Protein AF-0000000073379188 (afdb_homodimer)

Nearest PDB structures (foldseek):
  4k2x-assembly1_A  TM=8.755E-01  e=2.814E-46  Streptomyces rimosus subsp. rimosus ATCC 10970
  4k2x-assembly1_B  TM=8.734E-01  e=5.284E-46  Streptomyces rimosus subsp. rimosus ATCC 10970
  6brd-assembly1_A  TM=8.689E-01  e=2.657E-46  Streptomyces venezuelae ATCC 10712
  4x4j-assembly1_B-2  TM=8.680E-01  e=6.202E-45  Amycolatopsis orientalis subsp. vinearia
  6brd-assembly3_C  TM=8.667E-01  e=5.531E-45  Streptomyces venezuelae ATCC 10712

InterPro domains:
  IPR002938 FAD-binding domain [PF01494] (6-352)
  IPR036188 FAD/NAD(P)-binding domain superfamily [G3DSA:3.50.50.60] (6-350)
  IPR036188 FAD/NAD(P)-binding domain superfamily [SSF51905] (5-363)
  IPR050641 Rifampicin monooxygenase-like [PTHR43004] (4-358)

Secondary structure (DSSP, 8-state):
---EEEEEEE--SHHHHHHHHHHHHTT--EEEEES-S-S--GGGSHHHHEEEE-HHHHHHHHHTT-HHHHH-SSPPPSS----SS--EEEEETTEEEEGGG--GGG-TT---STTSS-EEEEHHHHHHHHHHHHHHTT-EEEES--EEEEEE-SS-EEEEETTEEEEEEEEEE---TT-HHHHHHT--EEEE--S-EEEEEEEEES-GGGSPSEEEE-SSEEEEEEETTEEEEEE------TTSPPPHHHHHHHHHHHH-S---EEEEEEEEEEE--EEEES-SEETTEEE-GGGTEE---TTS-HHHHHHHHHHHHHHHHHHHHHT-BPTTTTHHHHHHHHHHHHHHHHHHHHHHHHH-SSHHHHHHHHHHHHHHTSHHHHHHHHHHHHTTT-B-S-S-S-TTBTBBPP--BBTTS-BHHHHTTT--EEEEETT--HHHHHHHHHHHTTT--EEEE---BS--TT-SEEEE-TTSBEEEEESSSPPHHHHHHHHHTTB-------/-PPEEEEEEE--SHHHHHHHHHHHHTT--EEEEES-S-S--GGGSHHHHEEEE-HHHHHHHHHTT-HHHHH-SSPPPSS----SS--EEEEETTEEEEGGG--GGG-TT---STTSS-EEEEHHHHHHHHHHHHHHTT-EEEES--EEEEEE-SS-EEEEETTEEEEEEEEEE---TT-HHHHHHT--EEEE--S-EEEEEEEEES-GGGSPSEEEE-SSEEEEEEETTEEEEEE------TTSPPPHHHHHHHHHHHH-S---EEEEEEEEEEE--EEEES-SEETTEEE-GGGTEE---TTS-HHHHHHHHHHHHHHHHHHHHHT-BPTTTTHHHHHHHHHHHHHHHHHHHHHHHHH-SSHHHHHHHHHHHHHHTSHHHHHHHHHHHHTTT-B-S-S-S-TTTTBBPP--BBTTS-BHHHHTTT--EEEEETT--HHHHHHHHHHHTTT--EEEE---BS--TT-SEEEE-TTSBEEEEESSSPPHHHHHHHHHTTB-------

Structure (mmCIF, N/CA/C/O backbone):
data_AF-0000000073379188-model_v1
#
loop_
_entity.id
_entity.type
_entity.pdbx_description
1 polymer 'FAD-binding domain-containing protein'
#
loop_
_atom_site.group_PDB
_atom_site.id
_atom_site.type_symbol
_atom_site.label_atom_id
_atom_site.label_alt_id
_atom_site.label_comp_id
_atom_site.label_asym_id
_atom_site.label_entity_id
_atom_site.label_seq_id
_atom_site.pdbx_PDB_ins_code
_atom_site.Cartn_x
_atom_site.Cartn_y
_atom_site.Cartn_z
_atom_site.occupancy
_atom_site.B_iso_or_equiv
_atom_site.auth_seq_id
_atom_site.auth_comp_id
_atom_site.auth_asym_id
_atom_site.auth_atom_id
_atom_site.pdbx_PDB_model_num
ATOM 1 N N . MET A 1 1 ? 19.188 -54.75 -19.938 1 44.47 1 MET A N 1
ATOM 2 C CA . MET A 1 1 ? 19.125 -53.344 -20.344 1 44.47 1 MET A CA 1
ATOM 3 C C . MET A 1 1 ? 18.031 -52.594 -19.562 1 44.47 1 MET A C 1
ATOM 5 O O . MET A 1 1 ? 16.891 -53.031 -19.531 1 44.47 1 MET A O 1
ATOM 9 N N . GLY A 1 2 ? 18.391 -51.875 -18.5 1 63.84 2 GLY A N 1
ATOM 10 C CA . GLY A 1 2 ? 17.484 -51.5 -17.422 1 63.84 2 GLY A CA 1
ATOM 11 C C . GLY A 1 2 ? 16.281 -50.719 -17.906 1 63.84 2 GLY A C 1
ATOM 12 O O . GLY A 1 2 ? 16.297 -50.188 -19.031 1 63.84 2 GLY A O 1
ATOM 13 N N . LYS A 1 3 ? 15.062 -50.781 -17.484 1 87.25 3 LYS A N 1
ATOM 14 C CA . LYS A 1 3 ? 13.805 -50.125 -17.812 1 87.25 3 LYS A CA 1
ATOM 15 C C . LYS A 1 3 ? 13.992 -48.625 -17.953 1 87.25 3 LYS A C 1
ATOM 17 O O . LYS A 1 3 ? 14.664 -48 -17.125 1 87.25 3 LYS A O 1
ATOM 22 N N . THR A 1 4 ? 13.711 -48.156 -19.266 1 93.38 4 THR A N 1
ATOM 23 C CA . THR A 1 4 ? 13.719 -46.719 -19.484 1 93.38 4 THR A CA 1
ATOM 24 C C . THR A 1 4 ? 12.32 -46.125 -19.266 1 93.38 4 THR A C 1
ATOM 26 O O . THR A 1 4 ? 11.352 -46.594 -19.875 1 93.38 4 THR A O 1
ATOM 29 N N . TRP A 1 5 ? 12.203 -45.25 -18.422 1 97.75 5 TRP A N 1
ATOM 30 C CA . TRP A 1 5 ? 10.945 -44.594 -18.125 1 97.75 5 TRP A CA 1
ATOM 31 C C . TRP A 1 5 ? 10.727 -43.406 -19.078 1 97.75 5 TRP A C 1
ATOM 33 O O . TRP A 1 5 ? 11.688 -42.844 -19.609 1 97.75 5 TRP A O 1
ATOM 43 N N . ASP A 1 6 ? 9.469 -43.125 -19.312 1 98.38 6 ASP A N 1
ATOM 44 C CA . ASP A 1 6 ? 9.211 -41.875 -20.031 1 98.38 6 ASP A CA 1
ATOM 45 C C . ASP A 1 6 ? 9.617 -40.656 -19.188 1 98.38 6 ASP A C 1
ATOM 47 O O . ASP A 1 6 ? 10.305 -39.75 -19.688 1 98.38 6 ASP A O 1
ATOM 51 N N . VAL A 1 7 ? 9.195 -40.656 -17.938 1 98.81 7 VAL A N 1
ATOM 52 C CA . VAL A 1 7 ? 9.477 -39.531 -17.062 1 98.81 7 VAL A CA 1
ATOM 53 C C . VAL A 1 7 ? 9.898 -40.031 -15.688 1 98.81 7 VAL A C 1
ATOM 55 O O . VAL A 1 7 ? 9.258 -40.906 -15.125 1 98.81 7 VAL A O 1
ATOM 58 N N . ILE A 1 8 ? 10.938 -39.469 -15.133 1 98.81 8 ILE A N 1
ATOM 59 C CA . ILE A 1 8 ? 11.289 -39.594 -13.719 1 98.81 8 ILE A CA 1
ATOM 60 C C . ILE A 1 8 ? 11.008 -38.281 -13 1 98.81 8 ILE A C 1
ATOM 62 O O . ILE A 1 8 ? 11.336 -37.219 -13.516 1 98.81 8 ILE A O 1
ATOM 66 N N . ILE A 1 9 ? 10.367 -38.344 -11.867 1 98.94 9 ILE A N 1
ATOM 67 C CA . ILE A 1 9 ? 10.125 -37.188 -11.008 1 98.94 9 ILE A CA 1
ATOM 68 C C . ILE A 1 9 ? 10.93 -37.344 -9.719 1 98.94 9 ILE A C 1
ATOM 70 O O . ILE A 1 9 ? 10.828 -38.375 -9.023 1 98.94 9 ILE A O 1
ATOM 74 N N . ALA A 1 10 ? 11.75 -36.344 -9.445 1 98.75 10 ALA A N 1
ATOM 75 C CA . ALA A 1 10 ? 12.484 -36.312 -8.18 1 98.75 10 ALA A CA 1
ATOM 76 C C . ALA A 1 10 ? 11.672 -35.625 -7.09 1 98.75 10 ALA A C 1
ATOM 78 O O . ALA A 1 10 ? 11.547 -34.406 -7.082 1 98.75 10 ALA A O 1
ATOM 79 N N . GLY A 1 11 ? 11.18 -36.406 -6.121 1 98.19 11 GLY A N 1
ATOM 80 C CA . GLY A 1 11 ? 10.398 -35.844 -5.023 1 98.19 11 GLY A CA 1
ATOM 81 C C . GLY A 1 11 ? 8.953 -36.281 -5.035 1 98.19 11 GLY A C 1
ATOM 82 O O . GLY A 1 11 ? 8.242 -36.094 -6.023 1 98.19 11 GLY A O 1
ATOM 83 N N . ALA A 1 12 ? 8.5 -36.844 -3.938 1 97.88 12 ALA A N 1
ATOM 84 C CA . ALA A 1 12 ? 7.121 -37.312 -3.797 1 97.88 12 ALA A CA 1
ATOM 85 C C . ALA A 1 12 ? 6.332 -36.406 -2.852 1 97.88 12 ALA A C 1
ATOM 87 O O . ALA A 1 12 ? 5.559 -36.875 -2.021 1 97.88 12 ALA A O 1
ATOM 88 N N . GLY A 1 13 ? 6.613 -35.094 -2.9 1 96.56 13 GLY A N 1
ATOM 89 C CA . GLY A 1 13 ? 5.711 -34.125 -2.293 1 96.56 13 GLY A CA 1
ATOM 90 C C . GLY A 1 13 ? 4.441 -33.906 -3.094 1 96.56 13 GLY A C 1
ATOM 91 O O . GLY A 1 13 ? 4.258 -34.5 -4.152 1 96.56 13 GLY A O 1
ATOM 92 N N . PRO A 1 14 ? 3.596 -33.031 -2.637 1 96.88 14 PRO A N 1
ATOM 93 C CA . PRO A 1 14 ? 2.311 -32.812 -3.309 1 96.88 14 PRO A CA 1
ATOM 94 C C . PRO A 1 14 ? 2.469 -32.438 -4.781 1 96.88 14 PRO A C 1
ATOM 96 O O . PRO A 1 14 ? 1.747 -32.969 -5.637 1 96.88 14 PRO A O 1
ATOM 99 N N . VAL A 1 15 ? 3.408 -31.594 -5.109 1 98.5 15 VAL A N 1
ATOM 100 C CA . VAL A 1 15 ? 3.605 -31.125 -6.48 1 98.5 15 VAL A CA 1
ATOM 101 C C . VAL A 1 15 ? 4.07 -32.281 -7.355 1 98.5 15 VAL A C 1
ATOM 103 O O . VAL A 1 15 ? 3.52 -32.531 -8.438 1 98.5 15 VAL A O 1
ATOM 106 N N . GLY A 1 16 ? 5.039 -33.031 -6.895 1 98.81 16 GLY A N 1
ATOM 107 C CA . GLY A 1 16 ? 5.535 -34.188 -7.641 1 98.81 16 GLY A CA 1
ATOM 108 C C . GLY A 1 16 ? 4.492 -35.281 -7.828 1 98.81 16 GLY A C 1
ATOM 109 O O . GLY A 1 16 ? 4.359 -35.844 -8.922 1 98.81 16 GLY A O 1
ATOM 110 N N . LEU A 1 17 ? 3.781 -35.562 -6.785 1 98.75 17 LEU A N 1
ATOM 111 C CA . LEU A 1 17 ? 2.754 -36.625 -6.855 1 98.75 17 LEU A CA 1
ATOM 112 C C . LEU A 1 17 ? 1.627 -36.188 -7.793 1 98.75 17 LEU A C 1
ATOM 114 O O . LEU A 1 17 ? 1.127 -37.031 -8.57 1 98.75 17 LEU A O 1
ATOM 118 N N . PHE A 1 18 ? 1.198 -34.969 -7.711 1 98.81 18 PHE A N 1
ATOM 119 C CA . PHE A 1 18 ? 0.145 -34.5 -8.602 1 98.81 18 PHE A CA 1
ATOM 120 C C . PHE A 1 18 ? 0.606 -34.531 -10.055 1 98.81 18 PHE A C 1
ATOM 122 O O . PHE A 1 18 ? -0.145 -34.938 -10.938 1 98.81 18 PHE A O 1
ATOM 129 N N . LEU A 1 19 ? 1.848 -34.125 -10.305 1 98.88 19 LEU A N 1
ATOM 130 C CA . LEU A 1 19 ? 2.412 -34.188 -11.648 1 98.88 19 LEU A CA 1
ATOM 131 C C . LEU A 1 19 ? 2.43 -35.656 -12.148 1 98.88 19 LEU A C 1
ATOM 133 O O . LEU A 1 19 ? 2.088 -35.906 -13.305 1 98.88 19 LEU A O 1
ATOM 137 N N . ALA A 1 20 ? 2.818 -36.562 -11.258 1 98.88 20 ALA A N 1
ATOM 138 C CA . ALA A 1 20 ? 2.832 -37.969 -11.609 1 98.88 20 ALA A CA 1
ATOM 139 C C . ALA A 1 20 ? 1.446 -38.438 -12.039 1 98.88 20 ALA A C 1
ATOM 141 O O . ALA A 1 20 ? 1.311 -39.156 -13.023 1 98.88 20 ALA A O 1
ATOM 142 N N . CYS A 1 21 ? 0.448 -38.031 -11.336 1 98.75 21 CYS A N 1
ATOM 143 C CA . CYS A 1 21 ? -0.925 -38.375 -11.664 1 98.75 21 CYS A CA 1
ATOM 144 C C . CYS A 1 21 ? -1.317 -37.844 -13.031 1 98.75 21 CYS A C 1
ATOM 146 O O . CYS A 1 21 ? -1.914 -38.562 -13.844 1 98.75 21 CYS A O 1
ATOM 148 N N . GLU A 1 22 ? -0.961 -36.562 -13.32 1 98.38 22 GLU A N 1
ATOM 149 C CA . GLU A 1 22 ? -1.294 -35.969 -14.602 1 98.38 22 GLU A CA 1
ATOM 150 C C . GLU A 1 22 ? -0.68 -36.75 -15.758 1 98.38 22 GLU A C 1
ATOM 152 O O . GLU A 1 22 ? -1.347 -37 -16.766 1 98.38 22 GLU A O 1
ATOM 157 N N . LEU A 1 23 ? 0.541 -37.125 -15.586 1 98.5 23 LEU A N 1
ATOM 158 C CA . LEU A 1 23 ? 1.254 -37.844 -16.625 1 98.5 23 LEU A CA 1
ATOM 159 C C . LEU A 1 23 ? 0.676 -39.25 -16.797 1 98.5 23 LEU A C 1
ATOM 161 O O . LEU A 1 23 ? 0.48 -39.719 -17.922 1 98.5 23 LEU A O 1
ATOM 165 N N . ALA A 1 24 ? 0.372 -39.844 -15.672 1 98.19 24 ALA A N 1
ATOM 166 C CA . ALA A 1 24 ? -0.127 -41.219 -15.703 1 98.19 24 ALA A CA 1
ATOM 167 C C . ALA A 1 24 ? -1.507 -41.281 -16.344 1 98.19 24 ALA A C 1
ATOM 169 O O . ALA A 1 24 ? -1.818 -42.219 -17.062 1 98.19 24 ALA A O 1
ATOM 170 N N . ILE A 1 25 ? -2.326 -40.312 -16.141 1 96 25 ILE A N 1
ATOM 171 C CA . ILE A 1 25 ? -3.65 -40.219 -16.75 1 96 25 ILE A CA 1
ATOM 172 C C . ILE A 1 25 ? -3.52 -40.25 -18.266 1 96 25 ILE A C 1
ATOM 174 O O . ILE A 1 25 ? -4.359 -40.844 -18.953 1 96 25 ILE A O 1
ATOM 178 N N . ALA A 1 26 ? -2.469 -39.719 -18.734 1 95 26 ALA A N 1
ATOM 179 C CA . ALA A 1 26 ? -2.242 -39.625 -20.188 1 95 26 ALA A CA 1
ATOM 180 C C . ALA A 1 26 ? -1.505 -40.844 -20.703 1 95 26 ALA A C 1
ATOM 182 O O . ALA A 1 26 ? -1.103 -40.875 -21.859 1 95 26 ALA A O 1
ATOM 183 N N . GLY A 1 27 ? -1.197 -41.812 -19.844 1 95.31 27 GLY A N 1
ATOM 184 C CA . GLY A 1 27 ? -0.588 -43.062 -20.266 1 95.31 27 GLY A CA 1
ATOM 185 C C . GLY A 1 27 ? 0.927 -43.031 -20.297 1 95.31 27 GLY A C 1
ATOM 186 O O . GLY A 1 27 ? 1.571 -43.844 -20.938 1 95.31 27 GLY A O 1
ATOM 187 N N . VAL A 1 28 ? 1.516 -42.094 -19.641 1 97.56 28 VAL A N 1
ATOM 188 C CA . VAL A 1 28 ? 2.965 -41.938 -19.578 1 97.56 28 VAL A CA 1
ATOM 189 C C . VAL A 1 28 ? 3.521 -42.812 -18.453 1 97.56 28 VAL A C 1
ATOM 191 O O . VAL A 1 28 ? 2.949 -42.875 -17.359 1 97.56 28 VAL A O 1
ATOM 194 N N . SER A 1 29 ? 4.582 -43.531 -18.734 1 98.44 29 SER A N 1
ATOM 195 C CA . SER A 1 29 ? 5.238 -44.281 -17.672 1 98.44 29 SER A CA 1
ATOM 196 C C . SER A 1 29 ? 6.043 -43.375 -16.75 1 98.44 29 SER A C 1
ATOM 198 O O . SER A 1 29 ? 6.93 -42.625 -17.219 1 98.44 29 SER A O 1
ATOM 200 N N . VAL A 1 30 ? 5.742 -43.469 -15.438 1 98.75 30 VAL A N 1
ATOM 201 C CA . VAL A 1 30 ? 6.336 -42.5 -14.508 1 98.75 30 VAL A CA 1
ATOM 202 C C . VAL A 1 30 ? 6.973 -43.25 -13.336 1 98.75 30 VAL A C 1
ATOM 204 O O . VAL A 1 30 ? 6.375 -44.188 -12.789 1 98.75 30 VAL A O 1
ATOM 207 N N . LEU A 1 31 ? 8.18 -42.844 -12.992 1 98.75 31 LEU A N 1
ATOM 208 C CA . LEU A 1 31 ? 8.852 -43.25 -11.766 1 98.75 31 LEU A CA 1
ATOM 209 C C . LEU A 1 31 ? 9.102 -42.062 -10.859 1 98.75 31 LEU A C 1
ATOM 211 O O . LEU A 1 31 ? 9.68 -41.062 -11.289 1 98.75 31 LEU A O 1
ATOM 215 N N . VAL A 1 32 ? 8.609 -42.156 -9.609 1 98.69 32 VAL A N 1
ATOM 216 C CA . VAL A 1 32 ? 8.867 -41.094 -8.617 1 98.69 32 VAL A CA 1
ATOM 217 C C . VAL A 1 32 ? 9.938 -41.594 -7.637 1 98.69 32 VAL A C 1
ATOM 219 O O . VAL A 1 32 ? 9.836 -42.688 -7.078 1 98.69 32 VAL A O 1
ATOM 222 N N . LEU A 1 33 ? 10.984 -40.781 -7.48 1 98.31 33 LEU A N 1
ATOM 223 C CA . LEU A 1 33 ? 12.047 -41.062 -6.512 1 98.31 33 LEU A CA 1
ATOM 224 C C . LEU A 1 33 ? 11.93 -40.125 -5.309 1 98.31 33 LEU A C 1
ATOM 226 O O . LEU A 1 33 ? 11.883 -38.906 -5.465 1 98.31 33 LEU A O 1
ATOM 230 N N . GLU A 1 34 ? 11.82 -40.719 -4.133 1 97.5 34 GLU A N 1
ATOM 231 C CA . GLU A 1 34 ? 11.633 -39.938 -2.906 1 97.5 34 GLU A CA 1
ATOM 232 C C . GLU A 1 34 ? 12.703 -40.281 -1.871 1 97.5 34 GLU A C 1
ATOM 234 O O . GLU A 1 34 ? 12.969 -41.469 -1.62 1 97.5 34 GLU A O 1
ATOM 239 N N . ARG A 1 35 ? 13.289 -39.25 -1.306 1 95 35 ARG A N 1
ATOM 240 C CA . ARG A 1 35 ? 14.383 -39.406 -0.358 1 95 35 ARG A CA 1
ATOM 241 C C . ARG A 1 35 ? 13.883 -40.031 0.951 1 95 35 ARG A C 1
ATOM 243 O O . ARG A 1 35 ? 14.57 -40.844 1.571 1 95 35 ARG A O 1
ATOM 250 N N . GLU A 1 36 ? 12.719 -39.594 1.43 1 92.56 36 GLU A N 1
ATOM 251 C CA . GLU A 1 36 ? 12.203 -40.062 2.711 1 92.56 36 GLU A CA 1
ATOM 252 C C . GLU A 1 36 ? 11.719 -41.5 2.623 1 92.56 36 GLU A C 1
ATOM 254 O O . GLU A 1 36 ? 11.039 -41.875 1.663 1 92.56 36 GLU A O 1
ATOM 259 N N . MET A 1 37 ? 11.938 -42.281 3.584 1 90.88 37 MET A N 1
ATOM 260 C CA . MET A 1 37 ? 11.562 -43.688 3.617 1 90.88 37 MET A CA 1
ATOM 261 C C . MET A 1 37 ? 10.07 -43.844 3.92 1 90.88 37 MET A C 1
ATOM 263 O O . MET A 1 37 ? 9.414 -44.719 3.367 1 90.88 37 MET A O 1
ATOM 267 N N . GLN A 1 38 ? 9.664 -42.906 4.832 1 88 38 GLN A N 1
ATOM 268 C CA . GLN A 1 38 ? 8.266 -42.938 5.238 1 88 38 GLN A CA 1
ATOM 269 C C . GLN A 1 38 ? 7.57 -41.625 4.93 1 88 38 GLN A C 1
ATOM 271 O O . GLN A 1 38 ? 8.172 -40.562 5.051 1 88 38 GLN A O 1
ATOM 276 N N . PRO A 1 39 ? 6.316 -41.781 4.648 1 82 39 PRO A N 1
ATOM 277 C CA . PRO A 1 39 ? 5.59 -40.531 4.301 1 82 39 PRO A CA 1
ATOM 278 C C . PRO A 1 39 ? 5.145 -39.75 5.527 1 82 39 PRO A C 1
ATOM 280 O O . PRO A 1 39 ? 4.914 -38.531 5.438 1 82 39 PRO A O 1
ATOM 283 N N . GLU A 1 40 ? 5.047 -40.344 6.656 1 82.31 40 GLU A N 1
ATOM 284 C CA . GLU A 1 40 ? 4.504 -39.688 7.855 1 82.31 40 GLU A CA 1
ATOM 285 C C . GLU A 1 40 ? 5.547 -38.812 8.531 1 82.31 40 GLU A C 1
ATOM 287 O O . GLU A 1 40 ? 6.727 -39.156 8.578 1 82.31 40 GLU A O 1
ATOM 292 N N . SER A 1 41 ? 5.16 -37.688 8.906 1 84 41 SER A N 1
ATOM 293 C CA . SER A 1 41 ? 5.957 -36.719 9.656 1 84 41 SER A CA 1
ATOM 294 C C . SER A 1 41 ? 5.078 -35.875 10.555 1 84 41 SER A C 1
ATOM 296 O O . SER A 1 41 ? 3.949 -35.531 10.188 1 84 41 SER A O 1
ATOM 298 N N . PRO A 1 42 ? 5.57 -35.562 11.773 1 77.19 42 PRO A N 1
ATOM 299 C CA . PRO A 1 42 ? 4.812 -34.625 12.625 1 77.19 42 PRO A CA 1
ATOM 300 C C . PRO A 1 42 ? 4.594 -33.281 11.961 1 77.19 42 PRO A C 1
ATOM 302 O O . PRO A 1 42 ? 3.646 -32.562 12.305 1 77.19 42 PRO A O 1
ATOM 305 N N . TRP A 1 43 ? 5.395 -32.938 11.055 1 80.81 43 TRP A N 1
ATOM 306 C CA . TRP A 1 43 ? 5.324 -31.641 10.391 1 80.81 43 TRP A CA 1
ATOM 307 C C . TRP A 1 43 ? 4.258 -31.656 9.297 1 80.81 43 TRP A C 1
ATOM 309 O O . TRP A 1 43 ? 3.963 -30.609 8.703 1 80.81 43 TRP A O 1
ATOM 319 N N . LYS A 1 44 ? 3.686 -32.781 9.086 1 86.38 44 LYS A N 1
ATOM 320 C CA . LYS A 1 44 ? 2.697 -32.906 8.016 1 86.38 44 LYS A CA 1
ATOM 321 C C . LYS A 1 44 ? 1.289 -33.062 8.586 1 86.38 44 LYS A C 1
ATOM 323 O O . LYS A 1 44 ? 0.315 -33.125 7.828 1 86.38 44 LYS A O 1
ATOM 328 N N . GLU A 1 45 ? 1.281 -33.094 9.891 1 81.06 45 GLU A N 1
ATOM 329 C CA . GLU A 1 45 ? 0.001 -33.312 10.555 1 81.06 45 GLU A CA 1
ATOM 330 C C . GLU A 1 45 ? -0.317 -32.188 11.539 1 81.06 45 GLU A C 1
ATOM 332 O O . GLU A 1 45 ? 0.566 -31.422 11.906 1 81.06 45 GLU A O 1
ATOM 337 N N . GLY A 1 46 ? -1.539 -32.156 11.828 1 71.19 46 GLY A N 1
ATOM 338 C CA . GLY A 1 46 ? -1.957 -31.188 12.812 1 71.19 46 GLY A CA 1
ATOM 339 C C . GLY A 1 46 ? -1.766 -29.75 12.344 1 71.19 46 GLY A C 1
ATOM 340 O O . GLY A 1 46 ? -1.958 -29.453 11.164 1 71.19 46 GLY A O 1
ATOM 341 N N . LEU A 1 47 ? -1.462 -28.922 13.227 1 71.5 47 LEU A N 1
ATOM 342 C CA . LEU A 1 47 ? -1.375 -27.484 12.953 1 71.5 47 LEU A CA 1
ATOM 343 C C . LEU A 1 47 ? -0.163 -27.172 12.086 1 71.5 47 LEU A C 1
ATOM 345 O O . LEU A 1 47 ? -0.215 -26.281 11.242 1 71.5 47 LEU A O 1
ATOM 349 N N . PHE A 1 48 ? 0.85 -28.062 12.203 1 76.62 48 PHE A N 1
ATOM 350 C CA . PHE A 1 48 ? 2.064 -27.797 11.445 1 76.62 48 PHE A CA 1
ATOM 351 C C . PHE A 1 48 ? 1.91 -28.25 10 1 76.62 48 PHE A C 1
ATOM 353 O O . PHE A 1 48 ? 2.611 -27.75 9.109 1 76.62 48 PHE A O 1
ATOM 360 N N . GLY A 1 49 ? 1.033 -29.156 9.883 1 79 49 GLY A N 1
ATOM 361 C CA . GLY A 1 49 ? 0.796 -29.672 8.539 1 79 49 GLY A CA 1
ATOM 362 C C . GLY A 1 49 ? -0.294 -28.922 7.797 1 79 49 GLY A C 1
ATOM 363 O O . GLY A 1 49 ? -0.535 -29.156 6.617 1 79 49 GLY A O 1
ATOM 364 N N . ARG A 1 50 ? -0.902 -27.984 8.516 1 83.25 50 ARG A N 1
ATOM 365 C CA . ARG A 1 50 ? -2.035 -27.281 7.926 1 83.25 50 ARG A CA 1
ATOM 366 C C . ARG A 1 50 ? -1.594 -26.438 6.734 1 83.25 50 ARG A C 1
ATOM 368 O O . ARG A 1 50 ? -0.552 -25.781 6.781 1 83.25 50 ARG A O 1
ATOM 375 N N . ARG A 1 51 ? -2.355 -26.578 5.719 1 88.25 51 ARG A N 1
ATOM 376 C CA . ARG A 1 51 ? -2.135 -25.812 4.492 1 88.25 51 ARG A CA 1
ATOM 377 C C . ARG A 1 51 ? -3.436 -25.203 3.982 1 88.25 51 ARG A C 1
ATOM 379 O O . ARG A 1 51 ? -4.504 -25.812 4.113 1 88.25 51 ARG A O 1
ATOM 386 N N . GLY A 1 52 ? -3.311 -24 3.537 1 91.81 52 GLY A N 1
ATOM 387 C CA . GLY A 1 52 ? -4.414 -23.391 2.809 1 91.81 52 GLY A CA 1
ATOM 388 C C . GLY A 1 52 ? -4.281 -23.531 1.304 1 91.81 52 GLY A C 1
ATOM 389 O O . GLY A 1 52 ? -3.209 -23.312 0.744 1 91.81 52 GLY A O 1
ATOM 390 N N . LEU A 1 53 ? -5.359 -24.016 0.701 1 95.88 53 LEU A N 1
ATOM 391 C CA . LEU A 1 53 ? -5.383 -24.125 -0.753 1 95.88 53 LEU A CA 1
ATOM 392 C C . LEU A 1 53 ? -6.211 -23 -1.372 1 95.88 53 LEU A C 1
ATOM 394 O O . LEU A 1 53 ? -7.297 -22.688 -0.882 1 95.88 53 LEU A O 1
ATOM 398 N N . TYR A 1 54 ? -5.668 -22.5 -2.424 1 96.88 54 TYR A N 1
ATOM 399 C CA . TYR A 1 54 ? -6.352 -21.422 -3.133 1 96.88 54 TYR A CA 1
ATOM 400 C C . TYR A 1 54 ? -6.805 -21.891 -4.516 1 96.88 54 TYR A C 1
ATOM 402 O O . TYR A 1 54 ? -6.645 -23.062 -4.867 1 96.88 54 TYR A O 1
ATOM 410 N N . THR A 1 55 ? -7.391 -21.016 -5.266 1 96.06 55 THR A N 1
ATOM 411 C CA . THR A 1 55 ? -8.242 -21.297 -6.422 1 96.06 55 THR A CA 1
ATOM 412 C C . THR A 1 55 ? -7.492 -22.156 -7.445 1 96.06 55 THR A C 1
ATOM 414 O O . THR A 1 55 ? -8.023 -23.156 -7.922 1 96.06 55 THR A O 1
ATOM 417 N N . PRO A 1 56 ? -6.238 -21.859 -7.77 1 94.94 56 PRO A N 1
ATOM 418 C CA . PRO A 1 56 ? -5.582 -22.672 -8.797 1 94.94 56 PRO A CA 1
ATOM 419 C C . PRO A 1 56 ? -5.453 -24.141 -8.383 1 94.94 56 PRO A C 1
ATOM 421 O O . PRO A 1 56 ? -5.676 -25.031 -9.203 1 94.94 56 PRO A O 1
ATOM 424 N N . ALA A 1 57 ? -5.176 -24.359 -7.145 1 97.81 57 ALA A N 1
ATOM 425 C CA . ALA A 1 57 ? -5.047 -25.734 -6.668 1 97.81 57 ALA A CA 1
ATOM 426 C C . ALA A 1 57 ? -6.418 -26.375 -6.484 1 97.81 57 ALA A C 1
ATOM 428 O O . ALA A 1 57 ? -6.625 -27.531 -6.871 1 97.81 57 ALA A O 1
ATOM 429 N N . VAL A 1 58 ? -7.355 -25.641 -5.957 1 97.5 58 VAL A N 1
ATOM 430 C CA . VAL A 1 58 ? -8.695 -26.172 -5.707 1 97.5 58 VAL A CA 1
ATOM 431 C C . VAL A 1 58 ? -9.336 -26.578 -7.027 1 97.5 58 VAL A C 1
ATOM 433 O O . VAL A 1 58 ? -9.891 -27.688 -7.137 1 97.5 58 VAL A O 1
ATOM 436 N N . GLU A 1 59 ? -9.195 -25.766 -7.996 1 97.88 59 GLU A N 1
ATOM 437 C CA . GLU A 1 59 ? -9.75 -26.078 -9.312 1 97.88 59 GLU A CA 1
ATOM 438 C C . GLU A 1 59 ? -9.062 -27.297 -9.922 1 97.88 59 GLU A C 1
ATOM 440 O O . GLU A 1 59 ? -9.719 -28.125 -10.547 1 97.88 59 GLU A O 1
ATOM 445 N N . ALA A 1 60 ? -7.773 -27.344 -9.766 1 98.31 60 ALA A N 1
ATOM 446 C CA . ALA A 1 60 ? -7.035 -28.484 -10.305 1 98.31 60 ALA A CA 1
ATOM 447 C C . ALA A 1 60 ? -7.547 -29.797 -9.711 1 98.31 60 ALA A C 1
ATOM 449 O O . ALA A 1 60 ? -7.859 -30.734 -10.445 1 98.31 60 ALA A O 1
ATOM 450 N N . PHE A 1 61 ? -7.711 -29.828 -8.406 1 98.19 61 PHE A N 1
ATOM 451 C CA . PHE A 1 61 ? -8.188 -31.031 -7.738 1 98.19 61 PHE A CA 1
ATOM 452 C C . PHE A 1 61 ? -9.625 -31.344 -8.125 1 98.19 61 PHE A C 1
ATOM 454 O O . PHE A 1 61 ? -10 -32.5 -8.305 1 98.19 61 PHE A O 1
ATOM 461 N N . TYR A 1 62 ? -10.375 -30.297 -8.266 1 97.5 62 TYR A N 1
ATOM 462 C CA . TYR A 1 62 ? -11.773 -30.438 -8.664 1 97.5 62 TYR A CA 1
ATOM 463 C C . TYR A 1 62 ? -11.875 -31.062 -10.055 1 97.5 62 TYR A C 1
ATOM 465 O O . TYR A 1 62 ? -12.617 -32.031 -10.258 1 97.5 62 TYR A O 1
ATOM 473 N N . ARG A 1 63 ? -11.062 -30.625 -10.883 1 98.06 63 ARG A N 1
ATOM 474 C CA . ARG A 1 63 ? -11.125 -31.031 -12.289 1 98.06 63 ARG A CA 1
ATOM 475 C C . ARG A 1 63 ? -10.508 -32.406 -12.484 1 98.06 63 ARG A C 1
ATOM 477 O O . ARG A 1 63 ? -10.609 -33 -13.578 1 98.06 63 ARG A O 1
ATOM 484 N N . ARG A 1 64 ? -9.945 -32.938 -11.453 1 98.06 64 ARG A N 1
ATOM 485 C CA . ARG A 1 64 ? -9.422 -34.312 -11.523 1 98.06 64 ARG A CA 1
ATOM 486 C C . ARG A 1 64 ? -10.195 -35.25 -10.594 1 98.06 64 ARG A C 1
ATOM 488 O O . ARG A 1 64 ? -9.773 -36.375 -10.344 1 98.06 64 ARG A O 1
ATOM 495 N N . GLY A 1 65 ? -11.242 -34.75 -10.016 1 96 65 GLY A N 1
ATOM 496 C CA . GLY A 1 65 ? -12.203 -35.562 -9.297 1 96 65 GLY A CA 1
ATOM 497 C C . GLY A 1 65 ? -11.742 -35.969 -7.906 1 96 65 GLY A C 1
ATOM 498 O O . GLY A 1 65 ? -12.195 -36.969 -7.348 1 96 65 GLY A O 1
ATOM 499 N N . ILE A 1 66 ? -10.867 -35.219 -7.305 1 96.25 66 ILE A N 1
ATOM 500 C CA . ILE A 1 66 ? -10.352 -35.656 -6.008 1 96.25 66 ILE A CA 1
ATOM 501 C C . ILE A 1 66 ? -10.578 -34.562 -4.969 1 96.25 66 ILE A C 1
ATOM 503 O O . ILE A 1 66 ? -10.023 -34.625 -3.867 1 96.25 66 ILE A O 1
ATOM 507 N N . LEU A 1 67 ? -11.359 -33.562 -5.258 1 96 67 LEU A N 1
ATOM 508 C CA . LEU A 1 67 ? -11.609 -32.438 -4.371 1 96 67 LEU A CA 1
ATOM 509 C C . LEU A 1 67 ? -12.188 -32.906 -3.039 1 96 67 LEU A C 1
ATOM 511 O O . LEU A 1 67 ? -11.742 -32.469 -1.975 1 96 67 LEU A O 1
ATOM 515 N N . LYS A 1 68 ? -13.164 -33.781 -3.076 1 93.88 68 LYS A N 1
ATOM 516 C CA . LYS A 1 68 ? -13.82 -34.25 -1.871 1 93.88 68 LYS A CA 1
ATOM 517 C C . LYS A 1 68 ? -12.828 -34.969 -0.949 1 93.88 68 LYS A C 1
ATOM 519 O O . LYS A 1 68 ? -12.875 -34.781 0.271 1 93.88 68 LYS A O 1
ATOM 524 N N . ARG A 1 69 ? -11.945 -35.719 -1.531 1 94.38 69 ARG A N 1
ATOM 525 C CA . ARG A 1 69 ? -10.961 -36.469 -0.744 1 94.38 69 ARG A CA 1
ATOM 526 C C . ARG A 1 69 ? -9.961 -35.5 -0.092 1 94.38 69 ARG A C 1
ATOM 528 O O . ARG A 1 69 ? -9.438 -35.781 0.985 1 94.38 69 ARG A O 1
ATOM 535 N N . ILE A 1 70 ? -9.742 -34.438 -0.704 1 94.44 70 ILE A N 1
ATOM 536 C CA . ILE A 1 70 ? -8.766 -33.469 -0.217 1 94.44 70 ILE A CA 1
ATOM 537 C C . ILE A 1 70 ? -9.367 -32.656 0.942 1 94.44 70 ILE A C 1
ATOM 539 O O . ILE A 1 70 ? -8.688 -32.375 1.932 1 94.44 70 ILE A O 1
ATOM 543 N N . PHE A 1 71 ? -10.633 -32.25 0.873 1 92.5 71 PHE A N 1
ATOM 544 C CA . PHE A 1 71 ? -11.242 -31.375 1.876 1 92.5 71 PHE A CA 1
ATOM 545 C C . PHE A 1 71 ? -12.109 -32.188 2.834 1 92.5 71 PHE A C 1
ATOM 547 O O . PHE A 1 71 ? -12.461 -31.703 3.914 1 92.5 71 PHE A O 1
ATOM 554 N N . GLY A 1 72 ? -12.391 -33.312 2.541 1 83.44 72 GLY A N 1
ATOM 555 C CA . GLY A 1 72 ? -13.258 -34.156 3.35 1 83.44 72 GLY A CA 1
ATOM 556 C C . GLY A 1 72 ? -14.68 -34.219 2.82 1 83.44 72 GLY A C 1
ATOM 557 O O . GLY A 1 72 ? -15 -33.594 1.814 1 83.44 72 GLY A O 1
ATOM 558 N N . ASP A 1 73 ? -15.453 -34.969 3.473 1 70.94 73 ASP A N 1
ATOM 559 C CA . ASP A 1 73 ? -16.734 -35.406 2.947 1 70.94 73 ASP A CA 1
ATOM 560 C C . ASP A 1 73 ? -17.812 -34.344 3.115 1 70.94 73 ASP A C 1
ATOM 562 O O . ASP A 1 73 ? -18.875 -34.406 2.494 1 70.94 73 ASP A O 1
ATOM 566 N N . ASP A 1 74 ? -17.484 -33.375 3.771 1 76.12 74 ASP A N 1
ATOM 567 C CA . ASP A 1 74 ? -18.516 -32.375 3.965 1 76.12 74 ASP A CA 1
ATOM 568 C C . ASP A 1 74 ? -18.719 -31.547 2.693 1 76.12 74 ASP A C 1
ATOM 570 O O . ASP A 1 74 ? -17.812 -31.406 1.882 1 76.12 74 ASP A O 1
ATOM 574 N N . GLU A 1 75 ? -19.969 -31.266 2.48 1 84.25 75 GLU A N 1
ATOM 575 C CA . GLU A 1 75 ? -20.312 -30.438 1.333 1 84.25 75 GLU A CA 1
ATOM 576 C C . GLU A 1 75 ? -19.609 -29.094 1.406 1 84.25 75 GLU A C 1
ATOM 578 O O . GLU A 1 75 ? -19.719 -28.375 2.404 1 84.25 75 GLU A O 1
ATOM 583 N N . ARG A 1 76 ? -18.844 -28.844 0.435 1 89.69 76 ARG A N 1
ATOM 584 C CA . ARG A 1 76 ? -18.109 -27.578 0.337 1 89.69 76 ARG A CA 1
ATOM 585 C C . ARG A 1 76 ? -19.047 -26.438 -0.053 1 89.69 76 ARG A C 1
ATOM 587 O O . ARG A 1 76 ? -19.953 -26.625 -0.872 1 89.69 76 ARG A O 1
ATOM 594 N N . PRO A 1 77 ? -18.859 -25.25 0.544 1 90.88 77 PRO A N 1
ATOM 595 C CA . PRO A 1 77 ? -19.641 -24.109 0.081 1 90.88 77 PRO A CA 1
ATOM 596 C C . PRO A 1 77 ? -19.375 -23.75 -1.378 1 90.88 77 PRO A C 1
ATOM 598 O O . PRO A 1 77 ? -18.219 -23.844 -1.834 1 90.88 77 PRO A O 1
ATOM 601 N N . THR A 1 78 ? -20.422 -23.359 -2.09 1 93.56 78 THR A N 1
ATOM 602 C CA . THR A 1 78 ? -20.297 -23.094 -3.518 1 93.56 78 THR A CA 1
ATOM 603 C C . THR A 1 78 ? -20.094 -21.609 -3.771 1 93.56 78 THR A C 1
ATOM 605 O O . THR A 1 78 ? -19.828 -21.188 -4.902 1 93.56 78 THR A O 1
ATOM 608 N N . HIS A 1 79 ? -20.312 -20.797 -2.818 1 93.69 79 HIS A N 1
ATOM 609 C CA . HIS A 1 79 ? -20.078 -19.359 -2.854 1 93.69 79 HIS A CA 1
ATOM 610 C C . HIS A 1 79 ? -19.859 -18.797 -1.449 1 93.69 79 HIS A C 1
ATOM 612 O O . HIS A 1 79 ? -20.062 -19.5 -0.459 1 93.69 79 HIS A O 1
ATOM 618 N N . LEU A 1 80 ? -19.359 -17.594 -1.403 1 94.44 80 LEU A N 1
ATOM 619 C CA . LEU A 1 80 ? -19.219 -16.953 -0.099 1 94.44 80 LEU A CA 1
ATOM 620 C C . LEU A 1 80 ? -20.547 -16.375 0.374 1 94.44 80 LEU A C 1
ATOM 622 O O . LEU A 1 80 ? -21.109 -15.508 -0.288 1 94.44 80 LEU A O 1
ATOM 626 N N . LYS A 1 81 ? -21.062 -16.812 1.436 1 93.56 81 LYS A N 1
ATOM 627 C CA . LYS A 1 81 ? -22.203 -16.188 2.104 1 93.56 81 LYS A CA 1
ATOM 628 C C . LYS A 1 81 ? -21.734 -15.102 3.074 1 93.56 81 LYS A C 1
ATOM 630 O O . LYS A 1 81 ? -21.109 -15.406 4.098 1 93.56 81 LYS A O 1
ATOM 635 N N . LYS A 1 82 ? -22.016 -13.891 2.748 1 93.44 82 LYS A N 1
ATOM 636 C CA . LYS A 1 82 ? -21.594 -12.789 3.604 1 93.44 82 LYS A CA 1
ATOM 637 C C . LYS A 1 82 ? -22.297 -12.836 4.957 1 93.44 82 LYS A C 1
ATOM 639 O O . LYS A 1 82 ? -23.5 -13.148 5.027 1 93.44 82 LYS A O 1
ATOM 6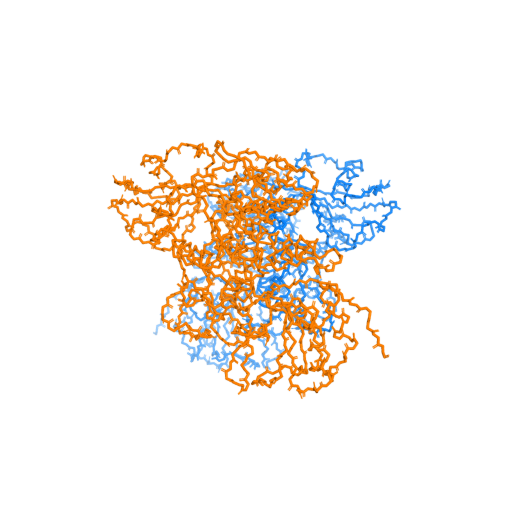44 N N . THR A 1 83 ? -21.625 -12.625 5.973 1 94 83 THR A N 1
ATOM 645 C CA . THR A 1 83 ? -22.141 -12.633 7.34 1 94 83 THR A CA 1
ATOM 646 C C . THR A 1 83 ? -21.891 -11.289 8.016 1 94 83 THR A C 1
ATOM 648 O O . THR A 1 83 ? -21.203 -10.422 7.465 1 94 83 THR A O 1
ATOM 651 N N . GLU A 1 84 ? -22.594 -11.156 9.117 1 93.12 84 GLU A N 1
ATOM 652 C CA . GLU A 1 84 ? -22.234 -10.023 9.969 1 93.12 84 GLU A CA 1
ATOM 653 C C . GLU A 1 84 ? -20.891 -10.266 10.664 1 93.12 84 GLU A C 1
ATOM 655 O O . GLU A 1 84 ? -20.547 -11.406 10.969 1 93.12 84 GLU A O 1
ATOM 660 N N . GLY A 1 85 ? -20.203 -9.227 10.805 1 93.69 85 GLY A N 1
ATOM 661 C CA . GLY A 1 85 ? -18.938 -9.367 11.523 1 93.69 85 GLY A CA 1
ATOM 662 C C . GLY A 1 85 ? -17.766 -9.719 10.617 1 93.69 85 GLY A C 1
ATOM 663 O O . GLY A 1 85 ? -17.656 -9.18 9.516 1 93.69 85 GLY A O 1
ATOM 664 N N . PHE A 1 86 ? -16.875 -10.625 11.094 1 94.94 86 PHE A N 1
ATOM 665 C CA . PHE A 1 86 ? -15.609 -10.914 10.422 1 94.94 86 PHE A CA 1
ATOM 666 C C . PHE A 1 86 ? -15.609 -12.328 9.859 1 94.94 86 PHE A C 1
ATOM 668 O O . PHE A 1 86 ? -16 -13.273 10.539 1 94.94 86 PHE A O 1
ATOM 675 N N . GLN A 1 87 ? -15.258 -12.492 8.617 1 95.69 87 GLN A N 1
ATOM 676 C CA . GLN A 1 87 ? -14.938 -13.766 7.969 1 95.69 87 GLN A CA 1
ATOM 677 C C . GLN A 1 87 ? -13.531 -13.75 7.391 1 95.69 87 GLN A C 1
ATOM 679 O O . GLN A 1 87 ? -13.195 -12.883 6.578 1 95.69 87 GLN A O 1
ATOM 684 N N . TYR A 1 88 ? -12.789 -14.695 7.773 1 94.5 88 TYR A N 1
ATOM 685 C CA . TYR A 1 88 ? -11.375 -14.719 7.395 1 94.5 88 TYR A CA 1
ATOM 686 C C . TYR A 1 88 ? -11.219 -14.961 5.898 1 94.5 88 TYR A C 1
ATOM 688 O O . TYR A 1 88 ? -11.758 -15.93 5.355 1 94.5 88 TYR A O 1
ATOM 696 N N . GLY A 1 89 ? -10.484 -14.133 5.227 1 94.94 89 GLY A N 1
ATOM 697 C CA . GLY A 1 89 ? -10.289 -14.258 3.791 1 94.94 89 GLY A CA 1
ATOM 698 C C . GLY A 1 89 ? -8.828 -14.336 3.393 1 94.94 89 GLY A C 1
ATOM 699 O O . GLY A 1 89 ? -8.5 -14.375 2.205 1 94.94 89 GLY A O 1
ATOM 700 N N . GLY A 1 90 ? -7.949 -14.391 4.367 1 94.94 90 GLY A N 1
ATOM 701 C CA . GLY A 1 90 ? -6.512 -14.328 4.145 1 94.94 90 GLY A CA 1
ATOM 702 C C . GLY A 1 90 ? -5.848 -13.172 4.867 1 94.94 90 GLY A C 1
ATOM 703 O O . GLY A 1 90 ? -6.465 -12.523 5.719 1 94.94 90 GLY A O 1
ATOM 704 N N . HIS A 1 91 ? -4.582 -12.984 4.66 1 96.12 91 HIS A N 1
ATOM 705 C CA . HIS A 1 91 ? -3.889 -11.867 5.293 1 96.12 91 HIS A CA 1
ATOM 706 C C . HIS A 1 91 ? -2.744 -11.367 4.418 1 96.12 91 HIS A C 1
ATOM 708 O O . HIS A 1 91 ? -2.289 -12.07 3.516 1 96.12 91 HIS A O 1
ATOM 714 N N . PHE A 1 92 ? -2.348 -10.195 4.578 1 97.44 92 PHE A N 1
ATOM 715 C CA . PHE A 1 92 ? -1.161 -9.531 4.051 1 97.44 92 PHE A CA 1
ATOM 716 C C . PHE A 1 92 ? -0.229 -9.109 5.18 1 97.44 92 PHE A C 1
ATOM 718 O O . PHE A 1 92 ? -0.501 -8.141 5.887 1 97.44 92 PHE A O 1
ATOM 725 N N . ALA A 1 93 ? 0.896 -9.812 5.371 1 97.12 93 ALA A N 1
ATOM 726 C CA . ALA A 1 93 ? 1.863 -9.484 6.414 1 97.12 93 ALA A CA 1
ATOM 727 C C . ALA A 1 93 ? 1.205 -9.484 7.793 1 97.12 93 ALA A C 1
ATOM 729 O O . ALA A 1 93 ? 1.474 -8.609 8.617 1 97.12 93 ALA A O 1
ATOM 730 N N . GLY A 1 94 ? 0.28 -10.391 7.973 1 96.44 94 GLY A N 1
ATOM 731 C CA . GLY A 1 94 ? -0.398 -10.508 9.258 1 96.44 94 GLY A CA 1
ATOM 732 C C . GLY A 1 94 ? -1.623 -9.625 9.367 1 96.44 94 GLY A C 1
ATOM 733 O O . GLY A 1 94 ? -2.385 -9.727 10.328 1 96.44 94 GLY A O 1
ATOM 734 N N . LEU A 1 95 ? -1.844 -8.727 8.414 1 97.31 95 LEU A N 1
ATOM 735 C CA . LEU A 1 95 ? -3.066 -7.93 8.367 1 97.31 95 LEU A CA 1
ATOM 736 C C . LEU A 1 95 ? -4.211 -8.734 7.754 1 97.31 95 LEU A C 1
ATOM 738 O O . LEU A 1 95 ? -4.199 -9.031 6.559 1 97.31 95 LEU A O 1
ATOM 742 N N . VAL A 1 96 ? -5.223 -8.977 8.555 1 96.75 96 VAL A N 1
ATOM 743 C CA . VAL A 1 96 ? -6.23 -9.961 8.164 1 96.75 96 VAL A CA 1
ATOM 744 C C . VAL A 1 96 ? -7.281 -9.297 7.273 1 96.75 96 VAL A C 1
ATOM 746 O O . VAL A 1 96 ? -7.676 -8.156 7.512 1 96.75 96 VAL A O 1
ATOM 749 N N . LEU A 1 97 ? -7.645 -10 6.246 1 96.88 97 LEU A N 1
ATOM 750 C CA . LEU A 1 97 ? -8.656 -9.586 5.281 1 96.88 97 LEU A CA 1
ATOM 751 C C . LEU A 1 97 ? -10.031 -10.094 5.684 1 96.88 97 LEU A C 1
ATOM 753 O O . LEU A 1 97 ? -10.203 -11.289 5.941 1 96.88 97 LEU A O 1
ATOM 757 N N . ASN A 1 98 ? -11.039 -9.227 5.773 1 98.06 98 ASN A N 1
ATOM 758 C CA . ASN A 1 98 ? -12.43 -9.625 5.965 1 98.06 98 ASN A CA 1
ATOM 759 C C . ASN A 1 98 ? -13.094 -10.008 4.641 1 98.06 98 ASN A C 1
ATOM 761 O O . ASN A 1 98 ? -13.375 -9.148 3.812 1 98.06 98 ASN A O 1
ATOM 765 N N . ALA A 1 99 ? -13.391 -11.258 4.488 1 97.62 99 ALA A N 1
ATOM 766 C CA . ALA A 1 99 ? -13.93 -11.773 3.23 1 97.62 99 ALA A CA 1
ATOM 767 C C . ALA A 1 99 ? -15.25 -11.086 2.885 1 97.62 99 ALA A C 1
ATOM 769 O O . ALA A 1 99 ? -15.625 -11.016 1.714 1 97.62 99 ALA A O 1
ATOM 770 N N . ASN A 1 100 ? -15.93 -10.594 3.898 1 97.81 100 ASN A N 1
ATOM 771 C CA . ASN A 1 100 ? -17.203 -9.906 3.682 1 97.81 100 ASN A CA 1
ATOM 772 C C . ASN A 1 100 ? -17.016 -8.656 2.826 1 97.81 100 ASN A C 1
ATOM 774 O O . ASN A 1 100 ? -17.984 -8.141 2.254 1 97.81 100 ASN A O 1
ATOM 778 N N . ASN A 1 101 ? -15.82 -8.148 2.775 1 97.62 101 ASN A N 1
ATOM 779 C CA . ASN A 1 101 ? -15.562 -6.914 2.045 1 97.62 101 ASN A CA 1
ATOM 780 C C . ASN A 1 101 ? -15.203 -7.191 0.587 1 97.62 101 ASN A C 1
ATOM 782 O O . ASN A 1 101 ? -15.07 -6.262 -0.209 1 97.62 101 ASN A O 1
ATOM 786 N N . ILE A 1 102 ? -15.086 -8.438 0.191 1 97.75 102 ILE A N 1
ATOM 787 C CA . ILE A 1 102 ? -14.672 -8.789 -1.163 1 97.75 102 ILE A CA 1
ATOM 788 C C . ILE A 1 102 ? -15.836 -8.57 -2.129 1 97.75 102 ILE A C 1
ATOM 790 O O . ILE A 1 102 ? -16.969 -8.984 -1.85 1 97.75 102 ILE A O 1
ATOM 794 N N . GLU A 1 103 ? -15.602 -7.918 -3.186 1 97.62 103 GLU A N 1
ATOM 795 C CA . GLU A 1 103 ? -16.578 -7.754 -4.254 1 97.62 103 GLU A CA 1
ATOM 796 C C . GLU A 1 103 ? -16.344 -8.758 -5.379 1 97.62 103 GLU A C 1
ATOM 798 O O . GLU A 1 103 ? -15.648 -8.461 -6.348 1 97.62 103 GLU A O 1
ATOM 803 N N . PHE A 1 104 ? -17.047 -9.828 -5.383 1 96.38 104 PHE A N 1
ATOM 804 C CA . PHE A 1 104 ? -16.812 -10.945 -6.293 1 96.38 104 PHE A CA 1
ATOM 805 C C . PHE A 1 104 ? -17.297 -10.602 -7.699 1 96.38 104 PHE A C 1
ATOM 807 O O . PHE A 1 104 ? -16.922 -11.273 -8.664 1 96.38 104 PHE A O 1
ATOM 814 N N . SER A 1 105 ? -18.156 -9.547 -7.844 1 95.75 105 SER A N 1
ATOM 815 C CA . SER A 1 105 ? -18.641 -9.148 -9.156 1 95.75 105 SER A CA 1
ATOM 816 C C . SER A 1 105 ? -17.5 -8.664 -10.047 1 95.75 105 SER A C 1
ATOM 818 O O . SER A 1 105 ? -17.656 -8.539 -11.266 1 95.75 105 SER A O 1
ATOM 820 N N . ARG A 1 106 ? -16.359 -8.445 -9.422 1 95.44 106 ARG A N 1
ATOM 821 C CA . ARG A 1 106 ? -15.18 -8.031 -10.172 1 95.44 106 ARG A CA 1
ATOM 822 C C . ARG A 1 106 ? -14.695 -9.148 -11.102 1 95.44 106 ARG A C 1
ATOM 824 O O . ARG A 1 106 ? -13.961 -8.891 -12.055 1 95.44 106 ARG A O 1
ATOM 831 N N . TRP A 1 107 ? -15.031 -10.367 -10.789 1 96.44 107 TRP A N 1
ATOM 832 C CA . TRP A 1 107 ? -14.703 -11.523 -11.617 1 96.44 107 TRP A CA 1
ATOM 833 C C . TRP A 1 107 ? -15.969 -12.125 -12.227 1 96.44 107 TRP A C 1
ATOM 835 O O . TRP A 1 107 ? -16.422 -13.188 -11.789 1 96.44 107 TRP A O 1
ATOM 845 N N . PRO A 1 108 ? -16.438 -11.578 -13.312 1 94.25 108 PRO A N 1
ATOM 846 C CA . PRO A 1 108 ? -17.766 -11.953 -13.828 1 94.25 108 PRO A CA 1
ATOM 847 C C . PRO A 1 108 ? -17.812 -13.383 -14.359 1 94.25 108 PRO A C 1
ATOM 849 O O . PRO A 1 108 ? -18.875 -13.977 -14.453 1 94.25 108 PRO A O 1
ATOM 852 N N . TYR A 1 109 ? -16.656 -13.953 -14.68 1 95.81 109 TYR A N 1
ATOM 853 C CA . TYR A 1 109 ? -16.656 -15.281 -15.289 1 95.81 109 TYR A CA 1
ATOM 854 C C . TYR A 1 109 ? -16.438 -16.359 -14.234 1 95.81 109 TYR A C 1
ATOM 856 O O . TYR A 1 109 ? -16.141 -17.516 -14.57 1 95.81 109 TYR A O 1
ATOM 864 N N . ARG A 1 110 ? -16.438 -16 -13.016 1 95.62 110 ARG A N 1
ATOM 865 C CA . ARG A 1 110 ? -16.344 -16.984 -11.945 1 95.62 110 ARG A CA 1
ATOM 866 C C . ARG A 1 110 ? -17.719 -17.406 -11.445 1 95.62 110 ARG A C 1
ATOM 868 O O . ARG A 1 110 ? -18.422 -16.609 -10.805 1 95.62 110 ARG A O 1
ATOM 875 N N . LEU A 1 111 ? -18.094 -18.625 -11.727 1 96.94 111 LEU A N 1
ATOM 876 C CA . LEU A 1 111 ? -19.391 -19.156 -11.352 1 96.94 111 LEU A CA 1
ATOM 877 C C . LEU A 1 111 ? -19.328 -19.922 -10.031 1 96.94 111 LEU A C 1
ATOM 879 O O . LEU A 1 111 ? -18.328 -20.594 -9.758 1 96.94 111 LEU A O 1
ATOM 883 N N . PRO A 1 112 ? -20.391 -19.797 -9.227 1 95.81 112 PRO A N 1
ATOM 884 C CA . PRO A 1 112 ? -20.438 -20.609 -8.008 1 95.81 112 PRO A CA 1
ATOM 885 C C . PRO A 1 112 ? -20.266 -22.109 -8.297 1 95.81 112 PRO A C 1
ATOM 887 O O . PRO A 1 112 ? -20.719 -22.594 -9.336 1 95.81 112 PRO A O 1
ATOM 890 N N . GLY A 1 113 ? -19.672 -22.797 -7.398 1 95.81 113 GLY A N 1
ATOM 891 C CA . GLY A 1 113 ? -19.438 -24.219 -7.523 1 95.81 113 GLY A CA 1
ATOM 892 C C . GLY A 1 113 ? -18.484 -24.766 -6.484 1 95.81 113 GLY A C 1
ATOM 893 O O . GLY A 1 113 ? -18.031 -24.031 -5.605 1 95.81 113 GLY A O 1
ATOM 894 N N . PRO A 1 114 ? -18.141 -25.984 -6.547 1 95.44 114 PRO A N 1
ATOM 895 C CA . PRO A 1 114 ? -17.359 -26.672 -5.512 1 95.44 114 PRO A CA 1
ATOM 896 C C . PRO A 1 114 ? -15.945 -26.109 -5.387 1 95.44 114 PRO A C 1
ATOM 898 O O . PRO A 1 114 ? -15.32 -26.234 -4.332 1 95.44 114 PRO A O 1
ATOM 901 N N . SER A 1 115 ? -15.484 -25.5 -6.402 1 95.81 115 SER A N 1
ATOM 902 C CA . SER A 1 115 ? -14.109 -25.016 -6.375 1 95.81 115 SER A CA 1
ATOM 903 C C . SER A 1 115 ? -14.047 -23.5 -6.191 1 95.81 115 SER A C 1
ATOM 905 O O . SER A 1 115 ? -12.992 -22.891 -6.367 1 95.81 115 SER A O 1
ATOM 907 N N . PHE A 1 116 ? -15.164 -22.906 -5.828 1 96.19 116 PHE A N 1
ATOM 908 C CA . PHE A 1 116 ? -15.289 -21.453 -5.785 1 96.19 116 PHE A CA 1
ATOM 909 C C . PHE A 1 116 ? -14.461 -20.875 -4.641 1 96.19 116 PHE A C 1
ATOM 911 O O . PHE A 1 116 ? -13.828 -19.828 -4.797 1 96.19 116 PHE A O 1
ATOM 918 N N . LEU A 1 117 ? -14.414 -21.531 -3.496 1 95.75 117 LEU A N 1
ATOM 919 C CA . LEU A 1 117 ? -13.773 -20.984 -2.305 1 95.75 117 LEU A CA 1
ATOM 920 C C . LEU A 1 117 ? -12.516 -21.766 -1.955 1 95.75 117 LEU A C 1
ATOM 922 O O . LEU A 1 117 ? -12.461 -22.984 -2.162 1 95.75 117 LEU A O 1
ATOM 926 N N . PRO A 1 118 ? -11.523 -21.031 -1.41 1 95.44 118 PRO A N 1
ATOM 927 C CA . PRO A 1 118 ? -10.375 -21.719 -0.83 1 95.44 118 PRO A CA 1
ATOM 928 C C . PRO A 1 118 ? -10.758 -22.609 0.355 1 95.44 118 PRO A C 1
ATOM 930 O O . PRO A 1 118 ? -11.922 -22.641 0.756 1 95.44 118 PRO A O 1
ATOM 933 N N . GLY A 1 119 ? -9.789 -23.359 0.863 1 92.69 119 GLY A N 1
ATOM 934 C CA . GLY A 1 119 ? -10.055 -24.203 2.023 1 92.69 119 GLY A CA 1
ATOM 935 C C . GLY A 1 119 ? -8.797 -24.797 2.633 1 92.69 119 GLY A C 1
ATOM 936 O O . GLY A 1 119 ? -7.742 -24.812 1.995 1 92.69 119 GLY A O 1
ATOM 937 N N . PRO A 1 120 ? -8.93 -25.172 3.861 1 91.38 120 PRO A N 1
ATOM 938 C CA . PRO A 1 120 ? -7.793 -25.766 4.57 1 91.38 120 PRO A CA 1
ATOM 939 C C . PRO A 1 120 ? -7.652 -27.266 4.309 1 91.38 120 PRO A C 1
ATOM 941 O O . PRO A 1 120 ? -8.648 -27.953 4.062 1 91.38 120 PRO A O 1
ATOM 944 N N . THR A 1 121 ? -6.496 -27.734 4.27 1 92.25 121 THR A N 1
ATOM 945 C CA . THR A 1 121 ? -6.133 -29.156 4.27 1 92.25 121 THR A CA 1
ATOM 946 C C . THR A 1 121 ? -4.828 -29.375 5.027 1 92.25 121 THR A C 1
ATOM 948 O O . THR A 1 121 ? -4.441 -28.562 5.867 1 92.25 121 THR A O 1
ATOM 951 N N . SER A 1 122 ? -4.277 -30.531 4.973 1 91.75 122 SER A N 1
ATOM 952 C CA . SER A 1 122 ? -2.971 -30.812 5.559 1 91.75 122 SER A CA 1
ATOM 953 C C . SER A 1 122 ? -2.043 -31.484 4.551 1 91.75 122 SER A C 1
ATOM 955 O O . SER A 1 122 ? -2.506 -32.156 3.621 1 91.75 122 SER A O 1
ATOM 957 N N . LEU A 1 123 ? -0.833 -31.281 4.781 1 92.75 123 LEU A N 1
ATOM 958 C CA . LEU A 1 123 ? 0.157 -31.906 3.908 1 92.75 123 LEU A CA 1
ATOM 959 C C . LEU A 1 123 ? 0.043 -33.438 3.953 1 92.75 123 LEU A C 1
ATOM 961 O O . LEU A 1 123 ? 0.162 -34.094 2.922 1 92.75 123 LEU A O 1
ATOM 965 N N . GLY A 1 124 ? -0.19 -33.906 5.094 1 92.44 124 GLY A N 1
ATOM 966 C CA . GLY A 1 124 ? -0.363 -35.344 5.238 1 92.44 124 GLY A CA 1
ATOM 967 C C . GLY A 1 124 ? -1.521 -35.875 4.426 1 92.44 124 GLY A C 1
ATOM 968 O O . GLY A 1 124 ? -1.375 -36.906 3.725 1 92.44 124 GLY A O 1
ATOM 969 N N . ARG A 1 125 ? -2.607 -35.25 4.488 1 93 125 ARG A N 1
ATOM 970 C CA . ARG A 1 125 ? -3.789 -35.656 3.74 1 93 125 ARG A CA 1
ATOM 971 C C . ARG A 1 125 ? -3.549 -35.562 2.238 1 93 125 ARG A C 1
ATOM 973 O O . ARG A 1 125 ? -3.873 -36.469 1.487 1 93 125 ARG A O 1
ATOM 980 N N . LEU A 1 126 ? -2.953 -34.531 1.856 1 95 126 LEU A N 1
ATOM 981 C CA . LEU A 1 126 ? -2.68 -34.312 0.441 1 95 126 LEU A CA 1
ATOM 982 C C . LEU A 1 126 ? -1.77 -35.406 -0.114 1 95 126 LEU A C 1
ATOM 984 O O . LEU A 1 126 ? -2.061 -36 -1.159 1 95 126 LEU A O 1
ATOM 988 N N . GLU A 1 127 ? -0.755 -35.688 0.58 1 96 127 GLU A N 1
ATOM 989 C CA . GLU A 1 127 ? 0.205 -36.656 0.117 1 96 127 GLU A CA 1
ATOM 990 C C . GLU A 1 127 ? -0.408 -38.062 0.113 1 96 127 GLU A C 1
ATOM 992 O O . GLU A 1 127 ? -0.145 -38.875 -0.791 1 96 127 GLU A O 1
ATOM 997 N N . ALA A 1 128 ? -1.225 -38.281 1.091 1 95.25 128 ALA A N 1
ATOM 998 C CA . ALA A 1 128 ? -1.89 -39.594 1.146 1 95.25 128 ALA A CA 1
ATOM 999 C C . ALA A 1 128 ? -2.822 -39.781 -0.046 1 95.25 128 ALA A C 1
ATOM 1001 O O . ALA A 1 128 ? -2.762 -40.781 -0.732 1 95.25 128 ALA A O 1
ATOM 1002 N N . VAL A 1 129 ? -3.623 -38.812 -0.317 1 96.88 129 VAL A N 1
ATOM 1003 C CA . VAL A 1 129 ? -4.598 -38.875 -1.399 1 96.88 129 VAL A CA 1
ATOM 1004 C C . VAL A 1 129 ? -3.877 -39 -2.74 1 96.88 129 VAL A C 1
ATOM 1006 O O . VAL A 1 129 ? -4.223 -39.812 -3.574 1 96.88 129 VAL A O 1
ATOM 1009 N N . LEU A 1 130 ? -2.859 -38.219 -2.902 1 98.25 130 LEU A N 1
ATOM 1010 C CA . LEU A 1 130 ? -2.166 -38.156 -4.184 1 98.25 130 LEU A CA 1
ATOM 1011 C C . LEU A 1 130 ? -1.322 -39.406 -4.406 1 98.25 130 LEU A C 1
ATOM 1013 O O . LEU A 1 130 ? -1.205 -39.906 -5.535 1 98.25 130 LEU A O 1
ATOM 1017 N N . SER A 1 131 ? -0.732 -39.906 -3.361 1 97.75 131 SER A N 1
ATOM 1018 C CA . SER A 1 131 ? 0.037 -41.156 -3.482 1 97.75 131 SER A CA 1
ATOM 1019 C C . SER A 1 131 ? -0.854 -42.312 -3.889 1 97.75 131 SER A C 1
ATOM 1021 O O . SER A 1 131 ? -0.503 -43.094 -4.781 1 97.75 131 SER A O 1
ATOM 1023 N N . GLU A 1 132 ? -1.938 -42.375 -3.227 1 98 132 GLU A N 1
ATOM 1024 C CA . GLU A 1 132 ? -2.887 -43.438 -3.551 1 98 132 GLU A CA 1
ATOM 1025 C C . GLU A 1 132 ? -3.352 -43.344 -5 1 98 132 GLU A C 1
ATOM 1027 O O . GLU A 1 132 ? -3.389 -44.344 -5.715 1 98 132 GLU A O 1
ATOM 1032 N N . ARG A 1 133 ? -3.656 -42.219 -5.398 1 98.06 133 ARG A N 1
ATOM 1033 C CA . ARG A 1 133 ? -4.109 -42 -6.77 1 98.06 133 ARG A CA 1
ATOM 1034 C C . ARG A 1 133 ? -3.01 -42.375 -7.766 1 98.06 133 ARG A C 1
ATOM 1036 O O . ARG A 1 133 ? -3.264 -43.031 -8.766 1 98.06 133 ARG A O 1
ATOM 1043 N N . ALA A 1 134 ? -1.824 -41.906 -7.484 1 98.38 134 ALA A N 1
ATOM 1044 C CA . ALA A 1 134 ? -0.692 -42.188 -8.367 1 98.38 134 ALA A CA 1
ATOM 1045 C C . ALA A 1 134 ? -0.481 -43.688 -8.523 1 98.38 134 ALA A C 1
ATOM 1047 O O . ALA A 1 134 ? -0.336 -44.188 -9.648 1 98.38 134 ALA A O 1
ATOM 1048 N N . GLU A 1 135 ? -0.557 -44.344 -7.461 1 97.88 135 GLU A N 1
ATOM 1049 C CA . GLU A 1 135 ? -0.358 -45.781 -7.484 1 97.88 135 GLU A CA 1
ATOM 1050 C C . GLU A 1 135 ? -1.476 -46.469 -8.258 1 97.88 135 GLU A C 1
ATOM 1052 O O . GLU A 1 135 ? -1.219 -47.406 -9.031 1 97.88 135 GLU A O 1
ATOM 1057 N N . THR A 1 136 ? -2.643 -46 -8.031 1 97.75 136 THR A N 1
ATOM 1058 C CA . THR A 1 136 ? -3.789 -46.562 -8.727 1 97.75 136 THR A CA 1
ATOM 1059 C C . THR A 1 136 ? -3.656 -46.375 -10.234 1 97.75 136 THR A C 1
ATOM 1061 O O . THR A 1 136 ? -4.09 -47.219 -11.023 1 97.75 136 THR A O 1
ATOM 1064 N N . LEU A 1 137 ? -2.949 -45.344 -10.641 1 97.69 137 LEU A N 1
ATOM 1065 C CA . LEU A 1 137 ? -2.795 -45 -12.055 1 97.69 137 LEU A CA 1
ATOM 1066 C C . LEU A 1 137 ? -1.571 -45.719 -12.641 1 97.69 137 LEU A C 1
ATOM 1068 O O . LEU A 1 137 ? -1.262 -45.531 -13.828 1 97.69 137 LEU A O 1
ATOM 1072 N N . GLY A 1 138 ? -0.81 -46.438 -11.789 1 97.94 138 GLY A N 1
ATOM 1073 C CA . GLY A 1 138 ? 0.292 -47.25 -12.289 1 97.94 138 GLY A CA 1
ATOM 1074 C C . GLY A 1 138 ? 1.647 -46.594 -12.086 1 97.94 138 GLY A C 1
ATOM 1075 O O . GLY A 1 138 ? 2.666 -47.125 -12.547 1 97.94 138 GLY A O 1
ATOM 1076 N N . VAL A 1 139 ? 1.694 -45.531 -11.367 1 98.69 139 VAL A N 1
ATOM 1077 C CA . VAL A 1 139 ? 2.953 -44.844 -11.07 1 98.69 139 VAL A CA 1
ATOM 1078 C C . VAL A 1 139 ? 3.758 -45.656 -10.062 1 98.69 139 VAL A C 1
ATOM 1080 O O . VAL A 1 139 ? 3.199 -46.188 -9.102 1 98.69 139 VAL A O 1
ATOM 1083 N N . GLN A 1 140 ? 5 -45.781 -10.312 1 98.25 140 GLN A N 1
ATOM 1084 C CA . GLN A 1 140 ? 5.891 -46.406 -9.336 1 98.25 140 GLN A CA 1
ATOM 1085 C C . GLN A 1 140 ? 6.551 -45.344 -8.453 1 98.25 140 GLN A C 1
ATOM 1087 O O . GLN A 1 140 ? 7.141 -44.375 -8.961 1 98.25 140 GLN A O 1
ATOM 1092 N N . ILE A 1 141 ? 6.41 -45.531 -7.172 1 98.12 141 ILE A N 1
ATOM 1093 C CA . ILE A 1 141 ? 7.031 -44.625 -6.203 1 98.12 141 ILE A CA 1
ATOM 1094 C C . ILE A 1 141 ? 8.086 -45.406 -5.398 1 98.12 141 ILE A C 1
ATOM 1096 O O . ILE A 1 141 ? 7.766 -46.344 -4.688 1 98.12 141 ILE A O 1
ATOM 1100 N N . LEU A 1 142 ? 9.336 -45.031 -5.562 1 97.31 142 LEU A N 1
ATOM 1101 C CA . LEU A 1 142 ? 10.414 -45.625 -4.781 1 97.31 142 LEU A CA 1
ATOM 1102 C C . LEU A 1 142 ? 10.859 -44.656 -3.672 1 97.31 142 LEU A C 1
ATOM 1104 O O . LEU A 1 142 ? 11.367 -43.562 -3.947 1 97.31 142 LEU A O 1
ATOM 1108 N N . ARG A 1 143 ? 10.734 -45.062 -2.486 1 95.56 143 ARG A N 1
ATOM 1109 C CA . ARG A 1 143 ? 11.125 -44.281 -1.323 1 95.56 143 ARG A CA 1
ATOM 1110 C C . ARG A 1 143 ? 12.516 -44.688 -0.84 1 95.56 143 ARG A C 1
ATOM 1112 O O . ARG A 1 143 ? 13.023 -45.75 -1.199 1 95.56 143 ARG A O 1
ATOM 1119 N N . GLY A 1 144 ? 13.102 -43.75 -0.089 1 95.44 144 GLY A N 1
ATOM 1120 C CA . GLY A 1 144 ? 14.477 -43.969 0.324 1 95.44 144 GLY A CA 1
ATOM 1121 C C . GLY A 1 144 ? 15.469 -43.812 -0.812 1 95.44 144 GLY A C 1
ATOM 1122 O O . GLY A 1 144 ? 16.578 -44.344 -0.757 1 95.44 144 GLY A O 1
ATOM 1123 N N . MET A 1 145 ? 15.055 -43.156 -1.839 1 96 145 MET A N 1
ATOM 1124 C CA . MET A 1 145 ? 15.859 -42.969 -3.041 1 96 145 MET A CA 1
ATOM 1125 C C . MET A 1 145 ? 16.141 -41.5 -3.279 1 96 145 MET A C 1
ATOM 1127 O O . MET A 1 145 ? 15.469 -40.844 -4.078 1 96 145 MET A O 1
ATOM 1131 N N . GLU A 1 146 ? 17.219 -41 -2.689 1 95.5 146 GLU A N 1
ATOM 1132 C CA . GLU A 1 146 ? 17.594 -39.594 -2.848 1 95.5 146 GLU A CA 1
ATOM 1133 C C . GLU A 1 146 ? 18.391 -39.406 -4.133 1 95.5 146 GLU A C 1
ATOM 1135 O O . GLU A 1 146 ? 19.438 -40.031 -4.332 1 95.5 146 GLU A O 1
ATOM 1140 N N . VAL A 1 147 ? 17.891 -38.562 -4.973 1 97.44 147 VAL A N 1
ATOM 1141 C CA . VAL A 1 147 ? 18.625 -38.219 -6.195 1 97.44 147 VAL A CA 1
ATOM 1142 C C . VAL A 1 147 ? 19.906 -37.469 -5.844 1 97.44 147 VAL A C 1
ATOM 1144 O O . VAL A 1 147 ? 19.859 -36.5 -5.086 1 97.44 147 VAL A O 1
ATOM 1147 N N . SER A 1 148 ? 21.016 -37.875 -6.43 1 96.88 148 SER A N 1
ATOM 1148 C CA . SER A 1 148 ? 22.281 -37.25 -6.055 1 96.88 148 SER A CA 1
ATOM 1149 C C . SER A 1 148 ? 23.031 -36.719 -7.277 1 96.88 148 SER A C 1
ATOM 1151 O O . SER A 1 148 ? 23.828 -35.781 -7.164 1 96.88 148 SER A O 1
ATOM 1153 N N . ARG A 1 149 ? 22.766 -37.375 -8.406 1 95.81 149 ARG A N 1
ATOM 1154 C CA . ARG A 1 149 ? 23.469 -37.031 -9.641 1 95.81 149 ARG A CA 1
ATOM 1155 C C . ARG A 1 149 ? 22.578 -37.25 -10.852 1 95.81 149 ARG A C 1
ATOM 1157 O O . ARG A 1 149 ? 21.656 -38.062 -10.82 1 95.81 149 ARG A O 1
ATOM 1164 N N . LEU A 1 150 ? 22.797 -36.438 -11.836 1 97.38 150 LEU A N 1
ATOM 1165 C CA . LEU A 1 150 ? 22.094 -36.594 -13.102 1 97.38 150 LEU A CA 1
ATOM 1166 C C . LEU A 1 150 ? 23 -36.281 -14.281 1 97.38 150 LEU A C 1
ATOM 1168 O O . LEU A 1 150 ? 24 -35.562 -14.133 1 97.38 150 LEU A O 1
ATOM 1172 N N . ALA A 1 151 ? 22.75 -36.906 -15.391 1 95 151 ALA A N 1
ATOM 1173 C CA . ALA A 1 151 ? 23.438 -36.656 -16.641 1 95 151 ALA A CA 1
ATOM 1174 C C . ALA A 1 151 ? 22.469 -36.625 -17.812 1 95 151 ALA A C 1
ATOM 1176 O O . ALA A 1 151 ? 21.781 -37.625 -18.094 1 95 151 ALA A O 1
ATOM 1177 N N . ASP A 1 152 ? 22.375 -35.5 -18.453 1 92.12 152 ASP A N 1
ATOM 1178 C CA . ASP A 1 152 ? 21.594 -35.375 -19.688 1 92.12 152 ASP A CA 1
ATOM 1179 C C . ASP A 1 152 ? 22.375 -35.969 -20.875 1 92.12 152 ASP A C 1
ATOM 1181 O O . ASP A 1 152 ? 23.375 -35.375 -21.312 1 92.12 152 ASP A O 1
ATOM 1185 N N . GLU A 1 153 ? 21.859 -37 -21.422 1 91.25 153 GLU A N 1
ATOM 1186 C CA . GLU A 1 153 ? 22.578 -37.719 -22.469 1 91.25 153 GLU A CA 1
ATOM 1187 C C . GLU A 1 153 ? 22.031 -37.375 -23.859 1 91.25 153 GLU A C 1
ATOM 1189 O O . GLU A 1 153 ? 22.266 -38.094 -24.828 1 91.25 153 GLU A O 1
ATOM 1194 N N . GLY A 1 154 ? 21.297 -36.344 -23.969 1 87.38 154 GLY A N 1
ATOM 1195 C CA . GLY A 1 154 ? 20.734 -35.875 -25.234 1 87.38 154 GLY A CA 1
ATOM 1196 C C . GLY A 1 154 ? 19.344 -36.438 -25.5 1 87.38 154 GLY A C 1
ATOM 1197 O O . GLY A 1 154 ? 18.375 -35.688 -25.562 1 87.38 154 GLY A O 1
ATOM 1198 N N . GLU A 1 155 ? 19.312 -37.812 -25.547 1 91.44 155 GLU A N 1
ATOM 1199 C CA . GLU A 1 155 ? 18.016 -38.438 -25.812 1 91.44 155 GLU A CA 1
ATOM 1200 C C . GLU A 1 155 ? 17.375 -38.969 -24.531 1 91.44 155 GLU A C 1
ATOM 1202 O O . GLU A 1 155 ? 16.203 -39.312 -24.531 1 91.44 155 GLU A O 1
ATOM 1207 N N . SER A 1 156 ? 18.156 -39 -23.531 1 96 156 SER A N 1
ATOM 1208 C CA . SER A 1 156 ? 17.672 -39.469 -22.234 1 96 156 SER A CA 1
ATOM 1209 C C . SER A 1 156 ? 18.453 -38.812 -21.094 1 96 156 SER A C 1
ATOM 1211 O O . SER A 1 156 ? 19.453 -38.156 -21.312 1 96 156 SER A O 1
ATOM 1213 N N . VAL A 1 157 ? 17.938 -39 -19.906 1 97.69 157 VAL A N 1
ATOM 1214 C CA . VAL A 1 157 ? 18.594 -38.531 -18.688 1 97.69 157 VAL A CA 1
ATOM 1215 C C . VAL A 1 157 ? 18.875 -39.719 -17.766 1 97.69 157 VAL A C 1
ATOM 1217 O O . VAL A 1 157 ? 18 -40.562 -17.531 1 97.69 157 VAL A O 1
ATOM 1220 N N . LYS A 1 158 ? 20.047 -39.812 -17.359 1 97.56 158 LYS A N 1
ATOM 1221 C CA . LYS A 1 158 ? 20.422 -40.781 -16.344 1 97.56 158 LYS A CA 1
ATOM 1222 C C . LYS A 1 158 ? 20.391 -40.156 -14.945 1 97.56 158 LYS A C 1
ATOM 1224 O O . LYS A 1 158 ? 20.938 -39.062 -14.734 1 97.56 158 LYS A O 1
ATOM 1229 N N . VAL A 1 159 ? 19.75 -40.844 -14 1 97.88 159 VAL A N 1
ATOM 1230 C CA . VAL A 1 159 ? 19.531 -40.312 -12.656 1 97.88 159 VAL A CA 1
ATOM 1231 C C . VAL A 1 159 ? 20.078 -41.281 -11.617 1 97.88 159 VAL A C 1
ATOM 1233 O O . VAL A 1 159 ? 19.672 -42.469 -11.594 1 97.88 159 VAL A O 1
ATOM 1236 N N . TRP A 1 160 ? 21 -40.844 -10.836 1 97.5 160 TRP A N 1
ATOM 1237 C CA . TRP A 1 160 ? 21.516 -41.656 -9.734 1 97.5 160 TRP A CA 1
ATOM 1238 C C . TRP A 1 160 ? 20.75 -41.375 -8.445 1 97.5 160 TRP A C 1
ATOM 1240 O O . TRP A 1 160 ? 20.516 -40.219 -8.094 1 97.5 160 TRP A O 1
ATOM 1250 N N . ALA A 1 161 ? 20.297 -42.406 -7.781 1 96.06 161 ALA A N 1
ATOM 1251 C CA . ALA A 1 161 ? 19.625 -42.344 -6.484 1 96.06 161 ALA A CA 1
ATOM 1252 C C . ALA A 1 161 ? 20.078 -43.469 -5.578 1 96.06 161 ALA A C 1
ATOM 1254 O O . ALA A 1 161 ? 19.938 -44.656 -5.934 1 96.06 161 ALA A O 1
ATOM 1255 N N . GLY A 1 162 ? 20.609 -43.062 -4.48 1 87.69 162 GLY A N 1
ATOM 1256 C CA . GLY A 1 162 ? 21.25 -44.125 -3.68 1 87.69 162 GLY A CA 1
ATOM 1257 C C . GLY A 1 162 ? 22.375 -44.844 -4.406 1 87.69 162 GLY A C 1
ATOM 1258 O O . GLY A 1 162 ? 23.297 -44.188 -4.914 1 87.69 162 GLY A O 1
ATOM 1259 N N . ASP A 1 163 ? 22.234 -46.219 -4.391 1 88.75 163 ASP A N 1
ATOM 1260 C CA . ASP A 1 163 ? 23.25 -47.062 -5.031 1 88.75 163 ASP A CA 1
ATOM 1261 C C . ASP A 1 163 ? 22.797 -47.531 -6.41 1 88.75 163 ASP A C 1
ATOM 1263 O O . ASP A 1 163 ? 23.422 -48.406 -7.012 1 88.75 163 ASP A O 1
ATOM 1267 N N . GLN A 1 164 ? 21.766 -46.844 -6.902 1 94.75 164 GLN A N 1
ATOM 1268 C CA . GLN A 1 164 ? 21.188 -47.25 -8.172 1 94.75 164 GLN A CA 1
ATOM 1269 C C . GLN A 1 164 ? 21.141 -46.094 -9.164 1 94.75 164 G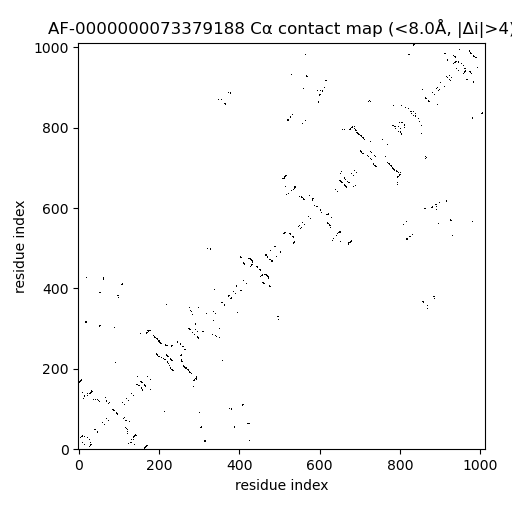LN A C 1
ATOM 1271 O O . GLN A 1 164 ? 21.359 -44.938 -8.781 1 94.75 164 GLN A O 1
ATOM 1276 N N . TRP A 1 165 ? 20.984 -46.406 -10.375 1 95.94 165 TRP A N 1
ATOM 1277 C CA . TRP A 1 165 ? 20.703 -45.375 -11.391 1 95.94 165 TRP A CA 1
ATOM 1278 C C . TRP A 1 165 ? 19.516 -45.781 -12.258 1 95.94 165 TRP A C 1
ATOM 1280 O O . TRP A 1 165 ? 19.219 -46.969 -12.383 1 95.94 165 TRP A O 1
ATOM 1290 N N . PHE A 1 166 ? 18.828 -44.875 -12.742 1 97.38 166 PHE A N 1
ATOM 1291 C CA . PHE A 1 166 ? 17.656 -45.031 -13.586 1 97.38 166 PHE A CA 1
ATOM 1292 C C . PHE A 1 166 ? 17.766 -44.156 -14.836 1 97.38 166 PHE A C 1
ATOM 1294 O O . PHE A 1 166 ? 18.547 -43.188 -14.867 1 97.38 166 PHE A O 1
ATOM 1301 N N . THR A 1 167 ? 17.062 -44.531 -15.883 1 97.31 167 THR A N 1
ATOM 1302 C CA . THR A 1 167 ? 17.078 -43.75 -17.125 1 97.31 167 THR A CA 1
ATOM 1303 C C . THR A 1 167 ? 15.648 -43.375 -17.516 1 97.31 167 THR A C 1
ATOM 1305 O O . THR A 1 167 ? 14.719 -44.156 -17.375 1 97.31 167 THR A O 1
ATOM 1308 N N . ALA A 1 168 ? 15.523 -42.188 -17.938 1 97.81 168 ALA A N 1
ATOM 1309 C CA . ALA A 1 168 ? 14.234 -41.719 -18.438 1 97.81 168 ALA A CA 1
ATOM 1310 C C . ALA A 1 168 ? 14.422 -40.781 -19.625 1 97.81 168 ALA A C 1
ATOM 1312 O O . ALA A 1 168 ? 15.523 -40.281 -19.859 1 97.81 168 ALA A O 1
ATOM 1313 N N . GLN A 1 169 ? 13.367 -40.594 -20.406 1 98.06 169 GLN A N 1
ATOM 1314 C CA . GLN A 1 169 ? 13.391 -39.594 -21.453 1 98.06 169 GLN A CA 1
ATOM 1315 C C . GLN A 1 169 ? 13.445 -38.188 -20.875 1 98.06 169 GLN A C 1
ATOM 1317 O O . GLN A 1 169 ? 14.117 -37.312 -21.438 1 98.06 169 GLN A O 1
ATOM 1322 N N . TRP A 1 170 ? 12.727 -37.969 -19.828 1 98.44 170 TRP A N 1
ATOM 1323 C CA . TRP A 1 170 ? 12.648 -36.656 -19.188 1 98.44 170 TRP 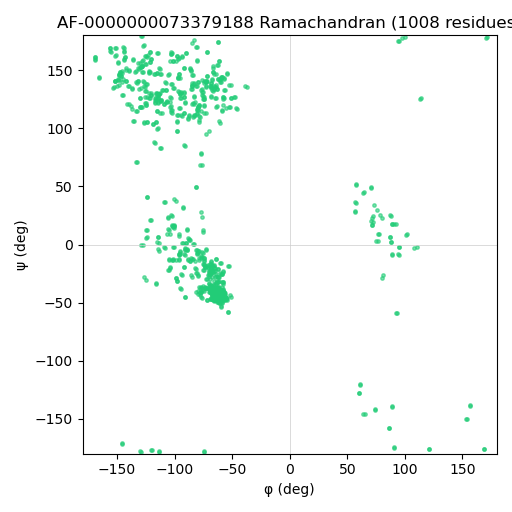A CA 1
ATOM 1324 C C . TRP A 1 170 ? 12.805 -36.781 -17.672 1 98.44 170 TRP A C 1
ATOM 1326 O O . TRP A 1 170 ? 12.406 -37.812 -17.094 1 98.44 170 TRP A O 1
ATOM 1336 N N . LEU A 1 171 ? 13.375 -35.75 -17.047 1 98.75 171 LEU A N 1
ATOM 1337 C CA . LEU A 1 171 ? 13.477 -3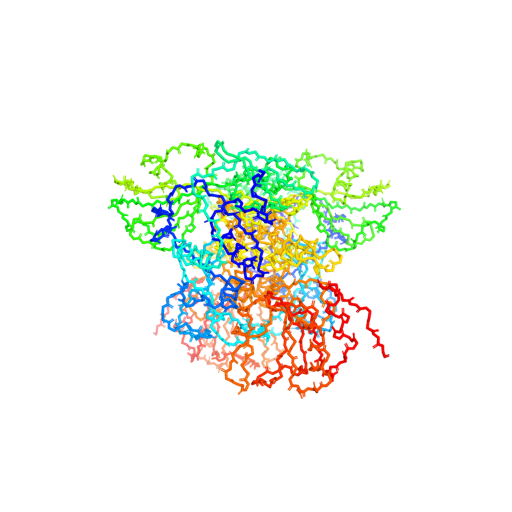5.625 -15.602 1 98.75 171 LEU A CA 1
ATOM 1338 C C . LEU A 1 171 ? 12.812 -34.344 -15.117 1 98.75 171 LEU A C 1
ATOM 1340 O O . LEU A 1 171 ? 13.016 -33.281 -15.695 1 98.75 171 LEU A O 1
ATOM 1344 N N . VAL A 1 172 ? 11.977 -34.469 -14.141 1 98.94 172 VAL A N 1
ATOM 1345 C CA . VAL A 1 172 ? 11.391 -33.25 -13.531 1 98.94 172 VAL A CA 1
ATOM 1346 C C . VAL A 1 172 ? 11.82 -33.156 -12.07 1 98.94 172 VAL A C 1
ATOM 1348 O O . VAL A 1 172 ? 11.594 -34.094 -11.289 1 98.94 172 VAL A O 1
ATOM 1351 N N . GLY A 1 173 ? 12.469 -32.062 -11.75 1 98.81 173 GLY A N 1
ATOM 1352 C CA . GLY A 1 173 ? 12.812 -31.797 -10.359 1 98.81 173 GLY A CA 1
ATOM 1353 C C . GLY A 1 173 ? 11.648 -31.234 -9.562 1 98.81 173 GLY A C 1
ATOM 1354 O O . GLY A 1 173 ? 11.188 -30.125 -9.82 1 98.81 173 GLY A O 1
ATOM 1355 N N . CYS A 1 174 ? 11.133 -31.969 -8.609 1 98.75 174 CYS A N 1
ATOM 1356 C CA . CYS A 1 174 ? 10.164 -31.594 -7.586 1 98.75 174 CYS A CA 1
ATOM 1357 C C . CYS A 1 174 ? 10.711 -31.875 -6.191 1 98.75 174 CYS A C 1
ATOM 1359 O O . CYS A 1 174 ? 9.977 -32.344 -5.316 1 98.75 174 CYS A O 1
ATOM 1361 N N . ASP A 1 175 ? 11.984 -31.578 -5.988 1 98.12 175 ASP A N 1
ATOM 1362 C CA . ASP A 1 175 ? 12.695 -32.031 -4.793 1 98.12 175 ASP A CA 1
ATOM 1363 C C . ASP A 1 175 ? 12.906 -30.891 -3.812 1 98.12 175 ASP A C 1
ATOM 1365 O O . ASP A 1 175 ? 13.875 -30.891 -3.049 1 98.12 175 ASP A O 1
ATOM 1369 N N . GLY A 1 176 ? 12.125 -29.891 -3.875 1 96.06 176 GLY A N 1
ATOM 1370 C CA . GLY A 1 176 ? 12.039 -28.891 -2.816 1 96.06 176 GLY A CA 1
ATOM 1371 C C . GLY A 1 176 ? 13 -27.734 -3.006 1 96.06 176 GLY A C 1
ATOM 1372 O O . GLY A 1 176 ? 13.625 -27.609 -4.059 1 96.06 176 GLY A O 1
ATOM 1373 N N . GLY A 1 177 ? 13.016 -26.875 -2.002 1 95 177 GLY A N 1
ATOM 1374 C CA . GLY A 1 177 ? 13.758 -25.625 -2.061 1 95 177 GLY A CA 1
ATOM 1375 C C . GLY A 1 177 ? 15.258 -25.844 -2.172 1 95 177 GLY A C 1
ATOM 1376 O O . GLY A 1 177 ? 15.969 -25 -2.723 1 95 177 GLY A O 1
ATOM 1377 N N . ARG A 1 178 ? 15.812 -26.953 -1.68 1 93 178 ARG A N 1
ATOM 1378 C CA . ARG A 1 178 ? 17.234 -27.297 -1.768 1 93 178 ARG A CA 1
ATOM 1379 C C . ARG A 1 178 ? 17.484 -28.312 -2.891 1 93 178 ARG A C 1
ATOM 1381 O O . ARG A 1 178 ? 18.312 -29.203 -2.748 1 93 178 ARG A O 1
ATOM 1388 N N . SER A 1 179 ? 16.812 -28.078 -3.854 1 97.81 179 SER A N 1
ATOM 1389 C CA . SER A 1 179 ? 16.719 -29.016 -4.977 1 97.81 179 SER A CA 1
ATOM 1390 C C . SER A 1 179 ? 18.109 -29.406 -5.484 1 97.81 179 SER A C 1
ATOM 1392 O O . SER A 1 179 ? 18.859 -28.562 -5.969 1 97.81 179 SER A O 1
ATOM 1394 N N . THR A 1 180 ? 18.406 -30.656 -5.406 1 97.81 180 THR A N 1
ATOM 1395 C CA . THR A 1 180 ? 19.609 -31.25 -6.004 1 97.81 180 THR A CA 1
ATOM 1396 C C . THR A 1 180 ? 19.531 -31.219 -7.527 1 97.81 180 THR A C 1
ATOM 1398 O O . THR A 1 180 ? 20.516 -30.969 -8.203 1 97.81 180 THR A O 1
ATOM 1401 N N . VAL A 1 181 ? 18.344 -31.469 -8.031 1 98.5 181 VAL A N 1
ATOM 1402 C CA . VAL A 1 181 ? 18.141 -31.469 -9.477 1 98.5 181 VAL A CA 1
ATOM 1403 C C . VAL A 1 181 ? 18.469 -30.094 -10.047 1 98.5 181 VAL A C 1
ATOM 1405 O O . VAL A 1 181 ? 19.219 -29.984 -11.016 1 98.5 181 VAL A O 1
ATOM 1408 N N . ARG A 1 182 ? 17.906 -29.031 -9.461 1 98.5 182 ARG A N 1
ATOM 1409 C CA . ARG A 1 182 ? 18.156 -27.672 -9.93 1 98.5 182 ARG A CA 1
ATOM 1410 C C . ARG A 1 182 ? 19.641 -27.344 -9.953 1 98.5 182 ARG A C 1
ATOM 1412 O O . ARG A 1 182 ? 20.156 -26.859 -10.953 1 98.5 182 ARG A O 1
ATOM 1419 N N . LYS A 1 183 ? 20.344 -27.656 -8.836 1 97.81 183 LYS A N 1
ATOM 1420 C CA . LYS A 1 183 ? 21.75 -27.328 -8.68 1 97.81 183 LYS A CA 1
ATOM 1421 C C . LYS A 1 183 ? 22.609 -28.125 -9.656 1 97.81 183 LYS A C 1
ATOM 1423 O O . LYS A 1 183 ? 23.453 -27.562 -10.352 1 97.81 183 LYS A O 1
ATOM 1428 N N . THR A 1 184 ? 22.359 -29.438 -9.734 1 97.38 184 THR A N 1
ATOM 1429 C CA . THR A 1 184 ? 23.188 -30.328 -10.539 1 97.38 184 THR A CA 1
ATOM 1430 C C . THR A 1 184 ? 22.984 -30.047 -12.031 1 97.38 184 THR A C 1
ATOM 1432 O O . THR A 1 184 ? 23.922 -30.156 -12.82 1 97.38 184 THR A O 1
ATOM 1435 N N . ALA A 1 185 ? 21.812 -29.703 -12.391 1 97.31 185 ALA A N 1
ATOM 1436 C CA . ALA A 1 185 ? 21.5 -29.438 -13.789 1 97.31 185 ALA A CA 1
ATOM 1437 C C . ALA A 1 185 ? 21.984 -28.047 -14.203 1 97.31 185 ALA A C 1
ATOM 1439 O O . ALA A 1 185 ? 21.953 -27.703 -15.383 1 97.31 185 ALA A O 1
ATOM 1440 N N . GLY A 1 186 ? 22.344 -27.203 -13.273 1 97.38 186 GLY A N 1
ATOM 1441 C CA . GLY A 1 186 ? 22.953 -25.922 -13.57 1 97.38 186 GLY A CA 1
ATOM 1442 C C . GLY A 1 186 ? 21.938 -24.812 -13.805 1 97.38 186 GLY A C 1
ATOM 1443 O O . GLY A 1 186 ? 22.188 -23.875 -14.562 1 97.38 186 GLY A O 1
ATOM 1444 N N . PHE A 1 187 ? 20.734 -24.922 -13.242 1 98.19 187 PHE A N 1
ATOM 1445 C CA . PHE A 1 187 ? 19.766 -23.844 -13.32 1 98.19 187 PHE A CA 1
ATOM 1446 C C . PHE A 1 187 ? 20.219 -22.641 -12.5 1 98.19 187 PHE A C 1
ATOM 1448 O O . PHE A 1 187 ? 20.719 -22.797 -11.383 1 98.19 187 PHE A O 1
ATOM 1455 N N . GLU A 1 188 ? 20.078 -21.453 -13.055 1 98.31 188 GLU A N 1
ATOM 1456 C CA . GLU A 1 188 ? 20.312 -20.234 -12.281 1 98.31 188 GLU A CA 1
ATOM 1457 C C . GLU A 1 188 ? 19.141 -19.922 -11.359 1 98.31 188 GLU A C 1
ATOM 1459 O O . GLU A 1 188 ? 17.984 -20.031 -11.773 1 98.31 188 GLU A O 1
ATOM 1464 N N . PHE A 1 189 ? 19.406 -19.625 -10.164 1 98.25 189 PHE A N 1
ATOM 1465 C CA . PHE A 1 189 ? 18.406 -19.359 -9.133 1 98.25 189 PHE A CA 1
ATOM 1466 C C . PHE A 1 189 ? 18.625 -17.984 -8.508 1 98.25 189 PHE A C 1
ATOM 1468 O O . PHE A 1 189 ? 19.516 -17.797 -7.684 1 98.25 189 PHE A O 1
ATOM 1475 N N . VAL A 1 190 ? 17.766 -17 -8.867 1 98.31 190 VAL A N 1
ATOM 1476 C CA . VAL A 1 190 ? 18.016 -15.609 -8.539 1 98.31 190 VAL A CA 1
ATOM 1477 C C . VAL A 1 190 ? 16.875 -15.055 -7.699 1 98.31 190 VAL A C 1
ATOM 1479 O O . VAL A 1 190 ? 15.766 -15.602 -7.707 1 98.31 190 VAL A O 1
ATOM 1482 N N . GLY A 1 191 ? 17.141 -13.984 -6.934 1 97.75 191 GLY A N 1
ATOM 1483 C CA . GLY A 1 191 ? 16.141 -13.336 -6.113 1 97.75 191 GLY A CA 1
ATOM 1484 C C . GLY A 1 191 ? 16.719 -12.617 -4.91 1 97.75 191 GLY A C 1
ATOM 1485 O O . GLY A 1 191 ? 17.828 -12.086 -4.973 1 97.75 191 GLY A O 1
ATOM 1486 N N . THR A 1 192 ? 16 -12.516 -3.84 1 97.81 192 THR A N 1
ATOM 1487 C CA . THR A 1 192 ? 16.422 -11.773 -2.656 1 97.81 192 THR A CA 1
ATOM 1488 C C . THR A 1 192 ? 16.828 -12.719 -1.537 1 97.81 192 THR A C 1
ATOM 1490 O O . THR A 1 192 ? 16.266 -13.812 -1.397 1 97.81 192 THR A O 1
ATOM 1493 N N . GLU A 1 193 ? 17.797 -12.297 -0.777 1 96.81 193 GLU A N 1
ATOM 1494 C CA . GLU A 1 193 ? 18.234 -13.047 0.393 1 96.81 193 GLU A CA 1
ATOM 1495 C C . GLU A 1 193 ? 17.328 -12.797 1.591 1 96.81 193 GLU A C 1
ATOM 1497 O O . GLU A 1 193 ? 16.469 -11.906 1.552 1 96.81 193 GLU A O 1
ATOM 1502 N N . ALA A 1 194 ? 17.5 -13.539 2.604 1 96.06 194 ALA A N 1
ATOM 1503 C CA . ALA A 1 194 ? 16.625 -13.492 3.779 1 96.06 194 ALA A CA 1
ATOM 1504 C C . ALA A 1 194 ? 16.812 -12.188 4.547 1 96.06 194 ALA A C 1
ATOM 1506 O O . ALA A 1 194 ? 17.938 -11.719 4.719 1 96.06 194 ALA A O 1
ATOM 1507 N N . GLU A 1 195 ? 15.672 -11.625 4.949 1 96.06 195 GLU A N 1
ATOM 1508 C CA . GLU A 1 195 ? 15.68 -10.453 5.824 1 96.06 195 GLU A CA 1
ATOM 1509 C C . GLU A 1 195 ? 15.32 -10.836 7.258 1 96.06 195 GLU A C 1
ATOM 1511 O O . GLU A 1 195 ? 15.602 -10.086 8.195 1 96.06 195 GLU A O 1
ATOM 1516 N N . PHE A 1 196 ? 14.664 -12 7.414 1 96.88 196 PHE A N 1
ATOM 1517 C CA . PHE A 1 196 ? 14.281 -12.414 8.758 1 96.88 196 PHE A CA 1
ATOM 1518 C C . PHE A 1 196 ? 14.406 -13.93 8.914 1 96.88 196 PHE A C 1
ATOM 1520 O O . PHE A 1 196 ? 14.609 -14.648 7.93 1 96.88 196 PHE A O 1
ATOM 1527 N N . THR A 1 197 ? 14.352 -14.406 10.125 1 97.19 197 THR A N 1
ATOM 1528 C CA . THR A 1 197 ? 14.188 -15.812 10.477 1 97.19 197 THR A CA 1
ATOM 1529 C C . THR A 1 197 ? 12.836 -16.047 11.141 1 97.19 197 THR A C 1
ATOM 1531 O O . THR A 1 197 ? 12.477 -15.367 12.102 1 97.19 197 THR A O 1
ATOM 1534 N N . GLY A 1 198 ? 12.086 -16.953 10.555 1 96.12 198 GLY A N 1
ATOM 1535 C CA . GLY A 1 198 ? 10.836 -17.391 11.156 1 96.12 198 GLY A CA 1
ATOM 1536 C C . GLY A 1 198 ? 10.969 -18.656 11.969 1 96.12 198 GLY A C 1
ATOM 1537 O O . GLY A 1 198 ? 11.773 -19.531 11.633 1 96.12 198 GLY A O 1
ATOM 1538 N N . TYR A 1 199 ? 10.188 -18.719 13 1 95.81 199 TYR A N 1
ATOM 1539 C CA . TYR A 1 199 ? 10.172 -19.891 13.867 1 95.81 199 TYR A CA 1
ATOM 1540 C C . TYR A 1 199 ? 8.75 -20.422 14.016 1 95.81 199 TYR A C 1
ATOM 1542 O O . TYR A 1 199 ? 7.797 -19.656 14.148 1 95.81 199 TYR A O 1
ATOM 1550 N N . ILE A 1 200 ? 8.625 -21.688 13.945 1 94.31 200 ILE A N 1
ATOM 1551 C CA . ILE A 1 200 ? 7.406 -22.422 14.305 1 94.31 200 ILE A CA 1
ATOM 1552 C C . ILE A 1 200 ? 7.676 -23.297 15.523 1 94.31 200 ILE A C 1
ATOM 1554 O O . ILE A 1 200 ? 8.641 -24.062 15.539 1 94.31 200 ILE A O 1
ATOM 1558 N N . ALA A 1 201 ? 6.812 -23.156 16.547 1 95.25 201 ALA A N 1
ATOM 1559 C CA . ALA A 1 201 ? 7.121 -23.906 17.766 1 95.25 201 ALA A CA 1
ATOM 1560 C C . ALA A 1 201 ? 5.844 -24.359 18.469 1 95.25 201 ALA A C 1
ATOM 1562 O O . ALA A 1 201 ? 4.812 -23.688 18.391 1 95.25 201 ALA A O 1
ATOM 1563 N N . VAL A 1 202 ? 5.941 -25.5 19.047 1 94.44 202 VAL A N 1
ATOM 1564 C CA . VAL A 1 202 ? 5.008 -25.984 20.062 1 94.44 202 VAL A CA 1
ATOM 1565 C C . VAL A 1 202 ? 5.695 -26 21.438 1 94.44 202 VAL A C 1
ATOM 1567 O O . VAL A 1 202 ? 6.711 -26.688 21.609 1 94.44 202 VAL A O 1
ATOM 1570 N N . CYS A 1 203 ? 5.121 -25.281 22.312 1 96.62 203 CYS A N 1
ATOM 1571 C CA . CYS A 1 203 ? 5.82 -25.125 23.578 1 96.62 203 CYS A CA 1
ATOM 1572 C C . CYS A 1 203 ? 4.832 -24.875 24.719 1 96.62 203 CYS A C 1
ATOM 1574 O O . CYS A 1 203 ? 3.648 -24.641 24.469 1 96.62 203 CYS A O 1
ATOM 1576 N N . ASP A 1 204 ? 5.312 -25.078 25.922 1 97.69 204 ASP A N 1
ATOM 1577 C CA . ASP A 1 204 ? 4.598 -24.672 27.125 1 97.69 204 ASP A CA 1
ATOM 1578 C C . ASP A 1 204 ? 5.082 -23.312 27.625 1 97.69 204 ASP A C 1
ATOM 1580 O O . ASP A 1 204 ? 6.285 -23.062 27.703 1 97.69 204 ASP A O 1
ATOM 1584 N N . LEU A 1 205 ? 4.145 -22.484 27.891 1 97.62 205 LEU A N 1
ATOM 1585 C CA . LEU A 1 205 ? 4.465 -21.141 28.344 1 97.62 205 LEU A CA 1
ATOM 1586 C C . LEU A 1 205 ? 3.973 -20.922 29.781 1 97.62 205 LEU A C 1
ATOM 1588 O O . LEU A 1 205 ? 2.904 -21.422 30.156 1 97.62 205 LEU A O 1
ATOM 1592 N N . ASP A 1 206 ? 4.629 -20.156 30.547 1 97.19 206 ASP A N 1
ATOM 1593 C CA . ASP A 1 206 ? 4.234 -19.906 31.938 1 97.19 206 ASP A CA 1
ATOM 1594 C C . ASP A 1 206 ? 3.035 -18.953 31.984 1 97.19 206 ASP A C 1
ATOM 1596 O O . ASP A 1 206 ? 2.139 -19.125 32.812 1 97.19 206 ASP A O 1
ATOM 1600 N N . ARG A 1 207 ? 3.023 -17.938 31.109 1 95.69 207 ARG A N 1
ATOM 1601 C CA . ARG A 1 207 ? 1.978 -16.922 31.078 1 95.69 207 ARG A CA 1
ATOM 1602 C C . ARG A 1 207 ? 1.486 -16.688 29.641 1 95.69 207 ARG A C 1
ATOM 1604 O O . ARG A 1 207 ? 1.681 -15.609 29.094 1 95.69 207 ARG A O 1
ATOM 1611 N N . PRO A 1 208 ? 0.8 -17.641 29.141 1 95.25 208 PRO A N 1
ATOM 1612 C CA . PRO A 1 208 ? 0.331 -17.5 27.766 1 95.25 208 PRO A CA 1
ATOM 1613 C C . PRO A 1 208 ? -0.591 -16.297 27.578 1 95.25 208 PRO A C 1
ATOM 1615 O O . PRO A 1 208 ? -0.76 -15.805 26.453 1 95.25 208 PRO A O 1
ATOM 1618 N N . ASP A 1 209 ? -1.129 -15.711 28.656 1 94.56 209 ASP A N 1
ATOM 1619 C CA . ASP A 1 209 ? -2.07 -14.594 28.625 1 94.56 209 ASP A CA 1
ATOM 1620 C C . ASP A 1 209 ? -1.37 -13.305 28.203 1 94.56 209 ASP A C 1
ATOM 1622 O O . ASP A 1 209 ? -2.025 -12.328 27.828 1 94.56 209 ASP A O 1
ATOM 1626 N N . LEU A 1 210 ? -0.057 -13.289 28.297 1 95.88 210 LEU A N 1
ATOM 1627 C CA . LEU A 1 210 ? 0.696 -12.102 27.938 1 95.88 210 LEU A CA 1
ATOM 1628 C C . LEU A 1 210 ? 0.737 -11.93 26.422 1 95.88 210 LEU A C 1
ATOM 1630 O O . LEU A 1 210 ? 1.093 -10.859 25.922 1 95.88 210 LEU A O 1
ATOM 1634 N N . LEU A 1 211 ? 0.454 -12.977 25.719 1 96.56 211 LEU A N 1
ATOM 1635 C CA . LEU A 1 211 ? 0.451 -12.914 24.25 1 96.56 211 LEU A CA 1
ATOM 1636 C C . LEU A 1 211 ? -0.973 -12.812 23.719 1 96.56 211 LEU A C 1
ATOM 1638 O O . LEU A 1 211 ? -1.876 -13.5 24.203 1 96.56 211 LEU A O 1
ATOM 1642 N N . LYS A 1 212 ? -1.161 -11.922 22.781 1 94.88 212 LYS A N 1
ATOM 1643 C CA . LYS A 1 212 ? -2.463 -11.789 22.125 1 94.88 212 LYS A CA 1
ATOM 1644 C C . LYS A 1 212 ? -2.658 -12.859 21.062 1 94.88 212 LYS A C 1
ATOM 1646 O O . LYS A 1 212 ? -1.724 -13.188 20.328 1 94.88 212 LYS A O 1
ATOM 1651 N N . SER A 1 213 ? -3.855 -13.414 20.953 1 94.38 213 SER A N 1
ATOM 1652 C CA . SER A 1 213 ? -4.164 -14.398 19.922 1 94.38 213 SER A CA 1
ATOM 1653 C C . SER A 1 213 ? -4.133 -13.781 18.531 1 94.38 213 SER A C 1
ATOM 1655 O O . SER A 1 213 ? -4.457 -12.602 18.359 1 94.38 213 SER A O 1
ATOM 1657 N N . GLY A 1 214 ? -3.744 -14.633 17.547 1 94.69 214 GLY A N 1
ATOM 1658 C CA . GLY A 1 214 ? -3.727 -14.172 16.156 1 94.69 214 GLY A CA 1
ATOM 1659 C C . GLY A 1 214 ? -2.43 -13.484 15.781 1 94.69 214 GLY A C 1
ATOM 1660 O O . GLY A 1 214 ? -1.368 -13.797 16.328 1 94.69 214 GLY A O 1
ATOM 1661 N N . PHE A 1 215 ? -2.459 -12.688 14.797 1 95.88 215 PHE A N 1
ATOM 1662 C CA . PHE A 1 215 ? -1.292 -11.992 14.266 1 95.88 215 PHE A CA 1
ATOM 1663 C C . PHE A 1 215 ? -1.008 -10.727 15.062 1 95.88 215 PHE A C 1
ATOM 1665 O O . PHE A 1 215 ? -1.896 -9.891 15.25 1 95.88 215 PHE A O 1
ATOM 1672 N N . LYS A 1 216 ? 0.233 -10.586 15.531 1 96.94 216 LYS A N 1
ATOM 1673 C CA . LYS A 1 216 ? 0.581 -9.383 16.281 1 96.94 216 LYS A CA 1
ATOM 1674 C C . LYS A 1 216 ? 1.905 -8.805 15.797 1 96.94 216 LYS A C 1
ATOM 1676 O O . LYS A 1 216 ? 2.961 -9.414 15.969 1 96.94 216 LYS A O 1
ATOM 1681 N N . HIS A 1 217 ? 1.811 -7.598 15.227 1 96.38 217 HIS A N 1
ATOM 1682 C CA . HIS A 1 217 ? 3.012 -6.824 14.93 1 96.38 217 HIS A CA 1
ATOM 1683 C C . HIS A 1 217 ? 3.641 -6.273 16.203 1 96.38 217 HIS A C 1
ATOM 1685 O O . HIS A 1 217 ? 2.928 -5.84 17.109 1 96.38 217 HIS A O 1
ATOM 1691 N N . THR A 1 218 ? 4.93 -6.312 16.234 1 96.06 218 THR A N 1
ATOM 1692 C CA . THR A 1 218 ? 5.641 -5.699 17.359 1 96.06 218 THR A CA 1
ATOM 1693 C C . THR A 1 218 ? 6.742 -4.773 16.859 1 96.06 218 THR A C 1
ATOM 1695 O O . THR A 1 218 ? 6.91 -4.594 15.648 1 96.06 218 THR A O 1
ATOM 1698 N N . ASN A 1 219 ? 7.523 -4.156 17.734 1 92.38 219 ASN A N 1
ATOM 1699 C CA . ASN A 1 219 ? 8.617 -3.262 17.391 1 92.38 219 ASN A CA 1
ATOM 1700 C C . ASN A 1 219 ? 9.844 -4.035 16.891 1 92.38 219 ASN A C 1
ATOM 1702 O O . ASN A 1 219 ? 10.789 -3.443 16.375 1 92.38 219 ASN A O 1
ATOM 1706 N N . SER A 1 220 ? 9.742 -5.344 17.016 1 95.25 220 SER A N 1
ATOM 1707 C CA . SER A 1 220 ? 10.922 -6.129 16.656 1 95.25 220 SER A CA 1
ATOM 1708 C C . SER A 1 220 ? 10.578 -7.234 15.664 1 95.25 220 SER A C 1
ATOM 1710 O O . SER A 1 220 ? 11.438 -8.031 15.289 1 95.25 220 SER A O 1
ATOM 1712 N N . GLY A 1 221 ? 9.367 -7.332 15.297 1 96.62 221 GLY A N 1
ATOM 1713 C CA . GLY A 1 221 ? 8.914 -8.367 14.375 1 96.62 221 GLY A CA 1
ATOM 1714 C C . GLY A 1 221 ? 7.434 -8.664 14.5 1 96.62 221 GLY A C 1
ATOM 1715 O O . GLY A 1 221 ? 6.609 -7.75 14.555 1 96.62 221 GLY A O 1
ATOM 1716 N N . MET A 1 222 ? 7.09 -9.922 14.453 1 97.5 222 MET A N 1
ATOM 1717 C CA . MET A 1 222 ? 5.699 -10.359 14.57 1 97.5 222 MET A CA 1
ATOM 1718 C C . MET A 1 222 ? 5.613 -11.727 15.234 1 97.5 222 MET A C 1
ATOM 1720 O O . MET A 1 222 ? 6.516 -12.555 15.086 1 97.5 222 MET A O 1
ATOM 1724 N N . TYR A 1 223 ? 4.617 -11.977 15.977 1 97.62 223 TYR A N 1
ATOM 1725 C CA . TYR A 1 223 ? 4.316 -13.328 16.422 1 97.62 223 TYR A CA 1
ATOM 1726 C C . TYR A 1 223 ? 2.859 -13.688 16.141 1 97.62 223 TYR A C 1
ATOM 1728 O O . TYR A 1 223 ? 2.018 -12.797 15.984 1 97.62 223 TYR A O 1
ATOM 1736 N N . ILE A 1 224 ? 2.58 -14.914 15.977 1 95.81 224 ILE A N 1
ATOM 1737 C CA . ILE A 1 224 ? 1.25 -15.469 15.75 1 95.81 224 ILE A CA 1
ATOM 1738 C C . ILE A 1 224 ? 0.96 -16.547 16.797 1 95.81 224 ILE A C 1
ATOM 1740 O O . ILE A 1 224 ? 1.742 -17.484 16.969 1 95.81 224 ILE A O 1
ATOM 1744 N N . VAL A 1 225 ? -0.072 -16.375 17.531 1 95.5 225 VAL A N 1
ATOM 1745 C CA . VAL A 1 225 ? -0.575 -17.438 18.406 1 95.5 225 VAL A CA 1
ATOM 1746 C C . VAL A 1 225 ? -1.729 -18.156 17.719 1 95.5 225 VAL A C 1
ATOM 1748 O O . VAL A 1 225 ? -2.84 -17.625 17.625 1 95.5 225 VAL A O 1
ATOM 1751 N N . SER A 1 226 ? -1.469 -19.344 17.25 1 89.81 226 SER A N 1
ATOM 1752 C CA . SER A 1 226 ? -2.441 -20.094 16.469 1 89.81 226 SER A CA 1
ATOM 1753 C C . SER A 1 226 ? -3.215 -21.078 17.344 1 89.81 226 SER A C 1
ATOM 1755 O O . SER A 1 226 ? -4.137 -21.734 16.859 1 89.81 226 SER A O 1
ATOM 1757 N N . GLY A 1 227 ? -2.857 -21.266 18.516 1 87.62 227 GLY A N 1
ATOM 1758 C CA . GLY A 1 227 ? -3.441 -22.141 19.516 1 87.62 227 GLY A CA 1
ATOM 1759 C C . GLY A 1 227 ? -2.6 -22.266 20.781 1 87.62 227 GLY A C 1
ATOM 1760 O O . GLY A 1 227 ? -1.526 -21.672 20.875 1 87.62 227 GLY A O 1
ATOM 1761 N N . PRO A 1 228 ? -3.121 -23.016 21.672 1 86.69 228 PRO A N 1
ATOM 1762 C CA . PRO A 1 228 ? -2.352 -23.156 22.906 1 86.69 228 PRO A CA 1
ATOM 1763 C C . PRO A 1 228 ? -0.952 -23.719 22.672 1 86.69 228 PRO A C 1
ATOM 1765 O O . PRO A 1 228 ? -0.808 -24.859 22.203 1 86.69 228 PRO A O 1
ATOM 1768 N N . GLY A 1 229 ? -0.003 -22.906 22.969 1 89.81 229 GLY A N 1
ATOM 1769 C CA . GLY A 1 229 ? 1.393 -23.297 22.875 1 89.81 229 GLY A CA 1
ATOM 1770 C C . GLY A 1 229 ? 1.898 -23.359 21.438 1 89.81 229 GLY A C 1
ATOM 1771 O O . GLY A 1 229 ? 3.021 -23.812 21.188 1 89.81 229 GLY A O 1
ATOM 1772 N N . GLN A 1 230 ? 1.104 -23.016 20.547 1 92.69 230 GLN A N 1
ATOM 1773 C CA . GLN A 1 230 ? 1.499 -23.031 19.141 1 92.69 230 GLN A CA 1
ATOM 1774 C C . GLN A 1 230 ? 1.814 -21.625 18.641 1 92.69 230 GLN A C 1
ATOM 1776 O O . GLN A 1 230 ? 0.921 -20.781 18.547 1 92.69 230 GLN A O 1
ATOM 1781 N N . LEU A 1 231 ? 3.115 -21.453 18.266 1 95.44 231 LEU A N 1
ATOM 1782 C CA . LEU A 1 231 ? 3.561 -20.094 17.969 1 95.44 231 LEU A CA 1
ATOM 1783 C C . LEU A 1 231 ? 4.32 -20.047 16.641 1 95.44 231 LEU A C 1
ATOM 1785 O O . LEU A 1 231 ? 5.039 -21 16.312 1 95.44 231 LEU A O 1
ATOM 1789 N N . HIS A 1 232 ? 4.086 -19.031 15.914 1 95.5 232 HIS A N 1
ATOM 1790 C CA . HIS A 1 232 ? 4.992 -18.562 14.875 1 95.5 232 HIS A CA 1
ATOM 1791 C C . HIS A 1 232 ? 5.637 -17.234 15.258 1 95.5 232 HIS A C 1
ATOM 1793 O O . HIS A 1 232 ? 4.965 -16.344 15.781 1 95.5 232 HIS A O 1
ATOM 1799 N N . VAL A 1 233 ? 6.93 -17.141 15.094 1 97.06 233 VAL A N 1
ATOM 1800 C CA . VAL A 1 233 ? 7.637 -15.914 15.453 1 97.06 233 VAL A CA 1
ATOM 1801 C C . VAL A 1 233 ? 8.523 -15.477 14.289 1 97.06 233 VAL A C 1
ATOM 1803 O O . VAL A 1 233 ? 9.289 -16.281 13.742 1 97.06 233 VAL A O 1
ATOM 1806 N N . ILE A 1 234 ? 8.383 -14.281 13.844 1 97.69 234 ILE A N 1
ATOM 1807 C CA . ILE A 1 234 ? 9.234 -13.68 12.82 1 97.69 234 ILE A CA 1
ATOM 1808 C C . ILE A 1 234 ? 10.227 -12.719 13.469 1 97.69 234 ILE A C 1
ATOM 1810 O O . ILE A 1 234 ? 9.836 -11.711 14.062 1 97.69 234 ILE A O 1
ATOM 1814 N N . ASP A 1 235 ? 11.453 -13.078 13.391 1 97.75 235 ASP A N 1
ATOM 1815 C CA . ASP A 1 235 ? 12.539 -12.336 14.031 1 97.75 235 ASP A CA 1
ATOM 1816 C C . ASP A 1 235 ? 13.477 -11.734 12.992 1 97.75 235 ASP A C 1
ATOM 1818 O O . ASP A 1 235 ? 14.055 -12.453 12.172 1 97.75 235 ASP A O 1
ATOM 1822 N N . PHE A 1 236 ? 13.703 -10.422 12.953 1 96.81 236 PHE A N 1
ATOM 1823 C CA . PHE A 1 236 ? 14.539 -9.75 11.961 1 96.81 236 PHE A CA 1
ATOM 1824 C C . PHE A 1 236 ? 16 -9.734 12.406 1 96.81 236 PHE A C 1
ATOM 1826 O O . PHE A 1 236 ? 16.859 -9.148 11.734 1 96.81 236 PHE A O 1
ATOM 1833 N N . ASP A 1 237 ? 16.266 -10.406 13.57 1 91.38 237 ASP A N 1
ATOM 1834 C CA . ASP A 1 237 ? 17.641 -10.758 13.906 1 91.38 237 ASP A CA 1
ATOM 1835 C C . ASP A 1 237 ? 18.094 -11.992 13.133 1 91.38 237 ASP A C 1
ATOM 1837 O O . ASP A 1 237 ? 17.562 -13.086 13.328 1 91.38 237 ASP A O 1
ATOM 1841 N N . ARG A 1 238 ? 19.172 -11.836 12.281 1 83.25 238 ARG A N 1
ATOM 1842 C CA . ARG A 1 238 ? 19.594 -12.898 11.375 1 83.25 238 ARG A CA 1
ATOM 1843 C C . ARG A 1 238 ? 20.828 -13.617 11.906 1 83.25 238 ARG A C 1
ATOM 1845 O O . ARG A 1 238 ? 21.531 -14.289 11.148 1 83.25 238 ARG A O 1
ATOM 1852 N N . SER A 1 239 ? 20.969 -13.547 13.109 1 86 239 SER A N 1
ATOM 1853 C CA . SER A 1 239 ? 22.234 -14.062 13.641 1 86 239 SER A CA 1
ATOM 1854 C C . SER A 1 239 ? 22.172 -15.562 13.875 1 86 239 SER A C 1
ATOM 1856 O O . SER A 1 239 ? 23.203 -16.219 14.023 1 86 239 SER A O 1
ATOM 1858 N N . PHE A 1 240 ? 20.938 -16.109 13.82 1 89.06 240 PHE A N 1
ATOM 1859 C CA . PHE A 1 240 ? 20.797 -17.531 14.125 1 89.06 240 PHE A CA 1
ATOM 1860 C C . PHE A 1 240 ? 21.297 -18.391 12.969 1 89.06 240 PHE A C 1
ATOM 1862 O O . PHE A 1 240 ? 20.922 -18.172 11.82 1 89.06 240 PHE A O 1
ATOM 1869 N N . ASP A 1 241 ? 22.156 -19.297 13.32 1 88.5 241 ASP A N 1
ATOM 1870 C CA . ASP A 1 241 ? 22.578 -20.328 12.375 1 88.5 241 ASP A CA 1
ATOM 1871 C C . ASP A 1 241 ? 21.531 -21.422 12.242 1 88.5 241 ASP A C 1
ATOM 1873 O O . ASP A 1 241 ? 21.406 -22.281 13.117 1 88.5 241 ASP A O 1
ATOM 1877 N N . ARG A 1 242 ? 20.859 -21.547 11.172 1 89 242 ARG A N 1
ATOM 1878 C CA . ARG A 1 242 ? 19.688 -22.406 10.992 1 89 242 ARG A CA 1
ATOM 1879 C C . ARG A 1 242 ? 20.094 -23.859 10.852 1 89 242 ARG A C 1
ATOM 1881 O O . ARG A 1 242 ? 19.234 -24.75 10.828 1 89 242 ARG A O 1
ATOM 1888 N N . SER A 1 243 ? 21.312 -24.109 10.703 1 88.62 243 SER A N 1
ATOM 1889 C CA . SER A 1 243 ? 21.766 -25.5 10.688 1 88.62 243 SER A CA 1
ATOM 1890 C C . SER A 1 243 ? 21.75 -26.109 12.086 1 88.62 243 SER A C 1
ATOM 1892 O O . SER A 1 243 ? 21.844 -27.328 12.234 1 88.62 243 SER A O 1
ATOM 1894 N N . GLN A 1 244 ? 21.578 -25.281 13.047 1 91.12 244 GLN A N 1
ATOM 1895 C CA . GLN A 1 244 ? 21.578 -25.734 14.43 1 91.12 244 GLN A CA 1
ATOM 1896 C C . GLN A 1 244 ? 20.156 -26.078 14.891 1 91.12 244 GLN A C 1
ATOM 1898 O O . GLN A 1 244 ? 19.188 -25.516 14.375 1 91.12 244 GLN A O 1
ATOM 1903 N N . THR A 1 245 ? 20.156 -26.984 15.812 1 93.62 245 THR A N 1
ATOM 1904 C CA . THR A 1 245 ? 18.875 -27.297 16.453 1 93.62 245 THR A CA 1
ATOM 1905 C C . THR A 1 245 ? 18.406 -26.125 17.297 1 93.62 245 THR A C 1
ATOM 1907 O O . THR A 1 245 ? 19.203 -25.484 17.984 1 93.62 245 THR A O 1
ATOM 1910 N N . ILE A 1 246 ? 17.203 -25.891 17.219 1 96.31 246 ILE A N 1
ATOM 1911 C CA . ILE A 1 246 ? 16.625 -24.812 18.031 1 96.31 246 ILE A CA 1
ATOM 1912 C C . ILE A 1 246 ? 16.422 -25.297 19.469 1 96.31 246 ILE A C 1
ATOM 1914 O O . ILE A 1 246 ? 15.656 -26.219 19.719 1 96.31 246 ILE A O 1
ATOM 1918 N N . THR A 1 247 ? 17.047 -24.656 20.344 1 97.31 247 THR A N 1
ATOM 1919 C CA . THR A 1 247 ? 16.922 -25.016 21.75 1 97.31 247 THR A CA 1
ATOM 1920 C C . THR A 1 247 ? 15.82 -24.188 22.422 1 97.31 247 THR A C 1
ATOM 1922 O O . THR A 1 247 ? 15.391 -23.172 21.891 1 97.31 247 THR A O 1
ATOM 1925 N N . ARG A 1 248 ? 15.438 -24.75 23.547 1 97.88 248 ARG A N 1
ATOM 1926 C CA . ARG A 1 248 ? 14.469 -24.016 24.344 1 97.88 248 ARG A CA 1
ATOM 1927 C C . ARG A 1 248 ? 14.992 -22.625 24.688 1 97.88 248 ARG A C 1
ATOM 1929 O O . ARG A 1 248 ? 14.258 -21.641 24.625 1 97.88 248 ARG A O 1
ATOM 1936 N N . GLU A 1 249 ? 16.25 -22.484 25.062 1 97.25 249 GLU A N 1
ATOM 1937 C CA . GLU A 1 249 ? 16.875 -21.219 25.453 1 97.25 249 GLU A CA 1
ATOM 1938 C C . GLU A 1 249 ? 16.891 -20.234 24.297 1 97.25 249 GLU A C 1
ATOM 1940 O O . GLU A 1 249 ? 16.609 -19.047 24.5 1 97.25 249 GLU A O 1
ATOM 1945 N N . HIS A 1 250 ? 17.266 -20.766 23.172 1 97.06 250 HIS A N 1
ATOM 1946 C CA . HIS A 1 250 ? 17.281 -19.891 22 1 97.06 250 HIS A CA 1
ATOM 1947 C C . HIS A 1 250 ? 15.891 -19.344 21.688 1 97.06 250 HIS A C 1
ATOM 1949 O O . HIS A 1 250 ? 15.711 -18.156 21.469 1 97.06 250 HIS A O 1
ATOM 1955 N N . PHE A 1 251 ? 14.938 -20.266 21.672 1 97.75 251 PHE A N 1
ATOM 1956 C CA . PHE A 1 251 ? 13.578 -19.844 21.375 1 97.75 251 PHE A CA 1
ATOM 1957 C C . PHE A 1 251 ? 13.062 -18.875 22.438 1 97.75 251 PHE A C 1
ATOM 1959 O O . PHE A 1 251 ? 12.328 -17.938 22.125 1 97.75 251 PHE A O 1
ATOM 1966 N N . GLN A 1 252 ? 13.414 -19.062 23.688 1 97.69 252 GLN A N 1
ATOM 1967 C CA . GLN A 1 252 ? 13.102 -18.141 24.766 1 97.69 252 GLN A CA 1
ATOM 1968 C C . GLN A 1 252 ? 13.602 -16.734 24.453 1 97.69 252 GLN A C 1
ATOM 1970 O O . GLN A 1 252 ? 12.867 -15.758 24.625 1 97.69 252 GLN A O 1
ATOM 1975 N N . GLU A 1 253 ? 14.781 -16.656 24.031 1 97.38 253 GLU A N 1
ATOM 1976 C CA . GLU A 1 253 ? 15.375 -15.359 23.703 1 97.38 253 GLU A CA 1
ATOM 1977 C C . GLU A 1 253 ? 14.625 -14.695 22.547 1 97.38 253 GLU A C 1
ATOM 1979 O O . GLU A 1 253 ? 14.336 -13.492 22.594 1 97.38 253 GLU A O 1
ATOM 1984 N N . VAL A 1 254 ? 14.375 -15.453 21.516 1 97.62 254 VAL A N 1
ATOM 1985 C CA . VAL A 1 254 ? 13.656 -14.953 20.344 1 97.62 254 VAL A CA 1
ATOM 1986 C C . VAL A 1 254 ? 12.281 -14.445 20.766 1 97.62 254 VAL A C 1
ATOM 1988 O O . VAL A 1 254 ? 11.898 -13.32 20.406 1 97.62 254 VAL A O 1
ATOM 1991 N N . LEU A 1 255 ? 11.57 -15.258 21.516 1 97.94 255 LEU A N 1
ATOM 1992 C CA . LEU A 1 255 ? 10.203 -14.914 21.906 1 97.94 255 LEU A CA 1
ATOM 1993 C C . LEU A 1 255 ? 10.188 -13.656 22.766 1 97.94 255 LEU A C 1
ATOM 1995 O O . LEU A 1 255 ? 9.32 -12.797 22.594 1 97.94 255 LEU A O 1
ATOM 1999 N N . ARG A 1 256 ? 11.102 -13.492 23.641 1 97.5 256 ARG A N 1
ATOM 2000 C CA . ARG A 1 256 ? 11.188 -12.305 24.484 1 97.5 256 ARG A CA 1
ATOM 2001 C C . ARG A 1 256 ? 11.484 -11.062 23.641 1 97.5 256 ARG A C 1
ATOM 2003 O O . ARG A 1 256 ? 10.867 -10.016 23.828 1 97.5 256 ARG A O 1
ATOM 2010 N N . ARG A 1 257 ? 12.398 -11.203 22.781 1 96.94 257 ARG A N 1
ATOM 2011 C CA . ARG A 1 257 ? 12.789 -10.086 21.922 1 96.94 257 ARG A CA 1
ATOM 2012 C C . ARG A 1 257 ? 11.609 -9.625 21.062 1 96.94 257 ARG A C 1
ATOM 2014 O O . ARG A 1 257 ? 11.312 -8.43 21 1 96.94 257 ARG A O 1
ATOM 2021 N N . VAL A 1 258 ? 10.945 -10.539 20.469 1 97.75 258 VAL A N 1
ATOM 2022 C CA . VAL A 1 258 ? 9.914 -10.203 19.5 1 97.75 258 VAL A CA 1
ATOM 2023 C C . VAL A 1 258 ? 8.641 -9.773 20.219 1 97.75 258 VAL A C 1
ATOM 2025 O O . VAL A 1 258 ? 7.992 -8.805 19.812 1 97.75 258 VAL A O 1
ATOM 2028 N N . SER A 1 259 ? 8.273 -10.438 21.266 1 97.31 259 SER A N 1
ATOM 2029 C CA . SER A 1 259 ? 7.02 -10.133 21.953 1 97.31 259 SER A CA 1
ATOM 2030 C C . SER A 1 259 ? 7.164 -8.906 22.859 1 97.31 259 SER A C 1
ATOM 2032 O O . SER A 1 259 ? 6.168 -8.266 23.203 1 97.31 259 SER A O 1
ATOM 2034 N N . GLY A 1 260 ? 8.398 -8.656 23.312 1 96.19 260 GLY A N 1
ATOM 2035 C CA . GLY A 1 260 ? 8.633 -7.562 24.25 1 96.19 260 GLY A CA 1
ATOM 2036 C C . GLY A 1 260 ? 8.086 -7.828 25.641 1 96.19 260 GLY A C 1
ATOM 2037 O O . GLY A 1 260 ? 7.844 -6.895 26.406 1 96.19 260 GLY A O 1
ATOM 2038 N N . THR A 1 261 ? 7.797 -9.102 25.891 1 95.44 261 THR A N 1
ATOM 2039 C CA . THR A 1 261 ? 7.238 -9.477 27.188 1 95.44 261 THR A CA 1
ATOM 2040 C C . THR A 1 261 ? 8.211 -10.359 27.969 1 95.44 261 THR A C 1
ATOM 2042 O O . THR A 1 261 ? 9.188 -10.859 27.406 1 95.44 261 THR A O 1
ATOM 2045 N N . ASN A 1 262 ? 7.973 -10.523 29.266 1 94.69 262 ASN A N 1
ATOM 2046 C CA . ASN A 1 262 ? 8.82 -11.367 30.094 1 94.69 262 ASN A CA 1
ATOM 2047 C C . ASN A 1 262 ? 8.289 -12.789 30.172 1 94.69 262 ASN A C 1
ATOM 2049 O O . ASN A 1 262 ? 8.453 -13.469 31.188 1 94.69 262 ASN A O 1
ATOM 2053 N N . ILE A 1 263 ? 7.664 -13.273 29.203 1 95.12 263 ILE A N 1
ATOM 2054 C CA . ILE A 1 263 ? 7.098 -14.617 29.125 1 95.12 263 ILE A CA 1
ATOM 2055 C C . ILE A 1 263 ? 8.219 -15.648 29.172 1 95.12 263 ILE A C 1
ATOM 2057 O O . ILE A 1 263 ? 9.32 -15.406 28.672 1 95.12 263 ILE A O 1
ATOM 2061 N N . VAL A 1 264 ? 7.934 -16.844 29.797 1 97.56 264 VAL A N 1
ATOM 2062 C CA . VAL A 1 264 ? 8.922 -17.906 29.938 1 97.56 264 VAL A CA 1
ATOM 2063 C C . VAL A 1 264 ? 8.469 -19.141 29.172 1 97.56 264 VAL A C 1
ATOM 2065 O O . VAL A 1 264 ? 7.32 -19.562 29.297 1 97.56 264 VAL A O 1
ATOM 2068 N N . VAL A 1 265 ? 9.367 -19.672 28.375 1 98.19 265 VAL A N 1
ATOM 2069 C CA . VAL A 1 265 ? 9.148 -20.969 27.719 1 98.19 265 VAL A CA 1
ATOM 2070 C C . VAL A 1 265 ? 9.539 -22.094 28.672 1 98.19 265 VAL A C 1
ATOM 2072 O O . VAL A 1 265 ? 10.727 -22.359 28.875 1 98.19 265 VAL A O 1
ATOM 2075 N N . GLU A 1 266 ? 8.555 -22.781 29.125 1 98.31 266 GLU A N 1
ATOM 2076 C CA . GLU A 1 266 ? 8.805 -23.828 30.109 1 98.31 266 GLU A CA 1
ATOM 2077 C C . GLU A 1 266 ? 9.32 -25.109 29.453 1 98.31 266 GLU A C 1
ATOM 2079 O O . GLU A 1 266 ? 10.203 -25.781 29.984 1 98.31 266 GLU A O 1
ATOM 2084 N N . ALA A 1 267 ? 8.734 -25.484 28.328 1 98.06 267 ALA A N 1
ATOM 2085 C CA . ALA A 1 267 ? 9.133 -26.641 27.547 1 98.06 267 ALA A CA 1
ATOM 2086 C C . ALA A 1 267 ? 8.961 -26.359 26.047 1 98.06 267 ALA A C 1
ATOM 2088 O O . ALA A 1 267 ? 8.016 -25.688 25.641 1 98.06 267 ALA A O 1
ATOM 2089 N N . LEU A 1 268 ? 9.891 -26.859 25.266 1 97.12 268 LEU A N 1
ATOM 2090 C CA . LEU A 1 268 ? 9.82 -26.812 23.797 1 97.12 268 LEU A CA 1
ATOM 2091 C C . LEU A 1 268 ? 9.641 -28.203 23.219 1 97.12 268 LEU A C 1
ATOM 2093 O O . LEU A 1 268 ? 10.555 -29.031 23.281 1 97.12 268 LEU A O 1
ATOM 2097 N N . HIS A 1 269 ? 8.484 -28.422 22.625 1 94.25 269 HIS A N 1
ATOM 2098 C CA . HIS A 1 269 ? 8.164 -29.766 22.141 1 94.25 269 HIS A CA 1
ATOM 2099 C C . HIS A 1 269 ? 8.609 -29.938 20.688 1 94.25 269 HIS A C 1
ATOM 2101 O O . HIS A 1 269 ? 9.156 -30.984 20.328 1 94.25 269 HIS A O 1
ATOM 2107 N N . LEU A 1 270 ? 8.344 -29.031 19.906 1 92.62 270 LEU A N 1
ATOM 2108 C CA . LEU A 1 270 ? 8.703 -29.016 18.484 1 92.62 270 LEU A CA 1
ATOM 2109 C C . LEU A 1 270 ? 9.109 -27.625 18.047 1 92.62 270 LEU A C 1
ATOM 2111 O O . LEU A 1 270 ? 8.5 -26.625 18.453 1 92.62 270 LEU A O 1
ATOM 2115 N N . ALA A 1 271 ? 10.133 -27.562 17.203 1 93.69 271 ALA A N 1
ATOM 2116 C CA . ALA A 1 271 ? 10.539 -26.281 16.656 1 93.69 271 ALA A CA 1
ATOM 2117 C C . ALA A 1 271 ? 11.195 -26.438 15.289 1 93.69 271 ALA A C 1
ATOM 2119 O O . ALA A 1 271 ? 11.906 -27.406 15.039 1 93.69 271 ALA A O 1
ATOM 2120 N N . SER A 1 272 ? 10.906 -25.531 14.398 1 92.44 272 SER A N 1
ATOM 2121 C CA . SER A 1 272 ? 11.539 -25.422 13.086 1 92.44 272 SER A CA 1
ATOM 2122 C C . SER A 1 272 ? 11.711 -23.969 12.672 1 92.44 272 SER A C 1
ATOM 2124 O O . SER A 1 272 ? 11.141 -23.062 13.281 1 92.44 272 SER A O 1
ATOM 2126 N N . SER A 1 273 ? 12.602 -23.719 11.75 1 93.94 273 SER A N 1
ATOM 2127 C CA . SER A 1 273 ? 12.828 -22.359 11.289 1 93.94 273 SER A CA 1
ATOM 2128 C C . SER A 1 273 ? 12.688 -22.25 9.773 1 93.94 273 SER A C 1
ATOM 2130 O O . SER A 1 273 ? 12.734 -23.266 9.07 1 93.94 273 SER A O 1
ATOM 2132 N N . PHE A 1 274 ? 12.383 -21.109 9.32 1 92.94 274 PHE A N 1
ATOM 2133 C CA . PHE A 1 274 ? 12.328 -20.75 7.91 1 92.94 274 PHE A CA 1
ATOM 2134 C C . PHE A 1 274 ? 12.789 -19.328 7.691 1 92.94 274 PHE A C 1
ATOM 2136 O O . PHE A 1 274 ? 13.055 -18.594 8.656 1 92.94 274 PHE A O 1
ATOM 2143 N N . THR A 1 275 ? 13.008 -18.906 6.445 1 95.81 275 THR A N 1
ATOM 2144 C CA . THR A 1 275 ? 13.359 -17.531 6.121 1 95.81 275 THR A CA 1
ATOM 2145 C C . THR A 1 275 ? 12.445 -16.984 5.031 1 95.81 275 THR A C 1
ATOM 2147 O O . THR A 1 275 ? 11.555 -17.688 4.547 1 95.81 275 THR A O 1
ATOM 2150 N N . ASP A 1 276 ? 12.711 -15.719 4.688 1 95.88 276 ASP A N 1
ATOM 2151 C CA . ASP A 1 276 ? 11.93 -15.109 3.613 1 95.88 276 ASP A CA 1
ATOM 2152 C C . ASP A 1 276 ? 12.719 -15.094 2.305 1 95.88 276 ASP A C 1
ATOM 2154 O O . ASP A 1 276 ? 12.398 -14.32 1.394 1 95.88 276 ASP A O 1
ATOM 2158 N N . ARG A 1 277 ? 13.75 -15.867 2.264 1 96.25 277 ARG A N 1
ATOM 2159 C CA . ARG A 1 277 ? 14.453 -15.961 0.986 1 96.25 277 ARG A CA 1
ATOM 2160 C C . ARG A 1 277 ? 13.469 -16.219 -0.156 1 96.25 277 ARG A C 1
ATOM 2162 O O . ARG A 1 277 ? 12.602 -17.078 -0.053 1 96.25 277 ARG A O 1
ATOM 2169 N N . SER A 1 278 ? 13.531 -15.398 -1.167 1 97.44 278 SER A N 1
ATOM 2170 C CA . SER A 1 278 ? 12.633 -15.484 -2.311 1 97.44 278 SER A CA 1
ATOM 2171 C C . SER A 1 278 ? 13.406 -15.547 -3.623 1 97.44 278 SER A C 1
ATOM 2173 O O . SER A 1 278 ? 13.883 -14.523 -4.117 1 97.44 278 SER A O 1
ATOM 2175 N N . LYS A 1 279 ? 13.438 -16.734 -4.184 1 98.5 279 LYS A N 1
ATOM 2176 C CA . LYS A 1 279 ? 14.242 -16.969 -5.379 1 98.5 279 LYS A CA 1
ATOM 2177 C C . LYS A 1 279 ? 13.477 -17.781 -6.414 1 98.5 279 LYS A C 1
ATOM 2179 O O . LYS A 1 279 ? 12.523 -18.484 -6.078 1 98.5 279 LYS A O 1
ATOM 2184 N N . GLN A 1 280 ? 13.875 -17.719 -7.617 1 98.81 280 GLN A N 1
ATOM 2185 C CA . GLN A 1 280 ? 13.234 -18.391 -8.734 1 98.81 280 GLN A CA 1
ATOM 2186 C C . GLN A 1 280 ? 14.258 -18.75 -9.812 1 98.81 280 GLN A C 1
ATOM 2188 O O . GLN A 1 280 ? 15.172 -17.984 -10.094 1 98.81 280 GLN A O 1
ATOM 2193 N N . ALA A 1 281 ? 14.133 -19.953 -10.32 1 98.81 281 ALA A N 1
ATOM 2194 C CA . ALA A 1 281 ? 14.953 -20.328 -11.469 1 98.81 281 ALA A CA 1
ATOM 2195 C C . ALA A 1 281 ? 14.688 -19.422 -12.664 1 98.81 281 ALA A C 1
ATOM 2197 O O . ALA A 1 281 ? 13.539 -19.078 -12.945 1 98.81 281 ALA A O 1
ATOM 2198 N N . THR A 1 282 ? 15.695 -19.047 -13.445 1 98.44 282 THR A N 1
ATOM 2199 C CA . THR A 1 282 ? 15.539 -18.141 -14.578 1 98.44 282 THR A CA 1
ATOM 2200 C C . THR A 1 282 ? 14.867 -18.859 -15.75 1 98.44 282 THR A C 1
ATOM 2202 O O . THR A 1 282 ? 14.312 -18.203 -16.641 1 98.44 282 THR A O 1
ATOM 2205 N N . GLU A 1 283 ? 14.969 -20.156 -15.727 1 98.19 283 GLU A N 1
ATOM 2206 C CA . GLU A 1 283 ? 14.289 -21.031 -16.672 1 98.19 283 GLU A CA 1
ATOM 2207 C C . GLU A 1 283 ? 13.734 -22.281 -15.992 1 98.19 283 GLU A C 1
ATOM 2209 O O . GLU A 1 283 ? 14.344 -22.797 -15.047 1 98.19 283 GLU A O 1
ATOM 2214 N N . TYR A 1 284 ? 12.633 -22.734 -16.578 1 98.69 284 TYR A N 1
ATOM 2215 C CA . TYR A 1 284 ? 12.023 -23.906 -15.938 1 98.69 284 TYR A CA 1
ATOM 2216 C C . TYR A 1 284 ? 12.391 -25.188 -16.688 1 98.69 284 TYR A C 1
ATOM 2218 O O . TYR A 1 284 ? 12.047 -26.281 -16.25 1 98.69 284 TYR A O 1
ATOM 2226 N N . ARG A 1 285 ? 13.133 -25.016 -17.781 1 98.19 285 ARG A N 1
ATOM 2227 C CA . ARG A 1 285 ? 13.578 -26.172 -18.562 1 98.19 285 ARG A CA 1
ATOM 2228 C C . ARG A 1 285 ? 15.016 -25.984 -19.047 1 98.19 285 ARG A C 1
ATOM 2230 O O . ARG A 1 285 ? 15.391 -24.891 -19.484 1 98.19 285 ARG A O 1
ATOM 2237 N N . ARG A 1 286 ? 15.789 -27 -18.938 1 96.81 286 ARG A N 1
ATOM 2238 C CA . ARG A 1 286 ? 17.109 -27.125 -19.547 1 96.81 286 ARG A CA 1
ATOM 2239 C C . ARG A 1 286 ? 17.297 -28.5 -20.172 1 96.81 286 ARG A C 1
ATOM 2241 O O . ARG A 1 286 ? 17.453 -29.5 -19.484 1 96.81 286 ARG A O 1
ATOM 2248 N N . GLY A 1 287 ? 17.25 -28.453 -21.562 1 95.81 287 GLY A N 1
ATOM 2249 C CA . GLY A 1 287 ? 17.25 -29.75 -22.219 1 95.81 287 GLY A CA 1
ATOM 2250 C C . GLY A 1 287 ? 16.062 -30.625 -21.859 1 95.81 287 GLY A C 1
ATOM 2251 O O . GLY A 1 287 ? 14.914 -30.203 -22 1 95.81 287 GLY A O 1
ATOM 2252 N N . ARG A 1 288 ? 16.359 -31.828 -21.281 1 97.81 288 ARG A N 1
ATOM 2253 C CA . ARG A 1 288 ? 15.305 -32.781 -20.938 1 97.81 288 ARG A CA 1
ATOM 2254 C C . ARG A 1 288 ? 15.008 -32.75 -19.438 1 97.81 288 ARG A C 1
ATOM 2256 O O . ARG A 1 288 ? 14.336 -33.625 -18.922 1 97.81 288 ARG A O 1
ATOM 2263 N N . ILE A 1 289 ? 15.477 -31.656 -18.781 1 98.38 289 ILE A N 1
ATOM 2264 C CA . ILE A 1 289 ? 15.273 -31.5 -17.344 1 98.38 289 ILE A CA 1
ATOM 2265 C C . ILE A 1 289 ? 14.367 -30.312 -17.078 1 98.38 289 ILE A C 1
ATOM 2267 O O . ILE A 1 289 ? 14.609 -29.219 -17.594 1 98.38 289 ILE A O 1
ATOM 2271 N N . LEU A 1 290 ? 13.297 -30.547 -16.344 1 98.75 290 LEU A N 1
ATOM 2272 C CA . LEU A 1 290 ? 12.344 -29.5 -15.984 1 98.75 290 LEU A CA 1
ATOM 2273 C C . LEU A 1 290 ? 12.25 -29.359 -14.469 1 98.75 290 LEU A C 1
ATOM 2275 O O . LEU A 1 290 ? 12.68 -30.234 -13.727 1 98.75 290 LEU A O 1
ATOM 2279 N N . LEU A 1 291 ? 11.758 -28.188 -13.984 1 98.94 291 LEU A N 1
ATOM 2280 C CA . LEU A 1 291 ? 11.531 -27.922 -12.57 1 98.94 291 LEU A CA 1
ATOM 2281 C C . LEU A 1 291 ? 10.078 -27.562 -12.312 1 98.94 291 LEU A C 1
ATOM 2283 O O . LEU A 1 291 ? 9.43 -26.938 -13.148 1 98.94 291 LEU A O 1
ATOM 2287 N N . ALA A 1 292 ? 9.539 -27.922 -11.133 1 98.88 292 ALA A N 1
ATOM 2288 C CA . ALA A 1 292 ? 8.211 -27.516 -10.688 1 98.88 292 ALA A CA 1
ATOM 2289 C C . ALA A 1 292 ? 8.164 -27.359 -9.172 1 98.88 292 ALA A C 1
ATOM 2291 O O . ALA A 1 292 ? 8.844 -28.078 -8.445 1 98.88 292 ALA A O 1
ATOM 2292 N N . GLY A 1 293 ? 7.367 -26.422 -8.672 1 98.38 293 GLY A N 1
ATOM 2293 C CA . GLY A 1 293 ? 7.219 -26.172 -7.242 1 98.38 293 GLY A CA 1
ATOM 2294 C C . GLY A 1 293 ? 8.414 -25.469 -6.633 1 98.38 293 GLY A C 1
ATOM 2295 O O . GLY A 1 293 ? 9 -24.578 -7.262 1 98.38 293 GLY A O 1
ATOM 2296 N N . ASP A 1 294 ? 8.758 -25.859 -5.402 1 97.69 294 ASP A N 1
ATOM 2297 C CA . ASP A 1 294 ? 9.789 -25.156 -4.641 1 97.69 294 ASP A CA 1
ATOM 2298 C C . ASP A 1 294 ? 11.164 -25.344 -5.285 1 97.69 294 ASP A C 1
ATOM 2300 O O . ASP A 1 294 ? 12.086 -24.578 -5.016 1 97.69 294 ASP A O 1
ATOM 2304 N N . SER A 1 295 ? 11.32 -26.359 -6.148 1 98.56 295 SER A N 1
ATOM 2305 C CA . SER A 1 295 ? 12.57 -26.516 -6.883 1 98.56 295 SER A CA 1
ATOM 2306 C C . SER A 1 295 ? 12.75 -25.406 -7.91 1 98.56 295 SER A C 1
ATOM 2308 O O . SER A 1 295 ? 13.883 -25.062 -8.258 1 98.56 295 SER A O 1
ATOM 2310 N N . ALA A 1 296 ? 11.625 -24.828 -8.352 1 98.75 296 ALA A N 1
ATOM 2311 C CA . ALA A 1 296 ? 11.664 -23.781 -9.359 1 98.75 296 ALA A CA 1
ATOM 2312 C C . ALA A 1 296 ? 11.578 -22.391 -8.711 1 98.75 296 ALA A C 1
ATOM 2314 O O . ALA A 1 296 ? 12.102 -21.422 -9.25 1 98.75 296 ALA A O 1
ATOM 2315 N N . HIS A 1 297 ? 10.906 -22.297 -7.641 1 98.56 297 HIS A N 1
ATOM 2316 C CA . HIS A 1 297 ? 10.695 -21.016 -6.957 1 98.56 297 HIS A CA 1
ATOM 2317 C C . HIS A 1 297 ? 10.484 -21.219 -5.461 1 98.56 297 HIS A C 1
ATOM 2319 O O . HIS A 1 297 ? 9.766 -22.141 -5.055 1 98.56 297 HIS A O 1
ATOM 2325 N N . THR A 1 298 ? 11.117 -20.422 -4.641 1 97 298 THR A N 1
ATOM 2326 C CA . THR A 1 298 ? 10.977 -20.469 -3.189 1 97 298 THR A CA 1
ATOM 2327 C C . THR A 1 298 ? 10.641 -19.094 -2.637 1 97 298 THR A C 1
ATOM 2329 O O . THR A 1 298 ? 11.125 -18.078 -3.141 1 97 298 THR A O 1
ATOM 2332 N N . HIS A 1 299 ? 9.812 -19.047 -1.715 1 93.62 299 HIS A N 1
ATOM 2333 C CA . HIS A 1 299 ? 9.445 -17.828 -0.983 1 93.62 299 HIS A CA 1
ATOM 2334 C C . HIS A 1 299 ? 8.891 -18.172 0.395 1 93.62 299 HIS A C 1
ATOM 2336 O O . HIS A 1 299 ? 8.672 -19.344 0.709 1 93.62 299 HIS A O 1
ATOM 2342 N N . SER A 1 300 ? 8.75 -17.203 1.164 1 91.38 300 SER A N 1
ATOM 2343 C CA . SER A 1 300 ? 8.289 -17.391 2.535 1 91.38 300 SER A CA 1
ATOM 2344 C C . SER A 1 300 ? 6.84 -17.875 2.572 1 91.38 300 SER A C 1
ATOM 2346 O O . SER A 1 300 ? 6.078 -17.641 1.631 1 91.38 300 SER A O 1
ATOM 2348 N N . PRO A 1 301 ? 6.492 -18.578 3.582 1 86.06 301 PRO A N 1
ATOM 2349 C CA . PRO A 1 301 ? 5.113 -19.062 3.686 1 86.06 301 PRO A CA 1
ATOM 2350 C C . PRO A 1 301 ? 4.133 -17.984 4.117 1 86.06 301 PRO A C 1
ATOM 2352 O O . PRO A 1 301 ? 3.117 -18.281 4.754 1 86.06 301 PRO A O 1
ATOM 2355 N N . LEU A 1 302 ? 4.539 -16.766 3.758 1 86.62 302 LEU A N 1
ATOM 2356 C CA . LEU A 1 302 ? 3.645 -15.648 4.066 1 86.62 302 LEU A CA 1
ATOM 2357 C C . LEU A 1 302 ? 2.434 -15.656 3.139 1 86.62 302 LEU A C 1
ATOM 2359 O O . LEU A 1 302 ? 2.559 -15.367 1.945 1 86.62 302 LEU A O 1
ATOM 2363 N N . GLY A 1 303 ? 1.243 -16.266 3.533 1 82.5 303 GLY A N 1
ATOM 2364 C CA . GLY A 1 303 ? 0.028 -16.203 2.736 1 82.5 303 GLY A CA 1
ATOM 2365 C C . GLY A 1 303 ? -0.347 -17.531 2.115 1 82.5 303 GLY A C 1
ATOM 2366 O O . GLY A 1 303 ? -1.301 -17.609 1.338 1 82.5 303 GLY A O 1
ATOM 2367 N N . ALA A 1 304 ? 0.436 -18.516 2.309 1 87.62 304 ALA A N 1
ATOM 2368 C CA . ALA A 1 304 ? 0.092 -19.891 1.932 1 87.62 304 ALA A CA 1
ATOM 2369 C C . ALA A 1 304 ? -0.064 -20.016 0.419 1 87.62 304 ALA A C 1
ATOM 2371 O O . ALA A 1 304 ? -1.007 -20.656 -0.062 1 87.62 304 ALA A O 1
ATOM 2372 N N . GLN A 1 305 ? 0.835 -19.453 -0.31 1 90.81 305 GLN A N 1
ATOM 2373 C CA . GLN A 1 305 ? 0.614 -19.453 -1.752 1 90.81 305 GLN A CA 1
ATOM 2374 C C . GLN A 1 305 ? 1.517 -20.469 -2.447 1 90.81 305 GLN A C 1
ATOM 2376 O O . GLN A 1 305 ? 1.287 -20.812 -3.605 1 90.81 305 GLN A O 1
ATOM 2381 N N . GLY A 1 306 ? 2.508 -21 -1.773 1 93.5 306 GLY A N 1
ATOM 2382 C CA . GLY A 1 306 ? 3.494 -21.859 -2.396 1 93.5 306 GLY A CA 1
ATOM 2383 C C . GLY A 1 306 ? 2.898 -23.141 -2.955 1 93.5 306 GLY A C 1
ATOM 2384 O O . GLY A 1 306 ? 3.166 -23.5 -4.102 1 93.5 306 GLY A O 1
ATOM 2385 N N . LEU A 1 307 ? 2.086 -23.766 -2.162 1 95.12 307 LEU A N 1
ATOM 2386 C CA . LEU A 1 307 ? 1.504 -25.047 -2.57 1 95.12 307 LEU A CA 1
ATOM 2387 C C . LEU A 1 307 ? 0.6 -24.859 -3.783 1 95.12 307 LEU A C 1
ATOM 2389 O O . LEU A 1 307 ? 0.704 -25.609 -4.758 1 95.12 307 LEU A O 1
ATOM 2393 N N . SER A 1 308 ? -0.237 -23.828 -3.752 1 97.19 308 SER A N 1
ATOM 2394 C CA . SER A 1 308 ? -1.136 -23.578 -4.875 1 97.19 308 SER A CA 1
ATOM 2395 C C . SER A 1 308 ? -0.359 -23.234 -6.137 1 97.19 308 SER A C 1
ATOM 2397 O O . SER A 1 308 ? -0.723 -23.656 -7.238 1 97.19 308 SER A O 1
ATOM 2399 N N . THR A 1 309 ? 0.694 -22.484 -5.98 1 97.38 309 THR A N 1
ATOM 2400 C CA . THR A 1 309 ? 1.537 -22.141 -7.117 1 97.38 309 THR A CA 1
ATOM 2401 C C . THR A 1 309 ? 2.201 -23.391 -7.699 1 97.38 309 THR A C 1
ATOM 2403 O O . THR A 1 309 ? 2.223 -23.578 -8.914 1 97.38 309 THR A O 1
ATOM 2406 N N . GLY A 1 310 ? 2.678 -24.234 -6.863 1 98.25 310 GLY A N 1
ATOM 2407 C CA . GLY A 1 310 ? 3.303 -25.469 -7.301 1 98.25 310 GLY A CA 1
ATOM 2408 C C . GLY A 1 310 ? 2.34 -26.422 -8 1 98.25 310 GLY A C 1
ATOM 2409 O O . GLY A 1 310 ? 2.688 -27.031 -9.016 1 98.25 310 GLY A O 1
ATOM 2410 N N . ILE A 1 311 ? 1.147 -26.531 -7.43 1 98.56 311 ILE A N 1
ATOM 2411 C CA . ILE A 1 311 ? 0.14 -27.375 -8.062 1 98.56 311 ILE A CA 1
ATOM 2412 C C . ILE A 1 311 ? -0.201 -26.828 -9.445 1 98.56 311 ILE A C 1
ATOM 2414 O O . ILE A 1 311 ? -0.415 -27.594 -10.383 1 98.56 311 ILE A O 1
ATOM 2418 N N . GLY A 1 312 ? -0.217 -25.5 -9.539 1 98.31 312 GLY A N 1
ATOM 2419 C CA . GLY A 1 312 ? -0.391 -24.891 -10.844 1 98.31 312 GLY A CA 1
ATOM 2420 C C . GLY A 1 312 ? 0.691 -25.281 -11.836 1 98.31 312 GLY A C 1
ATOM 2421 O O . GLY A 1 312 ? 0.408 -25.516 -13.008 1 98.31 312 GLY A O 1
ATOM 2422 N N . ASP A 1 313 ? 1.934 -25.359 -11.344 1 98.75 313 ASP A N 1
ATOM 2423 C CA . ASP A 1 313 ? 3.031 -25.812 -12.188 1 98.75 313 ASP A CA 1
ATOM 2424 C C . ASP A 1 313 ? 2.781 -27.234 -12.695 1 98.75 313 ASP A C 1
ATOM 2426 O O . ASP A 1 313 ? 2.9 -27.5 -13.898 1 98.75 313 ASP A O 1
ATOM 2430 N N . ALA A 1 314 ? 2.418 -28.078 -11.773 1 98.81 314 ALA A N 1
ATOM 2431 C CA . ALA A 1 314 ? 2.225 -29.5 -12.102 1 98.81 314 ALA A CA 1
ATOM 2432 C C . ALA A 1 314 ? 1.086 -29.672 -13.109 1 98.81 314 ALA A C 1
ATOM 2434 O O . ALA A 1 314 ? 1.197 -30.453 -14.047 1 98.81 314 ALA A O 1
ATOM 2435 N N . MET A 1 315 ? 0.018 -28.938 -12.883 1 98.56 315 MET A N 1
ATOM 2436 C CA . MET A 1 315 ? -1.138 -29.016 -13.773 1 98.56 315 MET A CA 1
ATOM 2437 C C . MET A 1 315 ? -0.773 -28.547 -15.18 1 98.56 315 MET A C 1
ATOM 2439 O O . MET A 1 315 ? -1.117 -29.188 -16.172 1 98.56 315 MET A O 1
ATOM 2443 N N . ASN A 1 316 ? -0.087 -27.453 -15.25 1 98.56 316 ASN A N 1
ATOM 2444 C CA . ASN A 1 316 ? 0.311 -26.844 -16.516 1 98.56 316 ASN A CA 1
ATOM 2445 C C . ASN A 1 316 ? 1.333 -27.703 -17.25 1 98.56 316 ASN A C 1
ATOM 2447 O O . ASN A 1 316 ? 1.181 -27.969 -18.453 1 98.56 316 ASN A O 1
ATOM 2451 N N . LEU A 1 317 ? 2.289 -28.219 -16.562 1 98.81 317 LEU A N 1
ATOM 2452 C CA . LEU A 1 317 ? 3.369 -29.016 -17.125 1 98.81 317 LEU A CA 1
ATOM 2453 C C . LEU A 1 317 ? 2.875 -30.406 -17.516 1 98.81 317 LEU A C 1
ATOM 2455 O O . LEU A 1 317 ? 3.287 -30.953 -18.547 1 98.81 317 LEU A O 1
ATOM 2459 N N . GLY A 1 318 ? 1.987 -30.984 -16.734 1 98.56 318 GLY A N 1
ATOM 2460 C CA . GLY A 1 318 ? 1.578 -32.375 -16.875 1 98.56 318 GLY A CA 1
ATOM 2461 C C . GLY A 1 318 ? 1.104 -32.719 -18.266 1 98.56 318 GLY A C 1
ATOM 2462 O O . GLY A 1 318 ? 1.685 -33.562 -18.938 1 98.56 318 GLY A O 1
ATOM 2463 N N . TRP A 1 319 ? 0.11 -32.031 -18.734 1 97.69 319 TRP A N 1
ATOM 2464 C CA . TRP A 1 319 ? -0.471 -32.375 -20.031 1 97.69 319 TRP A CA 1
ATOM 2465 C C . TRP A 1 319 ? 0.464 -31.984 -21.172 1 97.69 319 TRP A C 1
ATOM 2467 O O . TRP A 1 319 ? 0.495 -32.656 -22.219 1 97.69 319 TRP A O 1
ATOM 2477 N N . LYS A 1 320 ? 1.265 -30.953 -21 1 98 320 LYS A N 1
ATOM 2478 C CA . LYS A 1 320 ? 2.213 -30.547 -22.031 1 98 320 LYS A CA 1
ATOM 2479 C C . LYS A 1 320 ? 3.324 -31.578 -22.203 1 98 320 LYS A C 1
ATOM 2481 O O . LYS A 1 320 ? 3.686 -31.922 -23.328 1 98 320 LYS A O 1
ATOM 2486 N N . LEU A 1 321 ? 3.854 -31.984 -21.062 1 98.5 321 LEU A N 1
ATOM 2487 C CA . LEU A 1 321 ? 4.914 -33 -21.109 1 98.5 321 LEU A CA 1
ATOM 2488 C C . LEU A 1 321 ? 4.387 -34.312 -21.641 1 98.5 321 LEU A C 1
ATOM 2490 O O . LEU A 1 321 ? 5.062 -35 -22.406 1 98.5 321 LEU A O 1
ATOM 2494 N N . ALA A 1 322 ? 3.191 -34.688 -21.25 1 97.69 322 ALA A N 1
ATOM 2495 C CA . ALA A 1 322 ? 2.568 -35.906 -21.766 1 97.69 322 ALA A CA 1
ATOM 2496 C C . ALA A 1 322 ? 2.42 -35.844 -23.281 1 97.69 322 ALA A C 1
ATOM 2498 O O . ALA A 1 322 ? 2.764 -36.812 -23.984 1 97.69 322 ALA A O 1
ATOM 2499 N N . ALA A 1 323 ? 1.89 -34.719 -23.75 1 96.69 323 ALA A N 1
ATOM 2500 C CA . ALA A 1 323 ? 1.732 -34.531 -25.188 1 96.69 323 ALA A CA 1
ATOM 2501 C C . ALA A 1 323 ? 3.074 -34.656 -25.906 1 96.69 323 ALA A C 1
ATOM 2503 O O . ALA A 1 323 ? 3.152 -35.219 -27 1 96.69 323 ALA A O 1
ATOM 2504 N N . THR A 1 324 ? 4.086 -34.156 -25.297 1 97 324 THR A N 1
ATOM 2505 C CA . THR A 1 324 ? 5.43 -34.188 -25.859 1 97 324 THR A CA 1
ATOM 2506 C C . THR A 1 324 ? 5.945 -35.625 -25.891 1 97 324 THR A C 1
ATOM 2508 O O . THR A 1 324 ? 6.449 -36.094 -26.922 1 97 324 THR A O 1
ATOM 2511 N N . VAL A 1 325 ? 5.797 -36.344 -24.828 1 96.81 325 VAL A N 1
ATOM 2512 C CA . VAL A 1 325 ? 6.25 -37.719 -24.688 1 96.81 325 VAL A CA 1
ATOM 2513 C C . VAL A 1 325 ? 5.516 -38.594 -25.688 1 96.81 325 VAL A C 1
ATOM 2515 O O . VAL A 1 325 ? 6.121 -39.469 -26.328 1 96.81 325 VAL A O 1
ATOM 2518 N N . LYS A 1 326 ? 4.234 -38.344 -25.875 1 94.69 326 LYS A N 1
ATOM 2519 C CA . LYS A 1 326 ? 3.389 -39.188 -26.719 1 94.69 326 LYS A CA 1
ATOM 2520 C C . LYS A 1 326 ? 3.52 -38.781 -28.188 1 94.69 326 LYS A C 1
ATOM 2522 O O . LYS A 1 326 ? 2.996 -39.469 -29.062 1 94.69 326 LYS A O 1
ATOM 2527 N N . GLY A 1 327 ? 4.098 -37.688 -28.453 1 93.44 327 GLY A N 1
ATOM 2528 C CA . GLY A 1 327 ? 4.449 -37.312 -29.812 1 93.44 327 GLY A CA 1
ATOM 2529 C C . GLY A 1 327 ? 3.367 -36.531 -30.531 1 93.44 327 GLY A C 1
ATOM 2530 O O . GLY A 1 327 ? 3.35 -36.438 -31.75 1 93.44 327 GLY A O 1
ATOM 2531 N N . PHE A 1 328 ? 2.434 -35.969 -29.844 1 92.19 328 PHE A N 1
ATOM 2532 C CA . PHE A 1 328 ? 1.384 -35.219 -30.531 1 92.19 328 PHE A CA 1
ATOM 2533 C C . PHE A 1 328 ? 1.466 -33.719 -30.203 1 92.19 328 PHE A C 1
ATOM 2535 O O . PHE A 1 328 ? 0.638 -32.938 -30.656 1 92.19 328 PHE A O 1
ATOM 2542 N N . ALA A 1 329 ? 2.449 -33.312 -29.406 1 95.62 329 ALA A N 1
ATOM 2543 C CA . ALA A 1 329 ? 2.629 -31.906 -29.062 1 95.62 329 ALA A CA 1
ATOM 2544 C C . ALA A 1 329 ? 2.963 -31.062 -30.281 1 95.62 329 ALA A C 1
ATOM 2546 O O . ALA A 1 329 ? 3.736 -31.484 -31.141 1 95.62 329 ALA A O 1
ATOM 2547 N N . SER A 1 330 ? 2.32 -29.891 -30.406 1 95.44 330 SER A N 1
ATOM 2548 C CA . SER A 1 330 ? 2.783 -28.922 -31.391 1 95.44 330 SER A CA 1
ATOM 2549 C C . SER A 1 330 ? 4.211 -28.469 -31.094 1 95.44 330 SER A C 1
ATOM 2551 O O . SER A 1 330 ? 4.676 -28.578 -29.953 1 95.44 330 SER A O 1
ATOM 2553 N N . PRO A 1 331 ? 4.898 -27.953 -32.188 1 94.25 331 PRO A N 1
ATOM 2554 C CA . PRO A 1 331 ? 6.246 -27.438 -31.953 1 94.25 331 PRO A CA 1
ATOM 2555 C C . PRO A 1 331 ? 6.262 -26.312 -30.906 1 94.25 331 PRO A C 1
ATOM 2557 O O . PRO A 1 331 ? 5.465 -25.375 -30.984 1 94.25 331 PRO A O 1
ATOM 2560 N N . GLY A 1 332 ? 7.086 -26.484 -29.938 1 95.38 332 GLY A N 1
ATOM 2561 C CA . GLY A 1 332 ? 7.277 -25.422 -28.953 1 95.38 332 GLY A CA 1
ATOM 2562 C C . GLY A 1 332 ? 6.301 -25.5 -27.797 1 95.38 332 GLY A C 1
ATOM 2563 O O . GLY A 1 332 ? 6.324 -24.656 -26.891 1 95.38 332 GLY A O 1
ATOM 2564 N N . LEU A 1 333 ? 5.43 -26.5 -27.75 1 97 333 LEU A N 1
ATOM 2565 C CA . LEU A 1 333 ? 4.422 -26.609 -26.703 1 97 333 LEU A CA 1
ATOM 2566 C C . LEU A 1 333 ? 5.074 -26.594 -25.328 1 97 333 LEU A C 1
ATOM 2568 O O . LEU A 1 333 ? 4.645 -25.844 -24.453 1 97 333 LEU A O 1
ATOM 2572 N N . LEU A 1 334 ? 6.109 -27.344 -25.188 1 97.38 334 LEU A N 1
ATOM 2573 C CA . LEU A 1 334 ? 6.723 -27.5 -23.875 1 97.38 334 LEU A CA 1
ATOM 2574 C C . LEU A 1 334 ? 7.371 -26.188 -23.422 1 97.38 334 LEU A C 1
ATOM 2576 O O . LEU A 1 334 ? 7.484 -25.938 -22.219 1 97.38 334 LEU A O 1
ATOM 2580 N N . ASP A 1 335 ? 7.754 -25.281 -24.328 1 96.94 335 ASP A N 1
ATOM 2581 C CA . ASP A 1 335 ? 8.328 -23.969 -24.016 1 96.94 335 ASP A CA 1
ATOM 2582 C C . ASP A 1 335 ? 7.281 -23.047 -23.391 1 96.94 335 ASP A C 1
ATOM 2584 O O . ASP A 1 335 ? 7.625 -22.109 -22.672 1 96.94 335 ASP A O 1
ATOM 2588 N N . THR A 1 336 ? 6.047 -23.297 -23.672 1 97.06 336 THR A N 1
ATOM 2589 C CA . THR A 1 336 ? 4.996 -22.453 -23.109 1 97.06 336 THR A CA 1
ATOM 2590 C C . THR A 1 336 ? 4.891 -22.641 -21.594 1 97.06 336 THR A C 1
ATOM 2592 O O . THR A 1 336 ? 4.289 -21.812 -20.906 1 97.06 336 THR A O 1
ATOM 2595 N N . TYR A 1 337 ? 5.484 -23.75 -21.141 1 98.25 337 TYR A N 1
ATOM 2596 C CA . TYR A 1 337 ? 5.48 -23.969 -19.703 1 98.25 337 TYR A CA 1
ATOM 2597 C C . TYR A 1 337 ? 6.188 -22.828 -18.984 1 98.25 337 TYR A C 1
ATOM 2599 O O . TYR A 1 337 ? 5.609 -22.188 -18.094 1 98.25 337 TYR A O 1
ATOM 2607 N N . HIS A 1 338 ? 7.375 -22.547 -19.359 1 98.31 338 HIS A N 1
ATOM 2608 C CA . HIS A 1 338 ? 8.117 -21.422 -18.797 1 98.31 338 HIS A CA 1
ATOM 2609 C C . HIS A 1 338 ? 7.398 -20.109 -19.047 1 98.31 338 HIS A C 1
ATOM 2611 O O . HIS A 1 338 ? 7.262 -19.281 -18.141 1 98.31 338 HIS A O 1
ATOM 2617 N N . GLN A 1 339 ? 6.895 -19.922 -20.188 1 97.38 339 GLN A N 1
ATOM 2618 C CA . GLN A 1 339 ? 6.27 -18.656 -20.594 1 97.38 339 GLN A CA 1
ATOM 2619 C C . GLN A 1 339 ? 5.047 -18.359 -19.734 1 97.38 339 GLN A C 1
ATOM 2621 O O . GLN A 1 339 ? 4.742 -17.203 -19.453 1 97.38 339 GLN A O 1
ATOM 2626 N N . GLU A 1 340 ? 4.406 -19.422 -19.312 1 97.81 340 GLU A N 1
ATOM 2627 C CA . GLU A 1 340 ? 3.148 -19.25 -18.578 1 97.81 340 GLU A CA 1
ATOM 2628 C C . GLU A 1 340 ? 3.371 -19.25 -17.078 1 97.81 340 GLU A C 1
ATOM 2630 O O . GLU A 1 340 ? 2.799 -18.438 -16.359 1 97.81 340 GLU A O 1
ATOM 2635 N N . ARG A 1 341 ? 4.262 -20.078 -16.609 1 98.44 341 ARG A N 1
ATOM 2636 C CA . ARG A 1 341 ? 4.301 -20.328 -15.164 1 98.44 341 ARG A CA 1
ATOM 2637 C C . ARG A 1 341 ? 5.383 -19.484 -14.492 1 98.44 341 ARG A C 1
ATOM 2639 O O . ARG A 1 341 ? 5.266 -19.125 -13.32 1 98.44 341 ARG A O 1
ATOM 2646 N N . HIS A 1 342 ? 6.473 -19.141 -15.234 1 98.44 342 HIS A N 1
ATOM 2647 C CA . HIS A 1 342 ? 7.531 -18.312 -14.656 1 98.44 342 HIS A CA 1
ATOM 2648 C C . HIS A 1 342 ? 6.992 -16.969 -14.188 1 98.44 342 HIS A C 1
ATOM 2650 O O . HIS A 1 342 ? 7.207 -16.562 -13.039 1 98.44 342 HIS A O 1
ATOM 2656 N N . PRO A 1 343 ? 6.184 -16.25 -15.016 1 97.44 343 PRO A N 1
ATOM 2657 C CA . PRO A 1 343 ? 5.648 -14.969 -14.562 1 97.44 343 PRO A CA 1
ATOM 2658 C C . PRO A 1 343 ? 4.715 -15.109 -13.359 1 97.44 343 PRO A C 1
ATOM 2660 O O . PRO A 1 343 ? 4.656 -14.219 -12.508 1 97.44 343 PRO A O 1
ATOM 2663 N N . GLU A 1 344 ? 4 -16.172 -13.266 1 96.94 344 GLU A N 1
ATOM 2664 C CA . GLU A 1 344 ? 3.09 -16.375 -12.141 1 96.94 344 GLU A CA 1
ATOM 2665 C C . GLU A 1 344 ? 3.852 -16.5 -10.828 1 96.94 344 GLU A C 1
ATOM 2667 O O . GLU A 1 344 ? 3.477 -15.883 -9.828 1 96.94 344 GLU A O 1
ATOM 2672 N N . ALA A 1 345 ? 4.879 -17.312 -10.844 1 97.88 345 ALA A N 1
ATOM 2673 C CA . ALA A 1 345 ? 5.699 -17.453 -9.641 1 97.88 345 ALA A CA 1
ATOM 2674 C C . ALA A 1 345 ? 6.387 -16.141 -9.297 1 97.88 345 ALA A C 1
ATOM 2676 O O . ALA A 1 345 ? 6.508 -15.781 -8.117 1 97.88 345 ALA A O 1
ATOM 2677 N N . ALA A 1 346 ? 6.863 -15.406 -10.344 1 97.88 346 ALA A N 1
ATOM 2678 C CA . ALA A 1 346 ? 7.492 -14.109 -10.125 1 97.88 346 ALA A CA 1
ATOM 2679 C C . ALA A 1 346 ? 6.543 -13.156 -9.398 1 97.88 346 ALA A C 1
ATOM 2681 O O . ALA A 1 346 ? 6.961 -12.406 -8.516 1 97.88 346 ALA A O 1
ATOM 2682 N N . ARG A 1 347 ? 5.336 -13.203 -9.781 1 96.69 347 ARG A N 1
ATOM 2683 C CA . ARG A 1 347 ? 4.32 -12.375 -9.133 1 96.69 347 ARG A CA 1
ATOM 2684 C C . ARG A 1 347 ? 4.168 -12.742 -7.664 1 96.69 347 ARG A C 1
ATOM 2686 O O . ARG A 1 347 ? 4.027 -11.867 -6.809 1 96.69 347 ARG A O 1
ATOM 2693 N N . VAL A 1 348 ? 4.168 -13.992 -7.348 1 97.25 348 VAL A N 1
ATOM 2694 C CA . VAL A 1 348 ? 4.035 -14.469 -5.973 1 97.25 348 VAL A CA 1
ATOM 2695 C C . VAL A 1 348 ? 5.242 -14.016 -5.152 1 97.25 348 VAL A C 1
ATOM 2697 O O . VAL A 1 348 ? 5.098 -13.594 -4.004 1 97.25 348 VAL A O 1
ATOM 2700 N N . LEU A 1 349 ? 6.426 -14.117 -5.773 1 98 349 LEU A N 1
ATOM 2701 C CA . LEU A 1 349 ? 7.629 -13.664 -5.082 1 98 349 LEU A CA 1
ATOM 2702 C C . LEU A 1 349 ? 7.559 -12.164 -4.789 1 98 349 LEU A C 1
ATOM 2704 O O . LEU A 1 349 ? 7.926 -11.727 -3.699 1 98 349 LEU A O 1
ATOM 2708 N N . GLU A 1 350 ? 7.098 -11.43 -5.766 1 97.62 350 GLU A N 1
ATOM 2709 C CA . GLU A 1 350 ? 6.938 -9.992 -5.559 1 97.62 350 GLU A CA 1
ATOM 2710 C C . GLU A 1 350 ? 5.945 -9.703 -4.438 1 97.62 350 GLU A C 1
ATOM 2712 O O . GLU A 1 350 ? 6.176 -8.82 -3.609 1 97.62 350 GLU A O 1
ATOM 2717 N N . TRP A 1 351 ? 4.883 -10.438 -4.457 1 97.19 351 TRP A N 1
ATOM 2718 C CA . TRP A 1 351 ? 3.857 -10.312 -3.426 1 97.19 351 TRP A CA 1
ATOM 2719 C C . TRP A 1 351 ? 4.438 -10.594 -2.045 1 97.19 351 TRP A C 1
ATOM 2721 O O . TRP A 1 351 ? 4.133 -9.891 -1.08 1 97.19 351 TRP A O 1
ATOM 2731 N N . THR A 1 352 ? 5.262 -11.57 -1.953 1 97.06 352 THR A N 1
ATOM 2732 C CA . THR A 1 352 ? 5.926 -11.922 -0.703 1 97.06 352 THR A CA 1
ATOM 2733 C C . THR A 1 352 ? 6.863 -10.805 -0.253 1 97.06 352 THR A C 1
ATOM 2735 O O . THR A 1 352 ? 6.895 -10.453 0.929 1 97.06 352 THR A O 1
ATOM 2738 N N . ARG A 1 353 ? 7.602 -10.25 -1.183 1 98.12 353 ARG A N 1
ATOM 2739 C CA . ARG A 1 353 ? 8.531 -9.172 -0.861 1 98.12 353 ARG A CA 1
ATOM 2740 C C . ARG A 1 353 ? 7.789 -7.945 -0.339 1 98.12 353 ARG A C 1
ATOM 2742 O O . ARG A 1 353 ? 8.281 -7.242 0.544 1 98.12 353 ARG A O 1
ATOM 2749 N N . ALA A 1 354 ? 6.602 -7.656 -0.906 1 98.19 354 ALA A N 1
ATOM 2750 C CA . ALA A 1 354 ? 5.789 -6.559 -0.389 1 98.19 354 ALA A CA 1
ATOM 2751 C C . ALA A 1 354 ? 5.398 -6.805 1.066 1 98.19 354 ALA A C 1
ATOM 2753 O O . ALA A 1 354 ? 5.406 -5.875 1.88 1 98.19 354 ALA A O 1
ATOM 2754 N N . GLN A 1 355 ? 5.047 -8.023 1.379 1 98 355 GLN A N 1
ATOM 2755 C CA . GLN A 1 355 ? 4.688 -8.359 2.752 1 98 355 GLN A CA 1
ATOM 2756 C C . GLN A 1 355 ? 5.883 -8.203 3.688 1 98 355 GLN A C 1
ATOM 2758 O O . GLN A 1 355 ? 5.742 -7.691 4.801 1 98 355 GLN A O 1
ATOM 2763 N N . VAL A 1 356 ? 7.055 -8.641 3.236 1 97.94 356 VAL A N 1
ATOM 2764 C CA . VAL A 1 356 ? 8.266 -8.531 4.043 1 97.94 356 VAL A CA 1
ATOM 2765 C C . VAL A 1 356 ? 8.57 -7.059 4.316 1 97.94 356 VAL A C 1
ATOM 2767 O O . VAL A 1 356 ? 8.938 -6.695 5.434 1 97.94 356 VAL A O 1
ATOM 2770 N N . ALA A 1 357 ? 8.359 -6.234 3.314 1 97.88 357 ALA A N 1
ATOM 2771 C CA . ALA A 1 357 ? 8.57 -4.797 3.488 1 97.88 357 ALA A CA 1
ATOM 2772 C C . ALA A 1 357 ? 7.656 -4.242 4.578 1 97.88 357 ALA A C 1
ATOM 2774 O O . ALA A 1 357 ? 8.078 -3.416 5.391 1 97.88 357 ALA A O 1
ATOM 2775 N N . ALA A 1 358 ? 6.457 -4.684 4.633 1 97.88 358 ALA A N 1
ATOM 2776 C CA . ALA A 1 358 ? 5.473 -4.215 5.605 1 97.88 358 ALA A CA 1
ATOM 2777 C C . ALA A 1 358 ? 5.777 -4.758 7 1 97.88 358 ALA A C 1
ATOM 2779 O O . ALA A 1 358 ? 5.309 -4.211 8 1 97.88 358 ALA A O 1
ATOM 2780 N N . LEU A 1 359 ? 6.57 -5.836 7.09 1 97.62 359 LEU A N 1
ATOM 2781 C CA . LEU A 1 359 ? 6.852 -6.484 8.367 1 97.62 359 LEU A CA 1
ATOM 2782 C C . LEU A 1 359 ? 8.109 -5.91 9.008 1 97.62 359 LEU A C 1
ATOM 2784 O O . LEU A 1 359 ? 8.375 -6.148 10.188 1 97.62 359 LEU A O 1
ATOM 2788 N N . ARG A 1 360 ? 8.977 -5.23 8.188 1 96.75 360 ARG A N 1
ATOM 2789 C CA . ARG A 1 360 ? 10.203 -4.672 8.734 1 96.75 360 ARG A CA 1
ATOM 2790 C C . ARG A 1 360 ? 9.914 -3.834 9.977 1 96.75 360 ARG A C 1
ATOM 2792 O O . ARG A 1 360 ? 9.07 -2.938 9.945 1 96.75 360 ARG A O 1
ATOM 2799 N N . PRO A 1 361 ? 10.602 -4.16 11.094 1 95.5 361 PRO A N 1
ATOM 2800 C CA . PRO A 1 361 ? 10.328 -3.449 12.344 1 95.5 361 PRO A CA 1
ATOM 2801 C C . PRO A 1 361 ? 11.047 -2.105 12.43 1 95.5 361 PRO A C 1
ATOM 2803 O O . PRO A 1 361 ? 11.812 -1.87 13.367 1 95.5 361 PRO A O 1
ATOM 2806 N N . ASP A 1 362 ? 10.969 -1.293 11.469 1 95.81 362 ASP A N 1
ATOM 2807 C CA . ASP A 1 362 ? 11.477 0.076 11.406 1 95.81 362 ASP A CA 1
ATOM 2808 C C . ASP A 1 362 ? 10.375 1.048 10.984 1 95.81 362 ASP A C 1
ATOM 2810 O O . ASP A 1 362 ? 9.266 0.631 10.664 1 95.81 362 ASP A O 1
ATOM 2814 N N . PRO A 1 363 ? 10.641 2.35 11.062 1 97 363 PRO A N 1
ATOM 2815 C CA . PRO A 1 363 ? 9.57 3.32 10.797 1 97 363 PRO A CA 1
ATOM 2816 C C . PRO A 1 363 ? 9.031 3.223 9.367 1 97 363 PRO A C 1
ATOM 2818 O O . PRO A 1 363 ? 7.875 3.572 9.117 1 97 363 PRO A O 1
ATOM 2821 N N . TYR A 1 364 ? 9.852 2.773 8.414 1 97.69 364 TYR A N 1
ATOM 2822 C CA . TYR A 1 364 ? 9.398 2.643 7.035 1 97.69 364 TYR A CA 1
ATOM 2823 C C . TYR A 1 364 ? 8.422 1.479 6.887 1 97.69 364 TYR A C 1
ATOM 2825 O O . TYR A 1 364 ? 7.359 1.625 6.281 1 97.69 364 TYR A O 1
ATOM 2833 N N . GLY A 1 365 ? 8.797 0.302 7.457 1 97.69 365 GLY A N 1
ATOM 2834 C CA . GLY A 1 365 ? 7.883 -0.829 7.469 1 97.69 365 GLY A CA 1
ATOM 2835 C C . GLY A 1 365 ? 6.582 -0.537 8.188 1 97.69 365 GLY A C 1
ATOM 2836 O O . GLY A 1 365 ? 5.508 -0.933 7.73 1 97.69 365 GLY A O 1
ATOM 2837 N N . GLN A 1 366 ? 6.703 0.166 9.289 1 97.56 366 GLN A N 1
ATOM 2838 C CA . GLN A 1 366 ? 5.516 0.542 10.055 1 97.56 366 GLN A CA 1
ATOM 2839 C C . GLN A 1 366 ? 4.598 1.441 9.227 1 97.56 366 GLN A C 1
ATOM 2841 O O . GLN A 1 366 ? 3.371 1.323 9.305 1 97.56 366 GLN A O 1
ATOM 2846 N N . ALA A 1 367 ? 5.168 2.312 8.461 1 98.06 367 ALA A N 1
ATOM 2847 C CA . ALA A 1 367 ? 4.387 3.199 7.605 1 98.06 367 ALA A CA 1
ATOM 2848 C C . ALA A 1 367 ? 3.625 2.41 6.543 1 98.06 367 ALA A C 1
ATOM 2850 O O . ALA A 1 367 ? 2.441 2.664 6.301 1 98.06 367 ALA A O 1
ATOM 2851 N N . ILE A 1 368 ? 4.285 1.46 5.922 1 98.38 368 ILE A N 1
ATOM 2852 C CA . ILE A 1 368 ? 3.645 0.622 4.914 1 98.38 368 ILE A CA 1
ATOM 2853 C C . ILE A 1 368 ? 2.533 -0.204 5.559 1 98.38 368 ILE A C 1
ATOM 2855 O O . ILE A 1 368 ? 1.443 -0.334 4.996 1 98.38 368 ILE A O 1
ATOM 2859 N N . ALA A 1 369 ? 2.822 -0.745 6.734 1 98.19 369 ALA A N 1
ATOM 2860 C CA . ALA A 1 369 ? 1.82 -1.539 7.438 1 98.19 369 ALA A CA 1
ATOM 2861 C C . ALA A 1 369 ? 0.577 -0.708 7.742 1 98.19 369 ALA A C 1
ATOM 2863 O O . ALA A 1 369 ? -0.55 -1.184 7.578 1 98.19 369 ALA A O 1
ATOM 2864 N N . SER A 1 370 ? 0.793 0.495 8.188 1 97.44 370 SER A N 1
ATOM 2865 C CA . SER A 1 370 ? -0.322 1.386 8.492 1 97.44 370 SER A CA 1
ATOM 2866 C C . SER A 1 370 ? -1.158 1.669 7.246 1 97.44 370 SER A C 1
ATOM 2868 O O . SER A 1 370 ? -2.389 1.599 7.289 1 97.44 370 SER A O 1
ATOM 2870 N N . LEU A 1 371 ? -0.509 1.965 6.219 1 97.56 371 LEU A N 1
ATOM 2871 C CA . LEU A 1 371 ? -1.17 2.219 4.945 1 97.56 371 LEU A CA 1
ATOM 2872 C C . LEU A 1 371 ? -1.977 1.003 4.5 1 97.56 371 LEU A C 1
ATOM 2874 O O . LEU A 1 371 ? -3.145 1.132 4.121 1 97.56 371 LEU A O 1
ATOM 2878 N N . MET A 1 372 ? -1.41 -0.14 4.574 1 97.94 372 MET A N 1
ATOM 2879 C CA . MET A 1 372 ? -2.066 -1.363 4.121 1 97.94 372 MET A CA 1
ATOM 2880 C C . MET A 1 372 ? -3.221 -1.735 5.047 1 97.94 372 MET A C 1
ATOM 2882 O O . MET A 1 372 ? -4.223 -2.297 4.598 1 97.94 372 MET A O 1
ATOM 2886 N N . ARG A 1 373 ? -3.061 -1.449 6.309 1 97.62 373 ARG A N 1
ATOM 2887 C CA . ARG A 1 373 ? -4.156 -1.672 7.246 1 97.62 373 ARG A CA 1
ATOM 2888 C C . ARG A 1 373 ? -5.395 -0.882 6.836 1 97.62 373 ARG A C 1
ATOM 2890 O O . ARG A 1 373 ? -6.512 -1.4 6.887 1 97.62 373 ARG A O 1
ATOM 2897 N N . ASP A 1 374 ? -5.195 0.326 6.418 1 97.19 374 ASP A N 1
ATOM 2898 C CA . ASP A 1 374 ? -6.312 1.146 5.957 1 97.19 374 ASP A CA 1
ATOM 2899 C C . ASP A 1 374 ? -6.902 0.592 4.66 1 97.19 374 ASP A C 1
ATOM 2901 O O . ASP A 1 374 ? -8.125 0.492 4.523 1 97.19 374 ASP A O 1
ATOM 2905 N N . MET A 1 375 ? -6.086 0.19 3.781 1 97.06 375 MET A N 1
ATOM 2906 C CA . MET A 1 375 ? -6.52 -0.261 2.463 1 97.06 375 MET A CA 1
ATOM 2907 C C . MET A 1 375 ? -7.312 -1.56 2.564 1 97.06 375 MET A C 1
ATOM 2909 O O . MET A 1 375 ? -8.336 -1.719 1.903 1 97.06 375 MET A O 1
ATOM 2913 N N . ILE A 1 376 ? -6.844 -2.447 3.416 1 97.38 376 ILE A N 1
ATOM 2914 C CA . ILE A 1 376 ? -7.445 -3.773 3.5 1 97.38 376 ILE A CA 1
ATOM 2915 C C . ILE A 1 376 ? -8.875 -3.662 4.02 1 97.38 376 ILE A C 1
ATOM 2917 O O . ILE A 1 376 ? -9.703 -4.543 3.773 1 97.38 376 ILE A O 1
ATOM 2921 N N . ASN A 1 377 ? -9.188 -2.555 4.629 1 96.69 377 ASN A N 1
ATOM 2922 C CA . ASN A 1 377 ? -10.508 -2.359 5.215 1 96.69 377 ASN A CA 1
ATOM 2923 C C . ASN A 1 377 ? -11.461 -1.686 4.234 1 96.69 377 ASN A C 1
ATOM 2925 O O . ASN A 1 377 ? -12.617 -1.43 4.566 1 96.69 377 ASN A O 1
ATOM 2929 N N . THR A 1 378 ? -11.055 -1.398 3.053 1 97.44 378 THR A N 1
ATOM 2930 C CA . THR A 1 378 ? -11.922 -0.895 1.991 1 97.44 378 THR A CA 1
ATOM 2931 C C . THR A 1 378 ? -12.359 -2.029 1.069 1 97.44 378 THR A C 1
ATOM 2933 O O . THR A 1 378 ? -11.75 -3.102 1.062 1 97.44 378 THR A O 1
ATOM 2936 N N . GLN A 1 379 ? -13.398 -1.757 0.324 1 97.81 379 GLN A N 1
ATOM 2937 C CA . GLN A 1 379 ? -13.883 -2.789 -0.586 1 97.81 379 GLN A CA 1
ATOM 2938 C C . GLN A 1 379 ? -12.867 -3.07 -1.69 1 97.81 379 GLN A C 1
ATOM 2940 O O . GLN A 1 379 ? -12.562 -4.227 -1.983 1 97.81 379 GLN A O 1
ATOM 2945 N N . ASP A 1 380 ? -12.305 -2.021 -2.328 1 98.19 380 ASP A N 1
ATOM 2946 C CA . ASP A 1 380 ? -11.32 -2.221 -3.387 1 98.19 380 ASP A CA 1
ATOM 2947 C C . ASP A 1 380 ? -10.07 -2.908 -2.852 1 98.19 380 ASP A C 1
ATOM 2949 O O . ASP A 1 380 ? -9.508 -3.785 -3.51 1 98.19 380 ASP A O 1
ATOM 2953 N N . GLY A 1 381 ? -9.641 -2.455 -1.638 1 98.06 381 GLY A N 1
ATOM 2954 C CA . GLY A 1 381 ? -8.469 -3.066 -1.039 1 98.06 381 GLY A CA 1
ATOM 2955 C C . GLY A 1 381 ? -8.648 -4.543 -0.739 1 98.06 381 GLY A C 1
ATOM 2956 O O . GLY A 1 381 ? -7.789 -5.359 -1.077 1 98.06 381 GLY A O 1
ATOM 2957 N N . ALA A 1 382 ? -9.758 -4.871 -0.128 1 98.19 382 ALA A N 1
ATOM 2958 C CA . ALA A 1 382 ? -10.055 -6.266 0.183 1 98.19 382 ALA A CA 1
ATOM 2959 C C . ALA A 1 382 ? -10.133 -7.105 -1.089 1 98.19 382 ALA A C 1
ATOM 2961 O O . ALA A 1 382 ? -9.602 -8.211 -1.146 1 98.19 382 ALA A O 1
ATOM 2962 N N . THR A 1 383 ? -10.805 -6.559 -2.08 1 98.38 383 THR A N 1
ATOM 2963 C CA . THR A 1 383 ? -10.984 -7.254 -3.352 1 98.38 383 THR A CA 1
ATOM 2964 C C . THR A 1 383 ? -9.641 -7.477 -4.043 1 98.38 383 THR A C 1
ATOM 2966 O O . THR A 1 383 ? -9.367 -8.57 -4.543 1 98.38 383 THR A O 1
ATOM 2969 N N . TYR A 1 384 ? -8.812 -6.488 -4.02 1 97.94 384 TYR A N 1
ATOM 2970 C CA . TYR A 1 384 ? -7.488 -6.574 -4.617 1 97.94 384 TYR A CA 1
ATOM 2971 C C . TYR A 1 384 ? -6.645 -7.637 -3.918 1 97.94 384 TYR A C 1
ATOM 2973 O O . TYR A 1 384 ? -5.988 -8.445 -4.574 1 97.94 384 TYR A O 1
ATOM 2981 N N . LEU A 1 385 ? -6.648 -7.578 -2.602 1 97.75 385 LEU A N 1
ATOM 2982 C CA . LEU A 1 385 ? -5.855 -8.539 -1.839 1 97.75 385 LEU A CA 1
ATOM 2983 C C . LEU A 1 385 ? -6.371 -9.953 -2.045 1 97.75 385 LEU A C 1
ATOM 2985 O O . LEU A 1 385 ? -5.586 -10.898 -2.182 1 97.75 385 LEU A O 1
ATOM 2989 N N . ALA A 1 386 ? -7.691 -10.102 -2.049 1 97.56 386 ALA A N 1
ATOM 2990 C CA . ALA A 1 386 ? -8.266 -11.422 -2.312 1 97.56 386 ALA A CA 1
ATOM 2991 C C . ALA A 1 386 ? -7.797 -11.969 -3.658 1 97.56 386 ALA A C 1
ATOM 2993 O O . ALA A 1 386 ? -7.449 -13.148 -3.771 1 97.56 386 ALA A O 1
ATOM 2994 N N . ASP A 1 387 ? -7.805 -11.102 -4.652 1 97.56 387 ASP A N 1
ATOM 2995 C CA . ASP A 1 387 ? -7.344 -11.492 -5.98 1 97.56 387 ASP A CA 1
ATOM 2996 C C . ASP A 1 387 ? -5.922 -12.047 -5.93 1 97.56 387 ASP A C 1
ATOM 2998 O O . ASP A 1 387 ? -5.637 -13.109 -6.488 1 97.56 387 ASP A O 1
ATOM 3002 N N . ARG A 1 388 ? -5.051 -11.359 -5.223 1 96.88 388 ARG A N 1
ATOM 3003 C CA . ARG A 1 388 ? -3.635 -11.711 -5.156 1 96.88 388 ARG A CA 1
ATOM 3004 C C . ARG A 1 388 ? -3.422 -12.969 -4.32 1 96.88 388 ARG A C 1
ATOM 3006 O O . ARG A 1 388 ? -2.596 -13.82 -4.668 1 96.88 388 ARG A O 1
ATOM 3013 N N . ILE A 1 389 ? -4.195 -13.102 -3.27 1 96.56 389 ILE A N 1
ATOM 3014 C CA . ILE A 1 389 ? -4.031 -14.219 -2.342 1 96.56 389 ILE A CA 1
ATOM 3015 C C . ILE A 1 389 ? -4.629 -15.484 -2.945 1 96.56 389 ILE A C 1
ATOM 3017 O O . ILE A 1 389 ? -3.99 -16.547 -2.951 1 96.56 389 ILE A O 1
ATOM 3021 N N . TRP A 1 390 ? -5.852 -15.328 -3.512 1 96.81 390 TRP A N 1
ATOM 3022 C CA . TRP A 1 390 ? -6.605 -16.5 -3.955 1 96.81 390 TRP A CA 1
ATOM 3023 C C . TRP A 1 390 ? -6.215 -16.891 -5.375 1 96.81 390 TRP A C 1
ATOM 3025 O O . TRP A 1 390 ? -6.516 -18 -5.828 1 96.81 390 TRP A O 1
ATOM 3035 N N . GLY A 1 391 ? -5.512 -16.031 -6.129 1 96.38 391 GLY A N 1
ATOM 3036 C CA . GLY A 1 391 ? -5.156 -16.312 -7.512 1 96.38 391 GLY A CA 1
ATOM 3037 C C . GLY A 1 391 ? -6.344 -16.281 -8.453 1 96.38 391 GLY A C 1
ATOM 3038 O O . GLY A 1 391 ? -6.531 -17.188 -9.266 1 96.38 391 GLY A O 1
ATOM 3039 N N . LEU A 1 392 ? -7.129 -15.195 -8.344 1 96.44 392 LEU A N 1
ATOM 3040 C CA . LEU A 1 392 ? -8.414 -15.164 -9.031 1 96.44 392 LEU A CA 1
ATOM 3041 C C . LEU A 1 392 ? -8.266 -14.617 -10.445 1 96.44 392 LEU A C 1
ATOM 3043 O O . LEU A 1 392 ? -9.164 -14.758 -11.273 1 96.44 392 LEU A O 1
ATOM 3047 N N . SER A 1 393 ? -7.082 -14.008 -10.758 1 94.38 393 SER A N 1
ATOM 3048 C CA . SER A 1 393 ? -6.934 -13.352 -12.047 1 94.38 393 SER A CA 1
ATOM 3049 C C . SER A 1 393 ? -5.785 -13.953 -12.844 1 94.38 393 SER A C 1
ATOM 3051 O O . SER A 1 393 ? -5.215 -13.297 -13.719 1 94.38 393 SER A O 1
ATOM 3053 N N . VAL A 1 394 ? -5.391 -15.156 -12.531 1 95.12 394 VAL A N 1
ATOM 3054 C CA . VAL A 1 394 ? -4.352 -15.828 -13.305 1 95.12 394 VAL A CA 1
ATOM 3055 C C . VAL A 1 394 ? -4.773 -15.93 -14.766 1 95.12 394 VAL A C 1
ATOM 3057 O O . VAL A 1 394 ? -5.879 -16.375 -15.07 1 95.12 394 VAL A O 1
ATOM 3060 N N . ARG A 1 395 ? -3.998 -15.469 -15.68 1 94.81 395 ARG A N 1
ATOM 3061 C CA . ARG A 1 395 ? -4.285 -15.477 -17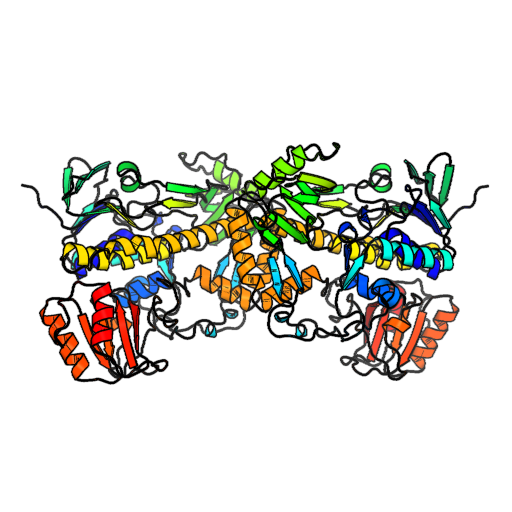.109 1 94.81 395 ARG A CA 1
ATOM 3062 C C . ARG A 1 395 ? -3.014 -15.695 -17.922 1 94.81 395 ARG A C 1
ATOM 3064 O O . ARG A 1 395 ? -2.004 -15.023 -17.703 1 94.81 395 ARG A O 1
ATOM 3071 N N . TYR A 1 396 ? -3.07 -16.656 -18.812 1 95.75 396 TYR A N 1
ATOM 3072 C CA . TYR A 1 396 ? -1.929 -16.953 -19.656 1 95.75 396 TYR A CA 1
ATOM 3073 C C . TYR A 1 396 ? -2.076 -16.266 -21.016 1 95.75 396 TYR A C 1
ATOM 3075 O O . TYR A 1 396 ? -3.18 -16.203 -21.562 1 95.75 396 TYR A O 1
ATOM 3083 N N . GLY A 1 397 ? -1.016 -15.773 -21.656 1 85.25 397 GLY A N 1
ATOM 3084 C CA . GLY A 1 397 ? -1.026 -15.234 -23.016 1 85.25 397 GLY A CA 1
ATOM 3085 C C . GLY A 1 397 ? -1.21 -13.727 -23.062 1 85.25 397 GLY A C 1
ATOM 3086 O O . GLY A 1 397 ? -1.298 -13.078 -22.016 1 85.25 397 GLY A O 1
ATOM 3087 N N . PRO A 1 398 ? -1.133 -13.094 -24.359 1 67.88 398 PRO A N 1
ATOM 3088 C CA . PRO A 1 398 ? -1.045 -11.641 -24.531 1 67.88 398 PRO A CA 1
ATOM 3089 C C . PRO A 1 398 ? -2.381 -10.938 -24.297 1 67.88 398 PRO A C 1
ATOM 3091 O O . PRO A 1 398 ? -2.426 -9.711 -24.203 1 67.88 398 PRO A O 1
ATOM 3094 N N . GLY A 1 399 ? -3.434 -11.32 -23.844 1 64.31 399 GLY A N 1
ATOM 3095 C CA . GLY A 1 399 ? -4.609 -10.633 -23.344 1 64.31 399 GLY A CA 1
ATOM 3096 C C . GLY A 1 399 ? -5.539 -10.156 -24.438 1 64.31 399 GLY A C 1
ATOM 3097 O O . GLY A 1 399 ? -6.695 -9.812 -24.172 1 64.31 399 GLY A O 1
ATOM 3098 N N . ASP A 1 400 ? -5.152 -9.867 -25.719 1 64.44 400 ASP A N 1
ATOM 3099 C CA . ASP A 1 400 ? -5.992 -9.125 -26.656 1 64.44 400 ASP A CA 1
ATOM 3100 C C . ASP A 1 400 ? -7.156 -9.984 -27.141 1 64.44 400 ASP A C 1
ATOM 3102 O O . ASP A 1 400 ? -8.086 -9.477 -27.781 1 64.44 400 ASP A O 1
ATOM 3106 N N . ALA A 1 401 ? -7.164 -11.133 -26.766 1 81.69 401 ALA A N 1
ATOM 3107 C CA . ALA A 1 401 ? -8.289 -11.992 -27.109 1 81.69 401 ALA A CA 1
ATOM 3108 C C . ALA A 1 401 ? -9.438 -11.82 -26.109 1 81.69 401 ALA A C 1
ATOM 3110 O O . ALA A 1 401 ? -9.383 -10.953 -25.234 1 81.69 401 ALA A O 1
ATOM 3111 N N . HIS A 1 402 ? -10.516 -12.383 -26.312 1 91.44 402 HIS A N 1
ATOM 3112 C CA . HIS A 1 402 ? -11.609 -12.445 -25.359 1 91.44 402 HIS A CA 1
ATOM 3113 C C . HIS A 1 402 ? -11.078 -12.609 -23.938 1 91.44 402 HIS A C 1
ATOM 3115 O O . HIS A 1 402 ? -10.117 -13.344 -23.703 1 91.44 402 HIS A O 1
ATOM 3121 N N . PRO A 1 403 ? -11.602 -11.867 -22.938 1 92.62 403 PRO A N 1
ATOM 3122 C CA . PRO A 1 403 ? -11.094 -11.867 -21.562 1 92.62 403 PRO A CA 1
ATOM 3123 C C . PRO A 1 403 ? -11 -13.273 -20.969 1 92.62 403 PRO A C 1
ATOM 3125 O O . PRO A 1 403 ? -10.227 -13.508 -20.031 1 92.62 403 PRO A O 1
ATOM 3128 N N . LEU A 1 404 ? -11.672 -14.18 -21.547 1 95.38 404 LEU A N 1
ATOM 3129 C CA . LEU A 1 404 ? -11.688 -15.531 -21.016 1 95.38 404 LEU A CA 1
ATOM 3130 C C . LEU A 1 404 ? -10.5 -16.344 -21.516 1 95.38 404 LEU A C 1
ATOM 3132 O O . LEU A 1 404 ? -10.133 -17.359 -20.938 1 95.38 404 LEU A O 1
ATOM 3136 N N . VAL A 1 405 ? -10.039 -15.945 -22.703 1 96.31 405 VAL A N 1
ATOM 3137 C CA . VAL A 1 405 ? -8.93 -16.719 -23.281 1 96.31 405 VAL A CA 1
ATOM 3138 C C . VAL A 1 405 ? -7.699 -16.594 -22.375 1 96.31 405 VAL A C 1
ATOM 3140 O O . VAL A 1 405 ? -7.301 -15.477 -22.016 1 96.31 405 VAL A O 1
ATOM 3143 N N . GLY A 1 406 ? -7.164 -17.703 -21.984 1 96.31 406 GLY A N 1
ATOM 3144 C CA . GLY A 1 406 ? -6.004 -17.734 -21.109 1 96.31 406 GLY A CA 1
ATOM 3145 C C . GLY A 1 406 ? -6.367 -17.859 -19.641 1 96.31 406 GLY A C 1
ATOM 3146 O O . GLY A 1 406 ? -5.496 -18.094 -18.812 1 96.31 406 GLY A O 1
ATOM 3147 N N . SER A 1 407 ? -7.648 -17.75 -19.328 1 96.44 407 SER A N 1
ATOM 3148 C CA . SER A 1 407 ? -8.117 -17.828 -17.938 1 96.44 407 SER A CA 1
ATOM 3149 C C . SER A 1 407 ? -8.742 -19.188 -17.656 1 96.44 407 SER A C 1
ATOM 3151 O O . SER A 1 407 ? -9.023 -19.953 -18.578 1 96.44 407 SER A O 1
ATOM 3153 N N . SER A 1 408 ? -8.906 -19.422 -16.406 1 97.38 408 SER A N 1
ATOM 3154 C CA . SER A 1 408 ? -9.633 -20.625 -16 1 97.38 408 SER A CA 1
ATOM 3155 C C . SER A 1 408 ? -11.078 -20.578 -16.484 1 97.38 408 SER A C 1
ATOM 3157 O O . SER A 1 408 ? -11.75 -19.562 -16.359 1 97.38 408 SER A O 1
ATOM 3159 N N . ALA A 1 409 ? -11.539 -21.641 -17.031 1 97.56 409 ALA A N 1
ATOM 3160 C CA . ALA A 1 409 ? -12.906 -21.703 -17.547 1 97.56 409 ALA A CA 1
ATOM 3161 C C . ALA A 1 409 ? -13.922 -21.641 -16.422 1 97.56 409 ALA A C 1
ATOM 3163 O O . ALA A 1 409 ? -13.719 -22.219 -15.352 1 97.56 409 ALA A O 1
ATOM 3164 N N . PRO A 1 410 ? -15.023 -20.953 -16.656 1 97.81 410 PRO A N 1
ATOM 3165 C CA . PRO A 1 410 ? -16.109 -21.016 -15.664 1 97.81 410 PRO A CA 1
ATOM 3166 C C . PRO A 1 410 ? -16.609 -22.438 -15.438 1 97.81 410 PRO A C 1
ATOM 3168 O O . PRO A 1 410 ? -16.672 -23.234 -16.375 1 97.81 410 PRO A O 1
ATOM 3171 N N . ASP A 1 411 ? -16.953 -22.719 -14.234 1 98 411 ASP A N 1
ATOM 3172 C CA . ASP A 1 411 ? -17.516 -24.031 -13.945 1 98 411 ASP A CA 1
ATOM 3173 C C . ASP A 1 411 ? -18.969 -24.109 -14.383 1 98 411 ASP A C 1
ATOM 3175 O O . ASP A 1 411 ? -19.875 -24.109 -13.539 1 98 411 ASP A O 1
ATOM 3179 N N . PHE A 1 412 ? -19.172 -24.297 -15.648 1 98.19 412 PHE A N 1
ATOM 3180 C CA . PHE A 1 412 ? -20.516 -24.328 -16.234 1 98.19 412 PHE A CA 1
ATOM 3181 C C . PHE A 1 412 ? -21.344 -25.453 -15.633 1 98.19 412 PHE A C 1
ATOM 3183 O O . PHE A 1 412 ? -20.828 -26.547 -15.391 1 98.19 412 PHE A O 1
ATOM 3190 N N . GLU A 1 413 ? -22.562 -25.141 -15.414 1 97.75 413 GLU A N 1
ATOM 3191 C CA . GLU A 1 413 ? -23.578 -26.141 -15.125 1 97.75 413 GLU A CA 1
ATOM 3192 C C . GLU A 1 413 ? -24.375 -26.516 -16.375 1 97.75 413 GLU A C 1
ATOM 3194 O O . GLU A 1 413 ? -25.203 -25.734 -16.844 1 97.75 413 GLU A O 1
ATOM 3199 N N . PHE A 1 414 ? -24.203 -27.703 -16.844 1 97.5 414 PHE A N 1
ATOM 3200 C CA . PHE A 1 414 ? -24.766 -28.094 -18.125 1 97.5 414 PHE A CA 1
ATOM 3201 C C . PHE A 1 414 ? -26.156 -28.672 -17.953 1 97.5 414 PHE A C 1
ATOM 3203 O O . PHE A 1 414 ? -26.547 -29.047 -16.844 1 97.5 414 PHE A O 1
ATOM 3210 N N . ASP A 1 415 ? -26.891 -28.781 -19.031 1 95.94 415 ASP A N 1
ATOM 3211 C CA . ASP A 1 415 ? -28.266 -29.281 -19 1 95.94 415 ASP A CA 1
ATOM 3212 C C . ASP A 1 415 ? -28.297 -30.797 -18.797 1 95.94 415 ASP A C 1
ATOM 3214 O O . ASP A 1 415 ? -29.328 -31.359 -18.453 1 95.94 415 ASP A O 1
ATOM 3218 N N . ASP A 1 416 ? -27.188 -31.453 -18.953 1 94.75 416 ASP A N 1
ATOM 3219 C CA . ASP A 1 416 ? -27.141 -32.906 -18.719 1 94.75 416 ASP A CA 1
ATOM 3220 C C . ASP A 1 416 ? -26.938 -33.219 -17.234 1 94.75 416 ASP A C 1
ATOM 3222 O O . ASP A 1 416 ? -26.812 -34.375 -16.859 1 94.75 416 ASP A O 1
ATOM 3226 N N . GLY A 1 417 ? -26.859 -32.156 -16.5 1 94.62 417 GLY A N 1
ATOM 3227 C CA . GLY A 1 417 ? -26.766 -32.344 -15.055 1 94.62 417 GLY A CA 1
ATOM 3228 C C . GLY A 1 417 ? -25.344 -32.344 -14.531 1 94.62 417 GLY A C 1
ATOM 3229 O O . GLY A 1 417 ? -25.125 -32.344 -13.32 1 94.62 417 GLY A O 1
ATOM 3230 N N . MET A 1 418 ? -24.422 -32.219 -15.391 1 96.25 418 MET A N 1
ATOM 3231 C CA . MET A 1 418 ? -23.031 -32.25 -14.984 1 96.25 418 MET A CA 1
ATOM 3232 C C . MET A 1 418 ? -22.438 -30.844 -14.977 1 96.25 418 MET A C 1
ATOM 3234 O O . MET A 1 418 ? -22.969 -29.953 -15.648 1 96.25 418 MET A O 1
ATOM 3238 N N . ARG A 1 419 ? -21.406 -30.734 -14.219 1 96.94 419 ARG A N 1
ATOM 3239 C CA . ARG A 1 419 ? -20.625 -29.516 -14.25 1 96.94 419 ARG A CA 1
ATOM 3240 C C . ARG A 1 419 ? -19.328 -29.703 -15.031 1 96.94 419 ARG A C 1
ATOM 3242 O O . ARG A 1 419 ? -18.938 -30.844 -15.312 1 96.94 419 ARG A O 1
ATOM 3249 N N . LEU A 1 420 ? -18.781 -28.578 -15.352 1 97.75 420 LEU A N 1
ATOM 3250 C CA . LEU A 1 420 ? -17.578 -28.625 -16.172 1 97.75 420 LEU A CA 1
ATOM 3251 C C . LEU A 1 420 ? -16.484 -29.438 -15.492 1 97.75 420 LEU A C 1
ATOM 3253 O O . LEU A 1 420 ? -15.742 -30.172 -16.156 1 97.75 420 LEU A O 1
ATOM 3257 N N . GLY A 1 421 ? -16.344 -29.297 -14.18 1 96.81 421 GLY A N 1
ATOM 3258 C CA . GLY A 1 421 ? -15.312 -30.016 -13.453 1 96.81 421 GLY A CA 1
ATOM 3259 C C . GLY A 1 421 ? -15.297 -31.5 -13.742 1 96.81 421 GLY A C 1
ATOM 3260 O O . GLY A 1 421 ? -14.242 -32.094 -13.953 1 96.81 421 GLY A O 1
ATOM 3261 N N . ALA A 1 422 ? -16.422 -32.062 -13.734 1 96.38 422 ALA A N 1
ATOM 3262 C CA . ALA A 1 422 ? -16.562 -33.5 -13.984 1 96.38 422 ALA A CA 1
ATOM 3263 C C . ALA A 1 422 ? -16.109 -33.844 -15.398 1 96.38 422 ALA A C 1
ATOM 3265 O O . ALA A 1 422 ? -15.531 -34.906 -15.625 1 96.38 422 ALA A O 1
ATOM 3266 N N . LYS A 1 423 ? -16.312 -33 -16.344 1 97.06 423 LYS A N 1
ATOM 3267 C CA . LYS A 1 423 ? -16 -33.25 -17.734 1 97.06 423 LYS A CA 1
ATOM 3268 C C . LYS A 1 423 ? -14.508 -33.125 -18.016 1 97.06 423 LYS A C 1
ATOM 3270 O O . LYS A 1 423 ? -14.023 -33.531 -19.062 1 97.06 423 LYS A O 1
ATOM 3275 N N . LEU A 1 424 ? -13.805 -32.594 -17.062 1 97.56 424 LEU A N 1
ATOM 3276 C CA . LEU A 1 424 ? -12.367 -32.406 -17.234 1 97.56 424 LEU A CA 1
ATOM 3277 C C . LEU A 1 424 ? -11.562 -33.438 -16.453 1 97.56 424 LEU A C 1
ATOM 3279 O O . LEU A 1 424 ? -10.336 -33.344 -16.391 1 97.56 424 LEU A O 1
ATOM 3283 N N . GLU A 1 425 ? -12.148 -34.438 -15.883 1 96.81 425 GLU A N 1
ATOM 3284 C CA . GLU A 1 425 ? -11.492 -35.406 -15 1 96.81 425 GLU A CA 1
ATOM 3285 C C . GLU A 1 425 ? -10.5 -36.281 -15.766 1 96.81 425 GLU A C 1
ATOM 3287 O O . GLU A 1 425 ? -9.516 -36.75 -15.195 1 96.81 425 GLU A O 1
ATOM 3292 N N . THR A 1 426 ? -10.695 -36.375 -17.109 1 93.88 426 THR A N 1
ATOM 3293 C CA . THR A 1 426 ? -9.844 -37.281 -17.875 1 93.88 426 THR A CA 1
ATOM 3294 C C . THR A 1 426 ? -8.617 -36.531 -18.406 1 93.88 426 THR A C 1
ATOM 3296 O O . THR A 1 426 ? -7.734 -37.156 -19.016 1 93.88 426 THR A O 1
ATOM 3299 N N . GLY A 1 427 ? -8.617 -35.219 -18.25 1 95.81 427 GLY A N 1
ATOM 3300 C CA . GLY A 1 427 ? -7.453 -34.438 -18.656 1 95.81 427 GLY A CA 1
ATOM 3301 C C . GLY A 1 427 ? -7.328 -34.312 -20.156 1 95.81 427 GLY A C 1
ATOM 3302 O O . GLY A 1 427 ? -6.219 -34.312 -20.688 1 95.81 427 GLY A O 1
ATOM 3303 N N . SER A 1 428 ? -8.453 -34.25 -20.875 1 95.19 428 SER A N 1
ATOM 3304 C CA . SER A 1 428 ? -8.484 -34.094 -22.328 1 95.19 428 SER A CA 1
ATOM 3305 C C . SER A 1 428 ? -8.805 -32.656 -22.734 1 95.19 428 SER A C 1
ATOM 3307 O O . SER A 1 428 ? -9.32 -31.891 -21.922 1 95.19 428 SER A O 1
ATOM 3309 N N . PHE A 1 429 ? -8.406 -32.344 -23.953 1 97.19 429 PHE A N 1
ATOM 3310 C CA . PHE A 1 429 ? -9 -31.141 -24.531 1 97.19 429 PHE A CA 1
ATOM 3311 C C . PHE A 1 429 ? -10.516 -31.281 -24.625 1 97.19 429 PHE A C 1
ATOM 3313 O O . PHE A 1 429 ? -11.031 -32.375 -24.812 1 97.19 429 PHE A O 1
ATOM 3320 N N . LEU A 1 430 ? -11.188 -30.188 -24.406 1 97.5 430 LEU A N 1
ATOM 3321 C CA . LEU A 1 430 ? -12.648 -30.234 -24.438 1 97.5 430 LEU A CA 1
ATOM 3322 C C . LEU A 1 430 ? -13.211 -29.141 -25.328 1 97.5 430 LEU A C 1
ATOM 3324 O O . LEU A 1 430 ? -12.898 -27.953 -25.141 1 97.5 430 LEU A O 1
ATOM 3328 N N . VAL A 1 431 ? -13.898 -29.531 -26.359 1 97.75 431 VAL A N 1
ATOM 3329 C CA . VAL A 1 431 ? -14.672 -28.609 -27.172 1 97.75 431 VAL A CA 1
ATOM 3330 C C . VAL A 1 431 ? -16.109 -28.531 -26.656 1 97.75 431 VAL A C 1
ATOM 3332 O O . VAL A 1 431 ? -16.828 -29.531 -26.641 1 97.75 431 VAL A O 1
ATOM 3335 N N . ILE A 1 432 ? -16.453 -27.375 -26.141 1 98 432 ILE A N 1
ATOM 3336 C CA . ILE A 1 432 ? -17.812 -27.125 -25.719 1 98 432 ILE A CA 1
ATOM 3337 C C . ILE A 1 432 ? -18.594 -26.422 -26.828 1 98 432 ILE A C 1
ATOM 3339 O O . ILE A 1 432 ? -18.188 -25.359 -27.281 1 98 432 ILE A O 1
ATOM 3343 N N . ASP A 1 433 ? -19.562 -27.047 -27.281 1 97.94 433 ASP A N 1
ATOM 3344 C CA . ASP A 1 433 ? -20.453 -26.531 -28.312 1 97.94 433 ASP A CA 1
ATOM 3345 C C . ASP A 1 433 ? -21.859 -26.344 -27.781 1 97.94 433 ASP A C 1
ATOM 3347 O O . ASP A 1 433 ? -22.672 -27.281 -27.781 1 97.94 433 ASP A O 1
ATOM 3351 N N . PHE A 1 434 ? -22.203 -25.109 -27.422 1 96.94 434 PHE A N 1
ATOM 3352 C CA . PHE A 1 434 ? -23.484 -24.844 -26.781 1 96.94 434 PHE A CA 1
ATOM 3353 C C . PHE A 1 434 ? -24.641 -25 -27.766 1 96.94 434 PHE A C 1
ATOM 3355 O O . PHE A 1 434 ? -25.781 -25.188 -27.359 1 96.94 434 PHE A O 1
ATOM 3362 N N . GLY A 1 435 ? -24.344 -24.938 -29.047 1 93 435 GLY A N 1
ATOM 3363 C CA . GLY A 1 435 ? -25.359 -25.031 -30.078 1 93 435 GLY A CA 1
ATOM 3364 C C . GLY A 1 435 ? -25.516 -26.438 -30.625 1 93 435 GLY A C 1
ATOM 3365 O O . GLY A 1 435 ? -26.422 -26.703 -31.438 1 93 435 GLY A O 1
ATOM 3366 N N . SER A 1 436 ? -24.734 -27.312 -30.312 1 92.19 436 SER A N 1
ATOM 3367 C CA . SER A 1 436 ? -24.766 -28.703 -30.75 1 92.19 436 SER A CA 1
ATOM 3368 C C . SER A 1 436 ? -24.719 -28.812 -32.25 1 92.19 436 SER A C 1
ATOM 3370 O O . SER A 1 436 ? -25.562 -29.484 -32.875 1 92.19 436 SER A O 1
ATOM 3372 N N . ASN A 1 437 ? -23.797 -28.188 -32.812 1 93.5 437 ASN A N 1
ATOM 3373 C CA . ASN A 1 437 ? -23.609 -28.188 -34.25 1 93.5 437 ASN A CA 1
ATOM 3374 C C . ASN A 1 437 ? -23.016 -29.5 -34.75 1 93.5 437 ASN A C 1
ATOM 3376 O O . ASN A 1 437 ? -21.891 -29.859 -34.375 1 93.5 437 ASN A O 1
ATOM 3380 N N . ASN A 1 438 ? -23.656 -30.141 -35.688 1 94.38 438 ASN A N 1
ATOM 3381 C CA . ASN A 1 438 ? -23.266 -31.453 -36.156 1 94.38 438 ASN A CA 1
ATOM 3382 C C . ASN A 1 438 ? -21.922 -31.422 -36.875 1 94.38 438 ASN A C 1
ATOM 3384 O O . ASN A 1 438 ? -21.141 -32.375 -36.812 1 94.38 438 ASN A O 1
ATOM 3388 N N . GLN A 1 439 ? -21.703 -30.375 -37.531 1 94.38 439 GLN A N 1
ATOM 3389 C CA . GLN A 1 439 ? -20.438 -30.266 -38.281 1 94.38 439 GLN A CA 1
ATOM 3390 C C . GLN A 1 439 ? -19.266 -30.203 -37.312 1 94.38 439 GLN A C 1
ATOM 3392 O O . GLN A 1 439 ? -18.203 -30.75 -37.594 1 94.38 439 GLN A O 1
ATOM 3397 N N . VAL A 1 440 ? -19.453 -29.547 -36.25 1 95.88 440 VAL A N 1
ATOM 3398 C CA . VAL A 1 440 ? -18.406 -29.453 -35.25 1 95.88 440 VAL A CA 1
ATOM 3399 C C . VAL A 1 440 ? -18.156 -30.828 -34.625 1 95.88 440 VAL A C 1
ATOM 3401 O O . VAL A 1 440 ? -17.016 -31.234 -34.438 1 95.88 440 VAL A O 1
ATOM 3404 N N . ALA A 1 441 ? -19.234 -31.453 -34.312 1 95.44 441 ALA A N 1
ATOM 3405 C CA . ALA A 1 441 ? -19.156 -32.781 -33.75 1 95.44 441 ALA A CA 1
ATOM 3406 C C . ALA A 1 441 ? -18.359 -33.719 -34.656 1 95.44 441 ALA A C 1
ATOM 3408 O O . ALA A 1 441 ? -17.484 -34.469 -34.188 1 95.44 441 ALA A O 1
ATOM 3409 N N . GLU A 1 442 ? -18.688 -33.656 -35.906 1 94.56 442 GLU A N 1
ATOM 3410 C CA . GLU A 1 442 ? -18.016 -34.531 -36.906 1 94.56 442 GLU A CA 1
ATOM 3411 C C . GLU A 1 442 ? -16.531 -34.219 -37 1 94.56 442 GLU A C 1
ATOM 3413 O O . GLU A 1 442 ? -15.703 -35.125 -37.094 1 94.56 442 GLU A O 1
ATOM 3418 N N . HIS A 1 443 ? -16.281 -33.031 -36.969 1 93.69 443 HIS A N 1
ATOM 3419 C CA . HIS A 1 443 ? -14.891 -32.594 -37.031 1 93.69 443 HIS A CA 1
ATOM 3420 C C . HIS A 1 443 ? -14.102 -33.094 -35.844 1 93.69 443 HIS A C 1
ATOM 3422 O O . HIS A 1 443 ? -13.039 -33.719 -36 1 93.69 443 HIS A O 1
ATOM 3428 N N . VAL A 1 444 ? -14.602 -32.906 -34.594 1 94.5 444 VAL A N 1
ATOM 3429 C CA . VAL A 1 444 ? -13.914 -33.344 -33.375 1 94.5 444 VAL A CA 1
ATOM 3430 C C . VAL A 1 444 ? -13.758 -34.844 -33.375 1 94.5 444 VAL A C 1
ATOM 3432 O O . VAL A 1 444 ? -12.703 -35.375 -33 1 94.5 444 VAL A O 1
ATOM 3435 N N . GLN A 1 445 ? -14.773 -35.531 -33.812 1 92.06 445 GLN A N 1
ATOM 3436 C CA . GLN A 1 445 ? -14.734 -36.969 -33.906 1 92.06 445 GLN A CA 1
ATOM 3437 C C . GLN A 1 445 ? -13.625 -37.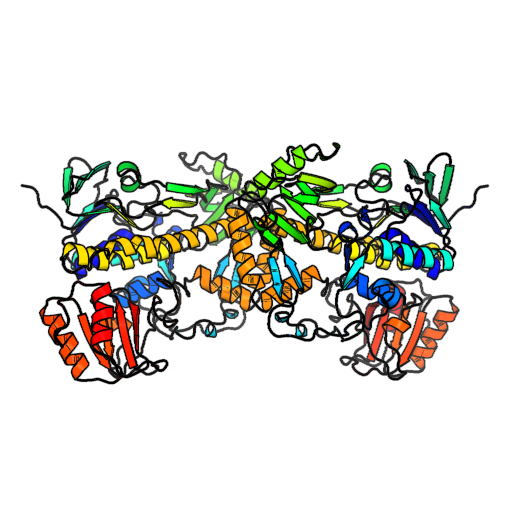438 -34.844 1 92.06 445 GLN A C 1
ATOM 3439 O O . GLN A 1 445 ? -12.969 -38.469 -34.562 1 92.06 445 GLN A O 1
ATOM 3444 N N . SER A 1 446 ? -13.492 -36.75 -35.875 1 91.62 446 SER A N 1
ATOM 3445 C CA . SER A 1 446 ? -12.445 -37.094 -36.844 1 91.62 446 SER A CA 1
ATOM 3446 C C . SER A 1 446 ? -11.062 -36.969 -36.219 1 91.62 446 SER A C 1
ATOM 3448 O O . SER A 1 446 ? -10.141 -37.719 -36.594 1 91.62 446 SER A O 1
ATOM 3450 N N . LEU A 1 447 ? -10.914 -36.094 -35.344 1 90.5 447 LEU A N 1
ATOM 3451 C CA . LEU A 1 447 ? -9.641 -35.875 -34.656 1 90.5 447 LEU A CA 1
ATOM 3452 C C . LEU A 1 447 ? -9.406 -36.938 -33.594 1 90.5 447 LEU A C 1
ATOM 3454 O O . LEU A 1 447 ? -8.266 -37.312 -33.312 1 90.5 447 LEU A O 1
ATOM 3458 N N . GLN A 1 448 ? -10.469 -37.312 -32.969 1 85.31 448 GLN A N 1
ATOM 3459 C CA . GLN A 1 448 ? -10.383 -38.344 -31.953 1 85.31 448 GLN A CA 1
ATOM 3460 C C . GLN A 1 448 ? -9.797 -39.625 -32.531 1 85.31 448 GLN A C 1
ATOM 3462 O O . GLN A 1 448 ? -9.078 -40.344 -31.859 1 85.31 448 GLN A O 1
ATOM 3467 N N . SER A 1 449 ? -10.102 -39.812 -33.688 1 79.81 449 SER A N 1
ATOM 3468 C CA . SER A 1 449 ? -9.625 -41 -34.406 1 79.81 449 SER A CA 1
ATOM 3469 C C . SER A 1 449 ? -8.109 -40.969 -34.562 1 79.81 449 SER A C 1
ATOM 3471 O O . SER A 1 449 ? -7.477 -42 -34.719 1 79.81 449 SER A O 1
ATOM 3473 N N . LEU A 1 450 ? -7.605 -39.781 -34.438 1 79.88 450 LEU A N 1
ATOM 3474 C CA . LEU A 1 450 ? -6.16 -39.625 -34.562 1 79.88 450 LEU A CA 1
ATOM 3475 C C . LEU A 1 450 ? -5.484 -39.781 -33.219 1 79.88 450 LEU A C 1
ATOM 3477 O O . LEU A 1 450 ? -4.285 -39.531 -33.062 1 79.88 450 LEU A O 1
ATOM 3481 N N . GLN A 1 451 ? -6.16 -40.281 -32.219 1 73.94 451 GLN A N 1
ATOM 3482 C CA . GLN A 1 451 ? -5.656 -40.656 -30.906 1 73.94 451 GLN A CA 1
ATOM 3483 C C . GLN A 1 451 ? -5.301 -39.406 -30.094 1 73.94 451 GLN A C 1
ATOM 3485 O O . GLN A 1 451 ? -4.457 -39.438 -29.203 1 73.94 451 GLN A O 1
ATOM 3490 N N . PHE A 1 452 ? -5.965 -38.344 -30.531 1 76.62 452 PHE A N 1
ATOM 3491 C CA . PHE A 1 452 ? -5.801 -37.156 -29.719 1 76.62 452 PHE A CA 1
ATOM 3492 C C . PHE A 1 452 ? -6.785 -37.156 -28.562 1 76.62 452 PHE A C 1
ATOM 3494 O O . PHE A 1 452 ? -7.859 -37.75 -28.641 1 76.62 452 PHE A O 1
ATOM 3501 N N . MET A 1 453 ? -6.375 -36.812 -27.391 1 86.62 453 MET A N 1
ATOM 3502 C CA . MET A 1 453 ? -7.277 -36.75 -26.25 1 86.62 453 MET A CA 1
ATOM 3503 C C . MET A 1 453 ? -8.148 -35.5 -26.328 1 86.62 453 MET A C 1
ATOM 3505 O O . MET A 1 453 ? -7.922 -34.531 -25.594 1 86.62 453 MET A O 1
ATOM 3509 N N . ILE A 1 454 ? -9.086 -35.5 -27.375 1 94.44 454 ILE A N 1
ATOM 3510 C CA . ILE A 1 454 ? -10.023 -34.375 -27.531 1 94.44 454 ILE A CA 1
ATOM 3511 C C . ILE A 1 454 ? -11.453 -34.906 -27.297 1 94.44 454 ILE A C 1
ATOM 3513 O O . ILE A 1 454 ? -11.859 -35.906 -27.891 1 94.44 454 ILE A O 1
ATOM 3517 N N . GLN A 1 455 ? -12.156 -34.219 -26.469 1 94.62 455 GLN A N 1
ATOM 3518 C CA . GLN A 1 455 ? -13.547 -34.562 -26.203 1 94.62 455 GLN A CA 1
ATOM 3519 C C . GLN A 1 455 ? -14.484 -33.469 -26.703 1 94.62 455 GLN A C 1
ATOM 3521 O O . GLN A 1 455 ? -14.07 -32.312 -26.859 1 94.62 455 GLN A O 1
ATOM 3526 N N . TYR A 1 456 ? -15.625 -33.875 -27.031 1 95.62 456 TYR A N 1
ATOM 3527 C CA . TYR A 1 456 ? -16.672 -33 -27.516 1 95.62 456 TYR A CA 1
ATOM 3528 C C . TYR A 1 456 ? -17.875 -33 -26.578 1 95.62 456 TYR A C 1
ATOM 3530 O O . TYR A 1 456 ? -18.328 -34.062 -26.125 1 95.62 456 TYR A O 1
ATOM 3538 N N . CYS A 1 457 ? -18.281 -31.828 -26.156 1 95.75 457 CYS A N 1
ATOM 3539 C CA . CYS A 1 457 ? -19.469 -31.656 -25.312 1 95.75 457 CYS A CA 1
ATOM 3540 C C . CYS A 1 457 ? -20.516 -30.797 -26 1 95.75 457 CYS A C 1
ATOM 3542 O O . CYS A 1 457 ? -20.344 -29.578 -26.094 1 95.75 457 CYS A O 1
ATOM 3544 N N . ALA A 1 458 ? -21.516 -31.484 -26.484 1 95.88 458 ALA A N 1
ATOM 3545 C CA . ALA A 1 458 ? -22.672 -30.797 -27.062 1 95.88 458 ALA A CA 1
ATOM 3546 C C . ALA A 1 458 ? -23.75 -30.562 -26.016 1 95.88 458 ALA A C 1
ATOM 3548 O O . ALA A 1 458 ? -24.688 -31.359 -25.906 1 95.88 458 ALA A O 1
ATOM 3549 N N . CYS A 1 459 ? -23.672 -29.438 -25.234 1 93.5 459 CYS A N 1
ATOM 3550 C CA . CYS A 1 459 ? -24.594 -29.188 -24.141 1 93.5 459 CYS A CA 1
ATOM 3551 C C . CYS A 1 459 ? -24.828 -27.688 -23.953 1 93.5 459 CYS A C 1
ATOM 3553 O O . CYS A 1 459 ? -23.906 -26.891 -24.141 1 93.5 459 CYS A O 1
ATOM 3555 N N . SER A 1 460 ? -26.031 -27.391 -23.656 1 95.69 460 SER A N 1
ATOM 3556 C CA . SER A 1 460 ? -26.312 -26.062 -23.156 1 95.69 460 SER A CA 1
ATOM 3557 C C . SER A 1 460 ? -25.984 -25.953 -21.656 1 95.69 460 SER A C 1
ATOM 3559 O O . SER A 1 460 ? -25.812 -26.969 -20.984 1 95.69 460 SER A O 1
ATOM 3561 N N . ALA A 1 461 ? -25.766 -24.734 -21.219 1 97.44 461 ALA A N 1
ATOM 3562 C CA . ALA A 1 461 ? -25.469 -24.484 -19.812 1 97.44 461 ALA A CA 1
ATOM 3563 C C . ALA A 1 461 ? -26.391 -23.422 -19.25 1 97.44 461 ALA A C 1
ATOM 3565 O O . ALA A 1 461 ? -26.984 -22.641 -19.984 1 97.44 461 ALA A O 1
ATOM 3566 N N . LYS A 1 462 ? -26.562 -23.375 -17.953 1 96.88 462 LYS A N 1
ATOM 3567 C CA . LYS A 1 462 ? -27.375 -22.375 -17.266 1 96.88 462 LYS A CA 1
ATOM 3568 C C . LYS A 1 462 ? -26.891 -20.969 -17.562 1 96.88 462 LYS A C 1
ATOM 3570 O O . LYS A 1 462 ? -27.688 -20.047 -17.734 1 96.88 462 LYS A O 1
ATOM 3575 N N . GLU A 1 463 ? -25.641 -20.766 -17.578 1 97.5 463 GLU A N 1
ATOM 3576 C CA . GLU A 1 463 ? -24.984 -19.5 -17.922 1 97.5 463 GLU A CA 1
ATOM 3577 C C . GLU A 1 463 ? -23.906 -19.719 -18.984 1 97.5 463 GLU A C 1
ATOM 3579 O O . GLU A 1 463 ? -22.938 -20.438 -18.75 1 97.5 463 GLU A O 1
ATOM 3584 N N . GLU A 1 464 ? -24.094 -19.078 -20.141 1 97.75 464 GLU A N 1
ATOM 3585 C CA . GLU A 1 464 ? -23.188 -19.328 -21.266 1 97.75 464 GLU A CA 1
ATOM 3586 C C . GLU A 1 464 ? -22.391 -18.062 -21.609 1 97.75 464 GLU A C 1
ATOM 3588 O O . GLU A 1 464 ? -21.469 -18.125 -22.422 1 97.75 464 GLU A O 1
ATOM 3593 N N . PHE A 1 465 ? -22.641 -16.906 -20.953 1 97 465 PHE A N 1
ATOM 3594 C CA . PHE A 1 465 ? -21.953 -15.633 -21.094 1 97 465 PHE A CA 1
ATOM 3595 C C . PHE A 1 465 ? -21.984 -15.156 -22.547 1 97 465 PHE A C 1
ATOM 3597 O O . PHE A 1 465 ? -21.016 -14.547 -23.016 1 97 465 PHE A O 1
ATOM 3604 N N . GLY A 1 466 ? -22.984 -15.531 -23.266 1 96.44 466 GLY A N 1
ATOM 3605 C CA . GLY A 1 466 ? -23.109 -15.133 -24.656 1 96.44 466 GLY A CA 1
ATOM 3606 C C . GLY A 1 466 ? -22.203 -15.906 -25.594 1 96.44 466 GLY A C 1
ATOM 3607 O O . GLY A 1 466 ? -22.125 -15.602 -26.781 1 96.44 466 GLY A O 1
ATOM 3608 N N . LEU A 1 467 ? -21.547 -16.922 -25.172 1 97.12 467 LEU A N 1
ATOM 3609 C CA . LEU A 1 467 ? -20.641 -17.719 -25.969 1 97.12 467 LEU A CA 1
ATOM 3610 C C . LEU A 1 467 ? -21.406 -18.812 -26.719 1 97.12 467 LEU A C 1
ATOM 3612 O O . LEU A 1 467 ? -22.438 -19.312 -26.234 1 97.12 467 LEU A O 1
ATOM 3616 N N . LYS A 1 468 ? -20.875 -19.188 -27.891 1 97.12 468 LYS A N 1
ATOM 3617 C CA . LYS A 1 468 ? -21.453 -20.297 -28.656 1 97.12 468 LYS A CA 1
ATOM 3618 C C . LYS A 1 468 ? -20.578 -21.531 -28.547 1 97.12 468 LYS A C 1
ATOM 3620 O O . LYS A 1 468 ? -21.047 -22.656 -28.734 1 97.12 468 LYS A O 1
ATOM 3625 N N . GLY A 1 469 ? -19.391 -21.359 -28.25 1 96.62 469 GLY A N 1
ATOM 3626 C CA . GLY A 1 469 ? -18.484 -22.469 -28.062 1 96.62 469 GLY A CA 1
ATOM 3627 C C . GLY A 1 469 ? -17.156 -22.062 -27.453 1 96.62 469 GLY A C 1
ATOM 3628 O O . GLY A 1 469 ? -16.828 -20.859 -27.391 1 96.62 469 GLY A O 1
ATOM 3629 N N . LEU A 1 470 ? -16.484 -23.062 -26.922 1 96.94 470 LEU A N 1
ATOM 3630 C CA . LEU A 1 470 ? -15.164 -22.859 -26.328 1 96.94 470 LEU A CA 1
ATOM 3631 C C . LEU A 1 470 ? -14.273 -24.078 -26.562 1 96.94 470 LEU A C 1
ATOM 3633 O O . LEU A 1 470 ? -14.766 -25.188 -26.703 1 96.94 470 LEU A O 1
ATOM 3637 N N . LEU A 1 471 ? -12.977 -23.844 -26.672 1 97.31 471 LEU A N 1
ATOM 3638 C CA . LEU A 1 471 ? -11.953 -24.875 -26.578 1 97.31 471 LEU A CA 1
ATOM 3639 C C . LEU A 1 471 ? -11.195 -24.766 -25.266 1 97.31 471 LEU A C 1
ATOM 3641 O O . LEU A 1 471 ? -10.648 -23.719 -24.938 1 97.31 471 LEU A O 1
ATOM 3645 N N . LEU A 1 472 ? -11.203 -25.812 -24.531 1 98 472 LEU A N 1
ATOM 3646 C CA . LEU A 1 472 ? -10.477 -25.859 -23.266 1 98 472 LEU A CA 1
ATOM 3647 C C . LEU A 1 472 ? -9.25 -26.766 -23.375 1 98 472 LEU A C 1
ATOM 3649 O O . LEU A 1 472 ? -9.312 -27.828 -23.984 1 98 472 LEU A O 1
ATOM 3653 N N . ARG A 1 473 ? -8.219 -26.281 -22.766 1 97.88 473 ARG A N 1
ATOM 3654 C CA . ARG A 1 473 ? -7.055 -27.125 -22.562 1 97.88 473 ARG A CA 1
ATOM 3655 C C . ARG A 1 473 ? -7.332 -28.188 -21.5 1 97.88 473 ARG A C 1
ATOM 3657 O O . ARG A 1 473 ? -8.312 -28.094 -20.766 1 97.88 473 ARG A O 1
ATOM 3664 N N . PRO A 1 474 ? -6.461 -29.188 -21.438 1 97.56 474 PRO A N 1
ATOM 3665 C CA . PRO A 1 474 ? -6.629 -30.203 -20.406 1 97.56 474 PRO A CA 1
ATOM 3666 C C . PRO A 1 474 ? -6.594 -29.625 -19 1 97.56 474 PRO A C 1
ATOM 3668 O O . PRO A 1 474 ? -7.176 -30.188 -18.078 1 97.56 474 PRO A O 1
ATOM 3671 N N . ASP A 1 475 ? -5.945 -28.484 -18.781 1 97.75 475 ASP A N 1
ATOM 3672 C CA . ASP A 1 475 ? -5.855 -27.891 -17.453 1 97.75 475 ASP A CA 1
ATOM 3673 C C . ASP A 1 475 ? -7.051 -26.969 -17.188 1 97.75 475 ASP A C 1
ATOM 3675 O O . ASP A 1 475 ? -7.109 -26.312 -16.141 1 97.75 475 ASP A O 1
ATOM 3679 N N . GLY A 1 476 ? -7.973 -26.906 -18.031 1 97.69 476 GLY A N 1
ATOM 3680 C CA . GLY A 1 476 ? -9.203 -26.156 -17.812 1 97.69 476 GLY A CA 1
ATOM 3681 C C . GLY A 1 476 ? -9.086 -24.703 -18.219 1 97.69 476 GLY A C 1
ATOM 3682 O O . GLY A 1 476 ? -10.008 -23.922 -18 1 97.69 476 GLY A O 1
ATOM 3683 N N . VAL A 1 477 ? -7.992 -24.281 -18.828 1 97.62 477 VAL A N 1
ATOM 3684 C CA . VAL A 1 477 ? -7.789 -22.922 -19.312 1 97.62 477 VAL A CA 1
ATOM 3685 C C . VAL A 1 477 ? -8.438 -22.75 -20.688 1 97.62 477 VAL A C 1
ATOM 3687 O O . VAL A 1 477 ? -8.328 -23.641 -21.531 1 97.62 477 VAL A O 1
ATOM 3690 N N . VAL A 1 478 ? -9.078 -21.641 -20.891 1 97.19 478 VAL A N 1
ATOM 3691 C CA . VAL A 1 478 ? -9.75 -21.375 -22.156 1 97.19 478 VAL A CA 1
ATOM 3692 C C . VAL A 1 478 ? -8.711 -21.047 -23.234 1 97.19 478 VAL A C 1
ATOM 3694 O O . VAL A 1 478 ? -7.945 -20.094 -23.094 1 97.19 478 VAL A O 1
ATOM 3697 N N . ALA A 1 479 ? -8.734 -21.891 -24.25 1 96.62 479 ALA A N 1
ATOM 3698 C CA . ALA A 1 479 ? -7.777 -21.703 -25.344 1 96.62 479 ALA A CA 1
ATOM 3699 C C . ALA A 1 479 ? -8.383 -20.859 -26.469 1 96.62 479 ALA A C 1
ATOM 3701 O O . ALA A 1 479 ? -7.66 -20.219 -27.234 1 96.62 479 ALA A O 1
ATOM 3702 N N . TRP A 1 480 ? -9.688 -20.891 -26.578 1 96.19 480 TRP A N 1
ATOM 3703 C CA . TRP A 1 480 ? -10.406 -20.219 -27.656 1 96.19 480 TRP A CA 1
ATOM 3704 C C . TRP A 1 480 ? -11.898 -20.125 -27.344 1 96.19 480 TRP A C 1
ATOM 3706 O O . TRP A 1 480 ? -12.453 -21 -26.688 1 96.19 480 TRP A O 1
ATOM 3716 N N . VAL A 1 481 ? -12.516 -19 -27.766 1 96.69 481 VAL A N 1
ATOM 3717 C CA . VAL A 1 481 ? -13.953 -18.844 -27.594 1 96.69 481 VAL A CA 1
ATOM 3718 C C . VAL A 1 481 ? -14.586 -18.422 -28.922 1 96.69 481 VAL A C 1
ATOM 3720 O O . VAL A 1 481 ? -13.906 -17.891 -29.797 1 96.69 481 VAL A O 1
ATOM 3723 N N . SER A 1 482 ? -15.828 -18.75 -29.125 1 96.12 482 SER A N 1
ATOM 3724 C CA . SER A 1 482 ? -16.641 -18.25 -30.219 1 96.12 482 SER A CA 1
ATOM 3725 C C . SER A 1 482 ? -17.922 -17.594 -29.703 1 96.12 482 SER A C 1
ATOM 3727 O O . SER A 1 482 ? -18.656 -18.203 -28.922 1 96.12 482 SER A O 1
ATOM 3729 N N . THR A 1 483 ? -18.156 -16.391 -30.109 1 95.88 483 THR A N 1
ATOM 3730 C CA . THR A 1 483 ? -19.391 -15.711 -29.766 1 95.88 483 THR A CA 1
ATOM 3731 C C . THR A 1 483 ? -20.438 -15.867 -30.875 1 95.88 483 THR A C 1
ATOM 3733 O O . THR A 1 483 ? -21.578 -15.438 -30.719 1 95.88 483 THR A O 1
ATOM 3736 N N . GLU A 1 484 ? -20 -16.453 -31.969 1 95.19 484 GLU A N 1
ATOM 3737 C CA . GLU A 1 484 ? -20.859 -16.844 -33.094 1 95.19 484 GLU A CA 1
ATOM 3738 C C . GLU A 1 484 ? -20.797 -18.344 -33.344 1 95.19 484 GLU A C 1
ATOM 3740 O O . GLU A 1 484 ? -20.172 -19.078 -32.562 1 95.19 484 GLU A O 1
ATOM 3745 N N . GLU A 1 485 ? -21.516 -18.703 -34.406 1 94 485 GLU A N 1
ATOM 3746 C CA . GLU A 1 485 ? -21.438 -20.125 -34.781 1 94 485 GLU A CA 1
ATOM 3747 C C . GLU A 1 485 ? -20 -20.578 -34.906 1 94 485 GLU A C 1
ATOM 3749 O O . GLU A 1 485 ? -19.156 -19.859 -35.469 1 94 485 GLU A O 1
ATOM 3754 N N . ILE A 1 486 ? -19.75 -21.703 -34.406 1 95.94 486 ILE A N 1
ATOM 3755 C CA . ILE A 1 486 ? -18.375 -22.203 -34.375 1 95.94 486 ILE A CA 1
ATOM 3756 C C . ILE A 1 486 ? -17.875 -22.406 -35.781 1 95.94 486 ILE A C 1
ATOM 3758 O O . ILE A 1 486 ? -18.469 -23.156 -36.562 1 95.94 486 ILE A O 1
ATOM 3762 N N . ASN A 1 487 ? -16.859 -21.688 -36.094 1 95.06 487 ASN A N 1
ATOM 3763 C CA . ASN A 1 487 ? -16.141 -21.922 -37.344 1 95.06 487 ASN A CA 1
ATOM 3764 C C . ASN A 1 487 ? -15.117 -23.047 -37.219 1 95.06 487 ASN A C 1
ATOM 3766 O O . ASN A 1 487 ? -14.148 -22.922 -36.438 1 95.06 487 ASN A O 1
ATOM 3770 N N . ILE A 1 488 ? -15.266 -24.078 -38.031 1 95.44 488 ILE A N 1
ATOM 3771 C CA . ILE A 1 488 ? -14.484 -25.297 -37.906 1 95.44 488 ILE A CA 1
ATOM 3772 C C . ILE A 1 488 ? -13.016 -25 -38.188 1 95.44 488 ILE A C 1
ATOM 3774 O O . ILE A 1 488 ? -12.125 -25.562 -37.531 1 95.44 488 ILE A O 1
ATOM 3778 N N . ILE A 1 489 ? -12.75 -24.172 -39.125 1 94.94 489 ILE A N 1
ATOM 3779 C CA . ILE A 1 489 ? -11.375 -23.812 -39.469 1 94.94 489 ILE A CA 1
ATOM 3780 C C . ILE A 1 489 ? -10.703 -23.109 -38.312 1 94.94 489 ILE A C 1
ATOM 3782 O O . ILE A 1 489 ? -9.555 -23.422 -37.969 1 94.94 489 ILE A O 1
ATOM 3786 N N . ARG A 1 490 ? -11.406 -22.234 -37.688 1 94.94 490 ARG A N 1
ATOM 3787 C CA . ARG A 1 490 ? -10.859 -21.5 -36.562 1 94.94 490 ARG A CA 1
ATOM 3788 C C . ARG A 1 490 ? -10.625 -22.422 -35.375 1 94.94 490 ARG A C 1
ATOM 3790 O O . ARG A 1 490 ? -9.641 -22.281 -34.656 1 94.94 490 ARG A O 1
ATOM 3797 N N . LEU A 1 491 ? -11.586 -23.281 -35.125 1 95.81 491 LEU A N 1
ATOM 3798 C CA . LEU A 1 491 ? -11.422 -24.281 -34.062 1 95.81 491 LEU A CA 1
ATOM 3799 C C . LEU A 1 491 ? -10.188 -25.141 -34.344 1 95.81 491 LEU A C 1
ATOM 3801 O O . LEU A 1 491 ? -9.406 -25.391 -33.406 1 95.81 491 LEU A O 1
ATOM 3805 N N . HIS A 1 492 ? -10.039 -25.578 -35.594 1 95 492 HIS A N 1
ATOM 3806 C CA . HIS A 1 492 ? -8.906 -26.391 -36 1 95 492 HIS A CA 1
ATOM 3807 C C . HIS A 1 492 ? -7.586 -25.672 -35.75 1 95 492 HIS A C 1
ATOM 3809 O O . HIS A 1 492 ? -6.633 -26.25 -35.219 1 95 492 HIS A O 1
ATOM 3815 N N . VAL A 1 493 ? -7.574 -24.438 -36.125 1 94.75 493 VAL A N 1
ATOM 3816 C CA . VAL A 1 493 ? -6.383 -23.609 -35.938 1 94.75 493 VAL A CA 1
ATOM 3817 C C . VAL A 1 493 ? -6.082 -23.453 -34.438 1 94.75 493 VAL A C 1
ATOM 3819 O O . VAL A 1 493 ? -4.926 -23.531 -34.031 1 94.75 493 VAL A O 1
ATOM 3822 N N . ALA A 1 494 ? -7.094 -23.234 -33.656 1 95.12 494 ALA A N 1
ATOM 3823 C CA . ALA A 1 494 ? -6.914 -23.094 -32.219 1 95.12 494 ALA A CA 1
ATOM 3824 C C . ALA A 1 494 ? -6.32 -24.359 -31.609 1 95.12 494 ALA A C 1
ATOM 3826 O O . ALA A 1 494 ? -5.418 -24.297 -30.766 1 95.12 494 ALA A O 1
ATOM 3827 N N . LEU A 1 495 ? -6.801 -25.469 -32.031 1 95.56 495 LEU A N 1
ATOM 3828 C CA . LEU A 1 495 ? -6.301 -26.75 -31.562 1 95.56 495 LEU A CA 1
ATOM 3829 C C . LEU A 1 495 ? -4.852 -26.969 -31.984 1 95.56 495 LEU A C 1
ATOM 3831 O O . LEU A 1 495 ? -4.043 -27.5 -31.219 1 95.56 495 LEU A O 1
ATOM 3835 N N . SER A 1 496 ? -4.492 -26.531 -33.188 1 94.62 496 SER A N 1
ATOM 3836 C CA . SER A 1 496 ? -3.18 -26.766 -33.781 1 94.62 496 SER A CA 1
ATOM 3837 C C . SER A 1 496 ? -2.094 -26 -33.031 1 94.62 496 SER A C 1
ATOM 3839 O O . SER A 1 496 ? -0.906 -26.312 -33.156 1 94.62 496 SER A O 1
ATOM 3841 N N . ARG A 1 497 ? -2.527 -25.094 -32.25 1 93.56 497 ARG A N 1
ATOM 3842 C CA . ARG A 1 497 ? -1.566 -24.375 -31.406 1 93.56 497 ARG A CA 1
ATOM 3843 C C . ARG A 1 497 ? -0.988 -25.281 -30.328 1 93.56 497 ARG A C 1
ATOM 3845 O O . ARG A 1 497 ? 0.127 -25.047 -29.844 1 93.56 497 ARG A O 1
ATOM 3852 N N . TRP A 1 498 ? -1.716 -26.297 -30.016 1 95.75 498 TRP A N 1
ATOM 3853 C CA . TRP A 1 498 ? -1.35 -27.109 -28.859 1 95.75 498 TRP A CA 1
ATOM 3854 C C . TRP A 1 498 ? -0.987 -28.531 -29.297 1 95.75 498 TRP A C 1
ATOM 3856 O O . TRP A 1 498 ? -0.117 -29.156 -28.688 1 95.75 498 TRP A O 1
ATOM 3866 N N . ILE A 1 499 ? -1.647 -29.016 -30.328 1 94.19 499 ILE A N 1
ATOM 3867 C CA . ILE A 1 499 ? -1.4 -30.375 -30.781 1 94.19 499 ILE A CA 1
ATOM 3868 C C . ILE A 1 499 ? -1.093 -30.375 -32.281 1 94.19 499 ILE A C 1
ATOM 3870 O O . ILE A 1 499 ? -1.582 -29.516 -33 1 94.19 499 ILE A O 1
ATOM 3874 N N . SER A 1 500 ? -0.303 -31.281 -32.625 1 92.88 500 SER A N 1
ATOM 3875 C CA . SER A 1 500 ? 0.035 -31.438 -34.031 1 92.88 500 SER A CA 1
ATOM 3876 C C . SER A 1 500 ? -1.121 -32.062 -34.812 1 92.88 500 SER A C 1
ATOM 3878 O O . SER A 1 500 ? -1.491 -33.188 -34.562 1 92.88 500 SER A O 1
ATOM 3880 N N . LEU A 1 501 ? -1.688 -31.266 -35.688 1 91.19 501 LEU A N 1
ATOM 3881 C CA . LEU A 1 501 ? -2.812 -31.719 -36.5 1 91.19 501 LEU A CA 1
ATOM 3882 C C . LEU A 1 501 ? -2.455 -31.719 -37.969 1 91.19 501 LEU A C 1
ATOM 3884 O O . LEU A 1 501 ? -1.624 -30.906 -38.406 1 91.19 501 LEU A O 1
ATOM 3888 N N . PRO A 1 502 ? -3.061 -32.719 -38.656 1 85.62 502 PRO A N 1
ATOM 3889 C CA . PRO A 1 502 ? -2.914 -32.625 -40.125 1 85.62 502 PRO A CA 1
ATOM 3890 C C . PRO A 1 502 ? -3.553 -31.359 -40.688 1 85.62 502 PRO A C 1
ATOM 3892 O O . PRO A 1 502 ? -4.398 -30.734 -40.031 1 85.62 502 PRO A O 1
ATOM 3895 N N . SER A 1 503 ? -2.994 -30.969 -41.844 1 80.88 503 SER A N 1
ATOM 3896 C CA . SER A 1 503 ? -3.555 -29.781 -42.5 1 80.88 503 SER A CA 1
ATOM 3897 C C . SER A 1 503 ? -5.047 -29.953 -42.75 1 80.88 503 SER A C 1
ATOM 3899 O O . SER A 1 503 ? -5.512 -31.062 -43.031 1 80.88 503 SER A O 1
ATOM 3901 N N . PHE A 1 504 ? -5.754 -28.953 -42.406 1 72.94 504 PHE A N 1
ATOM 3902 C CA . PHE A 1 504 ? -7.195 -28.984 -42.625 1 72.94 504 PHE A CA 1
ATOM 3903 C C . PHE A 1 504 ? -7.516 -29.109 -44.125 1 72.94 504 PHE A C 1
ATOM 3905 O O . PHE A 1 504 ? -7.035 -28.328 -44.938 1 72.94 504 PHE A O 1
ATOM 3912 N N . GLU A 1 505 ? -7.973 -30.25 -44.719 1 61.19 505 GLU A N 1
ATOM 3913 C CA . GLU A 1 505 ? -8.43 -30.375 -46.094 1 61.19 505 GLU A CA 1
ATOM 3914 C C . GLU A 1 505 ? -9.844 -29.844 -46.25 1 61.19 505 GLU A C 1
ATOM 3916 O O . GLU A 1 505 ? -10.766 -30.266 -45.531 1 61.19 505 GLU A O 1
ATOM 3921 N N . ALA A 1 506 ? -9.969 -28.562 -46.906 1 49.41 506 ALA A N 1
ATOM 3922 C CA . ALA A 1 506 ? -11.297 -28.016 -47.188 1 49.41 506 ALA A CA 1
ATOM 3923 C C . ALA A 1 506 ? -12.078 -28.938 -48.125 1 49.41 506 ALA A C 1
ATOM 3925 O O . ALA A 1 506 ? -11.523 -29.469 -49.094 1 49.41 506 ALA A O 1
ATOM 3926 N N . MET B 1 1 ? 14.992 51.5 28.578 1 44.69 1 MET B N 1
ATOM 3927 C CA . MET B 1 1 ? 14.531 50.156 28.844 1 44.69 1 MET B CA 1
ATOM 3928 C C . MET B 1 1 ? 13.852 49.562 27.609 1 44.69 1 MET B C 1
ATOM 3930 O O . MET B 1 1 ? 12.93 50.156 27.062 1 44.69 1 MET B O 1
ATOM 3934 N N . GLY B 1 2 ? 14.547 48.75 26.812 1 64.25 2 GLY B N 1
ATOM 3935 C CA . GLY B 1 2 ? 14.219 48.469 25.422 1 64.25 2 GLY B CA 1
ATOM 3936 C C . GLY B 1 2 ? 12.828 47.906 25.25 1 64.25 2 GLY B C 1
ATOM 3937 O O . GLY B 1 2 ? 12.219 47.438 26.203 1 64.25 2 GLY B O 1
ATOM 3938 N N . LYS B 1 3 ? 11.984 48.125 24.297 1 87.44 3 LYS B N 1
ATOM 3939 C CA . LYS B 1 3 ? 10.641 47.688 23.953 1 87.44 3 LYS B CA 1
ATOM 3940 C C . LYS B 1 3 ? 10.508 46.156 24.109 1 87.44 3 LYS B C 1
ATOM 3942 O O . LYS B 1 3 ? 11.398 45.406 23.688 1 87.44 3 LYS B O 1
ATOM 3947 N N . THR B 1 4 ? 9.555 45.812 25.094 1 93.44 4 THR B N 1
ATOM 3948 C CA . THR B 1 4 ? 9.234 44.406 25.234 1 93.44 4 THR B CA 1
ATOM 3949 C C . THR B 1 4 ? 8.055 44.031 24.344 1 93.44 4 THR B C 1
ATOM 3951 O O . THR B 1 4 ? 6.992 44.625 24.422 1 93.44 4 THR B O 1
ATOM 3954 N N . TRP B 1 5 ? 8.234 43.125 23.516 1 97.81 5 TRP B N 1
ATOM 3955 C CA . TRP B 1 5 ? 7.195 42.625 22.625 1 97.81 5 TRP B CA 1
ATOM 3956 C C . TRP B 1 5 ? 6.375 41.531 23.297 1 97.81 5 TRP B C 1
ATOM 3958 O O . TRP B 1 5 ? 6.855 40.875 24.219 1 97.81 5 TRP B O 1
ATOM 3968 N N . ASP B 1 6 ? 5.133 41.438 22.875 1 98.44 6 ASP B N 1
ATOM 3969 C CA . ASP B 1 6 ? 4.379 40.281 23.328 1 98.44 6 ASP B CA 1
ATOM 3970 C C . ASP B 1 6 ? 4.961 39 22.75 1 98.44 6 ASP B C 1
ATOM 3972 O O . ASP B 1 6 ? 5.172 38.031 23.469 1 98.44 6 ASP B O 1
ATOM 3976 N N . VAL B 1 7 ? 5.199 39 21.438 1 98.81 7 VAL B N 1
ATOM 3977 C CA . VAL B 1 7 ? 5.703 37.812 20.766 1 98.81 7 VAL B CA 1
ATOM 3978 C C . VAL B 1 7 ? 6.805 38.188 19.781 1 98.81 7 VAL B C 1
ATOM 3980 O O . VAL B 1 7 ? 6.656 39.156 19.031 1 98.81 7 VAL B O 1
ATOM 3983 N N . ILE B 1 8 ? 7.895 37.469 19.781 1 98.81 8 ILE B N 1
ATOM 3984 C CA . ILE B 1 8 ? 8.898 37.5 18.734 1 98.81 8 ILE B CA 1
ATOM 3985 C C . ILE B 1 8 ? 8.82 36.219 17.922 1 98.81 8 ILE B C 1
ATOM 3987 O O . ILE B 1 8 ? 8.695 35.125 18.484 1 98.81 8 ILE B O 1
ATOM 3991 N N . ILE B 1 9 ? 8.82 36.344 16.609 1 98.94 9 ILE B N 1
ATOM 3992 C CA . ILE B 1 9 ? 8.867 35.219 15.703 1 98.94 9 ILE B CA 1
ATOM 3993 C C . ILE B 1 9 ? 10.203 35.188 14.969 1 98.94 9 ILE B C 1
ATOM 3995 O O . ILE B 1 9 ? 10.602 36.188 14.359 1 98.94 9 ILE B O 1
ATOM 3999 N N . ALA B 1 10 ? 10.906 34.062 15.086 1 98.75 10 ALA B N 1
ATOM 4000 C CA . ALA B 1 10 ? 12.148 33.875 14.336 1 98.75 10 ALA B CA 1
ATOM 4001 C C . ALA B 1 10 ? 11.875 33.281 12.961 1 98.75 10 ALA B C 1
ATOM 4003 O O . ALA B 1 10 ? 11.602 32.062 12.852 1 98.75 10 ALA B O 1
ATOM 4004 N N . GLY B 1 11 ? 12.023 34.062 11.914 1 98.25 11 GLY B N 1
ATOM 4005 C CA . GLY B 1 11 ? 11.805 33.594 10.555 1 98.25 11 GLY B CA 1
ATOM 4006 C C . GLY B 1 11 ? 10.617 34.25 9.883 1 98.25 11 GLY B C 1
ATOM 4007 O O . GLY B 1 11 ? 9.492 34.188 10.391 1 98.25 11 GLY B O 1
ATOM 4008 N N . ALA B 1 12 ? 10.836 34.812 8.727 1 97.94 12 ALA B N 1
ATOM 4009 C CA . ALA B 1 12 ? 9.789 35.469 7.953 1 97.94 12 ALA B CA 1
ATOM 4010 C C . ALA B 1 12 ? 9.438 34.656 6.707 1 97.94 12 ALA B C 1
ATOM 4012 O O . ALA B 1 12 ? 9.234 35.219 5.629 1 97.94 12 ALA B O 1
ATOM 4013 N N . GLY B 1 13 ? 9.461 33.312 6.828 1 96.69 13 GLY B N 1
ATOM 4014 C CA . GLY B 1 13 ? 8.836 32.469 5.824 1 96.69 13 GLY B CA 1
ATOM 4015 C C . GLY B 1 13 ? 7.324 32.469 5.902 1 96.69 13 GLY B C 1
ATOM 4016 O O . GLY B 1 13 ? 6.742 33.156 6.766 1 96.69 13 GLY B O 1
ATOM 4017 N N . PRO B 1 14 ? 6.695 31.703 5.059 1 96.94 14 PRO B N 1
ATOM 4018 C CA . PRO B 1 14 ? 5.23 31.719 5.016 1 96.94 14 PRO B CA 1
ATOM 4019 C C . PRO B 1 14 ? 4.598 31.391 6.367 1 96.94 14 PRO B C 1
ATOM 4021 O O . PRO B 1 14 ? 3.639 32.031 6.781 1 96.94 14 PRO B O 1
ATOM 4024 N N . VAL B 1 15 ? 5.121 30.438 7.074 1 98.56 15 VAL B N 1
ATOM 4025 C CA . VAL B 1 15 ? 4.559 30 8.344 1 98.56 15 VAL B CA 1
ATOM 4026 C C . VAL B 1 15 ? 4.707 31.109 9.383 1 98.56 15 VAL B C 1
ATOM 4028 O O . VAL B 1 15 ? 3.742 31.453 10.07 1 98.56 15 VAL B O 1
ATOM 4031 N N . GLY B 1 16 ? 5.875 31.688 9.477 1 98.81 16 GLY B N 1
ATOM 4032 C CA . GLY B 1 16 ? 6.109 32.781 10.414 1 98.81 16 GLY B CA 1
ATOM 4033 C C . GLY B 1 16 ? 5.277 34 10.117 1 98.81 16 GLY B C 1
ATOM 4034 O O . GLY B 1 16 ? 4.715 34.625 11.031 1 98.81 16 GLY B O 1
ATOM 4035 N N . LEU B 1 17 ? 5.207 34.375 8.875 1 98.75 17 LEU B N 1
ATOM 4036 C CA . LEU B 1 17 ? 4.441 35.531 8.477 1 98.75 17 LEU B CA 1
ATOM 4037 C C . LEU B 1 17 ? 2.953 35.344 8.734 1 98.75 17 LEU B C 1
ATOM 4039 O O . LEU B 1 17 ? 2.268 36.25 9.203 1 98.75 17 LEU B O 1
ATOM 4043 N N . PHE B 1 18 ? 2.441 34.156 8.414 1 98.81 18 PHE B N 1
ATOM 4044 C CA . PHE B 1 18 ? 1.032 33.906 8.664 1 98.81 18 PHE B CA 1
ATOM 4045 C C . PHE B 1 18 ? 0.732 33.938 10.164 1 98.81 18 PHE B C 1
ATOM 4047 O O . PHE B 1 18 ? -0.287 34.469 10.586 1 98.81 18 PHE B O 1
ATOM 4054 N N . LEU B 1 19 ? 1.624 33.344 10.961 1 98.88 19 LEU B N 1
ATOM 4055 C CA . LEU B 1 19 ? 1.472 33.406 12.414 1 98.88 19 LEU B CA 1
ATOM 4056 C C . LEU B 1 19 ? 1.454 34.844 12.914 1 98.88 19 LEU B C 1
ATOM 4058 O O . LEU B 1 19 ? 0.641 35.188 13.766 1 98.88 19 LEU B O 1
ATOM 4062 N N . ALA B 1 20 ? 2.35 35.656 12.352 1 98.94 20 ALA B N 1
ATOM 4063 C CA . ALA B 1 20 ? 2.398 37.062 12.719 1 98.94 20 ALA B CA 1
ATOM 4064 C C . ALA B 1 20 ? 1.062 37.75 12.445 1 98.94 20 ALA B C 1
ATOM 4066 O O . ALA B 1 20 ? 0.574 38.531 13.266 1 98.94 20 ALA B O 1
ATOM 4067 N N . CYS B 1 21 ? 0.476 37.438 11.336 1 98.75 21 CYS B N 1
ATOM 4068 C CA . CYS B 1 21 ? -0.815 38 10.969 1 98.75 21 CYS B CA 1
ATOM 4069 C C . CYS B 1 21 ? -1.896 37.594 11.953 1 98.75 21 CYS B C 1
ATOM 4071 O O . CYS B 1 21 ? -2.701 38.406 12.398 1 98.75 21 CYS B O 1
ATOM 4073 N N . GLU B 1 22 ? -1.91 36.281 12.328 1 98.44 22 GLU B N 1
ATOM 4074 C CA . GLU B 1 22 ? -2.908 35.781 13.266 1 98.44 22 GLU B CA 1
ATOM 4075 C C . GLU B 1 22 ? -2.828 36.5 14.602 1 98.44 22 GLU B C 1
ATOM 4077 O O . GLU B 1 22 ? -3.854 36.875 15.172 1 98.44 22 GLU B O 1
ATOM 4082 N N . LEU B 1 23 ? -1.635 36.688 15.055 1 98.5 23 LEU B N 1
ATOM 4083 C CA . LEU B 1 23 ? -1.418 37.344 16.344 1 98.5 23 LEU B CA 1
ATOM 4084 C C . LEU B 1 23 ? -1.796 38.812 16.266 1 98.5 23 LEU B C 1
ATOM 4086 O O . LEU B 1 23 ? -2.443 39.344 17.172 1 98.5 23 LEU B O 1
ATOM 4090 N N . ALA B 1 24 ? -1.427 39.406 15.148 1 98.25 24 ALA B N 1
ATOM 4091 C CA . ALA B 1 24 ? -1.672 40.844 14.992 1 98.25 24 ALA B CA 1
ATOM 4092 C C . ALA B 1 24 ? -3.166 41.125 14.891 1 98.25 24 ALA B C 1
ATOM 4094 O O . ALA B 1 24 ? -3.641 42.156 15.398 1 98.25 24 ALA B O 1
ATOM 4095 N N . ILE B 1 25 ? -3.906 40.281 14.273 1 96.12 25 ILE B N 1
ATOM 4096 C CA . ILE B 1 25 ? -5.355 40.406 14.164 1 96.12 25 ILE B CA 1
ATOM 4097 C C . ILE B 1 25 ? -5.977 40.469 15.555 1 96.12 25 ILE B C 1
ATOM 4099 O O . ILE B 1 25 ? -6.949 41.188 15.773 1 96.12 25 ILE B O 1
ATOM 4103 N N . ALA B 1 26 ? -5.379 39.812 16.453 1 95.06 26 ALA B N 1
ATOM 4104 C CA . ALA B 1 26 ? -5.895 39.75 17.812 1 95.06 26 ALA B CA 1
ATOM 4105 C C . ALA B 1 26 ? -5.336 40.875 18.672 1 95.06 26 ALA B C 1
ATOM 4107 O O . ALA B 1 26 ? -5.547 40.906 19.891 1 95.06 26 ALA B O 1
ATOM 4108 N N . GLY B 1 27 ? -4.52 41.75 18.125 1 95.38 27 GLY B N 1
ATOM 4109 C CA . GLY B 1 27 ? -4.012 42.906 18.828 1 95.38 27 GLY B CA 1
ATOM 4110 C C . GLY B 1 27 ? -2.729 42.656 19.578 1 95.38 27 GLY B C 1
ATOM 4111 O O . GLY B 1 27 ? -2.365 43.406 20.484 1 95.38 27 GLY B O 1
ATOM 4112 N N . VAL B 1 28 ? -2.039 41.625 19.266 1 97.62 28 VAL B N 1
ATOM 4113 C CA . VAL B 1 28 ? -0.776 41.25 19.906 1 97.62 28 VAL B CA 1
ATOM 4114 C C . VAL B 1 28 ? 0.374 42 19.234 1 97.62 28 VAL B C 1
ATOM 4116 O O . VAL B 1 28 ? 0.417 42.125 18 1 97.62 28 VAL B O 1
ATOM 4119 N N . SER B 1 29 ? 1.254 42.562 20.016 1 98.44 29 SER B N 1
ATOM 4120 C CA . SER B 1 29 ? 2.445 43.156 19.438 1 98.44 29 SER B CA 1
ATOM 4121 C C . SER B 1 29 ? 3.447 42.094 18.984 1 98.44 29 SER B C 1
ATOM 4123 O O . SER B 1 29 ? 3.887 41.281 19.797 1 98.44 29 SER B O 1
ATOM 4125 N N . VAL B 1 30 ? 3.85 42.219 17.688 1 98.75 30 VAL B N 1
ATOM 4126 C CA . VAL B 1 30 ? 4.668 41.125 17.125 1 98.75 30 VAL B CA 1
ATOM 4127 C C . VAL B 1 30 ? 5.895 41.75 16.438 1 98.75 30 VAL B C 1
ATOM 4129 O O . VAL B 1 30 ? 5.785 42.719 15.711 1 98.75 30 VAL B O 1
ATOM 4132 N N . LEU B 1 31 ? 7.043 41.156 16.719 1 98.75 31 LEU B N 1
ATOM 4133 C CA . LEU B 1 31 ? 8.281 41.406 15.984 1 98.75 31 LEU B CA 1
ATOM 4134 C C . LEU B 1 31 ? 8.758 40.156 15.266 1 98.75 31 LEU B C 1
ATOM 4136 O O . LEU B 1 31 ? 8.906 39.094 15.883 1 98.75 31 LEU B O 1
ATOM 4140 N N . VAL B 1 32 ? 8.953 40.25 13.938 1 98.75 32 VAL B N 1
ATOM 4141 C CA . VAL B 1 32 ? 9.508 39.156 13.156 1 98.75 32 VAL B CA 1
ATOM 4142 C C . VAL B 1 32 ? 10.977 39.438 12.836 1 98.75 32 VAL B C 1
ATOM 4144 O O . VAL B 1 32 ? 11.32 40.5 12.336 1 98.75 32 VAL B O 1
ATOM 4147 N N . LEU B 1 33 ? 11.844 38.5 13.18 1 98.38 33 LEU B N 1
ATOM 4148 C CA . LEU B 1 33 ? 13.266 38.562 12.859 1 98.38 33 LEU B CA 1
ATOM 4149 C C . LEU B 1 33 ? 13.617 37.625 11.711 1 98.38 33 LEU B C 1
ATOM 4151 O O . LEU B 1 33 ? 13.32 36.438 11.773 1 98.38 33 LEU B O 1
ATOM 4155 N N . GLU B 1 34 ? 14.172 38.156 10.656 1 97.56 34 GLU B N 1
ATOM 4156 C CA . GLU B 1 34 ? 14.5 37.375 9.461 1 97.56 34 GLU B CA 1
ATOM 4157 C C . GLU B 1 34 ? 15.969 37.531 9.086 1 97.56 34 GLU B C 1
ATOM 4159 O O . GLU B 1 34 ? 16.5 38.656 9.062 1 97.56 34 GLU B O 1
ATOM 4164 N N . ARG B 1 35 ? 16.594 36.406 8.836 1 95.12 35 ARG B N 1
ATOM 4165 C CA . ARG B 1 35 ? 18.031 36.375 8.547 1 95.12 35 ARG B CA 1
ATOM 4166 C C . ARG B 1 35 ? 18.312 37 7.184 1 95.12 35 ARG B C 1
ATOM 4168 O O . ARG B 1 35 ? 19.328 37.688 7.004 1 95.12 35 ARG B O 1
ATOM 4175 N N . GLU B 1 36 ? 17.5 36.75 6.184 1 92.81 36 GLU B N 1
ATOM 4176 C CA . GLU B 1 36 ? 17.734 37.219 4.828 1 92.81 36 GLU B CA 1
ATOM 4177 C C . GLU B 1 36 ? 17.484 38.75 4.734 1 92.81 36 GLU B C 1
ATOM 4179 O O . GLU B 1 36 ? 16.5 39.25 5.27 1 92.81 36 GLU B O 1
ATOM 4184 N N . MET B 1 37 ? 18.25 39.438 4.023 1 91.19 37 MET B N 1
ATOM 4185 C CA . MET B 1 37 ? 18.156 40.875 3.871 1 91.19 37 MET B CA 1
ATOM 4186 C C . MET B 1 37 ? 17.047 41.25 2.906 1 91.19 37 MET B C 1
ATOM 4188 O O . MET B 1 37 ? 16.359 42.25 3.107 1 91.19 37 MET B O 1
ATOM 4192 N N . GLN B 1 38 ? 16.969 40.344 1.888 1 88.5 38 GLN B N 1
ATOM 4193 C CA . GLN B 1 38 ? 15.953 40.594 0.865 1 88.5 38 GLN B CA 1
ATOM 4194 C C . GLN B 1 38 ? 15 39.406 0.745 1 88.5 38 GLN B C 1
ATOM 4196 O O . GLN B 1 38 ? 15.414 38.25 0.893 1 88.5 38 GLN B O 1
ATOM 4201 N N . PRO B 1 39 ? 13.805 39.75 0.39 1 82.56 39 PRO B N 1
ATOM 4202 C CA . PRO B 1 39 ? 12.828 38.656 0.29 1 82.56 39 PRO B CA 1
ATOM 4203 C C . PRO B 1 39 ? 12.93 37.906 -1.029 1 82.56 39 PRO B C 1
ATOM 4205 O O . PRO B 1 39 ? 12.508 36.75 -1.111 1 82.56 39 PRO B O 1
ATOM 4208 N N . GLU B 1 40 ? 13.469 38.438 -2.029 1 82.88 40 GLU B N 1
ATOM 4209 C CA . GLU B 1 40 ? 13.5 37.844 -3.365 1 82.88 40 GLU B CA 1
ATOM 4210 C C . GLU B 1 40 ? 14.609 36.812 -3.484 1 82.88 40 GLU B C 1
ATOM 4212 O O . GLU B 1 40 ? 15.695 37 -2.932 1 82.88 40 GLU B O 1
ATOM 4217 N N . SER B 1 41 ? 14.297 35.75 -4.062 1 84.31 41 SER B N 1
ATOM 4218 C CA . SER B 1 41 ? 15.219 34.656 -4.367 1 84.31 41 SER B CA 1
ATOM 4219 C C . SER B 1 41 ? 14.781 33.875 -5.609 1 84.31 41 SER B C 1
ATOM 4221 O O . SER B 1 41 ? 13.586 33.719 -5.855 1 84.31 41 SER B O 1
ATOM 4223 N N . PRO B 1 42 ? 15.766 33.469 -6.441 1 77.25 42 PRO B N 1
ATOM 4224 C CA . PRO B 1 42 ? 15.391 32.625 -7.582 1 77.25 42 PRO B CA 1
ATOM 4225 C C . PRO B 1 42 ? 14.695 31.344 -7.168 1 77.25 42 PRO B C 1
ATOM 4227 O O . PRO B 1 42 ? 13.945 30.75 -7.957 1 77.25 42 PRO B O 1
ATOM 4230 N N . TRP B 1 43 ? 14.898 30.922 -5.996 1 80.69 43 TRP B N 1
ATOM 4231 C CA . TRP B 1 43 ? 14.328 29.672 -5.5 1 80.69 43 TRP B CA 1
ATOM 4232 C C . TRP B 1 43 ? 12.883 29.875 -5.07 1 80.69 43 TRP B C 1
ATOM 4234 O O . TRP B 1 43 ? 12.188 28.906 -4.734 1 80.69 43 TRP B O 1
ATOM 4244 N N . LYS B 1 44 ? 12.445 31.078 -5.121 1 86.69 44 LYS B N 1
ATOM 4245 C CA . LYS B 1 44 ? 11.086 31.375 -4.664 1 86.69 44 LYS B CA 1
ATOM 4246 C C . LYS B 1 44 ? 10.164 31.688 -5.84 1 86.69 44 LYS B C 1
ATOM 4248 O O . LYS B 1 44 ? 8.969 31.922 -5.652 1 86.69 44 LYS B O 1
ATOM 4253 N N . GLU B 1 45 ? 10.812 31.688 -6.996 1 81.31 45 GLU B N 1
ATOM 4254 C CA . GLU B 1 45 ? 10.062 32.031 -8.188 1 81.31 45 GLU B CA 1
ATOM 4255 C C . GLU B 1 45 ? 10.117 30.938 -9.234 1 81.31 45 GLU B C 1
ATOM 4257 O O . GLU B 1 45 ? 10.938 30.016 -9.141 1 81.31 45 GLU B O 1
ATOM 4262 N N . GLY B 1 46 ? 9.203 31.078 -10.109 1 71.56 46 GLY B N 1
ATOM 4263 C CA . GLY B 1 46 ? 9.188 30.109 -11.203 1 71.56 46 GLY B CA 1
ATOM 4264 C C . GLY B 1 46 ? 8.93 28.688 -10.75 1 71.56 46 GLY B C 1
ATOM 4265 O O . GLY B 1 46 ? 8.133 28.469 -9.828 1 71.56 46 GLY B O 1
ATOM 4266 N N . LEU B 1 47 ? 9.516 27.797 -11.391 1 71.75 47 LEU B N 1
ATOM 4267 C CA . LEU B 1 47 ? 9.266 26.375 -11.156 1 71.75 47 LEU B CA 1
ATOM 4268 C C . LEU B 1 47 ? 9.82 25.938 -9.805 1 71.75 47 LEU B C 1
ATOM 4270 O O . LEU B 1 47 ? 9.234 25.094 -9.133 1 71.75 47 LEU B O 1
ATOM 4274 N N . PHE B 1 48 ? 10.875 26.672 -9.367 1 77.12 48 PHE B N 1
ATOM 4275 C CA . PHE B 1 48 ? 11.508 26.281 -8.117 1 77.12 48 PHE B CA 1
ATOM 4276 C C . PHE B 1 48 ? 10.719 26.797 -6.922 1 77.12 48 PHE B C 1
ATOM 4278 O O . PHE B 1 48 ? 10.805 26.25 -5.82 1 77.12 48 PHE B O 1
ATOM 4285 N N . GLY B 1 49 ? 10.023 27.828 -7.23 1 79.31 49 GLY B N 1
ATOM 4286 C CA . GLY B 1 49 ? 9.227 28.422 -6.168 1 79.31 49 GLY B CA 1
ATOM 4287 C C . GLY B 1 49 ? 7.824 27.844 -6.09 1 79.31 49 GLY B C 1
ATOM 4288 O O . GLY B 1 49 ? 7.07 28.172 -5.168 1 79.31 49 GLY B O 1
ATOM 4289 N N . ARG B 1 50 ? 7.531 26.984 -7.039 1 83.5 50 ARG B N 1
ATOM 4290 C CA . ARG B 1 50 ? 6.168 26.469 -7.109 1 83.5 50 ARG B CA 1
ATOM 4291 C C . ARG B 1 50 ? 5.844 25.609 -5.883 1 83.5 50 ARG B C 1
ATOM 4293 O O . ARG B 1 50 ? 6.668 24.812 -5.438 1 83.5 50 ARG B O 1
ATOM 4300 N N . ARG B 1 51 ? 4.699 25.906 -5.375 1 88.38 51 ARG B N 1
ATOM 4301 C CA . ARG B 1 51 ? 4.18 25.172 -4.223 1 88.38 51 ARG B CA 1
ATOM 4302 C C . ARG B 1 51 ? 2.721 24.781 -4.438 1 88.38 51 ARG B C 1
ATOM 4304 O O . ARG B 1 51 ? 1.958 25.516 -5.062 1 88.38 51 ARG B O 1
ATOM 4311 N N . GLY B 1 52 ? 2.436 23.594 -4.016 1 91.81 52 GLY B N 1
ATOM 4312 C CA . GLY B 1 52 ? 1.042 23.172 -3.939 1 91.81 52 GLY B CA 1
ATOM 4313 C C . GLY B 1 52 ? 0.441 23.359 -2.559 1 91.81 52 GLY B C 1
ATOM 4314 O O . GLY B 1 52 ? 1.062 23 -1.555 1 91.81 52 GLY B O 1
ATOM 4315 N N . LEU B 1 53 ? -0.723 24.016 -2.545 1 95.94 53 LEU B N 1
ATOM 4316 C CA . LEU B 1 53 ? -1.436 24.188 -1.284 1 95.94 53 LEU B CA 1
ATOM 4317 C C . LEU B 1 53 ? -2.611 23.219 -1.187 1 95.94 53 LEU B C 1
ATOM 4319 O O . LEU B 1 53 ? -3.355 23.047 -2.152 1 95.94 53 LEU B O 1
ATOM 4323 N N . TYR B 1 54 ? -2.721 22.688 -0.025 1 96.88 54 TYR B N 1
ATOM 4324 C CA . TYR B 1 54 ? -3.812 21.75 0.221 1 96.88 54 TYR B CA 1
ATOM 4325 C C . TYR B 1 54 ? -4.801 22.312 1.231 1 96.88 54 TYR B C 1
ATOM 4327 O O . TYR B 1 54 ? -4.668 23.469 1.659 1 96.88 54 TYR B O 1
ATOM 4335 N N . THR B 1 55 ? -5.793 21.578 1.571 1 96.06 55 THR B N 1
ATOM 4336 C CA . THR B 1 55 ? -7.043 22.016 2.186 1 96.06 55 THR B CA 1
ATOM 4337 C C . THR B 1 55 ? -6.77 22.781 3.471 1 96.06 55 THR B C 1
ATOM 4339 O O . THR B 1 55 ? -7.312 23.875 3.674 1 96.06 55 THR B O 1
ATOM 4342 N N . PRO B 1 56 ? -5.879 22.312 4.352 1 94.94 56 PRO B N 1
ATOM 4343 C CA . PRO B 1 56 ? -5.684 23.078 5.594 1 94.94 56 PRO B CA 1
ATOM 4344 C C . PRO B 1 56 ? -5.168 24.484 5.352 1 94.94 56 PRO B C 1
ATOM 4346 O O . PRO B 1 56 ? -5.629 25.438 5.996 1 94.94 56 PRO B O 1
ATOM 4349 N N . ALA B 1 57 ? -4.305 24.625 4.41 1 97.81 57 ALA B N 1
ATOM 4350 C CA . ALA B 1 57 ? -3.768 25.953 4.102 1 97.81 57 ALA B CA 1
ATOM 4351 C C . ALA B 1 57 ? -4.77 26.781 3.305 1 97.81 57 ALA B C 1
ATOM 4353 O O . ALA B 1 57 ? -4.965 27.969 3.58 1 97.81 57 ALA B O 1
ATOM 4354 N N . VAL B 1 58 ? -5.43 26.156 2.367 1 97.5 58 VAL B N 1
ATOM 4355 C CA . VAL B 1 58 ? -6.395 26.859 1.521 1 97.5 58 VAL B CA 1
ATOM 4356 C C . VAL B 1 58 ? -7.531 27.406 2.381 1 97.5 58 VAL B C 1
ATOM 4358 O O . VAL B 1 58 ? -7.906 28.578 2.246 1 97.5 58 VAL B O 1
ATOM 4361 N N . GLU B 1 59 ? -7.988 26.625 3.26 1 97.81 59 GLU B N 1
ATOM 4362 C CA . GLU B 1 59 ? -9.055 27.047 4.156 1 97.81 59 GLU B CA 1
ATOM 4363 C C . GLU B 1 59 ? -8.594 28.188 5.074 1 97.81 59 GLU B C 1
ATOM 4365 O O . GLU B 1 59 ? -9.336 29.125 5.34 1 97.81 59 GLU B O 1
ATOM 4370 N N . ALA B 1 60 ? -7.395 28.031 5.559 1 98.31 60 ALA B N 1
ATOM 4371 C CA . ALA B 1 60 ? -6.855 29.078 6.43 1 98.31 60 ALA B CA 1
ATOM 4372 C C . ALA B 1 60 ? -6.816 30.422 5.715 1 98.31 60 ALA B C 1
ATOM 4374 O O . ALA B 1 60 ? -7.305 31.422 6.242 1 98.31 60 ALA B O 1
ATOM 4375 N N . PHE B 1 61 ? -6.32 30.438 4.508 1 98.19 61 PHE B N 1
ATOM 4376 C CA . PHE B 1 61 ? -6.227 31.672 3.738 1 98.19 61 PHE B CA 1
ATOM 4377 C C . PHE B 1 61 ? -7.613 32.188 3.381 1 98.19 61 PHE B C 1
ATOM 4379 O O . PHE B 1 61 ? -7.852 33.406 3.398 1 98.19 61 PHE B O 1
ATOM 4386 N N . TYR B 1 62 ? -8.477 31.281 3.107 1 97.44 62 TYR B N 1
ATOM 4387 C CA . TYR B 1 62 ? -9.859 31.641 2.785 1 97.44 62 TYR B CA 1
ATOM 4388 C C . TYR B 1 62 ? -10.531 32.312 3.969 1 97.44 62 TYR B C 1
ATOM 4390 O O . TYR B 1 62 ? -11.133 33.375 3.816 1 97.44 62 TYR B O 1
ATOM 4398 N N . ARG B 1 63 ? -10.297 31.812 5.062 1 98.06 63 ARG B N 1
ATOM 4399 C CA . ARG B 1 63 ? -10.969 32.281 6.273 1 98.06 63 ARG B CA 1
ATOM 4400 C C . ARG B 1 63 ? -10.336 33.562 6.801 1 98.06 63 ARG B C 1
ATOM 4402 O O . ARG B 1 63 ? -10.859 34.188 7.727 1 98.06 63 ARG B O 1
ATOM 4409 N N . ARG B 1 64 ? -9.273 33.969 6.199 1 98.06 64 ARG B N 1
ATOM 4410 C CA . ARG B 1 64 ? -8.656 35.219 6.562 1 98.06 64 ARG B CA 1
ATOM 4411 C C . ARG B 1 64 ? -8.742 36.219 5.414 1 98.06 64 ARG B C 1
ATOM 4413 O O . ARG B 1 64 ? -8.094 37.281 5.445 1 98.06 64 ARG B O 1
ATOM 4420 N N . GLY B 1 65 ? -9.43 35.875 4.379 1 96 65 GLY B N 1
ATOM 4421 C CA . GLY B 1 65 ? -9.789 36.812 3.318 1 96 65 GLY B CA 1
ATOM 4422 C C . GLY B 1 65 ? -8.656 37.062 2.342 1 96 65 GLY B C 1
ATOM 4423 O O . GLY B 1 65 ? -8.641 38.094 1.667 1 96 65 GLY B O 1
ATOM 4424 N N . ILE B 1 66 ? -7.715 36.188 2.211 1 96.19 66 ILE B N 1
ATOM 4425 C CA . ILE B 1 66 ? -6.582 36.5 1.348 1 96.19 66 ILE B CA 1
ATOM 4426 C C . ILE B 1 66 ? -6.43 35.406 0.283 1 96.19 66 ILE B C 1
ATOM 4428 O O . ILE B 1 66 ? -5.41 35.344 -0.412 1 96.19 66 ILE B O 1
ATOM 4432 N N . LEU B 1 67 ? -7.391 34.562 0.118 1 95.94 67 LEU B N 1
ATOM 4433 C CA . LEU B 1 67 ? -7.332 33.438 -0.824 1 95.94 67 LEU B CA 1
ATOM 4434 C C . LEU B 1 67 ? -7.129 33.938 -2.248 1 95.94 67 LEU B C 1
ATOM 4436 O O . LEU B 1 67 ? -6.301 33.406 -2.988 1 95.94 67 LEU B O 1
ATOM 4440 N N . LYS B 1 68 ? -7.867 34.938 -2.641 1 93.62 68 LYS B N 1
ATOM 4441 C CA . LYS B 1 68 ? -7.785 35.5 -3.994 1 93.62 68 LYS B CA 1
ATOM 4442 C C . LYS B 1 68 ? -6.379 36 -4.297 1 93.62 68 LYS B C 1
ATOM 4444 O O . LYS B 1 68 ? -5.863 35.812 -5.398 1 93.62 68 LYS B O 1
ATOM 4449 N N . ARG B 1 69 ? -5.785 36.656 -3.334 1 94.25 69 ARG B N 1
ATOM 4450 C CA . ARG B 1 69 ? -4.445 37.188 -3.521 1 94.25 69 ARG B CA 1
ATOM 4451 C C . ARG B 1 69 ? -3.408 36.094 -3.65 1 94.25 69 ARG B C 1
ATOM 4453 O O . ARG B 1 69 ? -2.393 36.25 -4.328 1 94.25 69 ARG B O 1
ATOM 4460 N N . ILE B 1 70 ? -3.672 35 -3.059 1 94.31 70 ILE B N 1
ATOM 4461 C CA . ILE B 1 70 ? -2.736 33.875 -3.055 1 94.31 70 ILE B CA 1
ATOM 4462 C C . ILE B 1 70 ? -2.809 33.156 -4.387 1 94.31 70 ILE B C 1
ATOM 4464 O O . ILE B 1 70 ? -1.782 32.75 -4.938 1 94.31 70 ILE B O 1
ATOM 4468 N N . PHE B 1 71 ? -3.998 32.906 -4.945 1 92.19 71 PHE B N 1
ATOM 4469 C CA . PHE B 1 71 ? -4.16 32.125 -6.152 1 92.19 71 PHE B CA 1
ATOM 4470 C C . PHE B 1 71 ? -4.328 33 -7.375 1 92.19 71 PHE B C 1
ATOM 4472 O O . PHE B 1 71 ? -4.168 32.562 -8.508 1 92.19 71 PHE B O 1
ATOM 4479 N N . GLY B 1 72 ? -4.559 34.188 -7.199 1 82.19 72 GLY B N 1
ATOM 4480 C CA . GLY B 1 72 ? -4.789 35.125 -8.289 1 82.19 72 GLY B CA 1
ATOM 4481 C C . GLY B 1 72 ? -6.258 35.375 -8.555 1 82.19 72 GLY B C 1
ATOM 4482 O O . GLY B 1 72 ? -7.125 34.812 -7.887 1 82.19 72 GLY B O 1
ATOM 4483 N N . ASP B 1 73 ? -6.492 36.219 -9.477 1 67.62 73 ASP B N 1
ATOM 4484 C CA . ASP B 1 73 ? -7.789 36.844 -9.664 1 67.62 73 ASP B CA 1
ATOM 4485 C C . ASP B 1 73 ? -8.766 35.938 -10.383 1 67.62 73 ASP B C 1
ATOM 4487 O O . ASP B 1 73 ? -9.969 36.188 -10.406 1 67.62 73 ASP B O 1
ATOM 4491 N N . ASP B 1 74 ? -8.281 34.906 -10.812 1 74.06 74 ASP B N 1
ATOM 4492 C CA . ASP B 1 74 ? -9.211 34.031 -11.539 1 74.06 74 ASP B CA 1
ATOM 4493 C C . ASP B 1 74 ? -10.148 33.312 -10.578 1 74.06 74 ASP B C 1
ATOM 4495 O O . ASP B 1 74 ? -9.805 33.094 -9.414 1 74.06 74 ASP B O 1
ATOM 4499 N N . GLU B 1 75 ? -11.359 33.25 -11 1 82.75 75 GLU B N 1
ATOM 4500 C CA . GLU B 1 75 ? -12.359 32.531 -10.219 1 82.75 75 GLU B CA 1
ATOM 4501 C C . GLU B 1 75 ? -11.914 31.094 -9.961 1 82.75 75 GLU B C 1
ATOM 4503 O O . GLU B 1 75 ? -11.641 30.344 -10.906 1 82.75 75 GLU B O 1
ATOM 4508 N N . ARG B 1 76 ? -11.742 30.797 -8.742 1 89.25 76 ARG B N 1
ATOM 4509 C CA . ARG B 1 76 ? -11.344 29.453 -8.32 1 89.25 76 ARG B CA 1
ATOM 4510 C C . ARG B 1 76 ? -12.508 28.484 -8.469 1 89.25 76 ARG B C 1
ATOM 4512 O O . ARG B 1 76 ? -13.656 28.828 -8.188 1 89.25 76 ARG B O 1
ATOM 4519 N N . PRO B 1 77 ? -12.219 27.25 -8.938 1 90.56 77 PRO B N 1
ATOM 4520 C CA . PRO B 1 77 ? -13.289 26.25 -8.953 1 90.56 77 PRO B CA 1
ATOM 4521 C C . PRO B 1 77 ? -13.812 25.922 -7.559 1 90.56 77 PRO B C 1
ATOM 4523 O O . PRO B 1 77 ? -13.031 25.859 -6.605 1 90.56 77 PRO B O 1
ATOM 4526 N N . THR B 1 78 ? -15.125 25.719 -7.457 1 93.25 78 THR B N 1
ATOM 4527 C CA . THR B 1 78 ? -15.742 25.484 -6.156 1 93.25 78 THR B CA 1
ATOM 4528 C C . THR B 1 78 ? -15.914 23.984 -5.898 1 93.25 78 THR B C 1
ATOM 4530 O O . THR B 1 78 ? -16.281 23.578 -4.793 1 93.25 78 THR B O 1
ATOM 4533 N N . HIS B 1 79 ? -15.758 23.172 -6.863 1 93.5 79 HIS B N 1
ATOM 4534 C CA . HIS B 1 79 ? -15.781 21.719 -6.773 1 93.5 79 HIS B CA 1
ATOM 4535 C C . HIS B 1 79 ? -15.008 21.078 -7.922 1 93.5 79 HIS B C 1
ATOM 4537 O O . HIS B 1 79 ? -14.594 21.766 -8.859 1 93.5 79 HIS B O 1
ATOM 4543 N N . LEU B 1 80 ? -14.742 19.812 -7.762 1 94.31 80 LEU B N 1
ATOM 4544 C CA . LEU B 1 80 ? -14.086 19.109 -8.852 1 94.31 80 LEU B CA 1
ATOM 4545 C C . LEU B 1 80 ? -15.086 18.719 -9.938 1 94.31 80 LEU B C 1
ATOM 4547 O O . LEU B 1 80 ? -16.031 17.969 -9.672 1 94.31 80 LEU B O 1
ATOM 4551 N N . LYS B 1 81 ? -14.961 19.188 -11.133 1 93.12 81 LYS B N 1
ATOM 4552 C CA . LYS B 1 81 ? -15.703 18.703 -12.289 1 93.12 81 LYS B CA 1
ATOM 4553 C C . LYS B 1 81 ? -14.984 17.531 -12.953 1 93.12 81 LYS B C 1
ATOM 4555 O O . LYS B 1 81 ? -13.906 17.703 -13.539 1 93.12 81 LYS B O 1
ATOM 4560 N N . LYS B 1 82 ? -15.562 16.375 -12.828 1 93.56 82 LYS B N 1
ATOM 4561 C CA . LYS B 1 82 ? -14.945 15.195 -13.422 1 93.56 82 LYS B CA 1
ATOM 4562 C C . LYS B 1 82 ? -14.883 15.305 -14.938 1 93.56 82 LYS B C 1
ATOM 4564 O O . LYS B 1 82 ? -15.828 15.781 -15.57 1 93.56 82 LYS B O 1
ATOM 4569 N N . THR B 1 83 ? -13.836 14.945 -15.516 1 94 83 THR B N 1
ATOM 4570 C CA . THR B 1 83 ? -13.609 14.984 -16.953 1 94 83 THR B CA 1
ATOM 4571 C C . THR B 1 83 ? -13.281 13.594 -17.484 1 94 83 THR B C 1
ATOM 4573 O O . THR B 1 83 ? -13.086 12.656 -16.703 1 94 83 THR B O 1
ATOM 4576 N N . GLU B 1 84 ? -13.359 13.531 -18.797 1 93.12 84 GLU B N 1
ATOM 4577 C CA . GLU B 1 84 ? -12.797 12.328 -19.406 1 93.12 84 GLU B CA 1
ATOM 4578 C C . GLU B 1 84 ? -11.273 12.336 -19.344 1 93.12 84 GLU B C 1
ATOM 4580 O O . GLU B 1 84 ? -10.656 13.398 -19.406 1 93.12 84 GLU B O 1
ATOM 4585 N N . GLY B 1 85 ? -10.766 11.227 -19.188 1 93.56 85 GLY B N 1
ATOM 4586 C CA . GLY B 1 85 ? -9.312 11.141 -19.188 1 93.56 85 GLY B CA 1
ATOM 4587 C C . GLY B 1 85 ? -8.695 11.344 -17.812 1 93.56 85 GLY B C 1
ATOM 4588 O O . GLY B 1 85 ? -9.211 10.836 -16.812 1 93.56 85 GLY B O 1
ATOM 4589 N N . PHE B 1 86 ? -7.555 12.102 -17.75 1 94.88 86 PHE B N 1
ATOM 4590 C CA . PHE B 1 86 ? -6.758 12.219 -16.531 1 94.88 86 PHE B CA 1
ATOM 4591 C C . PHE B 1 86 ? -6.809 13.641 -15.984 1 94.88 86 PHE B C 1
ATOM 4593 O O . PHE B 1 86 ? -6.664 14.609 -16.734 1 94.88 86 PHE B O 1
ATOM 4600 N N . GLN B 1 87 ? -7.098 13.797 -14.727 1 95.62 87 GLN B N 1
ATOM 4601 C CA . GLN B 1 87 ? -6.945 15.031 -13.961 1 95.62 87 GLN B CA 1
ATOM 4602 C C . GLN B 1 87 ? -6.012 14.828 -12.773 1 95.62 87 GLN B C 1
ATOM 4604 O O . GLN B 1 87 ? -6.242 13.953 -11.938 1 95.62 87 GLN B O 1
ATOM 4609 N N . TYR B 1 88 ? -5.043 15.641 -12.703 1 94.44 88 TYR B N 1
ATOM 4610 C CA . TYR B 1 88 ? -4.012 15.469 -11.688 1 94.44 88 TYR B CA 1
ATOM 4611 C C . TYR B 1 88 ? -4.562 15.742 -10.297 1 94.44 88 TYR B C 1
ATOM 4613 O O . TYR B 1 88 ? -5.145 16.797 -10.047 1 94.44 88 TYR B O 1
ATOM 4621 N N . GLY B 1 89 ? -4.391 14.844 -9.391 1 94.94 89 GLY B N 1
ATOM 4622 C CA . GLY B 1 89 ? -4.898 15 -8.031 1 94.94 89 GLY B CA 1
ATOM 4623 C C . GLY B 1 89 ? -3.824 14.867 -6.973 1 94.94 89 GLY B C 1
ATOM 4624 O O . GLY B 1 89 ? -4.121 14.891 -5.777 1 94.94 89 GLY B O 1
ATOM 4625 N N . GLY B 1 90 ? -2.588 14.758 -7.387 1 94.94 90 GLY B N 1
ATOM 4626 C CA . GLY B 1 90 ? -1.469 14.484 -6.5 1 94.94 90 GLY B CA 1
ATOM 4627 C C . GLY B 1 90 ? -0.714 13.219 -6.855 1 94.94 90 GLY B C 1
ATOM 4628 O O . GLY B 1 90 ? -0.932 12.641 -7.922 1 94.94 90 GLY B O 1
ATOM 4629 N N . HIS B 1 91 ? 0.251 12.859 -6.066 1 96.19 91 HIS B N 1
ATOM 4630 C CA . HIS B 1 91 ? 0.99 11.633 -6.328 1 96.19 91 HIS B CA 1
ATOM 4631 C C . HIS B 1 91 ? 1.48 10.992 -5.031 1 96.19 91 HIS B C 1
ATOM 4633 O O . HIS B 1 91 ? 1.544 11.664 -3.994 1 96.19 91 HIS B O 1
ATOM 4639 N N . PHE B 1 92 ? 1.723 9.773 -5.02 1 97.44 92 PHE B N 1
ATOM 4640 C CA . PHE B 1 92 ? 2.393 8.961 -4.012 1 97.44 92 PHE B CA 1
ATOM 4641 C C . PHE B 1 92 ? 3.68 8.359 -4.566 1 97.44 92 PHE B C 1
ATOM 4643 O O . PHE B 1 92 ? 3.641 7.414 -5.352 1 97.44 92 PHE B O 1
ATOM 4650 N N . ALA B 1 93 ? 4.859 8.891 -4.16 1 97.12 93 ALA B N 1
ATOM 4651 C CA . ALA B 1 93 ? 6.148 8.375 -4.617 1 97.12 93 ALA B CA 1
ATOM 4652 C C . ALA B 1 93 ? 6.246 8.422 -6.141 1 97.12 93 ALA B C 1
ATOM 4654 O O . ALA B 1 93 ? 6.75 7.488 -6.766 1 97.12 93 ALA B O 1
ATOM 4655 N N . GLY B 1 94 ? 5.664 9.445 -6.715 1 96.44 94 GLY B N 1
ATOM 4656 C CA . GLY B 1 94 ? 5.719 9.617 -8.156 1 96.44 94 GLY B CA 1
ATOM 4657 C C . GLY B 1 94 ? 4.586 8.914 -8.883 1 96.44 94 GLY B C 1
ATOM 4658 O O . GLY B 1 94 ? 4.414 9.086 -10.094 1 96.44 94 GLY B O 1
ATOM 4659 N N . LEU B 1 95 ? 3.801 8.102 -8.18 1 97.38 95 LEU B N 1
ATOM 4660 C CA . LEU B 1 95 ? 2.605 7.496 -8.766 1 97.38 95 LEU B CA 1
ATOM 4661 C C . LEU B 1 95 ? 1.441 8.484 -8.758 1 97.38 95 LEU B C 1
ATOM 4663 O O . LEU B 1 95 ? 0.917 8.82 -7.691 1 97.38 95 LEU B O 1
ATOM 4667 N N . VAL B 1 96 ? 0.993 8.844 -9.93 1 96.75 96 VAL B N 1
ATOM 4668 C CA . VAL B 1 96 ? 0.08 9.977 -10.047 1 96.75 96 VAL B CA 1
ATOM 4669 C C . VAL B 1 96 ? -1.354 9.508 -9.805 1 96.75 96 VAL B C 1
ATOM 4671 O O . VAL B 1 96 ? -1.747 8.43 -10.242 1 96.75 96 VAL B O 1
ATOM 4674 N N . LEU B 1 97 ? -2.059 10.289 -9.055 1 96.88 97 LEU B N 1
ATOM 4675 C CA . LEU B 1 97 ? -3.461 10.07 -8.719 1 96.88 97 LEU B CA 1
ATOM 4676 C C . LEU B 1 97 ? -4.375 10.766 -9.719 1 96.88 97 LEU B C 1
ATOM 4678 O O . LEU B 1 97 ? -4.223 11.961 -9.977 1 96.88 97 LEU B O 1
ATOM 4682 N N . ASN B 1 98 ? -5.332 10.055 -10.328 1 98.06 98 ASN B N 1
ATOM 4683 C CA . ASN B 1 98 ? -6.379 10.648 -11.148 1 98.06 98 ASN B CA 1
ATOM 4684 C C . ASN B 1 98 ? -7.531 11.172 -10.297 1 98.06 98 ASN B C 1
ATOM 4686 O O . ASN B 1 98 ? -8.312 10.391 -9.75 1 98.06 98 ASN B O 1
ATOM 4690 N N . ALA B 1 99 ? -7.672 12.461 -10.258 1 97.62 99 ALA B N 1
ATOM 4691 C CA . ALA B 1 99 ? -8.672 13.086 -9.398 1 97.62 99 ALA B CA 1
ATOM 4692 C C . ALA B 1 99 ? -10.078 12.625 -9.766 1 97.62 99 ALA B C 1
ATOM 4694 O O . ALA B 1 99 ? -10.984 12.648 -8.922 1 97.62 99 ALA B O 1
ATOM 4695 N N . ASN B 1 100 ? -10.25 12.203 -11 1 97.81 100 ASN B N 1
ATOM 4696 C CA . ASN B 1 100 ? -11.547 11.719 -11.453 1 97.81 100 ASN B CA 1
ATOM 4697 C C . ASN B 1 100 ? -11.992 10.492 -10.672 1 97.81 100 ASN B C 1
ATOM 4699 O O . ASN B 1 100 ? -13.18 10.148 -10.656 1 97.81 100 ASN B O 1
ATOM 4703 N N . ASN B 1 101 ? -11.055 9.82 -10.07 1 97.62 101 ASN B N 1
ATOM 4704 C CA . ASN B 1 101 ? -11.367 8.586 -9.352 1 97.62 101 ASN B CA 1
ATOM 4705 C C . ASN B 1 101 ? -11.727 8.852 -7.895 1 97.62 101 ASN B C 1
ATOM 4707 O O . ASN B 1 101 ? -12.125 7.941 -7.172 1 97.62 101 ASN B O 1
ATOM 4711 N N . ILE B 1 102 ? -11.633 10.078 -7.445 1 97.75 102 ILE B N 1
ATOM 4712 C CA . ILE B 1 102 ? -11.891 10.414 -6.047 1 97.75 102 ILE B CA 1
ATOM 4713 C C . ILE B 1 102 ? -13.391 10.406 -5.777 1 97.75 102 ILE B C 1
ATOM 4715 O O . ILE B 1 102 ? -14.172 10.969 -6.551 1 97.75 102 ILE B O 1
ATOM 4719 N N . GLU B 1 103 ? -13.789 9.766 -4.766 1 97.62 103 GLU B N 1
ATOM 4720 C CA . GLU B 1 103 ? -15.18 9.781 -4.312 1 97.62 103 GLU B CA 1
ATOM 4721 C C . GLU B 1 103 ? -15.375 10.781 -3.176 1 97.62 103 GLU B C 1
ATOM 4723 O O . GLU B 1 103 ? -15.297 10.414 -2.002 1 97.62 103 GLU B O 1
ATOM 4728 N N . PHE B 1 104 ? -15.828 11.938 -3.471 1 96.38 104 PHE B N 1
ATOM 4729 C CA . PHE B 1 104 ? -15.898 13.039 -2.516 1 96.38 104 PHE B CA 1
ATOM 4730 C C . PHE B 1 104 ? -17.047 12.828 -1.533 1 96.38 104 PHE B C 1
ATOM 4732 O O . PHE B 1 104 ? -17.094 13.461 -0.479 1 96.38 104 PHE B O 1
ATOM 4739 N N . SER B 1 105 ? -18 11.914 -1.864 1 95.81 105 SER B N 1
ATOM 4740 C CA . SER B 1 105 ? -19.125 11.633 -0.965 1 95.81 105 SER B CA 1
ATOM 4741 C C . SER B 1 105 ? -18.641 11.023 0.346 1 95.81 105 SER B C 1
ATOM 4743 O O . SER B 1 105 ? -19.391 10.969 1.324 1 95.81 105 SER B O 1
ATOM 4745 N N . ARG B 1 106 ? -17.375 10.625 0.349 1 95.44 106 ARG B N 1
ATOM 4746 C CA . ARG B 1 106 ? -16.781 10.062 1.56 1 95.44 106 ARG B CA 1
ATOM 4747 C C . ARG B 1 106 ? -16.656 11.125 2.648 1 95.44 106 ARG B C 1
ATOM 4749 O O . ARG B 1 106 ? -16.531 10.797 3.828 1 95.44 106 ARG B O 1
ATOM 4756 N N . TRP B 1 107 ? -16.625 12.367 2.264 1 96.44 107 TRP B N 1
ATOM 4757 C CA . TRP B 1 107 ? -16.578 13.492 3.193 1 96.44 107 TRP B CA 1
ATOM 4758 C C . TRP B 1 107 ? -17.875 14.289 3.137 1 96.44 107 TRP B C 1
ATOM 4760 O O . TRP B 1 107 ? -17.906 15.391 2.576 1 96.44 107 TRP B O 1
ATOM 4770 N N . PRO B 1 108 ? -18.891 13.859 3.836 1 94.25 108 PRO B N 1
ATOM 4771 C CA . PRO B 1 108 ? -20.234 14.438 3.656 1 94.25 108 PRO B CA 1
ATOM 4772 C C . PRO B 1 108 ? -20.312 15.875 4.156 1 94.25 108 PRO B C 1
ATOM 4774 O O . PRO B 1 108 ? -21.203 16.625 3.74 1 94.25 108 PRO B O 1
ATOM 4777 N N . TYR B 1 109 ? -19.391 16.281 5.016 1 95.75 109 TYR B N 1
ATOM 4778 C CA . TYR B 1 109 ? -19.5 17.625 5.594 1 95.75 109 TYR B CA 1
ATOM 4779 C C . TYR B 1 109 ? -18.641 18.625 4.824 1 95.75 109 TYR B C 1
ATOM 4781 O O . TYR B 1 109 ? -18.375 19.734 5.301 1 95.75 109 TYR B O 1
ATOM 4789 N N . ARG B 1 110 ? -18.109 18.234 3.736 1 95.62 110 ARG B N 1
ATOM 4790 C CA . ARG B 1 110 ? -17.359 19.141 2.883 1 95.62 110 ARG B CA 1
ATOM 4791 C C . ARG B 1 110 ? -18.25 19.734 1.798 1 95.62 110 ARG B C 1
ATOM 4793 O O . ARG B 1 110 ? -18.672 19.031 0.886 1 95.62 110 ARG B O 1
ATOM 4800 N N . LEU B 1 111 ? -18.5 21.031 1.907 1 96.94 111 LEU B N 1
ATOM 4801 C CA . LEU B 1 111 ? -19.375 21.734 0.968 1 96.94 111 LEU B CA 1
ATOM 4802 C C . LEU B 1 111 ? -18.547 22.422 -0.117 1 96.94 111 LEU B C 1
ATOM 4804 O O . LEU B 1 111 ? -17.469 22.953 0.158 1 96.94 111 LEU B O 1
ATOM 4808 N N . PRO B 1 112 ? -19.094 22.422 -1.353 1 95.75 112 PRO B N 1
ATOM 4809 C CA . PRO B 1 112 ? -18.422 23.188 -2.404 1 95.75 112 PRO B CA 1
ATOM 4810 C C . PRO B 1 112 ? -18.203 24.656 -2.023 1 95.75 112 PRO B C 1
ATOM 4812 O O . PRO B 1 112 ? -19.031 25.234 -1.33 1 95.75 112 PRO B O 1
ATOM 4815 N N . GLY B 1 113 ? -17.156 25.203 -2.469 1 95.62 113 GLY B N 1
ATOM 4816 C CA . GLY B 1 113 ? -16.812 26.594 -2.193 1 95.62 113 GLY B CA 1
ATOM 4817 C C . GLY B 1 113 ? -15.391 26.938 -2.607 1 95.62 113 GLY B C 1
ATOM 4818 O O . GLY B 1 113 ? -14.68 26.125 -3.188 1 95.62 113 GLY B O 1
ATOM 4819 N N . PRO B 1 114 ? -14.953 28.094 -2.338 1 95.25 114 PRO B N 1
ATOM 4820 C CA . PRO B 1 114 ? -13.672 28.609 -2.828 1 95.25 114 PRO B CA 1
ATOM 4821 C C . PRO B 1 114 ? -12.477 27.844 -2.271 1 95.25 114 PRO B C 1
ATOM 4823 O O . PRO B 1 114 ? -11.406 27.844 -2.883 1 95.25 114 PRO B O 1
ATOM 4826 N N . SER B 1 115 ? -12.664 27.219 -1.186 1 95.69 115 SER B N 1
ATOM 4827 C CA . SER B 1 115 ? -11.531 26.547 -0.556 1 95.69 115 SER B CA 1
ATOM 4828 C C . SER B 1 115 ? -11.617 25.031 -0.749 1 95.69 115 SER B C 1
ATOM 4830 O O . SER B 1 115 ? -10.883 24.281 -0.107 1 95.69 115 SER B O 1
ATOM 4832 N N . PHE B 1 116 ? -12.492 24.594 -1.634 1 96.06 116 PHE B N 1
ATOM 4833 C CA . PHE B 1 116 ? -12.789 23.172 -1.789 1 96.06 116 PHE B CA 1
ATOM 4834 C C . PHE B 1 116 ? -11.609 22.438 -2.41 1 96.06 116 PHE B C 1
ATOM 4836 O O . PHE B 1 116 ? -11.289 21.312 -2.01 1 96.06 116 PHE B O 1
ATOM 4843 N N . LEU B 1 117 ? -10.922 23.047 -3.361 1 95.69 117 LEU B N 1
ATOM 4844 C CA . LEU B 1 117 ? -9.875 22.359 -4.113 1 95.69 117 LEU B CA 1
ATOM 4845 C C . LEU B 1 117 ? -8.508 22.953 -3.781 1 95.69 117 LEU B C 1
ATOM 4847 O O . LEU B 1 117 ? -8.383 24.141 -3.533 1 95.69 117 LEU B O 1
ATOM 4851 N N . PRO B 1 118 ? -7.488 22.031 -3.799 1 95.44 118 PRO B N 1
ATOM 4852 C CA . PRO B 1 118 ? -6.113 22.531 -3.725 1 95.44 118 PRO B CA 1
ATOM 4853 C C . PRO B 1 118 ? -5.742 23.422 -4.914 1 95.44 118 PRO B C 1
ATOM 4855 O O . PRO B 1 118 ? -6.551 23.609 -5.828 1 95.44 118 PRO B O 1
ATOM 4858 N N . GLY B 1 119 ? -4.551 24 -4.855 1 92.56 119 GLY B N 1
ATOM 4859 C CA . GLY B 1 119 ? -4.094 24.828 -5.965 1 92.56 119 GLY B CA 1
ATOM 4860 C C . GLY B 1 119 ? -2.627 25.203 -5.867 1 92.56 119 GLY B C 1
ATOM 4861 O O . GLY B 1 119 ? -2.02 25.078 -4.801 1 92.56 119 GLY B O 1
ATOM 4862 N N . PRO B 1 120 ? -2.094 25.562 -6.988 1 91.31 120 PRO B N 1
ATOM 4863 C CA . PRO B 1 120 ? -0.683 25.953 -7.035 1 91.31 120 PRO B CA 1
ATOM 4864 C C . PRO B 1 120 ? -0.467 27.422 -6.68 1 91.31 120 PRO B C 1
ATOM 4866 O O . PRO B 1 120 ? -1.346 28.25 -6.914 1 91.31 120 PRO B O 1
ATOM 4869 N N . THR B 1 121 ? 0.581 27.719 -6.07 1 92.31 121 THR B N 1
ATOM 4870 C CA . THR B 1 121 ? 1.1 29.062 -5.836 1 92.31 121 THR B CA 1
ATOM 4871 C C . THR B 1 121 ? 2.625 29.062 -5.863 1 92.31 121 THR B C 1
ATOM 4873 O O . THR B 1 121 ? 3.244 28.172 -6.441 1 92.31 121 THR B O 1
ATOM 4876 N N . SER B 1 122 ? 3.242 30.141 -5.508 1 91.75 122 SER B N 1
ATOM 4877 C CA . SER B 1 122 ? 4.695 30.203 -5.375 1 91.75 122 SER B CA 1
ATOM 4878 C C . SER B 1 122 ? 5.102 30.781 -4.02 1 91.75 122 SER B C 1
ATOM 4880 O O . SER B 1 122 ? 4.348 31.531 -3.408 1 91.75 122 SER B O 1
ATOM 4882 N N . LEU B 1 123 ? 6.227 30.391 -3.641 1 92.88 123 LEU B N 1
ATOM 4883 C CA . LEU B 1 123 ? 6.742 30.891 -2.375 1 92.88 123 LEU B CA 1
ATOM 4884 C C . LEU B 1 123 ? 6.887 32.406 -2.412 1 92.88 123 LEU B C 1
ATOM 4886 O O . LEU B 1 123 ? 6.586 33.094 -1.429 1 92.88 123 LEU B O 1
ATOM 4890 N N . GLY B 1 124 ? 7.312 32.875 -3.5 1 92.62 124 GLY B N 1
ATOM 4891 C CA . GLY B 1 124 ? 7.441 34.312 -3.658 1 92.62 124 GLY B CA 1
ATOM 4892 C C . GLY B 1 124 ? 6.125 35.062 -3.488 1 92.62 124 GLY B C 1
ATOM 4893 O O . GLY B 1 124 ? 6.055 36.062 -2.77 1 92.62 124 GLY B O 1
ATOM 4894 N N . ARG B 1 125 ? 5.121 34.562 -4.094 1 93 125 ARG B N 1
ATOM 4895 C CA . ARG B 1 125 ? 3.801 35.188 -3.996 1 93 125 ARG B CA 1
ATOM 4896 C C . ARG B 1 125 ? 3.264 35.094 -2.57 1 93 125 ARG B C 1
ATOM 4898 O O . ARG B 1 125 ? 2.744 36.094 -2.041 1 93 125 ARG B O 1
ATOM 4905 N N . LEU B 1 126 ? 3.439 34 -1.998 1 95.12 126 LEU B N 1
ATOM 4906 C CA . LEU B 1 126 ? 2.953 33.812 -0.639 1 95.12 126 LEU B CA 1
ATOM 4907 C C . LEU B 1 126 ? 3.625 34.75 0.335 1 95.12 126 LEU B C 1
ATOM 4909 O O . LEU B 1 126 ? 2.949 35.406 1.136 1 95.12 126 LEU B O 1
ATOM 4913 N N . GLU B 1 127 ? 4.875 34.875 0.237 1 96.12 127 GLU B N 1
ATOM 4914 C CA . GLU B 1 127 ? 5.621 35.719 1.15 1 96.12 127 GLU B CA 1
ATOM 4915 C C . GLU B 1 127 ? 5.297 37.188 0.912 1 96.12 127 GLU B C 1
ATOM 4917 O O . GLU B 1 127 ? 5.203 37.969 1.859 1 96.12 127 GLU B O 1
ATOM 4922 N N . ALA B 1 128 ? 5.094 37.5 -0.328 1 95.38 128 ALA B N 1
ATOM 4923 C CA . ALA B 1 128 ? 4.738 38.875 -0.648 1 95.38 128 ALA B CA 1
ATOM 4924 C C . ALA B 1 128 ? 3.385 39.25 -0.052 1 95.38 128 ALA B C 1
ATOM 4926 O O . ALA B 1 128 ? 3.25 40.281 0.606 1 95.38 128 ALA B O 1
ATOM 4927 N N . VAL B 1 129 ? 2.424 38.406 -0.238 1 96.88 129 VAL B N 1
ATOM 4928 C CA . VAL B 1 129 ? 1.067 38.656 0.236 1 96.88 129 VAL B CA 1
ATOM 4929 C C . VAL B 1 129 ? 1.053 38.719 1.762 1 96.88 129 VAL B C 1
ATOM 4931 O O . VAL B 1 129 ? 0.47 39.625 2.355 1 96.88 129 VAL B O 1
ATOM 4934 N N . LEU B 1 130 ? 1.748 37.812 2.365 1 98.31 130 LEU B N 1
ATOM 4935 C CA . LEU B 1 130 ? 1.715 37.719 3.818 1 98.31 130 LEU B CA 1
ATOM 4936 C C . LEU B 1 130 ? 2.516 38.812 4.473 1 98.31 130 LEU B C 1
ATOM 4938 O O . LEU B 1 130 ? 2.139 39.312 5.531 1 98.31 130 LEU B O 1
ATOM 4942 N N . SER B 1 131 ? 3.605 39.188 3.861 1 97.81 131 SER B N 1
ATOM 4943 C CA . SER B 1 131 ? 4.391 40.312 4.387 1 97.81 131 SER B CA 1
ATOM 4944 C C . SER B 1 131 ? 3.596 41.594 4.355 1 97.81 131 SER B C 1
ATOM 4946 O O . SER B 1 131 ? 3.584 42.344 5.332 1 97.81 131 SER B O 1
ATOM 4948 N N . GLU B 1 132 ? 2.988 41.812 3.264 1 98 132 GLU B N 1
ATOM 4949 C CA . GLU B 1 132 ? 2.168 43 3.127 1 98 132 GLU B CA 1
ATOM 4950 C C . GLU B 1 132 ? 1.051 43.031 4.168 1 98 132 GLU B C 1
ATOM 4952 O O . GLU B 1 132 ? 0.817 44.062 4.812 1 98 132 GLU B O 1
ATOM 4957 N N . ARG B 1 133 ? 0.424 41.969 4.324 1 98.06 133 ARG B N 1
ATOM 4958 C CA . ARG B 1 133 ? -0.659 41.875 5.297 1 98.06 133 ARG B CA 1
ATOM 4959 C C . ARG B 1 133 ? -0.141 42.125 6.715 1 98.06 133 ARG B C 1
ATOM 4961 O O . ARG B 1 133 ? -0.744 42.844 7.488 1 98.06 133 ARG B O 1
ATOM 4968 N N . ALA B 1 134 ? 0.951 41.469 7.02 1 98.38 134 ALA B N 1
ATOM 4969 C CA . ALA B 1 134 ? 1.543 41.625 8.344 1 98.38 134 ALA B CA 1
ATOM 4970 C C . ALA B 1 134 ? 1.866 43.094 8.648 1 98.38 134 ALA B C 1
ATOM 4972 O O . ALA B 1 134 ? 1.521 43.594 9.711 1 98.38 134 ALA B O 1
ATOM 4973 N N . GLU B 1 135 ? 2.406 43.688 7.707 1 97.88 135 GLU B N 1
ATOM 4974 C CA . GLU B 1 135 ? 2.775 45.094 7.879 1 97.88 135 GLU B CA 1
ATOM 4975 C C . GLU B 1 135 ? 1.54 45.969 8.039 1 97.88 135 GLU B C 1
ATOM 4977 O O . GLU B 1 135 ? 1.52 46.875 8.883 1 97.88 135 GLU B O 1
ATOM 4982 N N . THR B 1 136 ? 0.577 45.656 7.262 1 97.75 136 THR B N 1
ATOM 4983 C CA . THR B 1 136 ? -0.67 46.438 7.34 1 97.75 136 THR B CA 1
ATOM 4984 C C . THR B 1 136 ? -1.313 46.25 8.711 1 97.75 136 THR B C 1
ATOM 4986 O O . THR B 1 136 ? -1.945 47.188 9.227 1 97.75 136 THR B O 1
ATOM 4989 N N . LEU B 1 137 ? -1.052 45.156 9.375 1 97.75 137 LEU B N 1
ATOM 4990 C CA . LEU B 1 137 ? -1.649 44.844 10.664 1 97.75 137 LEU B CA 1
ATOM 4991 C C . LEU B 1 137 ? -0.778 45.375 11.805 1 97.75 137 LEU B C 1
ATOM 4993 O O . LEU B 1 137 ? -1.111 45.219 12.977 1 97.75 137 LEU B O 1
ATOM 4997 N N . GLY B 1 138 ? 0.4 45.969 11.445 1 97.94 138 GLY B N 1
ATOM 4998 C CA . GLY B 1 138 ? 1.225 46.625 12.445 1 97.94 138 GLY B CA 1
ATOM 4999 C C . GLY B 1 138 ? 2.398 45.781 12.898 1 97.94 138 GLY B C 1
ATOM 5000 O O . GLY B 1 138 ? 3.129 46.156 13.82 1 97.94 138 GLY B O 1
ATOM 5001 N N . VAL B 1 139 ? 2.625 44.688 12.25 1 98.69 139 VAL B N 1
ATOM 5002 C CA . VAL B 1 139 ? 3.754 43.812 12.578 1 98.69 139 VAL B CA 1
ATOM 5003 C C . VAL B 1 139 ? 5.055 44.469 12.117 1 98.69 139 VAL B C 1
ATOM 5005 O O . VAL B 1 139 ? 5.117 45.062 11.039 1 98.69 139 VAL B O 1
ATOM 5008 N N . GLN B 1 140 ? 6.023 44.406 12.945 1 98.31 140 GLN B N 1
ATOM 5009 C CA . GLN B 1 140 ? 7.355 44.844 12.547 1 98.31 140 GLN B CA 1
ATOM 5010 C C . GLN B 1 140 ? 8.203 43.688 12.062 1 98.31 140 GLN B C 1
ATOM 5012 O O . GLN B 1 140 ? 8.32 42.656 12.742 1 98.31 140 GLN B O 1
ATOM 5017 N N . ILE B 1 141 ? 8.734 43.844 10.883 1 98.19 141 ILE B N 1
ATOM 5018 C CA . ILE B 1 141 ? 9.609 42.844 10.305 1 98.19 141 ILE B CA 1
ATOM 5019 C C . ILE B 1 141 ? 11.016 43.406 10.141 1 98.19 141 ILE B C 1
ATOM 5021 O O . ILE B 1 141 ? 11.227 44.375 9.406 1 98.19 141 ILE B O 1
ATOM 5025 N N . LEU B 1 142 ? 11.961 42.844 10.875 1 97.38 142 LEU B N 1
ATOM 5026 C CA . LEU B 1 142 ? 13.359 43.25 10.75 1 97.38 142 LEU B CA 1
ATOM 5027 C C . LEU B 1 142 ? 14.148 42.219 9.961 1 97.38 142 LEU B C 1
ATOM 5029 O O . LEU B 1 142 ? 14.281 41.062 10.398 1 97.38 142 LEU B O 1
ATOM 5033 N N . ARG B 1 143 ? 14.68 42.594 8.875 1 95.69 143 ARG B N 1
ATOM 5034 C CA . ARG B 1 143 ? 15.469 41.719 8.023 1 95.69 143 ARG B CA 1
ATOM 5035 C C . ARG B 1 143 ? 16.953 41.875 8.297 1 95.69 143 ARG B C 1
ATOM 5037 O O . ARG B 1 143 ? 17.375 42.844 8.906 1 95.69 143 ARG B O 1
ATOM 5044 N N . GLY B 1 144 ? 17.703 40.844 7.871 1 95.56 144 GLY B N 1
ATOM 5045 C CA . GLY B 1 144 ? 19.125 40.812 8.188 1 95.56 144 GLY B CA 1
ATOM 5046 C C . GLY B 1 144 ? 19.406 40.562 9.656 1 95.56 144 GLY B C 1
ATOM 5047 O O . GLY B 1 144 ? 20.453 40.938 10.172 1 95.56 144 GLY B O 1
ATOM 5048 N N . MET B 1 145 ? 18.453 40.031 10.32 1 96.06 145 MET B N 1
ATOM 5049 C CA . MET B 1 145 ? 18.531 39.75 11.758 1 96.06 145 MET B CA 1
ATOM 5050 C C . MET B 1 145 ? 18.438 38.281 12.047 1 96.06 145 MET B C 1
ATOM 5052 O O . MET B 1 145 ? 17.375 37.75 12.398 1 96.06 145 MET B O 1
ATOM 5056 N N . GLU B 1 146 ? 19.562 37.625 12.016 1 95.5 146 GLU B N 1
ATOM 5057 C CA . GLU B 1 146 ? 19.609 36.188 12.289 1 95.5 146 GLU B CA 1
ATOM 5058 C C . GLU B 1 146 ? 19.641 35.906 13.789 1 95.5 146 GLU B C 1
ATOM 5060 O O . GLU B 1 146 ? 20.531 36.375 14.492 1 95.5 146 GLU B O 1
ATOM 5065 N N . VAL B 1 147 ? 18.688 35.156 14.25 1 97.5 147 VAL B N 1
ATOM 5066 C CA . VAL B 1 147 ? 18.672 34.781 15.656 1 97.5 147 VAL B CA 1
ATOM 5067 C C . VAL B 1 147 ? 19.844 33.844 15.938 1 97.5 147 VAL B C 1
ATOM 5069 O O . VAL B 1 147 ? 20.031 32.844 15.219 1 97.5 147 VAL B O 1
ATOM 5072 N N . SER B 1 148 ? 20.578 34.094 17 1 96.88 148 SER B N 1
ATOM 5073 C CA . SER B 1 148 ? 21.766 33.312 17.281 1 96.88 148 SER B CA 1
ATOM 5074 C C . SER B 1 148 ? 21.734 32.688 18.672 1 96.88 148 SER B C 1
ATOM 5076 O O . SER B 1 148 ? 22.344 31.656 18.938 1 96.88 148 SER B O 1
ATOM 5078 N N . ARG B 1 149 ? 21.047 33.438 19.562 1 95.81 149 ARG B N 1
ATOM 5079 C CA . ARG B 1 149 ? 21 33.031 20.953 1 95.81 149 ARG B CA 1
ATOM 5080 C C . ARG B 1 149 ? 19.688 33.406 21.594 1 95.81 149 ARG B C 1
ATOM 5082 O O . ARG B 1 149 ? 19.031 34.375 21.156 1 95.81 149 ARG B O 1
ATOM 5089 N N . LEU B 1 150 ? 19.281 32.594 22.531 1 97.38 150 LEU B N 1
ATOM 5090 C CA . LEU B 1 150 ? 18.078 32.938 23.312 1 97.38 150 LEU B CA 1
ATOM 5091 C C . LEU B 1 150 ? 18.25 32.531 24.766 1 97.38 150 LEU B C 1
ATOM 5093 O O . LEU B 1 150 ? 19.078 31.672 25.094 1 97.38 150 LEU B O 1
ATOM 5097 N N . ALA B 1 151 ? 17.578 33.25 25.656 1 95 151 ALA B N 1
ATOM 5098 C CA . ALA B 1 151 ? 17.531 32.906 27.078 1 95 151 ALA B CA 1
ATOM 5099 C C . ALA B 1 151 ? 16.125 33.094 27.625 1 95 151 ALA B C 1
ATOM 5101 O O . ALA B 1 151 ? 15.547 34.156 27.562 1 95 151 ALA B O 1
ATOM 5102 N N . ASP B 1 152 ? 15.57 32 28.094 1 92.19 152 ASP B N 1
ATOM 5103 C CA . ASP B 1 152 ? 14.281 32.062 28.781 1 92.19 152 ASP B CA 1
ATOM 5104 C C . ASP B 1 152 ? 14.461 32.531 30.219 1 92.19 152 ASP B C 1
ATOM 5106 O O . ASP B 1 152 ? 15.016 31.844 31.062 1 92.19 152 ASP B O 1
ATOM 5110 N N . GLU B 1 153 ? 13.898 33.688 30.484 1 91.38 153 GLU B N 1
ATOM 5111 C CA . GLU B 1 153 ? 14.109 34.312 31.781 1 91.38 153 GLU B CA 1
ATOM 5112 C C . GLU B 1 153 ? 12.914 34.094 32.719 1 91.38 153 GLU B C 1
ATOM 5114 O O . GLU B 1 153 ? 12.758 34.812 33.719 1 91.38 153 GLU B O 1
ATOM 5119 N N . GLY B 1 154 ? 12.07 33.188 32.406 1 87.44 154 GLY B N 1
ATOM 5120 C CA . GLY B 1 154 ? 10.906 32.875 33.219 1 87.44 154 GLY B CA 1
ATOM 5121 C C . GLY B 1 154 ? 9.664 33.625 32.812 1 87.44 154 GLY B C 1
ATOM 5122 O O . GLY B 1 154 ? 8.68 33.031 32.375 1 87.44 154 GLY B O 1
ATOM 5123 N N . GLU B 1 155 ? 9.82 35 32.875 1 91.44 155 GLU B N 1
ATOM 5124 C CA . GLU B 1 155 ? 8.664 35.812 32.5 1 91.44 155 GLU B CA 1
ATOM 5125 C C . GLU B 1 155 ? 8.812 36.375 31.109 1 91.44 155 GLU B C 1
ATOM 5127 O O . GLU B 1 155 ? 7.852 36.906 30.547 1 91.44 155 GLU B O 1
ATOM 5132 N N . SER B 1 156 ? 9.977 36.281 30.609 1 96 156 SER B N 1
ATOM 5133 C CA . SER B 1 156 ? 10.266 36.75 29.266 1 96 156 SER B CA 1
ATOM 5134 C C . SER B 1 156 ? 11.391 35.969 28.609 1 96 156 SER B C 1
ATOM 5136 O O . SER B 1 156 ? 12.047 35.156 29.266 1 96 156 SER B O 1
ATOM 5138 N N . VAL B 1 157 ? 11.555 36.188 27.344 1 97.69 157 VAL B N 1
ATOM 5139 C CA . VAL B 1 157 ? 12.633 35.594 26.578 1 97.69 157 VAL B CA 1
ATOM 5140 C C . VAL B 1 157 ? 13.5 36.688 25.953 1 97.69 157 VAL B C 1
ATOM 5142 O O . VAL B 1 157 ? 12.984 37.625 25.359 1 97.69 157 VAL B O 1
ATOM 5145 N N . LYS B 1 158 ? 14.734 36.562 26.172 1 97.56 158 LYS B N 1
ATOM 5146 C CA . LYS B 1 158 ? 15.703 37.438 25.5 1 97.56 158 LYS B CA 1
ATOM 5147 C C . LYS B 1 158 ? 16.25 36.781 24.234 1 97.56 158 LYS B C 1
ATOM 5149 O O . LYS B 1 158 ? 16.656 35.594 24.281 1 97.56 158 LYS B O 1
ATOM 5154 N N . VAL B 1 159 ? 16.234 37.531 23.125 1 97.88 159 VAL B N 1
ATOM 5155 C CA . VAL B 1 159 ? 16.625 36.969 21.828 1 97.88 159 VAL B CA 1
ATOM 5156 C C . VAL B 1 159 ? 17.734 37.812 21.219 1 97.88 159 VAL B C 1
ATOM 5158 O O . VAL B 1 159 ? 17.578 39.031 21.047 1 97.88 159 VAL B O 1
ATOM 5161 N N . TRP B 1 160 ? 18.875 37.219 20.969 1 97.5 160 TRP B N 1
ATOM 5162 C CA . TRP B 1 160 ? 19.953 37.906 20.297 1 97.5 160 TRP B CA 1
ATOM 5163 C C . TRP B 1 160 ? 19.875 37.688 18.781 1 97.5 160 TRP B C 1
ATOM 5165 O O . TRP B 1 160 ? 19.688 36.562 18.328 1 97.5 160 TRP B O 1
ATOM 5175 N N . ALA B 1 161 ? 19.969 38.719 18.031 1 96.06 161 ALA B N 1
ATOM 5176 C CA . ALA B 1 161 ? 20 38.719 16.562 1 96.06 161 ALA B CA 1
ATOM 5177 C C . ALA B 1 161 ? 20.984 39.75 16.031 1 96.06 161 ALA B C 1
ATOM 5179 O O . ALA B 1 161 ? 20.875 40.938 16.328 1 96.06 161 ALA B O 1
ATOM 5180 N N . GLY B 1 162 ? 21.922 39.25 15.305 1 87.88 162 GLY B N 1
ATOM 5181 C CA . GLY B 1 162 ? 23 40.156 14.953 1 87.88 162 GLY B CA 1
ATOM 5182 C C . GLY B 1 162 ? 23.734 40.719 16.156 1 87.88 162 GLY B C 1
ATOM 5183 O O . GLY B 1 162 ? 24.188 39.969 17.016 1 87.88 162 GLY B O 1
ATOM 5184 N N . ASP B 1 163 ? 23.828 42.125 16.141 1 88.81 163 ASP B N 1
ATOM 5185 C CA . ASP B 1 163 ? 24.516 42.812 17.234 1 88.81 163 ASP B CA 1
ATOM 5186 C C . ASP B 1 163 ? 23.516 43.375 18.234 1 88.81 163 ASP B C 1
ATOM 5188 O O . ASP B 1 163 ? 23.906 44.188 19.094 1 88.81 163 ASP B O 1
ATOM 5192 N N . GLN B 1 164 ? 22.297 42.875 18.141 1 94.81 164 GLN B N 1
ATOM 5193 C CA . GLN B 1 164 ? 21.234 43.406 18.984 1 94.81 164 GLN B CA 1
ATOM 5194 C C . GLN B 1 164 ? 20.562 42.312 19.781 1 94.81 164 GLN B C 1
ATOM 5196 O O . GLN B 1 164 ? 20.766 41.125 19.516 1 94.81 164 GLN B O 1
ATOM 5201 N N . TRP B 1 165 ? 19.875 42.688 20.781 1 95.94 165 TRP B N 1
ATOM 5202 C CA . TRP B 1 165 ? 19 41.75 21.484 1 95.94 165 TRP B CA 1
ATOM 5203 C C . TRP B 1 165 ? 17.609 42.375 21.688 1 95.94 165 TRP B C 1
ATOM 5205 O O . TRP B 1 165 ? 17.469 43.594 21.688 1 95.94 165 TRP B O 1
ATOM 5215 N N . PHE B 1 166 ? 16.656 41.562 21.75 1 97.44 166 PHE B N 1
ATOM 5216 C CA . PHE B 1 166 ? 15.242 41.938 21.922 1 97.44 166 PHE B CA 1
ATOM 5217 C C . PHE B 1 166 ? 14.609 41.094 23.031 1 97.44 166 PHE B C 1
ATOM 5219 O O . PHE B 1 166 ? 15.125 40.031 23.406 1 97.44 166 PHE B O 1
ATOM 5226 N N . THR B 1 167 ? 13.547 41.625 23.625 1 97.31 167 THR B N 1
ATOM 5227 C CA . THR B 1 167 ? 12.836 40.906 24.672 1 97.31 167 THR B CA 1
ATOM 5228 C C . THR B 1 167 ? 11.367 40.75 24.312 1 97.31 167 THR B C 1
ATOM 5230 O O . THR B 1 167 ? 10.75 41.656 23.766 1 97.31 167 THR B O 1
ATOM 5233 N N . ALA B 1 168 ? 10.883 39.594 24.578 1 97.81 168 ALA B N 1
ATOM 5234 C CA . ALA B 1 168 ? 9.461 39.344 24.375 1 97.81 168 ALA B CA 1
ATOM 5235 C C . ALA B 1 168 ? 8.906 38.438 25.453 1 97.81 168 ALA B C 1
ATOM 5237 O O . ALA B 1 168 ? 9.664 37.781 26.188 1 97.81 168 ALA B O 1
ATOM 5238 N N . GLN B 1 169 ? 7.598 38.438 25.609 1 98.12 169 GLN B N 1
ATOM 5239 C CA . GLN B 1 169 ? 6.965 37.469 26.516 1 98.12 169 GLN B CA 1
ATOM 5240 C C . GLN B 1 169 ? 7.082 36.031 25.984 1 98.12 169 GLN B C 1
ATOM 5242 O O . GLN B 1 169 ? 7.27 35.094 26.75 1 98.12 169 GLN B O 1
ATOM 5247 N N . TRP B 1 170 ? 6.938 35.906 24.703 1 98.44 170 TRP B N 1
ATOM 5248 C CA . TRP B 1 170 ? 6.992 34.594 24.047 1 98.44 170 TRP B CA 1
ATOM 5249 C C . TRP B 1 170 ? 7.875 34.656 22.797 1 98.44 170 TRP B C 1
ATOM 5251 O O . TRP B 1 170 ? 7.965 35.688 22.141 1 98.44 170 TRP B O 1
ATOM 5261 N N . LEU B 1 171 ? 8.531 33.531 22.5 1 98.81 171 LEU B N 1
ATOM 5262 C CA . LEU B 1 171 ? 9.297 33.312 21.266 1 98.81 171 LEU B CA 1
ATOM 5263 C C . LEU B 1 171 ? 8.766 32.125 20.484 1 98.81 171 LEU B C 1
ATOM 5265 O O . LEU B 1 171 ? 8.516 31.078 21.047 1 98.81 171 LEU B O 1
ATOM 5269 N N . VAL B 1 172 ? 8.539 32.344 19.219 1 98.94 172 VAL B N 1
ATOM 5270 C CA . VAL B 1 172 ? 8.156 31.219 18.359 1 98.94 172 VAL B CA 1
ATOM 5271 C C . VAL B 1 172 ? 9.227 31.016 17.297 1 98.94 172 VAL B C 1
ATOM 5273 O O . VAL B 1 172 ? 9.539 31.922 16.531 1 98.94 172 VAL B O 1
ATOM 5276 N N . GLY B 1 173 ? 9.773 29.812 17.281 1 98.81 173 GLY B N 1
ATOM 5277 C CA . GLY B 1 173 ? 10.703 29.438 16.219 1 98.81 173 GLY B CA 1
ATOM 5278 C C . GLY B 1 173 ? 10.008 29.031 14.938 1 98.81 173 GLY B C 1
ATOM 5279 O O . GLY B 1 173 ? 9.32 28 14.898 1 98.81 173 GLY B O 1
ATOM 5280 N N . CYS B 1 174 ? 10.141 29.797 13.891 1 98.75 174 CYS B N 1
ATOM 5281 C CA . CYS B 1 174 ? 9.75 29.531 12.516 1 98.75 174 CYS B CA 1
ATOM 5282 C C . CYS B 1 174 ? 10.938 29.672 11.57 1 98.75 174 CYS B C 1
ATOM 5284 O O . CYS B 1 174 ? 10.789 30.203 10.469 1 98.75 174 CYS B O 1
ATOM 5286 N N . ASP B 1 175 ? 12.094 29.188 12 1 98.12 175 ASP B N 1
ATOM 5287 C CA . ASP B 1 175 ? 13.344 29.5 11.32 1 98.12 175 ASP B CA 1
ATOM 5288 C C . ASP B 1 175 ? 13.844 28.297 10.523 1 98.12 175 ASP B C 1
ATOM 5290 O O . ASP B 1 175 ? 15.047 28.125 10.32 1 98.12 175 ASP B O 1
ATOM 5294 N N . GLY B 1 176 ? 12.984 27.422 10.156 1 96.19 176 GLY B N 1
ATOM 5295 C CA . GLY B 1 176 ? 13.273 26.422 9.148 1 96.19 176 GLY B CA 1
ATOM 5296 C C . GLY B 1 176 ? 13.844 25.141 9.734 1 96.19 176 GLY B C 1
ATOM 5297 O O . GLY B 1 176 ? 13.859 24.953 10.953 1 96.19 176 GLY B O 1
ATOM 5298 N N . GLY B 1 177 ? 14.227 24.266 8.828 1 95.12 177 GLY B N 1
ATOM 5299 C CA . GLY B 1 177 ? 14.656 22.922 9.188 1 95.12 177 GLY B CA 1
ATOM 5300 C C . GLY B 1 177 ? 15.93 22.906 10.016 1 95.12 177 GLY B C 1
ATOM 5301 O O . GLY B 1 177 ? 16.156 21.984 10.805 1 95.12 177 GLY B O 1
ATOM 5302 N N . ARG B 1 178 ? 16.797 23.891 9.883 1 93.31 178 ARG B N 1
ATOM 5303 C CA . ARG B 1 178 ? 18.031 24.031 10.656 1 93.31 178 ARG B CA 1
ATOM 5304 C C . ARG B 1 178 ? 17.844 25.016 11.805 1 93.31 178 ARG B C 1
ATOM 5306 O O . ARG B 1 178 ? 18.75 25.781 12.109 1 93.31 178 ARG B O 1
ATOM 5313 N N . SER B 1 179 ? 16.781 24.953 12.328 1 97.81 179 SER B N 1
ATOM 5314 C CA . SER B 1 179 ? 16.297 25.922 13.305 1 97.81 179 SER B CA 1
ATOM 5315 C C . SER B 1 179 ? 17.297 26.125 14.43 1 97.81 179 SER B C 1
ATOM 5317 O O . SER B 1 179 ? 17.594 25.203 15.188 1 97.81 179 SER B O 1
ATOM 5319 N N . THR B 1 180 ? 17.781 27.312 14.57 1 97.81 180 THR B N 1
ATOM 5320 C CA . THR B 1 180 ? 18.609 27.734 15.688 1 97.81 180 THR B CA 1
ATOM 5321 C C . THR B 1 180 ? 17.797 27.781 16.984 1 97.81 180 THR B C 1
ATOM 5323 O O . THR B 1 180 ? 18.297 27.406 18.047 1 97.81 180 THR B O 1
ATOM 5326 N N . VAL B 1 181 ? 16.562 28.219 16.859 1 98.5 181 VAL B N 1
ATOM 5327 C CA . VAL B 1 181 ? 15.688 28.312 18.016 1 98.5 181 VAL B CA 1
ATOM 5328 C C . VAL B 1 181 ? 15.492 26.922 18.625 1 98.5 181 VAL B C 1
ATOM 5330 O O . VAL B 1 181 ? 15.664 26.734 19.828 1 98.5 181 VAL B O 1
ATOM 5333 N N . ARG B 1 182 ? 15.141 25.922 17.797 1 98.5 182 ARG B N 1
ATOM 5334 C CA . ARG B 1 182 ? 14.922 24.562 18.281 1 98.5 182 ARG B CA 1
ATOM 5335 C C . ARG B 1 182 ? 16.156 24.031 19 1 98.5 182 ARG B C 1
ATOM 5337 O O . ARG B 1 182 ? 16.047 23.5 20.109 1 98.5 182 ARG B O 1
ATOM 5344 N N . LYS B 1 183 ? 17.344 24.203 18.375 1 97.81 183 LYS B N 1
ATOM 5345 C CA . LYS B 1 183 ? 18.594 23.672 18.906 1 97.81 183 LYS B CA 1
ATOM 5346 C C . LYS B 1 183 ? 18.969 24.359 20.203 1 97.81 183 LYS B C 1
ATOM 5348 O O . LYS B 1 183 ? 19.281 23.703 21.203 1 97.81 183 LYS B O 1
ATOM 5353 N N . THR B 1 184 ? 18.906 25.688 20.219 1 97.38 184 THR B N 1
ATOM 5354 C CA . THR B 1 184 ? 19.359 26.484 21.359 1 97.38 184 THR B CA 1
ATOM 5355 C C . THR B 1 184 ? 18.422 26.281 22.547 1 97.38 184 THR B C 1
ATOM 5357 O O . THR B 1 184 ? 18.859 26.297 23.703 1 97.38 184 THR B O 1
ATOM 5360 N N . ALA B 1 185 ? 17.172 26.141 22.281 1 97.31 185 ALA B N 1
ATOM 5361 C CA . ALA B 1 185 ? 16.203 25.969 23.344 1 97.31 185 ALA B CA 1
ATOM 5362 C C . ALA B 1 185 ? 16.203 24.531 23.875 1 97.31 185 ALA B C 1
ATOM 5364 O O . ALA B 1 185 ? 15.562 24.234 24.891 1 97.31 185 ALA B O 1
ATOM 5365 N N . GLY B 1 186 ? 16.844 23.609 23.203 1 97.38 186 GLY B N 1
ATOM 5366 C CA . GLY B 1 186 ? 17.031 22.266 23.719 1 97.38 186 GLY B CA 1
ATOM 5367 C C . GLY B 1 186 ? 15.883 21.328 23.375 1 97.38 186 GLY B C 1
ATOM 5368 O O . GLY B 1 186 ? 15.602 20.391 24.125 1 97.38 186 GLY B O 1
ATOM 5369 N N . PHE B 1 187 ? 15.148 21.594 22.312 1 98.19 187 PHE B N 1
ATOM 5370 C CA . PHE B 1 187 ? 14.109 20.672 21.859 1 98.19 187 PHE B CA 1
ATOM 5371 C C . PHE B 1 187 ? 14.727 19.391 21.312 1 98.19 187 PHE B C 1
ATOM 5373 O O . PHE B 1 187 ? 15.711 19.438 20.578 1 98.19 187 PHE B O 1
ATOM 5380 N N . GLU B 1 188 ? 14.164 18.25 21.703 1 98.31 188 GLU B N 1
ATOM 5381 C CA . GLU B 1 188 ? 14.562 16.984 21.078 1 98.31 188 GLU B CA 1
ATOM 5382 C C . GLU B 1 188 ? 13.945 16.828 19.703 1 98.31 188 GLU B C 1
ATOM 5384 O O . GLU B 1 188 ? 12.773 17.141 19.5 1 98.31 188 GLU B O 1
ATOM 5389 N N . PHE B 1 189 ? 14.711 16.438 18.766 1 98.25 189 PHE B N 1
ATOM 5390 C CA . PHE B 1 189 ? 14.32 16.281 17.375 1 98.25 189 PHE B CA 1
ATOM 5391 C C . PHE B 1 189 ? 14.602 14.867 16.875 1 98.25 189 PHE B C 1
ATOM 5393 O O . PHE B 1 189 ? 15.75 14.523 16.578 1 98.25 189 PHE B O 1
ATOM 5400 N N . VAL B 1 190 ? 13.531 14.055 16.734 1 98.31 190 VAL B N 1
ATOM 5401 C CA . VAL B 1 190 ? 13.711 12.625 16.516 1 98.31 190 VAL B CA 1
ATOM 5402 C C . VAL B 1 190 ? 13.047 12.211 15.195 1 98.31 190 VAL B C 1
ATOM 5404 O O . VAL B 1 190 ? 12.172 12.914 14.688 1 98.31 190 VAL B O 1
ATOM 5407 N N . GLY B 1 191 ? 13.5 11.086 14.625 1 97.75 191 GLY B N 1
ATOM 5408 C CA . GLY B 1 191 ? 12.938 10.555 13.391 1 97.75 191 GLY B CA 1
ATOM 5409 C C . GLY B 1 191 ? 13.922 9.719 12.594 1 97.75 191 GLY B C 1
ATOM 5410 O O . GLY B 1 191 ? 14.766 9.023 13.172 1 97.75 191 GLY B O 1
ATOM 5411 N N . THR B 1 192 ? 13.797 9.68 11.297 1 97.81 192 THR B N 1
ATOM 5412 C CA . THR B 1 192 ? 14.625 8.836 10.438 1 97.81 192 THR B CA 1
ATOM 5413 C C . THR B 1 192 ? 15.664 9.672 9.703 1 97.81 192 THR B C 1
ATOM 5415 O O . THR B 1 192 ? 15.406 10.828 9.352 1 97.81 192 THR B O 1
ATOM 5418 N N . GLU B 1 193 ? 16.797 9.086 9.484 1 96.81 193 GLU B N 1
ATOM 5419 C CA . GLU B 1 193 ? 17.859 9.719 8.703 1 96.81 193 GLU B CA 1
ATOM 5420 C C . GLU B 1 193 ? 17.625 9.562 7.207 1 96.81 193 GLU B C 1
ATOM 5422 O O . GLU B 1 193 ? 16.734 8.812 6.793 1 96.81 193 GLU B O 1
ATOM 5427 N N . ALA B 1 194 ? 18.359 10.227 6.441 1 96.12 194 ALA B N 1
ATOM 5428 C CA . ALA B 1 194 ? 18.188 10.266 4.992 1 96.12 194 ALA B CA 1
ATOM 5429 C C . ALA B 1 194 ? 18.531 8.922 4.359 1 96.12 194 ALA B C 1
ATOM 5431 O O . ALA B 1 194 ? 19.516 8.289 4.738 1 96.12 194 ALA B O 1
ATOM 5432 N N . GLU B 1 195 ? 17.656 8.516 3.436 1 96.06 195 GLU B N 1
ATOM 5433 C CA . GLU B 1 195 ? 17.922 7.328 2.627 1 96.06 195 GLU B CA 1
ATOM 5434 C C . GLU B 1 195 ? 18.344 7.703 1.214 1 96.06 195 GLU B C 1
ATOM 5436 O O . GLU B 1 195 ? 18.938 6.887 0.5 1 96.06 195 GLU B O 1
ATOM 5441 N N . PHE B 1 196 ? 18.031 8.945 0.806 1 96.94 196 PHE B N 1
ATOM 5442 C CA . PHE B 1 196 ? 18.406 9.367 -0.538 1 96.94 196 PHE B CA 1
ATOM 5443 C C . PHE B 1 196 ? 18.812 10.836 -0.556 1 96.94 196 PHE B C 1
ATOM 5445 O O . PHE B 1 196 ? 18.609 11.547 0.429 1 96.94 196 PHE B O 1
ATOM 5452 N N . THR B 1 197 ? 19.438 11.273 -1.62 1 97.19 197 THR B N 1
ATOM 5453 C CA . THR B 1 197 ? 19.656 12.672 -1.953 1 97.19 197 THR B CA 1
ATOM 5454 C C . THR B 1 197 ? 18.844 13.078 -3.178 1 97.19 197 THR B C 1
ATOM 5456 O O . THR B 1 197 ? 18.906 12.414 -4.219 1 97.19 197 THR B O 1
ATOM 5459 N N . GLY B 1 198 ? 18.047 14.094 -2.996 1 96.12 198 GLY B N 1
ATOM 5460 C CA . GLY B 1 198 ? 17.328 14.68 -4.109 1 96.12 198 GLY B CA 1
ATOM 5461 C C . GLY B 1 198 ? 18.016 15.891 -4.703 1 96.12 198 GLY B C 1
ATOM 5462 O O . GLY B 1 198 ? 18.672 16.656 -3.986 1 96.12 198 GLY B O 1
ATOM 5463 N N . TYR B 1 199 ? 17.859 16.031 -5.988 1 95.75 199 TYR B N 1
ATOM 5464 C CA . TYR B 1 199 ? 18.438 17.156 -6.711 1 95.75 199 TYR B CA 1
ATOM 5465 C C . TYR B 1 199 ? 17.359 17.891 -7.516 1 95.75 199 TYR B C 1
ATOM 5467 O O . TYR B 1 199 ? 16.484 17.266 -8.117 1 95.75 199 TYR B O 1
ATOM 5475 N N . ILE B 1 200 ? 17.391 19.156 -7.453 1 94.25 200 ILE B N 1
ATOM 5476 C CA . ILE B 1 200 ? 16.625 20.031 -8.336 1 94.25 200 ILE B CA 1
ATOM 5477 C C . ILE B 1 200 ? 17.578 20.812 -9.234 1 94.25 200 ILE B C 1
ATOM 5479 O O . ILE B 1 200 ? 18.531 21.422 -8.75 1 94.25 200 ILE B O 1
ATOM 5483 N N . ALA B 1 201 ? 17.297 20.781 -10.555 1 95.19 201 ALA B N 1
ATOM 5484 C CA . ALA B 1 201 ? 18.266 21.422 -11.445 1 95.19 201 ALA B CA 1
ATOM 5485 C C . ALA B 1 201 ? 17.562 22.047 -12.656 1 95.19 201 ALA B C 1
ATOM 5487 O O . ALA B 1 201 ? 16.547 21.531 -13.125 1 95.19 201 ALA B O 1
ATOM 5488 N N . VAL B 1 202 ? 18.094 23.141 -13.07 1 94.31 202 VAL B N 1
ATOM 5489 C CA . VAL B 1 202 ? 17.859 23.703 -14.391 1 94.31 202 VAL B CA 1
ATOM 5490 C C . VAL B 1 202 ? 19.109 23.578 -15.242 1 94.31 202 VAL B C 1
ATOM 5492 O O . VAL B 1 202 ? 20.172 24.094 -14.883 1 94.31 202 VAL B O 1
ATOM 5495 N N . CYS B 1 203 ? 18.938 22.906 -16.312 1 96.56 203 CYS B N 1
ATOM 5496 C CA . CYS B 1 203 ? 20.125 22.609 -17.109 1 96.56 203 CYS B CA 1
ATOM 5497 C C . CYS B 1 203 ? 19.781 22.469 -18.578 1 96.56 203 CYS B C 1
ATOM 5499 O O . CYS B 1 203 ? 18.609 22.422 -18.953 1 96.56 203 CYS B O 1
ATOM 5501 N N . ASP B 1 204 ? 20.828 22.547 -19.406 1 97.69 204 ASP B N 1
ATOM 5502 C CA . ASP B 1 204 ? 20.719 22.203 -20.812 1 97.69 204 ASP B CA 1
ATOM 5503 C C . ASP B 1 204 ? 21.188 20.766 -21.062 1 97.69 204 ASP B C 1
ATOM 5505 O O . ASP B 1 204 ? 22.219 20.344 -20.547 1 97.69 204 ASP B O 1
ATOM 5509 N N . LEU B 1 205 ? 20.375 20.078 -21.781 1 97.56 205 LEU B N 1
ATOM 5510 C CA . LEU B 1 205 ? 20.688 18.688 -22.078 1 97.56 205 LEU B CA 1
ATOM 5511 C C . LEU B 1 205 ? 20.922 18.5 -23.578 1 97.56 205 LEU B C 1
ATOM 5513 O O . LEU B 1 205 ? 20.25 19.125 -24.406 1 97.56 205 LEU B O 1
ATOM 5517 N N . ASP B 1 206 ? 21.75 17.625 -23.969 1 97.12 206 ASP B N 1
ATOM 5518 C CA . ASP B 1 206 ? 22.047 17.375 -25.375 1 97.12 206 ASP B CA 1
ATOM 5519 C C . ASP B 1 206 ? 20.891 16.609 -26.031 1 97.12 206 ASP B C 1
ATOM 5521 O O . ASP B 1 206 ? 20.547 16.891 -27.188 1 97.12 206 ASP B O 1
ATOM 5525 N N . ARG B 1 207 ? 20.312 15.648 -25.312 1 95.62 207 ARG B N 1
ATOM 5526 C CA . ARG B 1 207 ? 19.234 14.805 -25.828 1 95.62 207 ARG B CA 1
ATOM 5527 C C . ARG B 1 207 ? 18.094 14.695 -24.828 1 95.62 207 ARG B C 1
ATOM 5529 O O . ARG B 1 207 ? 17.828 13.617 -24.297 1 95.62 207 ARG B O 1
ATOM 5536 N N . PRO B 1 208 ? 17.406 15.758 -24.672 1 95.19 208 PRO B N 1
ATOM 5537 C CA . PRO B 1 208 ? 16.312 15.727 -23.703 1 95.19 208 PRO B CA 1
ATOM 5538 C C . PRO B 1 208 ? 15.25 14.68 -24.031 1 95.19 208 PRO B C 1
ATOM 5540 O O . PRO B 1 208 ? 14.484 14.266 -23.156 1 95.19 208 PRO B O 1
ATOM 5543 N N . ASP B 1 209 ? 15.211 14.148 -25.266 1 94.5 209 ASP B N 1
ATOM 5544 C CA . ASP B 1 209 ? 14.219 13.18 -25.734 1 94.5 209 ASP B CA 1
ATOM 5545 C C . ASP B 1 209 ? 14.438 11.812 -25.078 1 94.5 209 ASP B C 1
ATOM 5547 O O . ASP B 1 209 ? 13.547 10.961 -25.109 1 94.5 209 ASP B O 1
ATOM 5551 N N . LEU B 1 210 ? 15.617 11.609 -24.531 1 95.88 210 LEU B N 1
ATOM 5552 C CA . LEU B 1 210 ? 15.914 10.328 -23.906 1 95.88 210 LEU B CA 1
ATOM 5553 C C . LEU B 1 210 ? 15.195 10.211 -22.562 1 95.88 210 LEU B C 1
ATOM 5555 O O . LEU B 1 210 ? 15.109 9.117 -22 1 95.88 210 LEU B O 1
ATOM 5559 N N . LEU B 1 211 ? 14.773 11.305 -22.031 1 96.56 211 LEU B N 1
ATOM 5560 C CA . LEU B 1 211 ? 14.055 11.297 -20.766 1 96.56 211 LEU B CA 1
ATOM 5561 C C . LEU B 1 211 ? 12.547 11.414 -20.984 1 96.56 211 LEU B C 1
ATOM 5563 O O . LEU B 1 211 ? 12.102 12.203 -21.828 1 96.56 211 LEU B O 1
ATOM 5567 N N . LYS B 1 212 ? 11.797 10.602 -20.297 1 94.81 212 LYS B N 1
ATOM 5568 C CA . LYS B 1 212 ? 10.344 10.68 -20.359 1 94.81 212 LYS B CA 1
ATOM 5569 C C . LYS B 1 212 ? 9.812 11.805 -19.484 1 94.81 212 LYS B C 1
ATOM 5571 O O . LYS B 1 212 ? 10.312 12.023 -18.375 1 94.81 212 LYS B O 1
ATOM 5576 N N . SER B 1 213 ? 8.812 12.523 -19.953 1 94.31 213 SER B N 1
ATOM 5577 C CA . SER B 1 213 ? 8.188 13.578 -19.156 1 94.31 213 SER B CA 1
ATOM 5578 C C . SER B 1 213 ? 7.457 13.016 -17.953 1 94.31 213 SER B C 1
ATOM 5580 O O . SER B 1 213 ? 6.926 11.906 -18 1 94.31 213 SER B O 1
ATOM 5582 N N . GLY B 1 214 ? 7.441 13.844 -16.859 1 94.62 214 GLY B N 1
ATOM 5583 C CA . GLY B 1 214 ? 6.723 13.438 -15.656 1 94.62 214 GLY B CA 1
ATOM 5584 C C . GLY B 1 214 ? 7.555 12.578 -14.727 1 94.62 214 GLY B C 1
ATOM 5585 O O . GLY B 1 214 ? 8.781 12.711 -14.68 1 94.62 214 GLY B O 1
ATOM 5586 N N . PHE B 1 215 ? 6.938 11.844 -13.914 1 95.94 215 PHE B N 1
ATOM 5587 C CA . PHE B 1 215 ? 7.586 11.008 -12.906 1 95.94 215 PHE B CA 1
ATOM 5588 C C . PHE B 1 215 ? 8.031 9.68 -13.516 1 95.94 215 PHE B C 1
ATOM 5590 O O . PHE B 1 215 ? 7.23 8.977 -14.133 1 95.94 215 PHE B O 1
ATOM 5597 N N . LYS B 1 216 ? 9.305 9.359 -13.328 1 96.94 216 LYS B N 1
ATOM 5598 C CA . LYS B 1 216 ? 9.797 8.086 -13.859 1 96.94 216 LYS B CA 1
ATOM 5599 C C . LYS B 1 216 ? 10.617 7.336 -12.812 1 96.94 216 LYS B C 1
ATOM 5601 O O . LYS B 1 216 ? 11.703 7.781 -12.43 1 96.94 216 LYS B O 1
ATOM 5606 N N . HIS B 1 217 ? 10.078 6.18 -12.414 1 96.31 217 HIS B N 1
ATOM 5607 C CA . HIS B 1 217 ? 10.867 5.254 -11.602 1 96.31 217 HIS B CA 1
ATOM 5608 C C . HIS B 1 217 ? 11.945 4.566 -12.438 1 96.31 217 HIS B C 1
ATOM 5610 O O . HIS B 1 217 ? 11.703 4.211 -13.594 1 96.31 217 HIS B O 1
ATOM 5616 N N . THR B 1 218 ? 13.078 4.422 -11.836 1 96.06 218 THR B N 1
ATOM 5617 C CA . THR B 1 218 ? 14.141 3.67 -12.5 1 96.06 218 THR B CA 1
ATOM 5618 C C . THR B 1 218 ? 14.711 2.609 -11.562 1 96.06 218 THR B C 1
ATOM 5620 O O . THR B 1 218 ? 14.25 2.453 -10.43 1 96.06 218 THR B O 1
ATOM 5623 N N . ASN B 1 219 ? 15.719 1.845 -11.984 1 92.44 219 ASN B N 1
ATOM 5624 C CA . ASN B 1 219 ? 16.359 0.812 -11.18 1 92.44 219 ASN B CA 1
ATOM 5625 C C . ASN B 1 219 ? 17.297 1.416 -10.133 1 92.44 219 ASN B C 1
ATOM 5627 O O . ASN B 1 219 ? 17.766 0.713 -9.234 1 92.44 219 ASN B O 1
ATOM 5631 N N . SER B 1 220 ? 17.453 2.725 -10.227 1 95.31 220 SER B N 1
ATOM 5632 C CA . SER B 1 220 ? 18.422 3.338 -9.32 1 95.31 220 SER B CA 1
ATOM 5633 C C . SER B 1 220 ? 17.797 4.527 -8.586 1 95.31 220 SER B C 1
ATOM 5635 O O . SER B 1 220 ? 18.484 5.203 -7.809 1 95.31 220 SER B O 1
ATOM 5637 N N . GLY B 1 221 ? 16.594 4.812 -8.852 1 96.69 221 GLY B N 1
ATOM 5638 C CA . GLY B 1 221 ? 15.914 5.938 -8.227 1 96.69 221 GLY B CA 1
ATOM 5639 C C . GLY B 1 221 ? 14.734 6.449 -9.039 1 96.69 221 GLY B C 1
ATOM 5640 O O . GLY B 1 221 ? 13.922 5.66 -9.516 1 96.69 221 GLY B O 1
ATOM 5641 N N . MET B 1 222 ? 14.602 7.746 -9.102 1 97.5 222 MET B N 1
ATOM 5642 C CA . MET B 1 222 ? 13.523 8.375 -9.859 1 97.5 222 MET B CA 1
ATOM 5643 C C . MET B 1 222 ? 13.969 9.719 -10.43 1 97.5 222 MET B C 1
ATOM 5645 O O . MET B 1 222 ? 14.789 10.406 -9.828 1 97.5 222 MET B O 1
ATOM 5649 N N . TYR B 1 223 ? 13.516 10.07 -11.555 1 97.56 223 TYR B N 1
ATOM 5650 C CA . TYR B 1 223 ? 13.664 11.438 -12.039 1 97.56 223 TYR B CA 1
ATOM 5651 C C . TYR B 1 223 ? 12.32 12.008 -12.477 1 97.56 223 TYR B C 1
ATOM 5653 O O . TYR B 1 223 ? 11.391 11.266 -12.781 1 97.56 223 TYR B O 1
ATOM 5661 N N . ILE B 1 224 ? 12.18 13.266 -12.43 1 95.81 224 ILE B N 1
ATOM 5662 C CA . ILE B 1 224 ? 11 14.023 -12.852 1 95.81 224 ILE B CA 1
ATOM 5663 C C . ILE B 1 224 ? 11.414 15.086 -13.867 1 95.81 224 ILE B C 1
ATOM 5665 O O . ILE B 1 224 ? 12.297 15.906 -13.594 1 95.81 224 ILE B O 1
ATOM 5669 N N . VAL B 1 225 ? 10.852 15.047 -15.016 1 95.5 225 VAL B N 1
ATOM 5670 C CA . VAL B 1 225 ? 10.992 16.141 -15.969 1 95.5 225 VAL B CA 1
ATOM 5671 C C . VAL B 1 225 ? 9.766 17.047 -15.898 1 95.5 225 VAL B C 1
ATOM 5673 O O . VAL B 1 225 ? 8.688 16.703 -16.375 1 95.5 225 VAL B O 1
ATOM 5676 N N . SER B 1 226 ? 9.945 18.188 -15.312 1 89.69 226 SER B N 1
ATOM 5677 C CA . SER B 1 226 ? 8.836 19.094 -15.062 1 89.69 226 SER B CA 1
ATOM 5678 C C . SER B 1 226 ? 8.734 20.156 -16.156 1 89.69 226 SER B C 1
ATOM 5680 O O . SER B 1 226 ? 7.801 20.953 -16.172 1 89.69 226 SER B O 1
ATOM 5682 N N . GLY B 1 227 ? 9.641 20.25 -17.016 1 87.5 227 GLY B N 1
ATOM 5683 C CA . GLY B 1 227 ? 9.742 21.172 -18.125 1 87.5 227 GLY B CA 1
ATOM 5684 C C . GLY B 1 227 ? 11.094 21.125 -18.812 1 87.5 227 GLY B C 1
ATOM 5685 O O . GLY B 1 227 ? 11.984 20.375 -18.406 1 87.5 227 GLY B O 1
ATOM 5686 N N . PRO B 1 228 ? 11.18 21.906 -19.828 1 86.56 228 PRO B N 1
ATOM 5687 C CA . PRO B 1 228 ? 12.461 21.891 -20.531 1 86.56 228 PRO B CA 1
ATOM 5688 C C . PRO B 1 228 ? 13.641 22.266 -19.625 1 86.56 228 PRO B C 1
ATOM 5690 O O . PRO B 1 228 ? 13.703 23.375 -19.109 1 86.56 228 PRO B O 1
ATOM 5693 N N . GLY B 1 229 ? 14.484 21.297 -19.453 1 89.62 229 GLY B N 1
ATOM 5694 C CA . GLY B 1 229 ? 15.695 21.5 -18.688 1 89.62 229 GLY B CA 1
ATOM 5695 C C . GLY B 1 229 ? 15.453 21.531 -17.188 1 89.62 229 GLY B C 1
ATOM 5696 O O . GLY B 1 229 ? 16.375 21.812 -16.406 1 89.62 229 GLY B O 1
ATOM 5697 N N . GLN B 1 230 ? 14.289 21.328 -16.797 1 92.62 230 GLN B N 1
ATOM 5698 C CA . GLN B 1 230 ? 13.961 21.344 -15.383 1 92.62 230 GLN B CA 1
ATOM 5699 C C . GLN B 1 230 ? 13.789 19.922 -14.852 1 92.62 230 GLN B C 1
ATOM 5701 O O . GLN B 1 230 ? 12.844 19.219 -15.234 1 92.62 230 GLN B O 1
ATOM 5706 N N . LEU B 1 231 ? 14.703 19.562 -13.906 1 95.38 231 LEU B N 1
ATOM 5707 C CA . LEU B 1 231 ? 14.742 18.172 -13.484 1 95.38 231 LEU B CA 1
ATOM 5708 C C . LEU B 1 231 ? 14.75 18.062 -11.961 1 95.38 231 LEU B C 1
ATOM 5710 O O . LEU B 1 231 ? 15.344 18.906 -11.281 1 95.38 231 LEU B O 1
ATOM 5714 N N . HIS B 1 232 ? 14.047 17.125 -11.484 1 95.44 232 HIS B N 1
ATOM 5715 C CA . HIS B 1 232 ? 14.258 16.562 -10.148 1 95.44 232 HIS B CA 1
ATOM 5716 C C . HIS B 1 232 ? 14.805 15.141 -10.227 1 95.44 232 HIS B C 1
ATOM 5718 O O . HIS B 1 232 ? 14.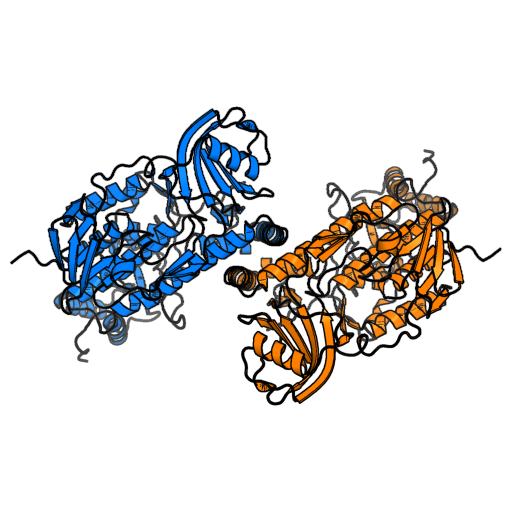367 14.344 -11.062 1 95.44 232 HIS B O 1
ATOM 5724 N N . VAL B 1 233 ? 15.836 14.875 -9.453 1 97.12 233 VAL B N 1
ATOM 5725 C CA . VAL B 1 233 ? 16.438 13.547 -9.469 1 97.12 233 VAL B CA 1
ATOM 5726 C C . VAL B 1 233 ? 16.578 13.023 -8.039 1 97.12 233 VAL B C 1
ATOM 5728 O O . VAL B 1 233 ? 17.109 13.727 -7.168 1 97.12 233 VAL B O 1
ATOM 5731 N N . ILE B 1 234 ? 16.062 11.875 -7.77 1 97.69 234 ILE B N 1
ATOM 5732 C CA . ILE B 1 234 ? 16.203 11.195 -6.488 1 97.69 234 ILE B CA 1
ATOM 5733 C C . ILE B 1 234 ? 17.25 10.078 -6.613 1 97.69 234 ILE B C 1
ATOM 5735 O O . ILE B 1 234 ? 17.047 9.117 -7.359 1 97.69 234 ILE B O 1
ATOM 5739 N N . ASP B 1 235 ? 18.312 10.266 -5.934 1 97.75 235 ASP B N 1
ATOM 5740 C CA . ASP B 1 235 ? 19.453 9.352 -5.996 1 97.75 235 ASP B CA 1
ATOM 5741 C C . ASP B 1 235 ? 19.672 8.648 -4.656 1 97.75 235 ASP B C 1
ATOM 5743 O O . ASP B 1 235 ? 19.875 9.312 -3.633 1 97.75 235 ASP B O 1
ATOM 5747 N N . PHE B 1 236 ? 19.656 7.316 -4.562 1 96.81 236 PHE B N 1
ATOM 5748 C CA . PHE B 1 236 ? 19.812 6.566 -3.322 1 96.81 236 PHE B CA 1
ATOM 5749 C C . PHE B 1 236 ? 21.281 6.324 -3.004 1 96.81 236 PHE B C 1
ATOM 5751 O O . PHE B 1 236 ? 21.609 5.648 -2.027 1 96.81 236 PHE B O 1
ATOM 5758 N N . ASP B 1 237 ? 22.156 6.918 -3.875 1 91.56 237 ASP B N 1
ATOM 5759 C CA . ASP B 1 237 ? 23.562 7.051 -3.494 1 91.56 237 ASP B CA 1
ATOM 5760 C C . ASP B 1 237 ? 23.766 8.234 -2.547 1 91.56 237 ASP B C 1
ATOM 5762 O O . ASP B 1 237 ? 23.562 9.383 -2.934 1 91.56 237 ASP B O 1
ATOM 5766 N N . ARG B 1 238 ? 24.25 7.953 -1.283 1 83.44 238 ARG B N 1
ATOM 5767 C CA . ARG B 1 238 ? 24.312 8.977 -0.245 1 83.44 238 ARG B CA 1
ATOM 5768 C C . ARG B 1 238 ? 25.75 9.484 -0.081 1 83.44 238 ARG B C 1
ATOM 5770 O O . ARG B 1 238 ? 26.078 10.078 0.946 1 83.44 238 ARG B O 1
ATOM 5777 N N . SER B 1 239 ? 26.438 9.352 -1.076 1 85.94 239 SER B N 1
ATOM 5778 C CA . SER B 1 239 ? 27.859 9.648 -0.902 1 85.94 239 SER B CA 1
ATOM 5779 C C . SER B 1 239 ? 28.141 11.133 -1.082 1 85.94 239 SER B C 1
ATOM 5781 O O . SER B 1 239 ? 29.203 11.625 -0.691 1 85.94 239 SER B O 1
ATOM 5783 N N . PHE B 1 240 ? 27.141 11.859 -1.59 1 88.94 240 PHE B N 1
ATOM 5784 C CA . PHE B 1 240 ? 27.375 13.266 -1.874 1 88.94 240 PHE B CA 1
ATOM 5785 C C . PHE B 1 240 ? 27.375 14.086 -0.588 1 88.94 240 PHE B C 1
ATOM 5787 O O . PHE B 1 240 ? 26.453 13.969 0.227 1 88.94 240 PHE B O 1
ATOM 5794 N N . ASP B 1 241 ? 28.406 14.852 -0.44 1 88.38 241 ASP B N 1
ATOM 5795 C CA . ASP B 1 241 ? 28.469 15.836 0.636 1 88.38 241 ASP B CA 1
ATOM 5796 C C . ASP B 1 241 ? 27.656 17.078 0.283 1 88.38 241 ASP B C 1
ATOM 5798 O O . ASP B 1 241 ? 28.094 17.906 -0.514 1 88.38 241 ASP B O 1
ATOM 5802 N N . ARG B 1 242 ? 26.578 17.344 0.903 1 89 242 ARG B N 1
ATOM 5803 C CA . ARG B 1 242 ? 25.609 18.359 0.52 1 89 242 ARG B CA 1
ATOM 5804 C C . ARG B 1 242 ? 26.094 19.75 0.895 1 89 242 ARG B C 1
ATOM 5806 O O . ARG B 1 242 ? 25.484 20.75 0.525 1 89 242 ARG B O 1
ATOM 5813 N N . SER B 1 243 ? 27.109 19.828 1.621 1 88.56 243 SER B N 1
ATOM 5814 C CA . SER B 1 243 ? 27.703 21.141 1.912 1 88.56 243 SER B CA 1
ATOM 5815 C C . SER B 1 243 ? 28.453 21.688 0.707 1 88.56 243 SER B C 1
ATOM 5817 O O . SER B 1 243 ? 28.781 22.875 0.657 1 88.56 243 SER B O 1
ATOM 5819 N N . GLN B 1 244 ? 28.641 20.844 -0.257 1 91.12 244 GLN B N 1
ATOM 5820 C CA . GLN B 1 244 ? 29.375 21.25 -1.454 1 91.12 244 GLN B CA 1
ATOM 5821 C C . GLN B 1 244 ? 28.438 21.781 -2.527 1 91.12 244 GLN B C 1
ATOM 5823 O O . GLN B 1 244 ? 27.266 21.391 -2.574 1 91.12 244 GLN B O 1
ATOM 5828 N N . THR B 1 245 ? 29.016 22.641 -3.295 1 93.56 245 THR B N 1
ATOM 5829 C CA . THR B 1 245 ? 28.266 23.109 -4.457 1 93.56 245 THR B CA 1
ATOM 5830 C C . THR B 1 245 ? 28.094 21.984 -5.473 1 93.56 245 THR B C 1
ATOM 5832 O O . THR B 1 245 ? 29.016 21.203 -5.719 1 93.56 245 THR B O 1
ATOM 5835 N N . ILE B 1 246 ? 27 21.922 -6.004 1 96.31 246 ILE B N 1
ATOM 5836 C CA . ILE B 1 246 ? 26.734 20.922 -7.027 1 96.31 246 ILE B CA 1
ATOM 5837 C C . ILE B 1 246 ? 27.328 21.375 -8.359 1 96.31 246 ILE B C 1
ATOM 5839 O O . ILE B 1 246 ? 26.906 22.391 -8.922 1 96.31 246 ILE B O 1
ATOM 5843 N N . THR B 1 247 ? 28.188 20.625 -8.867 1 97.31 247 THR B N 1
ATOM 5844 C CA . THR B 1 247 ? 28.812 20.938 -10.141 1 97.31 247 THR B CA 1
ATOM 5845 C C . THR B 1 247 ? 28.078 20.266 -11.297 1 97.31 247 THR B C 1
ATOM 5847 O O . THR B 1 247 ? 27.297 19.344 -11.078 1 97.31 247 THR B O 1
ATOM 5850 N N . ARG B 1 248 ? 28.359 20.828 -12.422 1 97.88 248 ARG B N 1
ATOM 5851 C CA . ARG B 1 248 ? 27.812 20.219 -13.625 1 97.88 248 ARG B CA 1
ATOM 5852 C C . ARG B 1 248 ? 28.234 18.75 -13.727 1 97.88 248 ARG B C 1
ATOM 5854 O O . ARG B 1 248 ? 27.422 17.891 -14.07 1 97.88 248 ARG B O 1
ATOM 5861 N N . GLU B 1 249 ? 29.469 18.422 -13.453 1 97.31 249 GLU B N 1
ATOM 5862 C CA . GLU B 1 249 ? 30.016 17.078 -13.531 1 97.31 249 GLU B CA 1
ATOM 5863 C C . GLU B 1 249 ? 29.328 16.125 -12.555 1 97.31 249 GLU B C 1
ATOM 5865 O O . GLU B 1 249 ? 29 14.992 -12.898 1 97.31 249 GLU B O 1
ATOM 5870 N N . HIS B 1 250 ? 29.172 16.656 -11.367 1 97.12 250 HIS B N 1
ATOM 5871 C CA . HIS B 1 250 ? 28.484 15.82 -10.375 1 97.12 250 HIS B CA 1
ATOM 5872 C C . HIS B 1 250 ? 27.062 15.508 -10.797 1 97.12 250 HIS B C 1
ATOM 5874 O O . HIS B 1 250 ? 26.625 14.352 -10.734 1 97.12 250 HIS B O 1
ATOM 5880 N N . PHE B 1 251 ? 26.359 16.547 -11.203 1 97.75 251 PHE B N 1
ATOM 5881 C CA . PHE B 1 251 ? 24.984 16.328 -11.617 1 97.75 251 PHE B CA 1
ATOM 5882 C C . PHE B 1 251 ? 24.922 15.406 -12.82 1 97.75 251 PHE B C 1
ATOM 5884 O O . PHE B 1 251 ? 23.984 14.609 -12.945 1 97.75 251 PHE B O 1
ATOM 5891 N N . GLN B 1 252 ? 25.859 15.508 -13.75 1 97.75 252 GLN B N 1
ATOM 5892 C CA . GLN B 1 252 ? 25.984 14.602 -14.883 1 97.75 252 GLN B CA 1
ATOM 5893 C C . GLN B 1 252 ? 26.062 13.148 -14.422 1 97.75 252 GLN B C 1
ATOM 5895 O O . GLN B 1 252 ? 25.359 12.281 -14.961 1 97.75 252 GLN B O 1
ATOM 5900 N N . GLU B 1 253 ? 26.859 12.906 -13.484 1 97.38 253 GLU B N 1
ATOM 5901 C CA . GLU B 1 253 ? 27.016 11.555 -12.953 1 97.38 253 GLU B CA 1
ATOM 5902 C C . GLU B 1 253 ? 25.719 11.047 -12.336 1 97.38 253 GLU B C 1
ATOM 5904 O O . GLU B 1 253 ? 25.312 9.906 -12.562 1 97.38 253 GLU B O 1
ATOM 5909 N N . VAL B 1 254 ? 25.109 11.875 -11.531 1 97.62 254 VAL B N 1
ATOM 5910 C CA . VAL B 1 254 ? 23.844 11.531 -10.875 1 97.62 254 VAL B CA 1
ATOM 5911 C C . VAL B 1 254 ? 22.797 11.211 -11.922 1 97.62 254 VAL B C 1
ATOM 5913 O O . VAL B 1 254 ? 22.125 10.172 -11.844 1 97.62 254 VAL B O 1
ATOM 5916 N N . LEU B 1 255 ? 22.656 12.094 -12.898 1 97.94 255 LEU B N 1
ATOM 5917 C CA . LEU B 1 255 ? 21.625 11.938 -13.914 1 97.94 255 LEU B CA 1
ATOM 5918 C C . LEU B 1 255 ? 21.844 10.656 -14.719 1 97.94 255 LEU B C 1
ATOM 5920 O O . LEU B 1 255 ? 20.891 9.938 -15.023 1 97.94 255 LEU B O 1
ATOM 5924 N N . ARG B 1 256 ? 23.047 10.336 -15.047 1 97.5 256 ARG B N 1
ATOM 5925 C CA . ARG B 1 256 ? 23.344 9.117 -15.781 1 97.5 256 ARG B CA 1
ATOM 5926 C C . ARG B 1 256 ? 23.016 7.879 -14.953 1 97.5 256 ARG B C 1
ATOM 5928 O O . ARG B 1 256 ? 22.422 6.926 -15.453 1 97.5 256 ARG B O 1
ATOM 5935 N N . ARG B 1 257 ? 23.406 7.91 -13.75 1 96.94 257 ARG B N 1
ATOM 5936 C CA . ARG B 1 257 ? 23.156 6.785 -12.859 1 96.94 257 ARG B CA 1
ATOM 5937 C C . ARG B 1 257 ? 21.656 6.531 -12.695 1 96.94 257 ARG B C 1
ATOM 5939 O O . ARG B 1 257 ? 21.188 5.395 -12.836 1 96.94 257 ARG B O 1
ATOM 5946 N N . VAL B 1 258 ? 20.922 7.559 -12.469 1 97.81 258 VAL B N 1
ATOM 5947 C CA . VAL B 1 258 ? 19.516 7.406 -12.125 1 97.81 258 VAL B CA 1
ATOM 5948 C C . VAL B 1 258 ? 18.703 7.148 -13.391 1 97.81 258 VAL B C 1
ATOM 5950 O O . VAL B 1 258 ? 17.812 6.297 -13.406 1 97.81 258 VAL B O 1
ATOM 5953 N N . SER B 1 259 ? 19 7.816 -14.469 1 97.25 259 SER B N 1
ATOM 5954 C CA . SER B 1 259 ? 18.203 7.676 -15.688 1 97.25 259 SER B CA 1
ATOM 5955 C C . SER B 1 259 ? 18.578 6.41 -16.453 1 97.25 259 SER B C 1
ATOM 5957 O O . SER B 1 259 ? 17.797 5.906 -17.25 1 97.25 259 SER B O 1
ATOM 5959 N N . GLY B 1 260 ? 19.828 5.973 -16.266 1 96.12 260 GLY B N 1
ATOM 5960 C CA . GLY B 1 260 ? 20.328 4.824 -17.016 1 96.12 260 GLY B CA 1
ATOM 5961 C C . GLY B 1 260 ? 20.562 5.117 -18.484 1 96.12 260 GLY B C 1
ATOM 5962 O O . GLY B 1 260 ? 20.594 4.199 -19.297 1 96.12 260 GLY B O 1
ATOM 5963 N N . THR B 1 261 ? 20.625 6.414 -18.797 1 95.38 261 THR B N 1
ATOM 5964 C CA . THR B 1 261 ? 20.812 6.812 -20.188 1 95.38 261 THR B CA 1
ATOM 5965 C C . THR B 1 261 ? 22.156 7.516 -20.359 1 95.38 261 THR B C 1
ATOM 5967 O O . THR B 1 261 ? 22.797 7.902 -19.375 1 95.38 261 THR B O 1
ATOM 5970 N N . ASN B 1 262 ? 22.594 7.648 -21.594 1 94.56 262 ASN B N 1
ATOM 5971 C CA . ASN B 1 262 ? 23.859 8.328 -21.891 1 94.56 262 ASN B CA 1
ATOM 5972 C C . ASN B 1 262 ? 23.641 9.805 -22.172 1 94.56 262 ASN B C 1
ATOM 5974 O O . ASN B 1 262 ? 24.375 10.406 -22.969 1 94.56 262 ASN B O 1
ATOM 5978 N N . ILE B 1 263 ? 22.719 10.414 -21.594 1 95.12 263 ILE B N 1
ATOM 5979 C CA . ILE B 1 263 ? 22.406 11.828 -21.75 1 95.12 263 ILE B CA 1
ATOM 5980 C C . ILE B 1 263 ? 23.547 12.688 -21.203 1 95.12 263 ILE B C 1
ATOM 5982 O O . ILE B 1 263 ? 24.219 12.297 -20.25 1 95.12 263 ILE B O 1
ATOM 5986 N N . VAL B 1 264 ? 23.766 13.883 -21.844 1 97.56 264 VAL B N 1
ATOM 5987 C CA . VAL B 1 264 ? 24.844 14.789 -21.453 1 97.56 264 VAL B CA 1
ATOM 5988 C C . VAL B 1 264 ? 24.266 16.109 -20.953 1 97.56 264 VAL B C 1
ATOM 5990 O O . VAL B 1 264 ? 23.391 16.688 -21.594 1 97.56 264 VAL B O 1
ATOM 5993 N N . VAL B 1 265 ? 24.719 16.516 -19.797 1 98.19 265 VAL B N 1
ATOM 5994 C CA . VAL B 1 265 ? 24.406 17.844 -19.281 1 98.19 265 VAL B CA 1
ATOM 5995 C C . VAL B 1 265 ? 25.375 18.875 -19.875 1 98.19 265 VAL B C 1
ATOM 5997 O O . VAL B 1 265 ? 26.531 18.953 -19.469 1 98.19 265 VAL B O 1
ATOM 6000 N N . GLU B 1 266 ? 24.828 19.703 -20.719 1 98.31 266 GLU B N 1
ATOM 6001 C CA . GLU B 1 266 ? 25.688 20.656 -21.422 1 98.31 266 GLU B CA 1
ATOM 6002 C C . GLU B 1 266 ? 25.984 21.875 -20.547 1 98.31 266 GLU B C 1
ATOM 6004 O O . GLU B 1 266 ? 27.109 22.391 -20.562 1 98.31 266 GLU B O 1
ATOM 6009 N N . ALA B 1 267 ? 25 22.359 -19.828 1 98.06 267 ALA B N 1
ATOM 6010 C CA . ALA B 1 267 ? 25.125 23.484 -18.906 1 98.06 267 ALA B CA 1
ATOM 6011 C C . ALA B 1 267 ? 24.219 23.297 -17.688 1 98.06 267 ALA B C 1
ATOM 6013 O O . ALA B 1 267 ? 23.094 22.797 -17.812 1 98.06 267 ALA B O 1
ATOM 6014 N N . LEU B 1 268 ? 24.719 23.656 -16.531 1 97 268 LEU B N 1
ATOM 6015 C CA . LEU B 1 268 ? 23.938 23.672 -15.297 1 97 268 LEU B CA 1
ATOM 6016 C C . LEU B 1 268 ? 23.703 25.109 -14.812 1 97 268 LEU B C 1
ATOM 6018 O O . LEU B 1 268 ? 24.641 25.797 -14.398 1 97 268 LEU B O 1
ATOM 6022 N N . HIS B 1 269 ? 22.453 25.531 -14.844 1 94.12 269 HIS B N 1
ATOM 6023 C CA . HIS B 1 269 ? 22.141 26.906 -14.523 1 94.12 269 HIS B CA 1
ATOM 6024 C C . HIS B 1 269 ? 21.844 27.078 -13.031 1 94.12 269 HIS B C 1
ATOM 6026 O O . HIS B 1 269 ? 22.297 28.047 -12.414 1 94.12 269 HIS B O 1
ATOM 6032 N N . LEU B 1 270 ? 21.109 26.25 -12.508 1 92.5 270 LEU B N 1
ATOM 6033 C CA . LEU B 1 270 ? 20.734 26.234 -11.102 1 92.5 270 LEU B CA 1
ATOM 6034 C C . LEU B 1 270 ? 20.656 24.797 -10.57 1 92.5 270 LEU B C 1
ATOM 6036 O O . LEU B 1 270 ? 20.188 23.906 -11.266 1 92.5 270 LEU B O 1
ATOM 6040 N N . ALA B 1 271 ? 21.125 24.641 -9.336 1 93.62 271 ALA B N 1
ATOM 6041 C CA . ALA B 1 271 ? 21.031 23.312 -8.719 1 93.62 271 ALA B CA 1
ATOM 6042 C C . ALA B 1 271 ? 20.938 23.422 -7.195 1 93.62 271 ALA B C 1
ATOM 6044 O O . ALA B 1 271 ? 21.578 24.297 -6.598 1 93.62 271 ALA B O 1
ATOM 6045 N N . SER B 1 272 ? 20.141 22.609 -6.598 1 92.38 272 SER B N 1
ATOM 6046 C CA . SER B 1 272 ? 20.031 22.469 -5.148 1 92.38 272 SER B CA 1
ATOM 6047 C C . SER B 1 272 ? 19.766 21.016 -4.754 1 92.38 272 SER B C 1
ATOM 6049 O O . SER B 1 272 ? 19.438 20.188 -5.605 1 92.38 272 SER B O 1
ATOM 6051 N N . SER B 1 273 ? 20.062 20.672 -3.529 1 93.94 273 SER B N 1
ATOM 6052 C CA . SER B 1 273 ? 19.828 19.297 -3.066 1 93.94 273 SER B CA 1
ATOM 6053 C C . SER B 1 273 ? 18.953 19.281 -1.82 1 93.94 273 SER B C 1
ATOM 6055 O O . SER B 1 273 ? 18.797 20.297 -1.145 1 93.94 273 SER B O 1
ATOM 6057 N N . PHE B 1 274 ? 18.312 18.219 -1.623 1 92.88 274 PHE B N 1
ATOM 6058 C CA . PHE B 1 274 ? 17.531 17.922 -0.431 1 92.88 274 PHE B CA 1
ATOM 6059 C C . PHE B 1 274 ? 17.609 16.453 -0.068 1 92.88 274 PHE B C 1
ATOM 6061 O O . PHE B 1 274 ? 18.203 15.656 -0.808 1 92.88 274 PHE B O 1
ATOM 6068 N N . THR B 1 275 ? 17.125 16.062 1.102 1 95.81 275 THR B N 1
ATOM 6069 C CA . THR B 1 275 ? 17.078 14.656 1.506 1 95.81 275 THR B CA 1
ATOM 6070 C C . THR B 1 275 ? 15.68 14.289 1.997 1 95.81 275 THR B C 1
ATOM 6072 O O . THR B 1 275 ? 14.781 15.133 2.023 1 95.81 275 THR B O 1
ATOM 6075 N N . ASP B 1 276 ? 15.547 13.016 2.379 1 95.94 276 ASP B N 1
ATOM 6076 C CA . ASP B 1 276 ? 14.273 12.562 2.92 1 95.94 276 ASP B CA 1
ATOM 6077 C C . ASP B 1 276 ? 14.312 12.484 4.445 1 95.94 276 ASP B C 1
ATOM 6079 O O . ASP B 1 276 ? 13.484 11.812 5.059 1 95.94 276 ASP B O 1
ATOM 6083 N N . ARG B 1 277 ? 15.312 13.094 5.012 1 96.25 277 ARG B N 1
ATOM 6084 C CA . ARG B 1 277 ? 15.305 13.133 6.469 1 96.25 277 ARG B CA 1
ATOM 6085 C C . ARG B 1 277 ? 13.945 13.57 7.004 1 96.25 277 ARG B C 1
ATOM 6087 O O . ARG B 1 277 ? 13.383 14.555 6.527 1 96.25 277 ARG B O 1
ATOM 6094 N N . SER B 1 278 ? 13.383 12.789 7.891 1 97.44 278 SER B N 1
ATOM 6095 C CA . SER B 1 278 ? 12.062 13.047 8.453 1 97.44 278 SER B CA 1
ATOM 6096 C C . SER B 1 278 ? 12.102 13.047 9.977 1 97.44 278 SER B C 1
ATOM 6098 O O . SER B 1 278 ? 12.117 11.984 10.602 1 97.44 278 SER B O 1
ATOM 6100 N N . LYS B 1 279 ? 12.031 14.258 10.531 1 98.5 279 LYS B N 1
ATOM 6101 C CA . LYS B 1 279 ? 12.188 14.398 11.977 1 98.5 279 LYS B CA 1
ATOM 6102 C C . LYS B 1 279 ? 11.148 15.359 12.547 1 98.5 279 LYS B C 1
ATOM 6104 O O . LYS B 1 279 ? 10.586 16.172 11.812 1 98.5 279 LYS B O 1
ATOM 6109 N N . GLN B 1 280 ? 10.891 15.273 13.781 1 98.81 280 GLN B N 1
ATOM 6110 C CA . GLN B 1 280 ? 9.898 16.078 14.484 1 98.81 280 GLN B CA 1
ATOM 6111 C C . GLN B 1 280 ? 10.312 16.328 15.93 1 98.81 280 GLN B C 1
ATOM 6113 O O . GLN B 1 280 ? 10.859 15.438 16.578 1 98.81 280 GLN B O 1
ATOM 6118 N N . ALA B 1 281 ? 10.125 17.547 16.359 1 98.81 281 ALA B N 1
ATOM 6119 C CA . ALA B 1 281 ? 10.336 17.844 17.766 1 98.81 281 ALA B CA 1
ATOM 6120 C C . ALA B 1 281 ? 9.398 17.016 18.656 1 98.81 281 ALA B C 1
ATOM 6122 O O . ALA B 1 281 ? 8.219 16.859 18.328 1 98.81 281 ALA B O 1
ATOM 6123 N N . THR B 1 282 ? 9.828 16.547 19.812 1 98.38 282 THR B N 1
ATOM 6124 C CA . THR B 1 282 ? 9.016 15.719 20.688 1 98.38 282 THR B CA 1
ATOM 6125 C C . THR B 1 282 ? 7.969 16.562 21.422 1 98.38 282 THR B C 1
ATOM 6127 O O . THR B 1 282 ? 6.969 16.031 21.906 1 98.38 282 THR B O 1
ATOM 6130 N N . GLU B 1 283 ? 8.258 17.828 21.5 1 98.19 283 GLU B N 1
ATOM 6131 C CA . GLU B 1 283 ? 7.34 18.828 22.031 1 98.19 283 GLU B CA 1
ATOM 6132 C C . GLU B 1 283 ? 7.379 20.109 21.219 1 98.19 283 GLU B C 1
ATOM 6134 O O . GLU B 1 283 ? 8.438 20.516 20.719 1 98.19 283 GLU B O 1
ATOM 6139 N N . TYR B 1 284 ? 6.219 20.75 21.219 1 98.69 284 TYR B N 1
ATOM 6140 C CA . TYR B 1 284 ? 6.172 21.969 20.406 1 98.69 284 TYR B CA 1
ATOM 6141 C C . TYR B 1 284 ? 6.312 23.203 21.297 1 98.69 284 TYR B C 1
ATOM 6143 O O . TYR B 1 284 ? 6.387 24.328 20.781 1 98.69 284 TYR B O 1
ATOM 6151 N N . ARG B 1 285 ? 6.395 22.984 22.609 1 98.19 285 ARG B N 1
ATOM 6152 C CA . ARG B 1 285 ? 6.562 24.078 23.547 1 98.19 285 ARG B CA 1
ATOM 6153 C C . ARG B 1 285 ? 7.543 23.703 24.656 1 98.19 285 ARG B C 1
ATOM 6155 O O . ARG B 1 285 ? 7.5 22.578 25.172 1 98.19 285 ARG B O 1
ATOM 6162 N N . ARG B 1 286 ? 8.414 24.578 24.984 1 96.81 286 ARG B N 1
ATOM 6163 C CA . ARG B 1 286 ? 9.281 24.531 26.156 1 96.81 286 ARG B CA 1
ATOM 6164 C C . ARG B 1 286 ? 9.32 25.891 26.859 1 96.81 286 ARG B C 1
ATOM 6166 O O . ARG B 1 286 ? 9.969 26.828 26.375 1 96.81 286 ARG B O 1
ATOM 6173 N N . GLY B 1 287 ? 8.609 25.906 28.031 1 95.94 287 GLY B N 1
ATOM 6174 C CA . GLY B 1 287 ? 8.484 27.203 28.656 1 95.94 287 GLY B CA 1
ATOM 6175 C C . GLY B 1 287 ? 7.766 28.219 27.797 1 95.94 287 GLY B C 1
ATOM 6176 O O . GLY B 1 287 ? 6.641 27.984 27.359 1 95.94 287 GLY B O 1
ATOM 6177 N N . ARG B 1 288 ? 8.469 29.344 27.484 1 97.81 288 ARG B N 1
ATOM 6178 C CA . ARG B 1 288 ? 7.875 30.438 26.719 1 97.81 288 ARG B CA 1
ATOM 6179 C C . ARG B 1 288 ? 8.336 30.375 25.266 1 97.81 288 ARG B C 1
ATOM 6181 O O . ARG B 1 288 ? 8.141 31.344 24.516 1 97.81 288 ARG B O 1
ATOM 6188 N N . ILE B 1 289 ? 8.906 29.234 24.875 1 98.38 289 ILE B N 1
ATOM 6189 C CA . ILE B 1 289 ? 9.406 29.062 23.516 1 98.38 289 ILE B CA 1
ATOM 6190 C C . ILE B 1 289 ? 8.578 27.984 22.797 1 98.38 289 ILE B C 1
ATOM 6192 O O . ILE B 1 289 ? 8.375 26.891 23.312 1 98.38 289 ILE B O 1
ATOM 6196 N N . LEU B 1 290 ? 8.047 28.344 21.641 1 98.81 290 LEU B N 1
ATOM 6197 C CA . LEU B 1 290 ? 7.254 27.438 20.828 1 98.81 290 LEU B CA 1
ATOM 6198 C C . LEU B 1 290 ? 7.887 27.266 19.453 1 98.81 290 LEU B C 1
ATOM 6200 O O . LEU B 1 290 ? 8.75 28.047 19.047 1 98.81 290 LEU B O 1
ATOM 6204 N N . LEU B 1 291 ? 7.523 26.172 18.75 1 98.94 291 LEU B N 1
ATOM 6205 C CA . LEU B 1 291 ? 7.977 25.891 17.391 1 98.94 291 LEU B CA 1
ATOM 6206 C C . LEU B 1 291 ? 6.793 25.734 16.438 1 98.94 291 LEU B C 1
ATOM 6208 O O . LEU B 1 291 ? 5.73 25.25 16.844 1 98.94 291 LEU B O 1
ATOM 6212 N N . ALA B 1 292 ? 6.957 26.109 15.164 1 98.88 292 ALA B N 1
ATOM 6213 C CA . ALA B 1 292 ? 5.965 25.906 14.117 1 98.88 292 ALA B CA 1
ATOM 6214 C C . ALA B 1 292 ? 6.637 25.688 12.758 1 98.88 292 ALA B C 1
ATOM 6216 O O . ALA B 1 292 ? 7.684 26.281 12.477 1 98.88 292 ALA B O 1
ATOM 6217 N N . GLY B 1 293 ? 6.059 24.875 11.898 1 98.38 293 GLY B N 1
ATOM 6218 C CA . GLY B 1 293 ? 6.582 24.594 10.57 1 98.38 293 GLY B CA 1
ATOM 6219 C C . GLY B 1 293 ? 7.805 23.688 10.586 1 98.38 293 GLY B C 1
ATOM 6220 O O . GLY B 1 293 ? 7.883 22.766 11.383 1 98.38 293 GLY B O 1
ATOM 6221 N N . ASP B 1 294 ? 8.758 24 9.688 1 97.75 294 ASP B N 1
ATOM 6222 C CA . ASP B 1 294 ? 9.922 23.125 9.492 1 97.75 294 ASP B CA 1
ATOM 6223 C C . ASP B 1 294 ? 10.82 23.141 10.734 1 97.75 294 ASP B C 1
ATOM 6225 O O . ASP B 1 294 ? 11.633 22.234 10.914 1 97.75 294 ASP B O 1
ATOM 6229 N N . SER B 1 295 ? 10.672 24.141 11.602 1 98.56 295 SER B N 1
ATOM 6230 C CA . SER B 1 295 ? 11.422 24.141 12.859 1 98.56 295 SER B CA 1
ATOM 6231 C C . SER B 1 295 ? 10.914 23.047 13.797 1 98.56 295 SER B C 1
ATOM 6233 O O . SER B 1 295 ? 11.664 22.547 14.633 1 98.56 295 SER B O 1
ATOM 6235 N N . ALA B 1 296 ? 9.648 22.656 13.609 1 98.75 296 ALA B N 1
ATOM 6236 C CA . ALA B 1 296 ? 9.039 21.641 14.469 1 98.75 296 ALA B CA 1
ATOM 6237 C C . ALA B 1 296 ? 9.078 20.266 13.812 1 98.75 296 ALA B C 1
ATOM 6239 O O . ALA B 1 296 ? 9.117 19.25 14.492 1 98.75 296 ALA B O 1
ATOM 6240 N N . HIS B 1 297 ? 9.008 20.234 12.539 1 98.56 297 HIS B N 1
ATOM 6241 C CA . HIS B 1 297 ? 8.969 18.984 11.789 1 98.56 297 HIS B CA 1
ATOM 6242 C C . HIS B 1 297 ? 9.531 19.156 10.383 1 98.56 297 HIS B C 1
ATOM 6244 O O . HIS B 1 297 ? 9.242 20.156 9.719 1 98.56 297 HIS B O 1
ATOM 6250 N N . THR B 1 298 ? 10.359 18.266 9.953 1 97.06 298 THR B N 1
ATOM 6251 C CA . THR B 1 298 ? 10.953 18.266 8.617 1 97.06 298 THR B CA 1
ATOM 6252 C C . THR B 1 298 ? 10.727 16.938 7.918 1 97.06 298 THR B C 1
ATOM 6254 O O . THR B 1 298 ? 10.75 15.875 8.555 1 97.06 298 THR B O 1
ATOM 6257 N N . HIS B 1 299 ? 10.453 16.953 6.703 1 93.75 299 HIS B N 1
ATOM 6258 C CA . HIS B 1 299 ? 10.32 15.789 5.84 1 93.75 299 HIS B CA 1
ATOM 6259 C C . HIS B 1 299 ? 10.555 16.156 4.379 1 93.75 299 HIS B C 1
ATOM 6261 O O . HIS B 1 299 ? 10.695 17.328 4.043 1 93.75 299 HIS B O 1
ATOM 6267 N N . SER B 1 300 ? 10.664 15.188 3.594 1 91.25 300 SER B N 1
ATOM 6268 C CA . SER B 1 300 ? 10.953 15.406 2.182 1 91.25 300 SER B CA 1
ATOM 6269 C C . SER B 1 300 ? 9.797 16.094 1.475 1 91.25 300 SER B C 1
ATOM 6271 O O . SER B 1 300 ? 8.656 16.031 1.938 1 91.25 300 SER B O 1
ATOM 6273 N N . PRO B 1 301 ? 10.078 16.797 0.444 1 86.19 301 PRO B N 1
ATOM 6274 C CA . PRO B 1 301 ? 9.016 17.484 -0.285 1 86.19 301 PRO B CA 1
ATOM 6275 C C . PRO B 1 301 ? 8.195 16.547 -1.163 1 86.19 301 PRO B C 1
ATOM 6277 O O . PRO B 1 301 ? 7.551 17 -2.119 1 86.19 301 PRO B O 1
ATOM 6280 N N . LEU B 1 302 ? 8.242 15.289 -0.75 1 86.44 302 LEU B N 1
ATOM 6281 C CA . LEU B 1 302 ? 7.445 14.32 -1.488 1 86.44 302 LEU B CA 1
ATOM 6282 C C . LEU B 1 302 ? 5.957 14.531 -1.236 1 86.44 302 LEU B C 1
ATOM 6284 O O . LEU B 1 302 ? 5.465 14.281 -0.134 1 86.44 302 LEU B O 1
ATOM 6288 N N . GLY B 1 303 ? 5.195 15.258 -2.15 1 82.88 303 GLY B N 1
ATOM 6289 C CA . GLY B 1 303 ? 3.754 15.406 -2.023 1 82.88 303 GLY B CA 1
ATOM 6290 C C . GLY B 1 303 ? 3.33 16.812 -1.609 1 82.88 303 GLY B C 1
ATOM 6291 O O . GLY B 1 303 ? 2.145 17.062 -1.399 1 82.88 303 GLY B O 1
ATOM 6292 N N . ALA B 1 304 ? 4.246 17.672 -1.359 1 88.12 304 ALA B N 1
ATOM 6293 C CA . ALA B 1 304 ? 3.973 19.078 -1.146 1 88.12 304 ALA B CA 1
ATOM 6294 C C . ALA B 1 304 ? 3.121 19.297 0.102 1 88.12 304 ALA B C 1
ATOM 6296 O O . ALA B 1 304 ? 2.17 20.078 0.086 1 88.12 304 ALA B O 1
ATOM 6297 N N . GLN B 1 305 ? 3.465 18.625 1.161 1 90.94 305 GLN B N 1
ATOM 6298 C CA . GLN B 1 305 ? 2.57 18.703 2.311 1 90.94 305 GLN B CA 1
ATOM 6299 C C . GLN B 1 305 ? 3.16 19.609 3.396 1 90.94 305 GLN B C 1
ATOM 6301 O O . GLN B 1 305 ? 2.451 20.031 4.312 1 90.94 305 GLN B O 1
ATOM 6306 N N . GLY B 1 306 ? 4.418 19.969 3.314 1 93.75 306 GLY B N 1
ATOM 6307 C CA . GLY B 1 306 ? 5.09 20.703 4.371 1 93.75 306 GLY B CA 1
ATOM 6308 C C . GLY B 1 306 ? 4.492 22.078 4.621 1 93.75 306 GLY B C 1
ATOM 6309 O O . GLY B 1 306 ? 4.223 22.438 5.766 1 93.75 306 GLY B O 1
ATOM 6310 N N . LEU B 1 307 ? 4.258 22.781 3.553 1 95.31 307 LEU B N 1
ATOM 6311 C CA . LEU B 1 307 ? 3.74 24.141 3.674 1 95.31 307 LEU B CA 1
ATOM 6312 C C . LEU B 1 307 ? 2.346 24.141 4.289 1 95.31 307 LEU B C 1
ATOM 6314 O O . LEU B 1 307 ? 2.074 24.906 5.223 1 95.31 307 LEU B O 1
ATOM 6318 N N . SER B 1 308 ? 1.486 23.234 3.824 1 97.31 308 SER B N 1
ATOM 6319 C CA . SER B 1 308 ? 0.131 23.172 4.359 1 97.31 308 SER B CA 1
ATOM 6320 C C . SER B 1 308 ? 0.138 22.75 5.824 1 97.31 308 SER B C 1
ATOM 6322 O O . SER B 1 308 ? -0.649 23.25 6.625 1 97.31 308 SER B O 1
ATOM 6324 N N . THR B 1 309 ? 1.023 21.859 6.164 1 97.44 309 THR B N 1
ATOM 6325 C CA . THR B 1 309 ? 1.148 21.438 7.555 1 97.44 309 THR B CA 1
ATOM 6326 C C . THR B 1 309 ? 1.621 22.594 8.43 1 97.44 309 THR B C 1
ATOM 6328 O O . THR B 1 309 ? 1.082 22.812 9.516 1 97.44 309 THR B O 1
ATOM 6331 N N . GLY B 1 310 ? 2.561 23.328 7.965 1 98.25 310 GLY B N 1
ATOM 6332 C CA . GLY B 1 310 ? 3.07 24.484 8.695 1 98.25 310 GLY B CA 1
ATOM 6333 C C . GLY B 1 310 ? 2.039 25.578 8.883 1 98.25 310 GLY B C 1
ATOM 6334 O O . GLY B 1 310 ? 1.934 26.156 9.961 1 98.25 310 GLY B O 1
ATOM 6335 N N . ILE B 1 311 ? 1.304 25.859 7.809 1 98.56 311 ILE B N 1
ATOM 6336 C CA . ILE B 1 311 ? 0.253 26.859 7.906 1 98.56 311 ILE B CA 1
ATOM 6337 C C . ILE B 1 311 ? -0.792 26.422 8.93 1 98.56 311 ILE B C 1
ATOM 6339 O O . ILE B 1 311 ? -1.321 27.234 9.68 1 98.56 311 ILE B O 1
ATOM 6343 N N . GLY B 1 312 ? -1.04 25.109 8.953 1 98.31 312 GLY B N 1
ATOM 6344 C CA . GLY B 1 312 ? -1.915 24.578 9.984 1 98.31 312 GLY B CA 1
ATOM 6345 C C . GLY B 1 312 ? -1.406 24.844 11.391 1 98.31 312 GLY B C 1
ATOM 6346 O O . GLY B 1 312 ? -2.188 25.156 12.289 1 98.31 312 GLY B O 1
ATOM 6347 N N . ASP B 1 313 ? -0.086 24.719 11.57 1 98.75 313 ASP B N 1
ATOM 6348 C CA . ASP B 1 313 ? 0.518 25.031 12.859 1 98.75 313 ASP B CA 1
ATOM 6349 C C . ASP B 1 313 ? 0.262 26.5 13.242 1 98.75 313 ASP B C 1
ATOM 6351 O O . ASP B 1 313 ? -0.173 26.781 14.359 1 98.75 313 ASP B O 1
ATOM 6355 N N . ALA B 1 314 ? 0.521 27.359 12.281 1 98.81 314 ALA B N 1
ATOM 6356 C CA . ALA B 1 314 ? 0.398 28.781 12.531 1 98.81 314 ALA B CA 1
ATOM 6357 C C . ALA B 1 314 ? -1.043 29.172 12.867 1 98.81 314 ALA B C 1
ATOM 6359 O O . ALA B 1 314 ? -1.29 29.953 13.773 1 98.81 314 ALA B O 1
ATOM 6360 N N . MET B 1 315 ? -1.968 28.594 12.125 1 98.56 315 MET B N 1
ATOM 6361 C CA . MET B 1 315 ? -3.385 28.859 12.352 1 98.56 315 MET B CA 1
ATOM 6362 C C . MET B 1 315 ? -3.82 28.391 13.734 1 98.56 315 MET B C 1
ATOM 6364 O O . MET B 1 315 ? -4.512 29.109 14.453 1 98.56 315 MET B O 1
ATOM 6368 N N . ASN B 1 316 ? -3.42 27.219 14.086 1 98.56 316 ASN B N 1
ATOM 6369 C CA . ASN B 1 316 ? -3.777 26.609 15.359 1 98.56 316 ASN B CA 1
ATOM 6370 C C . ASN B 1 316 ? -3.131 27.344 16.531 1 98.56 316 ASN B C 1
ATOM 6372 O O . ASN B 1 316 ? -3.805 27.672 17.516 1 98.56 316 ASN B O 1
ATOM 6376 N N . LEU B 1 317 ? -1.892 27.672 16.406 1 98.81 317 LEU B N 1
ATOM 6377 C CA . LEU B 1 317 ? -1.122 28.328 17.453 1 98.81 317 LEU B CA 1
ATOM 6378 C C . LEU B 1 317 ? -1.536 29.781 17.609 1 98.81 317 LEU B C 1
ATOM 6380 O O . LEU B 1 317 ? -1.6 30.312 18.734 1 98.81 317 LEU B O 1
ATOM 6384 N N . GLY B 1 318 ? -1.835 30.453 16.516 1 98.56 318 GLY B N 1
ATOM 6385 C CA . GLY B 1 318 ? -2.055 31.891 16.5 1 98.56 318 GLY B CA 1
ATOM 6386 C C . GLY B 1 318 ? -3.094 32.344 17.5 1 98.56 318 GLY B C 1
ATOM 6387 O O . GLY B 1 318 ? -2.791 33.156 18.391 1 98.56 318 GLY B O 1
ATOM 6388 N N . TRP B 1 319 ? -4.27 31.844 17.406 1 97.69 319 TRP B N 1
ATOM 6389 C CA . TRP B 1 319 ? -5.348 32.312 18.266 1 97.69 319 TRP B CA 1
ATOM 6390 C C . TRP B 1 319 ? -5.152 31.828 19.703 1 97.69 319 TRP B C 1
ATOM 6392 O O . TRP B 1 319 ? -5.539 32.531 20.641 1 97.69 319 TRP B O 1
ATOM 6402 N N . LYS B 1 320 ? -4.531 30.703 19.891 1 98.06 320 LYS B N 1
ATOM 6403 C CA . LYS B 1 320 ? -4.273 30.188 21.234 1 98.06 320 LYS B CA 1
ATOM 6404 C C . LYS B 1 320 ? -3.248 31.047 21.969 1 98.06 320 LYS B C 1
ATOM 6406 O O . LYS B 1 320 ? -3.432 31.375 23.141 1 98.06 320 LYS B O 1
ATOM 6411 N N . LEU B 1 321 ? -2.178 31.344 21.25 1 98.56 321 LEU B N 1
ATOM 6412 C CA . LEU B 1 321 ? -1.14 32.188 21.844 1 98.56 321 LEU B CA 1
ATOM 6413 C C . LEU B 1 321 ? -1.657 33.594 22.094 1 98.56 321 LEU B C 1
ATOM 6415 O O . LEU B 1 321 ? -1.348 34.188 23.125 1 98.56 321 LEU B O 1
ATOM 6419 N N . ALA B 1 322 ? -2.443 34.125 21.188 1 97.75 322 ALA B N 1
ATOM 6420 C CA . ALA B 1 322 ? -3.055 35.438 21.391 1 97.75 322 ALA B CA 1
ATOM 6421 C C . ALA B 1 322 ? -3.928 35.438 22.641 1 97.75 322 ALA B C 1
ATOM 6423 O O . ALA B 1 322 ? -3.838 36.375 23.453 1 97.75 322 ALA B O 1
ATOM 6424 N N . ALA B 1 323 ? -4.777 34.406 22.75 1 96.75 323 ALA B N 1
ATOM 6425 C CA . ALA B 1 323 ? -5.641 34.312 23.922 1 96.75 323 ALA B CA 1
ATOM 6426 C C . ALA B 1 323 ? -4.812 34.25 25.203 1 96.75 323 ALA B C 1
ATOM 6428 O O . ALA B 1 323 ? -5.199 34.844 26.234 1 96.75 323 ALA B O 1
ATOM 6429 N N . THR B 1 324 ? -3.725 33.594 25.141 1 97.06 324 THR B N 1
ATOM 6430 C CA . THR B 1 324 ? -2.832 33.469 26.297 1 97.06 324 THR B CA 1
ATOM 6431 C C . THR B 1 324 ? -2.195 34.812 26.625 1 97.06 324 THR B C 1
ATOM 6433 O O . THR B 1 324 ? -2.188 35.219 27.797 1 97.06 324 THR B O 1
ATOM 6436 N N . VAL B 1 325 ? -1.699 35.5 25.641 1 96.88 325 VAL B N 1
ATOM 6437 C CA . VAL B 1 325 ? -1.043 36.781 25.797 1 96.88 325 VAL B CA 1
ATOM 6438 C C . VAL B 1 325 ? -2.037 37.812 26.359 1 96.88 325 VAL B C 1
ATOM 6440 O O . VAL B 1 325 ? -1.698 38.594 27.234 1 96.88 325 VAL B O 1
ATOM 6443 N N . LYS B 1 326 ? -3.268 37.75 25.875 1 94.75 326 LYS B N 1
ATOM 6444 C CA . LYS B 1 326 ? -4.285 38.719 26.234 1 94.75 326 LYS B CA 1
ATOM 6445 C C . LYS B 1 326 ? -4.941 38.375 27.578 1 94.75 326 LYS B C 1
ATOM 6447 O O . LYS B 1 326 ? -5.715 39.156 28.125 1 94.75 326 LYS B O 1
ATOM 6452 N N . GLY B 1 327 ? -4.734 37.188 28.047 1 93.56 327 GLY B N 1
ATOM 6453 C CA . GLY B 1 327 ? -5.145 36.844 29.406 1 93.56 327 GLY B CA 1
ATOM 6454 C C . GLY B 1 327 ? -6.535 36.25 29.469 1 93.56 327 GLY B C 1
ATOM 6455 O O . GLY B 1 327 ? -7.156 36.219 30.531 1 93.56 327 GLY B O 1
ATOM 6456 N N . PHE B 1 328 ? -7.09 35.781 28.391 1 92.31 328 PHE B N 1
ATOM 6457 C CA . PHE B 1 328 ? -8.438 35.25 28.453 1 92.31 328 PHE B CA 1
ATOM 6458 C C . PHE B 1 328 ? -8.422 33.75 28.141 1 92.31 328 PHE B C 1
ATOM 6460 O O . PHE B 1 328 ? -9.477 33.094 28.109 1 92.31 328 PHE B O 1
ATOM 6467 N N . ALA B 1 329 ? -7.254 33.156 27.922 1 95.69 329 ALA B N 1
ATOM 6468 C CA . ALA B 1 329 ? -7.133 31.719 27.641 1 95.69 329 ALA B CA 1
ATOM 6469 C C . ALA B 1 329 ? -7.562 30.875 28.844 1 95.69 329 ALA B C 1
ATOM 6471 O O . ALA B 1 329 ? -7.25 31.219 29.984 1 95.69 329 ALA B O 1
ATOM 6472 N N . SER B 1 330 ? -8.344 29.828 28.578 1 95.5 330 SER B N 1
ATOM 6473 C CA . SER B 1 330 ? -8.562 28.844 29.625 1 95.5 330 SER B CA 1
ATOM 6474 C C . SER B 1 330 ? -7.258 28.172 30.047 1 95.5 330 SER B C 1
ATOM 6476 O O . SER B 1 330 ? -6.285 28.172 29.281 1 95.5 330 SER B O 1
ATOM 6478 N N . PRO B 1 331 ? -7.281 27.594 31.328 1 94.31 331 PRO B N 1
ATOM 6479 C CA . PRO B 1 331 ? -6.07 26.875 31.75 1 94.31 331 PRO B CA 1
ATOM 6480 C C . PRO B 1 331 ? -5.707 25.734 30.797 1 94.31 331 PRO B C 1
ATOM 6482 O O . PRO B 1 331 ? -6.57 24.922 30.438 1 94.31 331 PRO B O 1
ATOM 6485 N N . GLY B 1 332 ? -4.508 25.75 30.359 1 95.38 332 GLY B N 1
ATOM 6486 C CA . GLY B 1 332 ? -4.012 24.641 29.547 1 95.38 332 GLY B CA 1
ATOM 6487 C C . GLY B 1 332 ? -4.281 24.828 28.062 1 95.38 332 GLY B C 1
ATOM 6488 O O . GLY B 1 332 ? -3.943 23.953 27.25 1 95.38 332 GLY B O 1
ATOM 6489 N N . LEU B 1 333 ? -4.871 25.938 27.641 1 97.06 333 LEU B N 1
ATOM 6490 C CA . LEU B 1 333 ? -5.215 26.156 26.25 1 97.06 333 LEU B CA 1
ATOM 6491 C C . LEU B 1 333 ? -3.988 25.984 25.359 1 97.06 333 LEU B C 1
ATOM 6493 O O . LEU B 1 333 ? -4.039 25.281 24.344 1 97.06 333 LEU B O 1
ATOM 6497 N N . LEU B 1 334 ? -2.918 26.578 25.766 1 97.44 334 LEU B N 1
ATOM 6498 C CA . LEU B 1 334 ? -1.726 26.594 24.922 1 97.44 334 LEU B CA 1
ATOM 6499 C C . LEU B 1 334 ? -1.139 25.188 24.781 1 97.44 334 LEU B C 1
ATOM 6501 O O . LEU B 1 334 ? -0.496 24.875 23.781 1 97.44 334 LEU B O 1
ATOM 6505 N N . ASP B 1 335 ? -1.379 24.266 25.719 1 96.94 335 ASP B N 1
ATOM 6506 C CA . ASP B 1 335 ? -0.921 22.891 25.672 1 96.94 335 ASP B CA 1
ATOM 6507 C C . ASP B 1 335 ? -1.661 22.094 24.594 1 96.94 335 ASP B C 1
ATOM 6509 O O . ASP B 1 335 ? -1.154 21.094 24.094 1 96.94 335 ASP B O 1
ATOM 6513 N N . THR B 1 336 ? -2.814 22.531 24.234 1 97.06 336 THR B N 1
ATOM 6514 C CA . THR B 1 336 ? -3.574 21.828 23.219 1 97.06 336 THR B CA 1
ATOM 6515 C C . THR B 1 336 ? -2.904 21.969 21.844 1 97.06 336 THR B C 1
ATOM 6517 O O . THR B 1 336 ? -3.201 21.203 20.922 1 97.06 336 THR B O 1
ATOM 6520 N N . TYR B 1 337 ? -2 22.969 21.781 1 98.25 337 TYR B N 1
ATOM 6521 C CA . TYR B 1 337 ? -1.271 23.125 20.531 1 98.25 337 TYR B CA 1
ATOM 6522 C C . TYR B 1 337 ? -0.48 21.875 20.188 1 98.25 337 TYR B C 1
ATOM 6524 O O . TYR B 1 337 ? -0.647 21.281 19.109 1 98.25 337 TYR B O 1
ATOM 6532 N N . HIS B 1 338 ? 0.307 21.438 21.094 1 98.31 338 HIS B N 1
ATOM 6533 C CA . HIS B 1 338 ? 1.056 20.203 20.906 1 98.31 338 HIS B CA 1
ATOM 6534 C C . HIS B 1 338 ? 0.119 19.016 20.734 1 98.31 338 HIS B C 1
ATOM 6536 O O . HIS B 1 338 ? 0.327 18.188 19.844 1 98.31 338 HIS B O 1
ATOM 6542 N N . GLN B 1 339 ? -0.895 18.938 21.484 1 97.38 339 GLN B N 1
ATOM 6543 C CA . GLN B 1 339 ? -1.812 17.812 21.469 1 97.38 339 GLN B CA 1
ATOM 6544 C C . GLN B 1 339 ? -2.492 17.656 20.109 1 97.38 339 GLN B C 1
ATOM 6546 O O . GLN B 1 339 ? -2.791 16.547 19.672 1 97.38 339 GLN B O 1
ATOM 6551 N N . GLU B 1 340 ? -2.68 18.781 19.484 1 97.81 340 GLU B N 1
ATOM 6552 C CA . GLU B 1 340 ? -3.439 18.766 18.234 1 97.81 340 GLU B CA 1
ATOM 6553 C C . GLU B 1 340 ? -2.514 18.688 17.031 1 97.81 340 GLU B C 1
ATOM 6555 O O . GLU B 1 340 ? -2.777 17.938 16.094 1 97.81 340 GLU B O 1
ATOM 6560 N N . ARG B 1 341 ? -1.4 19.344 17.078 1 98.44 341 ARG B N 1
ATOM 6561 C CA . ARG B 1 341 ? -0.632 19.531 15.844 1 98.44 341 ARG B CA 1
ATOM 6562 C C . ARG B 1 341 ? 0.504 18.516 15.758 1 98.44 341 ARG B C 1
ATOM 6564 O O . ARG B 1 341 ? 0.919 18.141 14.656 1 98.44 341 ARG B O 1
ATOM 6571 N N . HIS B 1 342 ? 1.03 18.047 16.906 1 98.44 342 HIS B N 1
ATOM 6572 C CA . HIS B 1 342 ? 2.104 17.062 16.891 1 98.44 342 HIS B CA 1
ATOM 6573 C C . HIS B 1 342 ? 1.665 15.781 16.172 1 98.44 342 HIS B C 1
ATOM 6575 O O . HIS B 1 342 ? 2.35 15.312 15.25 1 98.44 342 HIS B O 1
ATOM 6581 N N . PRO B 1 343 ? 0.461 15.234 16.469 1 97.44 343 PRO B N 1
ATOM 6582 C CA . PRO B 1 343 ? 0.03 14.023 15.766 1 97.44 343 PRO B CA 1
ATOM 6583 C C . PRO B 1 343 ? -0.17 14.258 14.266 1 97.44 343 PRO B C 1
ATOM 6585 O O . PRO B 1 343 ? 0.062 13.352 13.461 1 97.44 343 PRO B O 1
ATOM 6588 N N . GLU B 1 344 ? -0.583 15.398 13.875 1 97 344 GLU B N 1
ATOM 6589 C CA . GLU B 1 344 ? -0.792 15.695 12.461 1 97 344 GLU B CA 1
ATOM 6590 C C . GLU B 1 344 ? 0.523 15.656 11.688 1 97 344 GLU B C 1
ATOM 6592 O O . GLU B 1 344 ? 0.594 15.062 10.602 1 97 344 GLU B O 1
ATOM 6597 N N . ALA B 1 345 ? 1.525 16.312 12.227 1 97.94 345 ALA B N 1
ATOM 6598 C CA . ALA B 1 345 ? 2.834 16.281 11.586 1 97.94 345 ALA B CA 1
ATOM 6599 C C . ALA B 1 345 ? 3.4 14.867 11.562 1 97.94 345 ALA B C 1
ATOM 6601 O O . ALA B 1 345 ? 4.027 14.461 10.586 1 97.94 345 ALA B O 1
ATOM 6602 N N . ALA B 1 346 ? 3.195 14.117 12.68 1 97.94 346 ALA B N 1
ATOM 6603 C CA . ALA B 1 346 ? 3.648 12.734 12.742 1 97.94 346 ALA B CA 1
ATOM 6604 C C . ALA B 1 346 ? 3.041 11.906 11.617 1 97.94 346 ALA B C 1
ATOM 6606 O O . ALA B 1 346 ? 3.719 11.07 11.016 1 97.94 346 ALA B O 1
ATOM 6607 N N . ARG B 1 347 ? 1.824 12.141 11.367 1 96.69 347 ARG B N 1
ATOM 6608 C CA . ARG B 1 347 ? 1.141 11.453 10.273 1 96.69 347 ARG B CA 1
ATOM 6609 C C . ARG B 1 347 ? 1.774 11.781 8.93 1 96.69 347 ARG B C 1
ATOM 6611 O O . ARG B 1 347 ? 1.938 10.906 8.078 1 96.69 347 ARG B O 1
ATOM 6618 N N . VAL B 1 348 ? 2.107 13.008 8.703 1 97.31 348 VAL B N 1
ATOM 6619 C CA . VAL B 1 348 ? 2.727 13.445 7.457 1 97.31 348 VAL B CA 1
ATOM 6620 C C . VAL B 1 348 ? 4.098 12.797 7.305 1 97.31 348 VAL B C 1
ATOM 6622 O O . VAL B 1 348 ? 4.469 12.359 6.215 1 97.31 348 VAL B O 1
ATOM 6625 N N . LEU B 1 349 ? 4.84 12.734 8.422 1 98.06 349 LEU B N 1
ATOM 6626 C CA . LEU B 1 349 ? 6.145 12.086 8.383 1 98.06 349 LEU B CA 1
ATOM 6627 C C . LEU B 1 349 ? 6.008 10.609 8.039 1 98.06 349 LEU B C 1
ATOM 6629 O O . LEU B 1 349 ? 6.789 10.078 7.25 1 98.06 349 LEU B O 1
ATOM 6633 N N . GLU B 1 350 ? 5.031 9.984 8.641 1 97.69 350 GLU B N 1
ATOM 6634 C CA . GLU B 1 350 ? 4.785 8.578 8.328 1 97.69 350 GLU B CA 1
ATOM 6635 C C . GLU B 1 350 ? 4.434 8.398 6.852 1 97.69 350 GLU B C 1
ATOM 6637 O O . GLU B 1 350 ? 4.906 7.461 6.207 1 97.69 350 GLU B O 1
ATOM 6642 N N . TRP B 1 351 ? 3.611 9.281 6.379 1 97.19 351 TRP B N 1
ATOM 6643 C CA . TRP B 1 351 ? 3.211 9.266 4.977 1 97.19 351 TRP B CA 1
ATOM 6644 C C . TRP B 1 351 ? 4.422 9.414 4.062 1 97.19 351 TRP B C 1
ATOM 6646 O O . TRP B 1 351 ? 4.527 8.719 3.045 1 97.19 351 TRP B O 1
ATOM 6656 N N . THR B 1 352 ? 5.328 10.266 4.422 1 97.06 352 THR B N 1
ATOM 6657 C CA . THR B 1 352 ? 6.559 10.461 3.664 1 97.06 352 THR B CA 1
ATOM 6658 C C . THR B 1 352 ? 7.418 9.203 3.684 1 97.06 352 THR B C 1
ATOM 6660 O O . THR B 1 352 ? 7.969 8.805 2.654 1 97.06 352 THR B O 1
ATOM 6663 N N . ARG B 1 353 ? 7.52 8.578 4.832 1 98.19 353 ARG B N 1
ATOM 6664 C CA . ARG B 1 353 ? 8.32 7.359 4.961 1 98.19 353 ARG B CA 1
ATOM 6665 C C . ARG B 1 353 ? 7.75 6.238 4.098 1 98.19 353 ARG B C 1
ATOM 6667 O O . ARG B 1 353 ? 8.5 5.438 3.539 1 98.19 353 ARG B O 1
ATOM 6674 N N . ALA B 1 354 ? 6.41 6.145 4.008 1 98.19 354 ALA B N 1
ATOM 6675 C CA . ALA B 1 354 ? 5.797 5.164 3.115 1 98.19 354 ALA B CA 1
ATOM 6676 C C . ALA B 1 354 ? 6.203 5.406 1.666 1 98.19 354 ALA B C 1
ATOM 6678 O O . ALA B 1 354 ? 6.465 4.461 0.921 1 98.19 354 ALA B O 1
ATOM 6679 N N . GLN B 1 355 ? 6.223 6.652 1.27 1 98 355 GLN B N 1
ATOM 6680 C CA . GLN B 1 355 ? 6.629 6.992 -0.09 1 98 355 GLN B CA 1
ATOM 6681 C C . GLN B 1 355 ? 8.086 6.621 -0.336 1 98 355 GLN B C 1
ATOM 6683 O O . GLN B 1 355 ? 8.43 6.094 -1.396 1 98 355 GLN B O 1
ATOM 6688 N N . VAL B 1 356 ? 8.945 6.895 0.641 1 97.94 356 VAL B N 1
ATOM 6689 C CA . VAL B 1 356 ? 10.359 6.578 0.515 1 97.94 356 VAL B CA 1
ATOM 6690 C C . VAL B 1 356 ? 10.547 5.066 0.37 1 97.94 356 VAL B C 1
ATOM 6692 O O . VAL B 1 356 ? 11.352 4.609 -0.442 1 97.94 356 VAL B O 1
ATOM 6695 N N . ALA B 1 357 ? 9.758 4.32 1.119 1 97.88 357 ALA B N 1
ATOM 6696 C CA . ALA B 1 357 ? 9.805 2.865 1.011 1 97.88 357 ALA B CA 1
ATOM 6697 C C . ALA B 1 357 ? 9.469 2.408 -0.406 1 97.88 357 ALA B C 1
ATOM 6699 O O . ALA B 1 357 ? 10.109 1.502 -0.943 1 97.88 357 ALA B O 1
ATOM 6700 N N . ALA B 1 358 ? 8.523 3.02 -1.021 1 97.88 358 ALA B N 1
ATOM 6701 C CA . ALA B 1 358 ? 8.078 2.662 -2.365 1 97.88 358 ALA B CA 1
ATOM 6702 C C . ALA B 1 358 ? 9.102 3.102 -3.414 1 97.88 358 ALA B C 1
ATOM 6704 O O . ALA B 1 358 ? 9.102 2.59 -4.535 1 97.88 358 ALA B O 1
ATOM 6705 N N . LEU B 1 359 ? 9.992 4.051 -3.064 1 97.62 359 LEU B N 1
ATOM 6706 C CA . LEU B 1 359 ? 10.945 4.605 -4.016 1 97.62 359 LEU B CA 1
ATOM 6707 C C . LEU B 1 359 ? 12.258 3.824 -3.992 1 97.62 359 LEU B C 1
ATOM 6709 O O . LEU B 1 359 ? 13.094 3.979 -4.883 1 97.62 359 LEU B O 1
ATOM 6713 N N . ARG B 1 360 ? 12.5 3.055 -2.889 1 96.75 360 ARG B N 1
ATOM 6714 C CA . ARG B 1 360 ? 13.75 2.301 -2.795 1 96.75 360 ARG B CA 1
ATOM 6715 C C . ARG B 1 360 ? 13.977 1.469 -4.051 1 96.75 360 ARG B C 1
ATOM 6717 O O . ARG B 1 360 ? 13.102 0.708 -4.469 1 96.75 360 ARG B O 1
ATOM 6724 N N . PRO B 1 361 ? 15.156 1.649 -4.676 1 95.5 361 PRO B N 1
ATOM 6725 C CA . PRO B 1 361 ? 15.422 0.942 -5.93 1 95.5 361 PRO B CA 1
ATOM 6726 C C . PRO B 1 361 ? 15.891 -0.495 -5.711 1 95.5 361 PRO B C 1
ATOM 6728 O O . PRO B 1 361 ? 16.969 -0.876 -6.176 1 95.5 361 PRO B O 1
ATOM 6731 N N . ASP B 1 362 ? 15.242 -1.253 -4.938 1 95.75 362 ASP B N 1
ATOM 6732 C CA . ASP B 1 362 ? 15.445 -2.678 -4.691 1 95.75 362 ASP B CA 1
ATOM 6733 C C . ASP B 1 362 ? 14.156 -3.461 -4.895 1 95.75 362 ASP B C 1
ATOM 6735 O O . ASP B 1 362 ? 13.094 -2.873 -5.133 1 95.75 362 ASP B O 1
ATOM 6739 N N . PRO B 1 363 ? 14.227 -4.793 -4.879 1 96.94 363 PRO B N 1
ATOM 6740 C CA . PRO B 1 363 ? 13.039 -5.586 -5.195 1 96.94 363 PRO B CA 1
ATOM 6741 C C . PRO B 1 363 ? 11.891 -5.355 -4.207 1 96.94 363 PRO B C 1
ATOM 6743 O O . PRO B 1 363 ? 10.727 -5.52 -4.566 1 96.94 363 PRO B O 1
ATOM 6746 N N . TYR B 1 364 ? 12.203 -4.988 -2.961 1 97.69 364 TYR B N 1
ATOM 6747 C CA . TYR B 1 364 ? 11.156 -4.738 -1.971 1 97.69 364 TYR B CA 1
ATOM 6748 C C . TYR B 1 364 ? 10.414 -3.443 -2.273 1 97.69 364 TYR B C 1
ATOM 6750 O O . TYR B 1 364 ? 9.18 -3.41 -2.268 1 97.69 364 TYR B O 1
ATOM 6758 N N . GLY B 1 365 ? 11.188 -2.355 -2.545 1 97.69 365 GLY B N 1
ATOM 6759 C CA . GLY B 1 365 ? 10.57 -1.104 -2.959 1 97.69 365 GLY B CA 1
ATOM 6760 C C . GLY B 1 365 ? 9.758 -1.232 -4.23 1 97.69 365 GLY B C 1
ATOM 6761 O O . GLY B 1 365 ? 8.664 -0.667 -4.336 1 97.69 365 GLY B O 1
ATOM 6762 N N . GLN B 1 366 ? 10.281 -1.986 -5.16 1 97.56 366 GLN B N 1
ATOM 6763 C CA . GLN B 1 366 ? 9.578 -2.213 -6.414 1 97.56 366 GLN B CA 1
ATOM 6764 C C . GLN B 1 366 ? 8.25 -2.936 -6.176 1 97.56 366 GLN B C 1
ATOM 6766 O O . GLN B 1 366 ? 7.25 -2.641 -6.832 1 97.56 366 GLN B O 1
ATOM 6771 N N . ALA B 1 367 ? 8.25 -3.857 -5.258 1 98.06 367 ALA B N 1
ATOM 6772 C CA . ALA B 1 367 ? 7.027 -4.586 -4.922 1 98.06 367 ALA B CA 1
ATOM 6773 C C . ALA B 1 367 ? 5.977 -3.652 -4.332 1 98.06 367 ALA B C 1
ATOM 6775 O O . ALA B 1 367 ? 4.801 -3.719 -4.703 1 98.06 367 ALA B O 1
ATOM 6776 N N . ILE B 1 368 ? 6.383 -2.785 -3.439 1 98.38 368 ILE B N 1
ATOM 6777 C CA . ILE B 1 368 ? 5.469 -1.824 -2.834 1 98.38 368 ILE B CA 1
ATOM 6778 C C . ILE B 1 368 ? 4.945 -0.869 -3.904 1 98.38 368 ILE B C 1
ATOM 6780 O O . ILE B 1 368 ? 3.75 -0.559 -3.936 1 98.38 368 ILE B O 1
ATOM 6784 N N . ALA B 1 369 ? 5.84 -0.422 -4.77 1 98.19 369 ALA B N 1
ATOM 6785 C CA . ALA B 1 369 ? 5.434 0.484 -5.84 1 98.19 369 ALA B CA 1
ATOM 6786 C C . ALA B 1 369 ? 4.387 -0.165 -6.738 1 98.19 369 ALA B C 1
ATOM 6788 O O . ALA B 1 369 ? 3.406 0.476 -7.125 1 98.19 369 ALA B O 1
ATOM 6789 N N . SER B 1 370 ? 4.613 -1.403 -7.07 1 97.44 370 SER B N 1
ATOM 6790 C CA . SER B 1 370 ? 3.668 -2.131 -7.91 1 97.44 370 SER B CA 1
ATOM 6791 C C . SER B 1 370 ? 2.303 -2.24 -7.238 1 97.44 370 SER B C 1
ATOM 6793 O O . SER B 1 370 ? 1.274 -1.989 -7.871 1 97.44 370 SER B O 1
ATOM 6795 N N . LEU B 1 371 ? 2.324 -2.592 -6.043 1 97.56 371 LEU B N 1
ATOM 6796 C CA . LEU B 1 371 ? 1.099 -2.695 -5.258 1 97.56 371 LEU B CA 1
ATOM 6797 C C . LEU B 1 371 ? 0.366 -1.359 -5.211 1 97.56 371 LEU B C 1
ATOM 6799 O O . LEU B 1 371 ? -0.841 -1.3 -5.453 1 97.56 371 LEU B O 1
ATOM 6803 N N . MET B 1 372 ? 1.058 -0.311 -4.965 1 98 372 MET B N 1
ATOM 6804 C CA . MET B 1 372 ? 0.453 1.012 -4.836 1 98 372 MET B CA 1
ATOM 6805 C C . MET B 1 372 ? -0.038 1.518 -6.191 1 98 372 MET B C 1
ATOM 6807 O O . MET B 1 372 ? -1.034 2.238 -6.262 1 98 372 MET B O 1
ATOM 6811 N N . ARG B 1 373 ? 0.667 1.156 -7.227 1 97.69 373 ARG B N 1
ATOM 6812 C CA . ARG B 1 373 ? 0.21 1.505 -8.57 1 97.69 373 ARG B CA 1
ATOM 6813 C C . ARG B 1 373 ? -1.172 0.923 -8.844 1 97.69 373 ARG B C 1
ATOM 6815 O O . ARG B 1 373 ? -2.033 1.599 -9.414 1 97.69 373 ARG B O 1
ATOM 6822 N N . ASP B 1 374 ? -1.381 -0.286 -8.422 1 97.12 374 ASP B N 1
ATOM 6823 C CA . ASP B 1 374 ? -2.688 -0.914 -8.594 1 97.12 374 ASP B CA 1
ATOM 6824 C C . ASP B 1 374 ? -3.744 -0.229 -7.73 1 97.12 374 ASP B C 1
ATOM 6826 O O . ASP B 1 374 ? -4.848 0.059 -8.195 1 97.12 374 ASP B O 1
ATOM 6830 N N . MET B 1 375 ? -3.408 0.084 -6.555 1 97.06 375 MET B N 1
ATOM 6831 C CA . MET B 1 375 ? -4.355 0.644 -5.594 1 97.06 375 MET B CA 1
ATOM 6832 C C . MET B 1 375 ? -4.797 2.041 -6.016 1 97.06 375 MET B C 1
ATOM 6834 O O . MET B 1 375 ? -5.977 2.375 -5.93 1 97.06 375 MET B O 1
ATOM 6838 N N . ILE B 1 376 ? -3.846 2.818 -6.496 1 97.44 376 ILE B N 1
ATOM 6839 C CA . ILE B 1 376 ? -4.125 4.215 -6.805 1 97.44 376 ILE B CA 1
ATOM 6840 C C . ILE B 1 376 ? -5.117 4.301 -7.961 1 97.44 376 ILE B C 1
ATOM 6842 O O . ILE B 1 376 ? -5.816 5.305 -8.117 1 97.44 376 ILE B O 1
ATOM 6846 N N . ASN B 1 377 ? -5.262 3.229 -8.688 1 96.75 377 ASN B N 1
ATOM 6847 C CA . ASN B 1 377 ? -6.141 3.213 -9.852 1 96.75 377 ASN B CA 1
ATOM 6848 C C . ASN B 1 377 ? -7.539 2.719 -9.484 1 96.75 377 ASN B C 1
ATOM 6850 O O . ASN B 1 377 ? -8.406 2.613 -10.352 1 96.75 377 ASN B O 1
ATOM 6854 N N . THR B 1 378 ? -7.805 2.42 -8.273 1 97.5 378 THR B N 1
ATOM 6855 C CA . THR B 1 378 ? -9.141 2.088 -7.785 1 97.5 378 THR B CA 1
ATOM 6856 C C . THR B 1 378 ? -9.797 3.307 -7.145 1 97.5 378 THR B C 1
ATOM 6858 O O . THR B 1 378 ? -9.125 4.273 -6.797 1 97.5 378 THR B O 1
ATOM 6861 N N . GLN B 1 379 ? -11.094 3.225 -7.008 1 97.81 379 GLN B N 1
ATOM 6862 C CA . GLN B 1 379 ? -11.805 4.352 -6.406 1 97.81 379 GLN B CA 1
ATOM 6863 C C . GLN B 1 379 ? -11.422 4.516 -4.938 1 97.81 379 GLN B C 1
ATOM 6865 O O . GLN B 1 379 ? -11.133 5.625 -4.488 1 97.81 379 GLN B O 1
ATOM 6870 N N . ASP B 1 380 ? -11.398 3.416 -4.148 1 98.25 380 ASP B N 1
ATOM 6871 C CA . ASP B 1 380 ? -11.031 3.504 -2.738 1 98.25 380 ASP B CA 1
ATOM 6872 C C . ASP B 1 380 ? -9.594 3.982 -2.57 1 98.25 380 ASP B C 1
ATOM 6874 O O . ASP B 1 380 ? -9.297 4.789 -1.685 1 98.25 380 ASP B O 1
ATOM 6878 N N . GLY B 1 381 ? -8.703 3.424 -3.447 1 98.06 381 GLY B N 1
ATOM 6879 C CA . GLY B 1 381 ? -7.309 3.83 -3.373 1 98.06 381 GLY B CA 1
ATOM 6880 C C . GLY B 1 381 ? -7.102 5.305 -3.664 1 98.06 381 GLY B C 1
ATOM 6881 O O . GLY B 1 381 ? -6.406 6 -2.92 1 98.06 381 GLY B O 1
ATOM 6882 N N . ALA B 1 382 ? -7.707 5.77 -4.723 1 98.19 382 ALA B N 1
ATOM 6883 C CA . ALA B 1 382 ? -7.605 7.18 -5.082 1 98.19 382 ALA B CA 1
ATOM 6884 C C . ALA B 1 382 ? -8.172 8.07 -3.979 1 98.19 3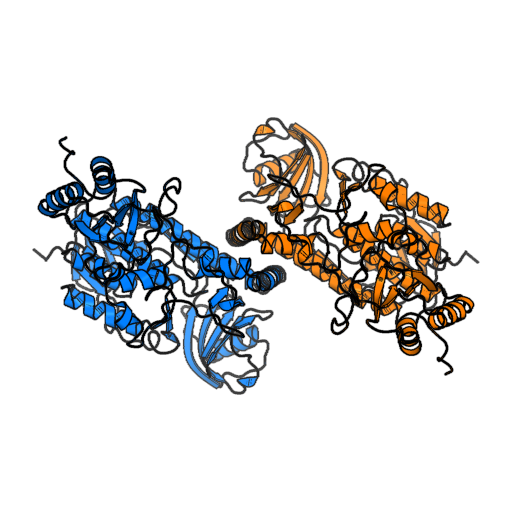82 ALA B C 1
ATOM 6886 O O . ALA B 1 382 ? -7.574 9.086 -3.625 1 98.19 382 ALA B O 1
ATOM 6887 N N . THR B 1 383 ? -9.312 7.668 -3.457 1 98.38 383 THR B N 1
ATOM 6888 C CA . THR B 1 383 ? -9.984 8.43 -2.408 1 98.38 383 THR B CA 1
ATOM 6889 C C . THR B 1 383 ? -9.133 8.477 -1.144 1 98.38 383 THR B C 1
ATOM 6891 O O . THR B 1 383 ? -8.977 9.531 -0.528 1 98.38 383 THR B O 1
ATOM 6894 N N . TYR B 1 384 ? -8.562 7.379 -0.801 1 98 384 TYR B N 1
ATOM 6895 C CA . TYR B 1 384 ? -7.699 7.289 0.369 1 98 384 TYR B CA 1
ATOM 6896 C C . TYR B 1 384 ? -6.477 8.188 0.214 1 98 384 TYR B C 1
ATOM 6898 O O . TYR B 1 384 ? -6.109 8.914 1.14 1 98 384 TYR B O 1
ATOM 6906 N N . LEU B 1 385 ? -5.84 8.07 -0.931 1 97.75 385 LEU B N 1
ATOM 6907 C CA . LEU B 1 385 ? -4.645 8.867 -1.171 1 97.75 385 LEU B CA 1
ATOM 6908 C C . LEU B 1 385 ? -4.977 10.359 -1.188 1 97.75 385 LEU B C 1
ATOM 6910 O O . LEU B 1 385 ? -4.223 11.172 -0.65 1 97.75 385 LEU B O 1
ATOM 6914 N N . ALA B 1 386 ? -6.086 10.711 -1.818 1 97.56 386 ALA B N 1
ATOM 6915 C CA . ALA B 1 386 ? -6.516 12.109 -1.817 1 97.56 386 ALA B CA 1
ATOM 6916 C C . ALA B 1 386 ? -6.691 12.625 -0.393 1 97.56 386 ALA B C 1
ATOM 6918 O O . ALA B 1 386 ? -6.273 13.742 -0.077 1 97.56 386 ALA B O 1
ATOM 6919 N N . ASP B 1 387 ? -7.305 11.797 0.434 1 97.62 387 ASP B N 1
ATOM 6920 C CA . ASP B 1 387 ? -7.504 12.164 1.832 1 97.62 387 ASP B CA 1
ATOM 6921 C C . ASP B 1 387 ? -6.172 12.5 2.506 1 97.62 387 ASP B C 1
ATOM 6923 O O . ASP B 1 387 ? -6.051 13.523 3.182 1 97.62 387 ASP B O 1
ATOM 6927 N N . ARG B 1 388 ? -5.184 11.672 2.287 1 96.88 388 ARG B N 1
ATOM 6928 C CA . ARG B 1 388 ? -3.883 11.805 2.934 1 96.88 388 ARG B CA 1
ATOM 6929 C C . ARG B 1 388 ? -3.109 12.992 2.363 1 96.88 388 ARG B C 1
ATOM 6931 O O . ARG B 1 388 ? -2.449 13.727 3.104 1 96.88 388 ARG B O 1
ATOM 6938 N N . ILE B 1 389 ? -3.234 13.195 1.073 1 96.62 389 ILE B N 1
ATOM 6939 C CA . ILE B 1 389 ? -2.477 14.234 0.389 1 96.62 389 ILE B CA 1
ATOM 6940 C C . ILE B 1 389 ? -3.098 15.602 0.678 1 96.62 389 ILE B C 1
ATOM 6942 O O . ILE B 1 389 ? -2.395 16.547 1.04 1 96.62 389 ILE B O 1
ATOM 6946 N N . TRP B 1 390 ? -4.445 15.648 0.566 1 96.94 390 TRP B N 1
ATOM 6947 C CA . TRP B 1 390 ? -5.137 16.938 0.637 1 96.94 390 TRP B CA 1
ATOM 6948 C C . TRP B 1 390 ? -5.438 17.312 2.084 1 96.94 390 TRP B C 1
ATOM 6950 O O . TRP B 1 390 ? -5.746 18.469 2.379 1 96.94 390 TRP B O 1
ATOM 6960 N N . GLY B 1 391 ? -5.332 16.391 3.051 1 96.38 391 GLY B N 1
ATOM 6961 C CA . GLY B 1 391 ? -5.656 16.672 4.441 1 96.38 391 GLY B CA 1
ATOM 6962 C C . GLY B 1 391 ? -7.145 16.844 4.68 1 96.38 391 GLY B C 1
ATOM 6963 O O . GLY B 1 391 ? -7.562 17.797 5.336 1 96.38 391 GLY B O 1
ATOM 6964 N N . LEU B 1 392 ? -7.926 15.891 4.152 1 96.44 392 LEU B N 1
ATOM 6965 C CA . LEU B 1 392 ? -9.375 16.078 4.129 1 96.44 392 LEU B CA 1
ATOM 6966 C C . LEU B 1 392 ? -10.008 15.57 5.414 1 96.44 392 LEU B C 1
ATOM 6968 O O . LEU B 1 392 ? -11.164 15.875 5.703 1 96.44 392 LEU B O 1
ATOM 6972 N N . SER B 1 393 ? -9.234 14.805 6.23 1 94.38 393 SER B N 1
ATOM 6973 C CA . SER B 1 393 ? -9.828 14.188 7.41 1 94.38 393 SER B CA 1
ATOM 6974 C C . SER B 1 393 ? -9.133 14.648 8.688 1 94.38 393 SER B C 1
ATOM 6976 O O . SER B 1 393 ? -9.164 13.953 9.703 1 94.38 393 SER B O 1
ATOM 6978 N N . VAL B 1 394 ? -8.453 15.758 8.648 1 95.19 394 VAL B N 1
ATOM 6979 C CA . VAL B 1 394 ? -7.828 16.297 9.852 1 95.19 394 VAL B CA 1
ATOM 6980 C C . VAL B 1 394 ? -8.891 16.516 10.93 1 95.19 394 VAL B C 1
ATOM 6982 O O . VAL B 1 394 ? -9.93 17.141 10.672 1 95.19 394 VAL B O 1
ATOM 6985 N N . ARG B 1 395 ? -8.734 15.992 12.086 1 94.88 395 ARG B N 1
ATOM 6986 C CA . ARG B 1 395 ? -9.68 16.094 13.195 1 94.88 395 ARG B CA 1
ATOM 6987 C C . ARG B 1 395 ? -8.945 16.156 14.531 1 94.88 395 ARG B C 1
ATOM 6989 O O . ARG B 1 395 ? -8.055 15.336 14.797 1 94.88 395 ARG B O 1
ATOM 6996 N N . TYR B 1 396 ? -9.281 17.141 15.312 1 95.75 396 TYR B N 1
ATOM 6997 C CA . TYR B 1 396 ? -8.664 17.297 16.625 1 95.75 396 TYR B CA 1
ATOM 6998 C C . TYR B 1 396 ? -9.555 16.703 17.719 1 95.75 396 TYR B C 1
ATOM 7000 O O . TYR B 1 396 ? -10.781 16.812 17.656 1 95.75 396 TYR B O 1
ATOM 7008 N N . GLY B 1 397 ? -9.023 16.078 18.766 1 85.25 397 GLY B N 1
ATOM 7009 C CA . GLY B 1 397 ? -9.766 15.602 19.922 1 85.25 397 GLY B CA 1
ATOM 7010 C C . GLY B 1 397 ? -10.164 14.141 19.812 1 85.25 397 GLY B C 1
ATOM 7011 O O . GLY B 1 397 ? -9.836 13.469 18.828 1 85.25 397 GLY B O 1
ATOM 7012 N N . PRO B 1 398 ? -10.812 13.562 20.984 1 67.88 398 PRO B N 1
ATOM 7013 C CA . PRO B 1 398 ? -11.039 12.125 21.109 1 67.88 398 PRO B CA 1
ATOM 7014 C C . PRO B 1 398 ? -12.188 11.625 20.25 1 67.88 398 PRO B C 1
ATOM 7016 O O . PRO B 1 398 ? -12.383 10.414 20.109 1 67.88 398 PRO B O 1
ATOM 7019 N N . GLY B 1 399 ? -12.828 12.141 19.344 1 63.94 399 GLY B N 1
ATOM 7020 C CA . GLY B 1 399 ? -13.711 11.617 18.312 1 63.94 399 GLY B CA 1
ATOM 7021 C C . GLY B 1 399 ? -15.117 11.336 18.812 1 63.94 399 GLY B C 1
ATOM 7022 O O . GLY B 1 399 ? -16.047 11.172 18.016 1 63.94 399 GLY B O 1
ATOM 7023 N N . ASP B 1 400 ? -15.438 11 20.094 1 65.06 400 ASP B N 1
ATOM 7024 C CA . ASP B 1 400 ? -16.719 10.406 20.469 1 65.06 400 ASP B CA 1
ATOM 7025 C C . ASP B 1 400 ? -17.844 11.438 20.391 1 65.06 400 ASP B C 1
ATOM 7027 O O . ASP B 1 400 ? -19.016 11.094 20.5 1 65.06 400 ASP B O 1
ATOM 7031 N N . ALA B 1 401 ? -17.484 12.594 20.109 1 81.56 401 ALA B N 1
ATOM 7032 C CA . ALA B 1 401 ? -18.516 13.617 19.891 1 81.56 401 ALA B CA 1
ATOM 7033 C C . ALA B 1 401 ? -19.047 13.562 18.469 1 81.56 401 ALA B C 1
ATOM 7035 O O . ALA B 1 401 ? -18.734 12.641 17.719 1 81.56 401 ALA B O 1
ATOM 7036 N N . HIS B 1 402 ? -19.953 14.273 18.125 1 91.44 402 HIS B N 1
ATOM 7037 C CA . HIS B 1 402 ? -20.438 14.453 16.75 1 91.44 402 HIS B CA 1
ATOM 7038 C C . HIS B 1 402 ? -19.266 14.477 15.773 1 91.44 402 HIS B C 1
ATOM 7040 O O . HIS B 1 402 ? -18.219 15.047 16.062 1 91.44 402 HIS B O 1
ATOM 7046 N N . PRO B 1 403 ? -19.344 13.789 14.617 1 92.56 403 PRO B N 1
ATOM 7047 C CA . PRO B 1 403 ? -18.25 13.664 13.656 1 92.56 403 PRO B CA 1
ATOM 7048 C C . PRO B 1 403 ? -17.672 15.008 13.234 1 92.56 403 PRO B C 1
ATOM 7050 O O . PRO B 1 403 ? -16.531 15.086 12.789 1 92.56 403 PRO B O 1
ATOM 7053 N N . LEU B 1 404 ? -18.406 16.031 13.453 1 95.31 404 LEU B N 1
ATOM 7054 C CA . LEU B 1 404 ? -17.953 17.344 13.016 1 95.31 404 LEU B CA 1
ATOM 7055 C C . LEU B 1 404 ? -17.062 17.984 14.07 1 95.31 404 LEU B C 1
ATOM 7057 O O . LEU B 1 404 ? -16.312 18.922 13.766 1 95.31 404 LEU B O 1
ATOM 7061 N N . VAL B 1 405 ? -17.281 17.578 15.305 1 96.31 405 VAL B N 1
ATOM 7062 C CA . VAL B 1 405 ? -16.5 18.203 16.375 1 96.31 405 VAL B CA 1
ATOM 7063 C C . VAL B 1 405 ? -15.023 17.859 16.188 1 96.31 405 VAL B C 1
ATOM 7065 O O . VAL B 1 405 ? -14.656 16.703 16.016 1 96.31 405 VAL B O 1
ATOM 7068 N N . GLY B 1 406 ? -14.211 18.875 16.141 1 96.25 406 GLY B N 1
ATOM 7069 C CA . GLY B 1 406 ? -12.781 18.703 15.945 1 96.25 406 GLY B CA 1
ATOM 7070 C C . GLY B 1 406 ? -12.359 18.828 14.492 1 96.25 406 GLY B C 1
ATOM 7071 O O . GLY B 1 406 ? -11.164 18.906 14.188 1 96.25 406 GLY B O 1
ATOM 7072 N N . SER B 1 407 ? -13.328 18.891 13.578 1 96.44 407 SER B N 1
ATOM 7073 C CA . SER B 1 407 ? -13.055 19 12.148 1 96.44 407 SER B CA 1
ATOM 7074 C C . SER B 1 407 ? -13.258 20.422 11.648 1 96.44 407 SER B C 1
ATOM 7076 O O . SER B 1 407 ? -13.836 21.25 12.344 1 96.44 407 SER B O 1
ATOM 7078 N N . SER B 1 408 ? -12.75 20.625 10.5 1 97.38 408 SER B N 1
ATOM 7079 C CA . SER B 1 408 ? -13 21.906 9.836 1 97.38 408 SER B CA 1
ATOM 7080 C C . SER B 1 408 ? -14.484 22.094 9.547 1 97.38 408 SER B C 1
ATOM 7082 O O . SER B 1 408 ? -15.156 21.172 9.078 1 97.38 408 SER B O 1
ATOM 7084 N N . ALA B 1 409 ? -15 23.219 9.836 1 97.62 409 ALA B N 1
ATOM 7085 C CA . ALA B 1 409 ? -16.422 23.516 9.633 1 97.62 409 ALA B CA 1
ATOM 7086 C C . ALA B 1 409 ? -16.766 23.547 8.141 1 97.62 409 ALA B C 1
ATOM 7088 O O . ALA B 1 409 ? -15.977 24.062 7.336 1 97.62 409 ALA B O 1
ATOM 7089 N N . PRO B 1 410 ? -17.922 23.047 7.797 1 97.81 410 PRO B N 1
ATOM 7090 C CA . PRO B 1 410 ? -18.359 23.234 6.414 1 97.81 410 PRO B CA 1
ATOM 7091 C C . PRO B 1 410 ? -18.484 24.703 6.023 1 97.81 410 PRO B C 1
ATOM 7093 O O . PRO B 1 410 ? -18.891 25.531 6.844 1 97.81 410 PRO B O 1
ATOM 7096 N N . ASP B 1 411 ? -18.141 24.984 4.816 1 97.94 411 ASP B N 1
ATOM 7097 C CA . ASP B 1 411 ? -18.297 26.344 4.34 1 97.94 411 ASP B CA 1
ATOM 7098 C C . ASP B 1 411 ? -19.75 26.656 4.012 1 97.94 411 ASP B C 1
ATOM 7100 O O . ASP B 1 411 ? -20.125 26.781 2.844 1 97.94 411 ASP B O 1
ATOM 7104 N N . PHE B 1 412 ? -20.516 26.906 5.035 1 98.19 412 PHE B N 1
ATOM 7105 C CA . PHE B 1 412 ? -21.953 27.156 4.898 1 98.19 412 PHE B CA 1
ATOM 7106 C C . PHE B 1 412 ? -22.203 28.375 4.012 1 98.19 412 PHE B C 1
ATOM 7108 O O . PHE B 1 412 ? -21.484 29.375 4.09 1 98.19 412 PHE B O 1
ATOM 7115 N N . GLU B 1 413 ? -23.203 28.234 3.205 1 97.75 413 GLU B N 1
ATOM 7116 C CA . GLU B 1 413 ? -23.781 29.359 2.496 1 97.75 413 GLU B CA 1
ATOM 7117 C C . GLU B 1 413 ? -25.031 29.875 3.221 1 97.75 413 GLU B C 1
ATOM 7119 O O . GLU B 1 413 ? -26.078 29.25 3.188 1 97.75 413 GLU B O 1
ATOM 7124 N N . PHE B 1 414 ? -24.922 31.047 3.764 1 97.5 414 PHE B N 1
ATOM 7125 C CA . PHE B 1 414 ? -25.984 31.562 4.629 1 97.5 414 PHE B CA 1
ATOM 7126 C C . PHE B 1 414 ? -27.016 32.344 3.82 1 97.5 414 PHE B C 1
ATOM 7128 O O . PHE B 1 414 ? -26.75 32.719 2.674 1 97.5 414 PHE B O 1
ATOM 7135 N N . ASP B 1 415 ? -28.156 32.594 4.41 1 95.94 415 ASP B N 1
ATOM 7136 C CA . ASP B 1 415 ? -29.25 33.281 3.736 1 95.94 415 ASP B CA 1
ATOM 7137 C C . ASP B 1 415 ? -28.953 34.781 3.604 1 95.94 415 ASP B C 1
ATOM 7139 O O . ASP B 1 415 ? -29.594 35.469 2.82 1 95.94 415 ASP B O 1
ATOM 7143 N N . ASP B 1 416 ? -27.984 35.281 4.32 1 94.75 416 ASP B N 1
ATOM 7144 C CA . ASP B 1 416 ? -27.625 36.688 4.195 1 94.75 416 ASP B CA 1
ATOM 7145 C C . ASP B 1 416 ? -26.688 36.906 3.01 1 94.75 416 ASP B C 1
ATOM 7147 O O . ASP B 1 416 ? -26.219 38.031 2.779 1 94.75 416 ASP B O 1
ATOM 7151 N N . GLY B 1 417 ? -26.406 35.844 2.367 1 94.56 417 GLY B N 1
ATOM 7152 C CA . GLY B 1 417 ? -25.609 35.938 1.154 1 94.56 417 GLY B CA 1
ATOM 7153 C C . GLY B 1 417 ? -24.125 35.719 1.39 1 94.56 417 GLY B C 1
ATOM 7154 O O . GLY B 1 417 ? -23.344 35.656 0.439 1 94.56 417 GLY B O 1
ATOM 7155 N N . MET B 1 418 ? -23.75 35.531 2.574 1 96.19 418 MET B N 1
ATOM 7156 C CA . MET B 1 418 ? -22.344 35.312 2.898 1 96.19 418 MET B CA 1
ATOM 7157 C C . MET B 1 418 ? -22.047 33.844 3.125 1 96.19 418 MET B C 1
ATOM 7159 O O . MET B 1 418 ? -22.953 33.062 3.416 1 96.19 418 MET B O 1
ATOM 7163 N N . ARG B 1 419 ? -20.812 33.562 2.957 1 96.88 419 ARG B N 1
ATOM 7164 C CA . ARG B 1 419 ? -20.328 32.25 3.32 1 96.88 419 ARG B CA 1
ATOM 7165 C C . ARG B 1 419 ? -19.562 32.281 4.637 1 96.88 419 ARG B C 1
ATOM 7167 O O . ARG B 1 419 ? -19.188 33.344 5.113 1 96.88 419 ARG B O 1
ATOM 7174 N N . LEU B 1 420 ? -19.406 31.094 5.137 1 97.69 420 LEU B N 1
ATOM 7175 C CA . LEU B 1 420 ? -18.766 30.984 6.441 1 97.69 420 LEU B CA 1
ATOM 7176 C C . LEU B 1 420 ? -17.359 31.609 6.41 1 97.69 420 LEU B C 1
ATOM 7178 O O . LEU B 1 420 ? -16.938 32.219 7.383 1 97.69 420 LEU B O 1
ATOM 7182 N N . GLY B 1 421 ? -16.641 31.406 5.324 1 96.75 421 GLY B N 1
ATOM 7183 C CA . GLY B 1 421 ? -15.281 31.938 5.223 1 96.75 421 GLY B CA 1
ATOM 7184 C C . GLY B 1 421 ? -15.195 33.438 5.535 1 96.75 421 GLY B C 1
ATOM 7185 O O . GLY B 1 421 ? -14.297 33.875 6.258 1 96.75 421 GLY B O 1
ATOM 7186 N N . ALA B 1 422 ? -16.094 34.125 5.016 1 96.31 422 ALA B N 1
ATOM 7187 C CA . ALA B 1 422 ? -16.109 35.594 5.227 1 96.31 422 ALA B CA 1
ATOM 7188 C C . ALA B 1 422 ? -16.359 35.938 6.691 1 96.31 422 ALA B C 1
ATOM 7190 O O . ALA B 1 422 ? -15.828 36.906 7.215 1 96.31 422 ALA B O 1
ATOM 7191 N N . LYS B 1 423 ? -17.109 35.125 7.379 1 97.06 423 LYS B N 1
ATOM 7192 C CA . LYS B 1 423 ? -17.5 35.406 8.766 1 97.06 423 LYS B CA 1
ATOM 7193 C C . LYS B 1 423 ? -16.359 35.031 9.719 1 97.06 423 LYS B C 1
ATOM 7195 O O . LYS B 1 423 ? -16.391 35.406 10.891 1 97.06 423 LYS B O 1
ATOM 7200 N N . LEU B 1 424 ? -15.359 34.406 9.203 1 97.5 424 LEU B N 1
ATOM 7201 C CA . LEU B 1 424 ? -14.242 34 10.047 1 97.5 424 LEU B CA 1
ATOM 7202 C C . LEU B 1 424 ? -13.016 34.875 9.789 1 97.5 424 LEU B C 1
ATOM 7204 O O . LEU B 1 424 ? -11.938 34.594 10.336 1 97.5 424 LEU B O 1
ATOM 7208 N N . GLU B 1 425 ? -13.094 35.938 9.047 1 96.81 425 GLU B N 1
ATOM 7209 C CA . GLU B 1 425 ? -11.961 36.75 8.633 1 96.81 425 GLU B CA 1
ATOM 7210 C C . GLU B 1 425 ? -11.344 37.5 9.82 1 96.81 425 GLU B C 1
ATOM 7212 O O . GLU B 1 425 ? -10.148 37.781 9.812 1 96.81 425 GLU B O 1
ATOM 7217 N N . THR B 1 426 ? -12.148 37.688 10.891 1 93.94 426 THR B N 1
ATOM 7218 C CA . THR B 1 426 ? -11.656 38.469 12.016 1 93.94 426 THR B CA 1
ATOM 7219 C C . THR B 1 426 ? -10.977 37.594 13.055 1 93.94 426 THR B C 1
ATOM 7221 O O . THR B 1 426 ? -10.414 38.094 14.031 1 93.94 426 THR B O 1
ATOM 7224 N N . GLY B 1 427 ? -11.109 36.281 12.867 1 95.94 427 GLY B N 1
ATOM 7225 C CA . GLY B 1 427 ? -10.414 35.344 13.75 1 95.94 427 GLY B CA 1
ATOM 7226 C C . GLY B 1 427 ? -11.062 35.219 15.117 1 95.94 427 GLY B C 1
ATOM 7227 O O . GLY B 1 427 ? -10.375 35.094 16.125 1 95.94 427 GLY B O 1
ATOM 7228 N N . SER B 1 428 ? -12.391 35.406 15.195 1 95.25 428 SER B N 1
ATOM 7229 C CA . SER B 1 428 ? -13.141 35.312 16.438 1 95.25 428 SER B CA 1
ATOM 7230 C C . SER B 1 428 ? -13.82 33.938 16.578 1 95.25 428 SER B C 1
ATOM 7232 O O . SER B 1 428 ? -13.977 33.219 15.594 1 95.25 428 SER B O 1
ATOM 7234 N N . PHE B 1 429 ? -14.117 33.594 17.844 1 97.25 429 PHE B N 1
ATOM 7235 C CA . PHE B 1 429 ? -15.078 32.531 18 1 97.25 429 PHE B CA 1
ATOM 7236 C C . PHE B 1 429 ? -16.406 32.875 17.344 1 97.25 429 PHE B C 1
ATOM 7238 O O . PHE B 1 429 ? -16.781 34.062 17.297 1 97.25 429 PHE B O 1
ATOM 7245 N N . LEU B 1 430 ? -17.047 31.891 16.781 1 97.56 430 LEU B N 1
ATOM 7246 C CA . LEU B 1 430 ? -18.312 32.156 16.109 1 97.56 430 LEU B CA 1
ATOM 7247 C C . LEU B 1 430 ? -19.391 31.188 16.578 1 97.56 430 LEU B C 1
ATOM 7249 O O . LEU B 1 430 ? -19.203 29.969 16.516 1 97.56 430 LEU B O 1
ATOM 7253 N N . VAL B 1 431 ? -20.422 31.719 17.156 1 97.75 431 VAL B N 1
ATOM 7254 C CA . VAL B 1 431 ? -21.625 30.938 17.453 1 97.75 431 VAL B CA 1
ATOM 7255 C C . VAL B 1 431 ? -22.609 31.047 16.297 1 97.75 431 VAL B C 1
ATOM 7257 O O . VAL B 1 431 ? -23.078 32.156 15.977 1 97.75 431 VAL B O 1
ATOM 7260 N N . ILE B 1 432 ? -22.828 29.938 15.633 1 98 432 ILE B N 1
ATOM 7261 C CA . ILE B 1 432 ? -23.828 29.891 14.586 1 98 432 ILE B CA 1
ATOM 7262 C C . ILE B 1 432 ? -25.141 29.344 15.148 1 98 432 ILE B C 1
ATOM 7264 O O . ILE B 1 432 ? -25.172 28.25 15.703 1 98 432 ILE B O 1
ATOM 7268 N N . ASP B 1 433 ? -26.109 30.125 15.109 1 97.94 433 ASP B N 1
ATOM 7269 C CA . ASP B 1 433 ? -27.453 29.781 15.555 1 97.94 433 ASP B CA 1
ATOM 7270 C C . ASP B 1 433 ? -28.438 29.781 14.391 1 97.94 433 ASP B C 1
ATOM 7272 O O . ASP B 1 433 ? -29 30.828 14.047 1 97.94 433 ASP B O 1
ATOM 7276 N N . PHE B 1 434 ? -28.75 28.594 13.867 1 96.88 434 PHE B N 1
ATOM 7277 C CA . PHE B 1 434 ? -29.562 28.484 12.672 1 96.88 434 PHE B CA 1
ATOM 7278 C C . PHE B 1 434 ? -31.016 28.859 12.977 1 96.88 434 PHE B C 1
ATOM 7280 O O . PHE B 1 434 ? -31.781 29.203 12.07 1 96.88 434 PHE B O 1
ATOM 7287 N N . GLY B 1 435 ? -31.391 28.812 14.234 1 92.94 435 GLY B N 1
ATOM 7288 C CA . GLY B 1 435 ? -32.75 29.094 14.648 1 92.94 435 GLY B CA 1
ATOM 7289 C C . GLY B 1 435 ? -32.969 30.516 15.117 1 92.94 435 GLY B C 1
ATOM 7290 O O . GLY B 1 435 ? -34.094 30.938 15.375 1 92.94 435 GLY B O 1
ATOM 7291 N N . SER B 1 436 ? -32 31.25 15.258 1 92.06 436 SER B N 1
ATOM 7292 C CA . SER B 1 436 ? -32.031 32.656 15.672 1 92.06 436 SER B CA 1
ATOM 7293 C C . SER B 1 436 ? -32.719 32.812 17.031 1 92.06 436 SER B C 1
ATOM 7295 O O . SER B 1 436 ? -33.625 33.625 17.172 1 92.06 436 SER B O 1
ATOM 7297 N N . ASN B 1 437 ? -32.281 32.062 17.906 1 93.44 437 ASN B N 1
ATOM 7298 C CA . ASN B 1 437 ? -32.812 32.094 19.266 1 93.44 437 ASN B CA 1
ATOM 7299 C C . ASN B 1 437 ? -32.344 33.312 20.031 1 93.44 437 ASN B C 1
ATOM 7301 O O . ASN B 1 437 ? -31.141 33.5 20.266 1 93.44 437 ASN B O 1
ATOM 7305 N N . ASN B 1 438 ? -33.25 34.094 20.578 1 94.31 438 ASN B N 1
ATOM 7306 C CA . ASN B 1 438 ? -32.969 35.344 21.219 1 94.31 438 ASN B CA 1
ATOM 7307 C C . ASN B 1 438 ? -32.156 35.156 22.516 1 94.31 438 ASN B C 1
ATOM 7309 O O . ASN B 1 438 ? -31.328 35.969 22.875 1 94.31 438 ASN B O 1
ATOM 7313 N N . GLN B 1 439 ? -32.438 34.125 23.156 1 94.38 439 GLN B N 1
ATOM 7314 C CA . GLN B 1 439 ? -31.734 33.844 24.391 1 94.38 439 GLN B CA 1
ATOM 7315 C C . GLN B 1 439 ? -30.266 33.562 24.125 1 94.38 439 GLN B C 1
ATOM 7317 O O . GLN B 1 439 ? -29.406 33.969 24.922 1 94.38 439 GLN B O 1
ATOM 7322 N N . VAL B 1 440 ? -30.016 32.906 23.078 1 95.88 440 VAL B N 1
ATOM 7323 C CA . VAL B 1 440 ? -28.625 32.625 22.703 1 95.88 440 VAL B CA 1
ATOM 7324 C C . VAL B 1 440 ? -27.906 33.906 22.328 1 95.88 440 VAL B C 1
ATOM 7326 O O . VAL B 1 440 ? -26.781 34.156 22.766 1 95.88 440 VAL B O 1
ATOM 7329 N N . ALA B 1 441 ? -28.594 34.688 21.578 1 95.5 441 ALA B N 1
ATOM 7330 C CA . ALA B 1 441 ? -28.047 35.969 21.172 1 95.5 441 ALA B CA 1
ATOM 7331 C C . ALA B 1 441 ? -27.672 36.812 22.391 1 95.5 441 ALA B C 1
ATOM 7333 O O . ALA B 1 441 ? -26.578 37.406 22.438 1 95.5 441 ALA B O 1
ATOM 7334 N N . GLU B 1 442 ? -28.578 36.844 23.328 1 94.56 442 GLU B N 1
ATOM 7335 C CA . GLU B 1 442 ? -28.344 37.625 24.547 1 94.56 442 GLU B CA 1
ATOM 7336 C C . GLU B 1 442 ? -27.156 37.094 25.328 1 94.56 442 GLU B C 1
ATOM 7338 O O . GLU B 1 442 ? -26.359 37.875 25.859 1 94.56 442 GLU B O 1
ATOM 7343 N N . HIS B 1 443 ? -27.109 35.906 25.375 1 93.69 443 HIS B N 1
ATOM 7344 C CA . HIS B 1 443 ? -26 35.281 26.109 1 93.69 443 HIS B CA 1
ATOM 7345 C C . HIS B 1 443 ? -24.672 35.625 25.453 1 93.69 443 HIS B C 1
ATOM 7347 O O . HIS B 1 443 ? -23.734 36.031 26.141 1 93.69 443 HIS B O 1
ATOM 7353 N N . VAL B 1 444 ? -24.516 35.469 24.141 1 94.56 444 VAL B N 1
ATOM 7354 C CA . VAL B 1 444 ? -23.281 35.719 23.422 1 94.56 444 VAL B CA 1
ATOM 7355 C C . VAL B 1 444 ? -22.922 37.219 23.562 1 94.56 444 VAL B C 1
ATOM 7357 O O . VAL B 1 444 ? -21.75 37.562 23.75 1 94.56 444 VAL B O 1
ATOM 7360 N N . GLN B 1 445 ? -23.906 38.031 23.484 1 92.25 445 GLN B N 1
ATOM 7361 C CA . GLN B 1 445 ? -23.703 39.469 23.625 1 92.25 445 GLN B CA 1
ATOM 7362 C C . GLN B 1 445 ? -23.141 39.812 25.016 1 92.25 445 GLN B C 1
ATOM 7364 O O . GLN B 1 445 ? -22.297 40.688 25.156 1 92.25 445 GLN B O 1
ATOM 7369 N N . SER B 1 446 ? -23.641 39.125 25.969 1 91.69 446 SER B N 1
ATOM 7370 C CA . SER B 1 446 ? -23.156 39.344 27.328 1 91.69 446 SER B CA 1
ATOM 7371 C C . SER B 1 446 ? -21.672 39 27.453 1 91.69 446 SER B C 1
ATOM 7373 O O . SER B 1 446 ? -20.953 39.625 28.234 1 91.69 446 SER B O 1
ATOM 7375 N N . LEU B 1 447 ? -21.25 38.062 26.719 1 90.69 447 LEU B N 1
ATOM 7376 C CA . LEU B 1 447 ? -19.859 37.625 26.734 1 90.69 447 LEU B CA 1
ATOM 7377 C C . LEU B 1 447 ? -18.984 38.625 25.969 1 90.69 447 LEU B C 1
ATOM 7379 O O . LEU B 1 447 ? -17.812 38.844 26.312 1 90.69 447 LEU B O 1
ATOM 7383 N N . GLN B 1 448 ? -19.531 39.125 24.922 1 85.44 448 GLN B N 1
ATOM 7384 C CA . GLN B 1 448 ? -18.812 40.094 24.141 1 85.44 448 GLN B CA 1
ATOM 7385 C C . GLN B 1 448 ? -18.438 41.312 24.984 1 85.44 448 GLN B C 1
ATOM 7387 O O . GLN B 1 448 ? -17.375 41.906 24.797 1 85.44 448 GLN B O 1
ATOM 7392 N N . SER B 1 449 ? -19.25 41.562 25.844 1 80.19 449 SER B N 1
ATOM 7393 C CA . SER B 1 449 ? -19.031 42.688 26.734 1 80.19 449 SER B CA 1
ATOM 7394 C C . SER B 1 449 ? -17.812 42.469 27.625 1 80.19 449 SER B C 1
ATOM 7396 O O . SER B 1 449 ? -17.219 43.438 28.125 1 80.19 449 SER B O 1
ATOM 7398 N N . LEU B 1 450 ? -17.484 41.219 27.719 1 79.75 450 LEU B N 1
ATOM 7399 C CA . LEU B 1 450 ? -16.312 40.875 28.531 1 79.75 450 LEU B CA 1
ATOM 7400 C C . LEU B 1 450 ? -15.047 40.906 27.688 1 79.75 450 LEU B C 1
ATOM 7402 O O . LEU B 1 450 ? -13.992 40.469 28.141 1 79.75 450 LEU B O 1
ATOM 7406 N N . GLN B 1 451 ? -15.102 41.438 26.516 1 74.81 451 GLN B N 1
ATOM 7407 C CA . GLN B 1 451 ? -13.969 41.688 25.609 1 74.81 451 GLN B CA 1
ATOM 7408 C C . GLN B 1 451 ? -13.453 40.375 25.031 1 74.81 451 GLN B C 1
ATOM 7410 O O . GLN B 1 451 ? -12.273 40.281 24.672 1 74.81 451 GLN B O 1
ATOM 7415 N N . PHE B 1 452 ? -14.391 39.438 25.031 1 77.56 452 PHE B N 1
ATOM 7416 C CA . PHE B 1 452 ? -14.016 38.219 24.344 1 77.56 452 PHE B CA 1
ATOM 7417 C C . PHE B 1 452 ? -14.289 38.344 22.844 1 77.56 452 PHE B C 1
ATOM 7419 O O . PHE B 1 452 ? -15.172 39.094 22.422 1 77.56 452 PHE B O 1
ATOM 7426 N N . MET B 1 453 ? -13.414 37.875 22.031 1 86.88 453 MET B N 1
ATOM 7427 C CA . MET B 1 453 ? -13.648 37.906 20.594 1 86.88 453 MET B CA 1
ATOM 7428 C C . MET B 1 453 ? -14.617 36.781 20.172 1 86.88 453 MET B C 1
ATOM 7430 O O . MET B 1 453 ? -14.195 35.75 19.625 1 86.88 453 MET B O 1
ATOM 7434 N N . ILE B 1 454 ? -15.922 36.938 20.625 1 94.62 454 ILE B N 1
ATOM 7435 C CA . ILE B 1 454 ? -16.953 36 20.25 1 94.62 454 ILE B CA 1
ATOM 7436 C C . ILE B 1 454 ? -18 36.688 19.375 1 94.62 454 ILE B C 1
ATOM 7438 O O . ILE B 1 454 ? -18.5 37.75 19.719 1 94.62 454 ILE B O 1
ATOM 7442 N N . GLN B 1 455 ? -18.297 36.094 18.266 1 94.69 455 GLN B N 1
ATOM 7443 C CA . GLN B 1 455 ? -19.312 36.625 17.359 1 94.69 455 GLN B CA 1
ATOM 7444 C C . GLN B 1 455 ? -20.516 35.688 17.312 1 94.69 455 GLN B C 1
ATOM 7446 O O . GLN B 1 455 ? -20.422 34.5 17.594 1 94.69 455 GLN B O 1
ATOM 7451 N N . TYR B 1 456 ? -21.609 36.281 17.062 1 95.62 456 TYR B N 1
ATOM 7452 C CA . TYR B 1 456 ? -22.891 35.594 16.938 1 95.62 456 TYR B CA 1
ATOM 7453 C C . TYR B 1 456 ? -23.453 35.719 15.531 1 95.62 456 TYR B C 1
ATOM 7455 O O . TYR B 1 456 ? -23.469 36.812 14.969 1 95.62 456 TYR B O 1
ATOM 7463 N N . CYS B 1 457 ? -23.766 34.625 14.914 1 95.75 457 CYS B N 1
ATOM 7464 C CA . CYS B 1 457 ? -24.406 34.594 13.602 1 95.75 457 CYS B CA 1
ATOM 7465 C C . CYS B 1 457 ? -25.766 33.906 13.672 1 95.75 457 CYS B C 1
ATOM 7467 O O . CYS B 1 457 ? -25.859 32.688 13.797 1 95.75 457 CYS B O 1
ATOM 7469 N N . ALA B 1 458 ? -26.766 34.75 13.633 1 95.88 458 ALA B N 1
ATOM 7470 C CA . ALA B 1 458 ? -28.141 34.281 13.547 1 95.88 458 ALA B CA 1
ATOM 7471 C C . ALA B 1 458 ? -28.594 34.156 12.102 1 95.88 458 ALA B C 1
ATOM 7473 O O . ALA B 1 458 ? -29.25 35.062 11.578 1 95.88 458 ALA B O 1
ATOM 7474 N N . CYS B 1 459 ? -28.312 33.031 11.422 1 93.44 459 CYS B N 1
ATOM 7475 C CA . CYS B 1 459 ? -28.625 32.875 10.008 1 93.44 459 CYS B CA 1
ATOM 7476 C C . CYS B 1 459 ? -28.938 31.406 9.672 1 93.44 459 CYS B C 1
ATOM 7478 O O . CYS B 1 459 ? -28.328 30.5 10.242 1 93.44 459 CYS B O 1
ATOM 7480 N N . SER B 1 460 ? -29.875 31.266 8.82 1 95.69 460 SER B N 1
ATOM 7481 C CA . SER B 1 460 ? -30.047 29.969 8.188 1 95.69 460 SER B CA 1
ATOM 7482 C C . SER B 1 460 ? -29.062 29.766 7.039 1 95.69 460 SER B C 1
ATOM 7484 O O . SER B 1 460 ? -28.438 30.719 6.582 1 95.69 460 SER B O 1
ATOM 7486 N N . ALA B 1 461 ? -28.844 28.516 6.715 1 97.38 461 ALA B N 1
ATOM 7487 C CA . ALA B 1 461 ? -27.938 28.172 5.621 1 97.38 461 ALA B CA 1
ATOM 7488 C C . ALA B 1 461 ? -28.609 27.219 4.633 1 97.38 461 ALA B C 1
ATOM 7490 O O . ALA B 1 461 ? -29.594 26.562 4.969 1 97.38 461 ALA B O 1
ATOM 7491 N N . LYS B 1 462 ? -28.141 27.156 3.426 1 96.88 462 LYS B N 1
ATOM 7492 C CA . LYS B 1 462 ? -28.641 26.266 2.391 1 96.88 462 LYS B CA 1
ATOM 7493 C C . LYS B 1 462 ? -28.578 24.812 2.84 1 96.88 462 LYS B C 1
ATOM 7495 O O . LYS B 1 462 ? -29.484 24.031 2.564 1 96.88 462 LYS B O 1
ATOM 7500 N N . GLU B 1 463 ? -27.531 24.438 3.451 1 97.5 463 GLU B N 1
ATOM 7501 C CA . GLU B 1 463 ? -27.328 23.109 4.023 1 97.5 463 GLU B CA 1
ATOM 7502 C C . GLU B 1 463 ? -26.875 23.203 5.477 1 97.5 463 GLU B C 1
ATOM 7504 O O . GLU B 1 463 ? -25.812 23.766 5.773 1 97.5 463 GLU B O 1
ATOM 7509 N N . GLU B 1 464 ? -27.703 22.656 6.367 1 97.75 464 GLU B N 1
ATOM 7510 C CA . GLU B 1 464 ? -27.438 22.797 7.793 1 97.75 464 GLU B CA 1
ATOM 7511 C C . GLU B 1 464 ? -27.094 21.453 8.438 1 97.75 464 GLU B C 1
ATOM 7513 O O . GLU B 1 464 ? -26.688 21.391 9.594 1 97.75 464 GLU B O 1
ATOM 7518 N N . PHE B 1 465 ? -27.172 20.312 7.695 1 97 465 PHE B N 1
ATOM 7519 C CA . PHE B 1 465 ? -26.828 18.953 8.102 1 97 465 PHE B CA 1
ATOM 7520 C C . PHE B 1 465 ? -27.625 18.547 9.336 1 97 465 PHE B C 1
ATOM 7522 O O . PHE B 1 465 ? -27.109 17.812 10.188 1 97 465 PHE B O 1
ATOM 7529 N N . GLY B 1 466 ? -28.766 19.094 9.5 1 96.44 466 GLY B N 1
ATOM 7530 C CA . GLY B 1 466 ? -29.625 18.766 10.641 1 96.44 466 GLY B CA 1
ATOM 7531 C C . GLY B 1 466 ? -29.172 19.438 11.922 1 96.44 466 GLY B C 1
ATOM 7532 O O . GLY B 1 466 ? -29.734 19.172 12.992 1 96.44 466 GLY B O 1
ATOM 7533 N N . LEU B 1 467 ? -28.266 20.312 11.898 1 97.12 467 LEU B N 1
ATOM 7534 C CA . LEU B 1 467 ? -27.75 21.016 13.078 1 97.12 467 LEU B CA 1
ATOM 7535 C C . LEU B 1 467 ? -28.625 22.234 13.398 1 97.12 467 LEU B C 1
ATOM 7537 O O . LEU B 1 467 ? -29.203 22.844 12.5 1 97.12 467 LEU B O 1
ATOM 7541 N N . LYS B 1 468 ? -28.688 22.562 14.695 1 97.12 468 LYS B N 1
ATOM 7542 C CA . LYS B 1 468 ? -29.375 23.766 15.125 1 97.12 468 LYS B CA 1
ATOM 7543 C C . LYS B 1 468 ? -28.391 24.859 15.516 1 97.12 468 LYS B C 1
ATOM 7545 O O . LYS B 1 468 ? -28.734 26.047 15.484 1 97.12 468 LYS B O 1
ATOM 7550 N N . GLY B 1 469 ? -27.266 24.5 15.82 1 96.62 469 GLY B N 1
ATOM 7551 C CA . GLY B 1 469 ? -26.219 25.469 16.141 1 96.62 469 GLY B CA 1
ATOM 7552 C C . GLY B 1 469 ? -24.844 24.844 16.234 1 96.62 469 GLY B C 1
ATOM 7553 O O . GLY B 1 469 ? -24.703 23.609 16.297 1 96.62 469 GLY B O 1
ATOM 7554 N N . LEU B 1 470 ? -23.859 25.703 16.141 1 96.94 470 LEU B N 1
ATOM 7555 C CA . LEU B 1 470 ? -22.469 25.297 16.25 1 96.94 470 LEU B CA 1
ATOM 7556 C C . LEU B 1 470 ? -21.625 26.375 16.922 1 96.94 470 LEU B C 1
ATOM 7558 O O . LEU B 1 470 ? -21.969 27.562 16.859 1 96.94 470 LEU B O 1
ATOM 7562 N N . LEU B 1 471 ? -20.609 25.969 17.656 1 97.31 471 LEU B N 1
ATOM 7563 C CA . LEU B 1 471 ? -19.531 26.844 18.109 1 97.31 471 LEU B CA 1
ATOM 7564 C C . LEU B 1 471 ? -18.25 26.578 17.328 1 97.31 471 LEU B C 1
ATOM 7566 O O . LEU B 1 471 ? -17.766 25.438 17.266 1 97.31 471 LEU B O 1
ATOM 7570 N N . LEU B 1 472 ? -17.75 27.578 16.703 1 98 472 LEU B N 1
ATOM 7571 C CA . LEU B 1 472 ? -16.5 27.469 15.961 1 98 472 LEU B CA 1
ATOM 7572 C C . LEU B 1 472 ? -15.367 28.188 16.688 1 98 472 LEU B C 1
ATOM 7574 O O . LEU B 1 472 ? -15.57 29.266 17.25 1 98 472 LEU B O 1
ATOM 7578 N N . ARG B 1 473 ? -14.258 27.531 16.656 1 97.94 473 ARG B N 1
ATOM 7579 C CA . ARG B 1 473 ? -13.023 28.203 17.078 1 97.94 473 ARG B CA 1
ATOM 7580 C C . ARG B 1 473 ? -12.586 29.234 16.062 1 97.94 473 ARG B C 1
ATOM 7582 O O . ARG B 1 473 ? -13.094 29.266 14.93 1 97.94 473 ARG B O 1
ATOM 7589 N N . PRO B 1 474 ? -11.664 30.094 16.469 1 97.62 474 PRO B N 1
ATOM 7590 C CA . PRO B 1 474 ? -11.156 31.094 15.523 1 97.62 474 PRO B CA 1
ATOM 7591 C C . PRO B 1 474 ? -10.523 30.469 14.281 1 97.62 474 PRO B C 1
ATOM 7593 O O . PRO B 1 474 ? -10.5 31.078 13.219 1 97.62 474 PRO B O 1
ATOM 7596 N N . ASP B 1 475 ? -10.031 29.234 14.367 1 97.75 475 ASP B N 1
ATOM 7597 C CA . ASP B 1 475 ? -9.398 28.578 13.227 1 97.75 475 ASP B CA 1
ATOM 7598 C C . ASP B 1 475 ? -10.422 27.844 12.367 1 97.75 475 ASP B C 1
ATOM 7600 O O . ASP B 1 475 ? -10.062 27.172 11.406 1 97.75 475 ASP B O 1
ATOM 7604 N N . GLY B 1 476 ? -11.641 27.953 12.656 1 97.69 476 GLY B N 1
ATOM 7605 C CA . GLY B 1 476 ? -12.695 27.391 11.844 1 97.69 476 GLY B CA 1
ATOM 7606 C C . GLY B 1 476 ? -13.016 25.938 12.195 1 97.69 476 GLY B C 1
ATOM 7607 O O . GLY B 1 476 ? -13.812 25.297 11.516 1 97.69 476 GLY B O 1
ATOM 7608 N N . VAL B 1 477 ? -12.43 25.391 13.242 1 97.62 477 VAL B N 1
ATOM 7609 C CA . VAL B 1 477 ? -12.688 24.031 13.703 1 97.62 477 VAL B CA 1
ATOM 7610 C C . VAL B 1 477 ? -13.938 24.016 14.578 1 97.62 477 VAL B C 1
ATOM 7612 O O . VAL B 1 477 ? -14.133 24.891 15.414 1 97.62 477 VAL B O 1
ATOM 7615 N N . VAL B 1 478 ? -14.758 23.016 14.406 1 97.19 478 VAL B N 1
ATOM 7616 C CA . VAL B 1 478 ? -15.992 22.891 15.18 1 97.19 478 VAL B CA 1
ATOM 7617 C C . VAL B 1 478 ? -15.664 22.453 16.609 1 97.19 478 VAL B C 1
ATOM 7619 O O . VAL B 1 478 ? -15.078 21.391 16.828 1 97.19 478 VAL B O 1
ATOM 7622 N N . ALA B 1 479 ? -16.062 23.328 17.516 1 96.62 479 ALA B N 1
ATOM 7623 C CA . ALA B 1 479 ? -15.797 23.031 18.922 1 96.62 479 ALA B CA 1
ATOM 7624 C C . ALA B 1 479 ? -16.984 22.344 19.578 1 96.62 479 ALA B C 1
ATOM 7626 O O . ALA B 1 479 ? -16.828 21.625 20.578 1 96.62 479 ALA B O 1
ATOM 7627 N N . TRP B 1 480 ? -18.156 22.562 19.047 1 96.12 480 TRP B N 1
ATOM 7628 C CA . TRP B 1 480 ? -19.391 22.047 19.625 1 96.12 480 TRP B CA 1
ATOM 7629 C C . TRP B 1 480 ? -20.547 22.156 18.625 1 96.12 480 TRP B C 1
ATOM 7631 O O . TRP B 1 480 ? -20.578 23.078 17.797 1 96.12 480 TRP B O 1
ATOM 7641 N N . VAL B 1 481 ? -21.438 21.156 18.641 1 96.69 481 VAL B N 1
ATOM 7642 C CA . VAL B 1 481 ? -22.625 21.203 17.781 1 96.69 481 VAL B CA 1
ATOM 7643 C C . VAL B 1 481 ? -23.875 20.938 18.625 1 96.69 481 VAL B C 1
ATOM 7645 O O . VAL B 1 481 ? -23.797 20.328 19.688 1 96.69 481 VAL B O 1
ATOM 7648 N N . SER B 1 482 ? -25.016 21.453 18.203 1 96.19 482 SER B N 1
ATOM 7649 C CA . SER B 1 482 ? -26.312 21.109 18.75 1 96.19 482 SER B CA 1
ATOM 7650 C C . SER B 1 482 ? -27.266 20.641 17.656 1 96.19 482 SER B C 1
ATOM 7652 O O . SER B 1 482 ? -27.422 21.312 16.641 1 96.19 482 SER B O 1
ATOM 7654 N N . THR B 1 483 ? -27.844 19.484 17.859 1 95.81 483 THR B N 1
ATOM 7655 C CA . THR B 1 483 ? -28.828 18.984 16.922 1 95.81 483 THR B CA 1
ATOM 7656 C C . THR B 1 483 ? -30.25 19.328 17.391 1 95.81 483 THR B C 1
ATOM 7658 O O . THR B 1 483 ? -31.219 19.062 16.688 1 95.81 483 THR B O 1
ATOM 7661 N N . GLU B 1 484 ? -30.312 19.891 18.562 1 95.12 484 GLU B N 1
ATOM 7662 C CA . GLU B 1 484 ? -31.531 20.438 19.141 1 95.12 484 GLU B CA 1
ATOM 7663 C C . GLU B 1 484 ? -31.391 21.922 19.453 1 95.12 484 GLU B C 1
ATOM 7665 O O . GLU B 1 484 ? -30.375 22.547 19.109 1 95.12 484 GLU B O 1
ATOM 7670 N N . GLU B 1 485 ? -32.5 22.422 20.062 1 93.94 485 GLU B N 1
ATOM 7671 C CA . GLU B 1 485 ? -32.406 23.828 20.453 1 93.94 485 GLU B CA 1
ATOM 7672 C C . GLU B 1 485 ? -31.141 24.078 21.297 1 93.94 485 GLU B C 1
ATOM 7674 O O . GLU B 1 485 ? -30.797 23.266 22.156 1 93.94 485 GLU B O 1
ATOM 7679 N N . ILE B 1 486 ? -30.516 25.125 21.016 1 95.94 486 ILE B N 1
ATOM 7680 C CA . ILE B 1 486 ? -29.25 25.422 21.672 1 95.94 486 ILE B CA 1
ATOM 7681 C C . ILE B 1 486 ? -29.469 25.609 23.172 1 95.94 486 ILE B C 1
ATOM 7683 O O . ILE B 1 486 ? -30.266 26.453 23.594 1 95.94 486 ILE B O 1
ATOM 7687 N N . ASN B 1 487 ? -28.828 24.766 23.891 1 95.12 487 ASN B N 1
ATOM 7688 C CA . ASN B 1 487 ? -28.797 24.922 25.344 1 95.12 487 ASN B CA 1
ATOM 7689 C C . ASN B 1 487 ? -27.688 25.875 25.766 1 95.12 487 ASN B C 1
ATOM 7691 O O . ASN B 1 487 ? -26.5 25.594 25.578 1 95.12 487 ASN B O 1
ATOM 7695 N N . ILE B 1 488 ? -28.062 26.953 26.438 1 95.38 488 ILE B N 1
ATOM 7696 C CA . ILE B 1 488 ? -27.141 28.047 26.766 1 95.38 488 ILE B CA 1
ATOM 7697 C C . ILE B 1 488 ? -26.062 27.547 27.719 1 95.38 488 ILE B C 1
ATOM 7699 O O . ILE B 1 488 ? -24.906 27.938 27.609 1 95.38 488 ILE B O 1
ATOM 7703 N N . ILE B 1 489 ? -26.406 26.703 28.641 1 94.94 489 ILE B N 1
ATOM 7704 C CA . ILE B 1 489 ? -25.453 26.172 29.609 1 94.94 489 ILE B CA 1
ATOM 7705 C C . ILE B 1 489 ? -24.406 25.328 28.875 1 94.94 489 ILE B C 1
ATOM 7707 O O . ILE B 1 489 ? -23.203 25.453 29.156 1 94.94 489 ILE B O 1
ATOM 7711 N N . ARG B 1 490 ? -24.844 24.547 27.969 1 94.94 490 ARG B N 1
ATOM 7712 C CA . ARG B 1 490 ? -23.922 23.703 27.203 1 94.94 490 ARG B CA 1
ATOM 7713 C C . ARG B 1 490 ? -23.016 24.531 26.328 1 94.94 490 ARG B C 1
ATOM 7715 O O . ARG B 1 490 ? -21.828 24.219 26.172 1 94.94 490 ARG B O 1
ATOM 7722 N N . LEU B 1 491 ? -23.594 25.531 25.688 1 95.88 491 LEU B N 1
ATOM 7723 C CA . LEU B 1 491 ? -22.797 26.438 24.891 1 95.88 491 LEU B CA 1
ATOM 7724 C C . LEU B 1 491 ? -21.734 27.125 25.75 1 95.88 491 LEU B C 1
ATOM 7726 O O . LEU B 1 491 ? -20.562 27.234 25.328 1 95.88 491 LEU B O 1
ATOM 7730 N N . HIS B 1 492 ? -22.156 27.578 26.938 1 95.06 492 HIS B N 1
ATOM 7731 C CA . HIS B 1 492 ? -21.25 28.234 27.859 1 95.06 492 HIS B CA 1
ATOM 7732 C C . HIS B 1 492 ? -20.109 27.312 28.266 1 95.06 492 HIS B C 1
ATOM 7734 O O . HIS B 1 492 ? -18.938 27.719 28.297 1 95.06 492 HIS B O 1
ATOM 7740 N N . VAL B 1 493 ? -20.453 26.109 28.547 1 94.75 493 VAL B N 1
ATOM 7741 C CA . VAL B 1 493 ? -19.469 25.109 28.938 1 94.75 493 VAL B CA 1
ATOM 7742 C C . VAL B 1 493 ? -18.5 24.844 27.766 1 94.75 493 VAL B C 1
ATOM 7744 O O . VAL B 1 493 ? -17.297 24.75 27.969 1 94.75 493 VAL B O 1
ATOM 7747 N N . ALA B 1 494 ? -19.016 24.766 26.578 1 95.12 494 ALA B N 1
ATOM 7748 C CA . ALA B 1 494 ? -18.188 24.531 25.406 1 95.12 494 ALA B CA 1
ATOM 7749 C C . ALA B 1 494 ? -17.188 25.688 25.219 1 95.12 494 ALA B C 1
ATOM 7751 O O . ALA B 1 494 ? -16.016 25.453 24.922 1 95.12 494 ALA B O 1
ATOM 7752 N N . LEU B 1 495 ? -17.641 26.859 25.406 1 95.69 495 LEU B N 1
ATOM 7753 C CA . LEU B 1 495 ? -16.797 28.031 25.281 1 95.69 495 LEU B CA 1
ATOM 7754 C C . LEU B 1 495 ? -15.727 28.047 26.375 1 95.69 495 LEU B C 1
ATOM 7756 O O . LEU B 1 495 ? -14.578 28.422 26.125 1 95.69 495 LEU B O 1
ATOM 7760 N N . SER B 1 496 ? -16.062 27.609 27.578 1 94.69 496 SER B N 1
ATOM 7761 C CA . SER B 1 496 ? -15.188 27.672 28.734 1 94.69 496 SER B CA 1
ATOM 7762 C C . SER B 1 496 ? -14 26.719 28.578 1 94.69 496 SER B C 1
ATOM 7764 O O . SER B 1 496 ? -12.992 26.859 29.281 1 94.69 496 SER B O 1
ATOM 7766 N N . ARG B 1 497 ? -14.117 25.859 27.641 1 93.5 497 ARG B N 1
ATOM 7767 C CA . ARG B 1 497 ? -12.992 24.969 27.359 1 93.5 497 ARG B CA 1
ATOM 7768 C C . ARG B 1 497 ? -11.836 25.75 26.734 1 93.5 497 ARG B C 1
ATOM 7770 O O . ARG B 1 497 ? -10.68 25.344 26.844 1 93.5 497 ARG B O 1
ATOM 7777 N N . TRP B 1 498 ? -12.164 26.844 26.156 1 95.81 498 TRP B N 1
ATOM 7778 C CA . TRP B 1 498 ? -11.164 27.562 25.359 1 95.81 498 TRP B CA 1
ATOM 7779 C C . TRP B 1 498 ? -10.852 28.922 25.953 1 95.81 498 TRP B C 1
ATOM 7781 O O . TRP B 1 498 ? -9.711 29.391 25.875 1 95.81 498 TRP B O 1
ATOM 7791 N N . ILE B 1 499 ? -11.852 29.531 26.562 1 94.25 499 ILE B N 1
ATOM 7792 C CA . ILE B 1 499 ? -11.656 30.859 27.141 1 94.25 499 ILE B CA 1
ATOM 7793 C C . ILE B 1 499 ? -12.125 30.859 28.594 1 94.25 499 ILE B C 1
ATOM 7795 O O . ILE B 1 499 ? -13.031 30.109 28.953 1 94.25 499 ILE B O 1
ATOM 7799 N N . SER B 1 500 ? -11.469 31.641 29.312 1 93 500 SER B N 1
ATOM 7800 C CA . SER B 1 500 ? -11.844 31.797 30.703 1 93 500 SER B CA 1
ATOM 7801 C C . SER B 1 500 ? -13.133 32.594 30.859 1 93 500 SER B C 1
ATOM 7803 O O . SER B 1 500 ? -13.172 33.781 30.516 1 93 500 SER B O 1
ATOM 7805 N N . LEU B 1 501 ? -14.172 31.953 31.328 1 91.25 501 LEU B N 1
ATOM 7806 C CA . LEU B 1 501 ? -15.469 32.594 31.5 1 91.25 501 LEU B CA 1
ATOM 7807 C C . LEU B 1 501 ? -15.883 32.594 32.969 1 91.25 501 LEU B C 1
ATOM 7809 O O . LEU B 1 501 ? -15.492 31.703 33.719 1 91.25 501 LEU B O 1
ATOM 7813 N N . PRO B 1 502 ? -16.594 33.688 33.312 1 85.75 502 PRO B N 1
ATOM 7814 C CA . PRO B 1 502 ? -17.188 33.625 34.625 1 85.75 502 PRO B CA 1
ATOM 7815 C C . PRO B 1 502 ? -18.219 32.5 34.781 1 85.75 502 PRO B C 1
ATOM 7817 O O . PRO B 1 502 ? -18.719 31.984 33.781 1 85.75 502 PRO B O 1
ATOM 7820 N N . SER B 1 503 ? -18.359 32.094 36.031 1 80.81 503 SER B N 1
ATOM 7821 C CA . SER B 1 503 ? -19.344 31.016 36.281 1 80.81 503 SER B CA 1
ATOM 7822 C C . SER B 1 503 ? -20.719 31.422 35.781 1 80.81 503 SER B C 1
ATOM 7824 O O . SER B 1 503 ? -21.094 32.594 35.844 1 80.81 503 SER B O 1
ATOM 7826 N N . PHE B 1 504 ? -21.312 30.531 35.094 1 72.81 504 PHE B N 1
ATOM 7827 C CA . PHE B 1 504 ? -22.656 30.781 34.594 1 72.81 504 PHE B CA 1
ATOM 7828 C C . PHE B 1 504 ? -23.641 31.016 35.719 1 72.81 504 PHE B C 1
ATOM 7830 O O . PHE B 1 504 ? -23.75 30.188 36.625 1 72.81 504 PHE B O 1
ATOM 7837 N N . GLU B 1 505 ? -24.141 32.219 36.062 1 60.97 505 GLU B N 1
ATOM 7838 C CA . GLU B 1 505 ? -25.188 32.469 37.062 1 60.97 505 GLU B CA 1
ATOM 7839 C C . GLU B 1 505 ? -26.562 32.156 36.469 1 60.97 505 GLU B C 1
ATOM 7841 O O . GLU B 1 505 ? -26.938 32.719 35.406 1 60.97 505 GLU B O 1
ATOM 7846 N N . ALA B 1 506 ? -27.203 30.953 36.938 1 49.09 506 ALA B N 1
ATOM 7847 C CA . ALA B 1 506 ? -28.547 30.625 36.5 1 49.09 506 ALA B CA 1
ATOM 7848 C C . ALA B 1 506 ? -29.547 31.688 36.969 1 49.09 506 ALA B C 1
ATOM 7850 O O . ALA B 1 506 ? -29.469 32.156 38.094 1 49.09 506 ALA B O 1
#

Sequence (1012 aa):
MGKTWDVIIAGAGPVGLFLACELAIAGVSVLVLEREMQPESPWKEGLFGRRGLYTPAVEAFYRRGILKRIFGDDERPTHLKKTEGFQYGGHFAGLVLNANNIEFSRWPYRLPGPSFLPGPTSLGRLEAVLSERAETLGVQILRGMEVSRLADEGESVKVWAGDQWFTAQWLVGCDGGRSTVRKTAGFEFVGTEAEFTGYIAVCDLDRPDLLKSGFKHTNSGMYIVSGPGQLHVIDFDRSFDRSQTITREHFQEVLRRVSGTNIVVEALHLASSFTDRSKQATEYRRGRILLAGDSAHTHSPLGAQGLSTGIGDAMNLGWKLAATVKGFASPGLLDTYHQERHPEAARVLEWTRAQVAALRPDPYGQAIASLMRDMINTQDGATYLADRIWGLSVRYGPGDAHPLVGSSAPDFEFDDGMRLGAKLETGSFLVIDFGSNNQVAEHVQSLQSLQFMIQYCACSAKEEFGLKGLLLRPDGVVAWVSTEEINIIRLHVALSRWISLPSFEAMGKTWDVIIAGAGPVGLFLACELAIAGVSVLVLEREMQPESPWKEGLFGRRGLYTPAVEAFYRRGILKRIFGDDERPTHLKKTEGFQYGGHFAGLVLNANNIEFSRWPYRLPGPSFLPGPTSLGRLEAVLSERAETLGVQILRGMEVSRLADEGESVKVWAGDQWFTAQWLVGCDGGRSTVRKTAGFEFVGTEAEFTGYIAVCDLDRPDLLKSGFKHTNSGMYIVSGPGQLHVIDFDRSFDRSQTITREHFQEVLRRVSGTNIVVEALHLASSFTDRSKQATEYRRGRILLAGDSAHTHSPLGAQGLSTGIGDAMNLGWKLAATVKGFASPGLLDTYHQERHPEAARVLEWTRAQVAALRPDPYGQAIASLMRDMINTQDGATYLADRIWGLSVRYGPGDAHPLVGSSAPDFEFDDGMRLGAKLETGSFLVIDFGSNNQVAEHVQSLQSLQFMIQYCACSAKEEFGLKGLLLRPDGVVAWVSTEEINIIRLHVALSRWISLPSFEA

Solvent-accessible surface area (backbone atoms only — not comparable to full-atom values): 52450 Å² total; per-residue (Å²): 131,79,76,70,34,51,31,34,31,37,18,68,44,58,36,28,27,48,23,46,33,44,22,25,67,69,70,45,49,42,40,32,31,15,53,57,72,60,91,80,48,78,62,23,37,70,81,66,8,51,37,51,38,22,34,54,28,38,40,51,34,33,22,52,71,43,39,52,77,55,66,35,86,63,83,62,60,32,61,88,78,74,61,85,82,81,40,87,52,53,50,60,66,62,46,70,28,43,43,59,41,44,55,66,75,81,45,79,62,65,46,64,32,73,42,54,54,61,50,67,40,32,49,45,54,44,36,50,55,32,48,53,50,20,46,73,56,64,39,44,75,44,57,52,23,39,67,79,45,72,46,81,67,86,74,32,29,40,38,31,28,70,97,44,70,49,39,14,46,26,39,35,26,26,48,31,73,79,21,53,54,39,59,72,72,62,55,52,72,48,73,49,73,59,67,34,36,32,36,42,36,34,35,42,56,76,48,64,80,79,53,68,75,39,61,41,81,38,78,42,15,31,39,31,35,82,48,94,41,29,38,36,37,36,31,56,67,72,80,72,64,80,90,50,82,81,42,58,68,56,50,35,52,52,50,26,60,28,69,70,46,89,61,46,64,74,42,67,78,46,73,51,73,49,48,47,37,26,35,33,39,83,56,43,63,57,93,55,36,35,45,34,29,38,33,30,36,37,53,40,76,72,60,43,44,63,64,21,53,11,35,40,36,21,50,58,40,15,58,40,51,36,29,49,75,73,66,40,38,15,90,65,39,64,59,46,43,42,71,48,46,50,60,54,52,50,50,51,41,36,52,41,33,29,28,51,44,32,44,40,54,45,72,41,12,47,24,39,36,53,54,48,54,58,38,36,74,34,47,56,36,20,31,51,49,40,34,69,60,35,48,73,73,60,62,41,77,91,62,86,54,62,84,53,41,28,13,70,53,51,52,36,45,32,74,86,74,45,43,43,37,69,74,30,43,74,52,29,29,36,36,39,28,47,72,55,52,64,69,55,51,52,52,50,52,60,45,35,73,68,72,43,63,55,43,77,42,72,46,44,44,83,65,57,88,71,46,31,26,35,35,28,40,41,74,42,29,20,68,39,77,27,72,46,83,75,51,64,67,59,51,50,54,56,47,40,63,53,30,60,62,78,82,84,81,131,131,80,76,69,32,52,30,33,32,37,18,68,44,60,36,27,27,48,22,48,35,45,21,24,67,71,70,43,49,41,40,33,32,16,53,56,72,61,92,78,50,79,63,24,36,70,81,67,8,49,38,52,38,22,34,52,29,38,39,53,34,34,21,53,71,42,38,53,76,55,66,34,87,64,84,64,59,33,61,87,77,75,62,85,82,81,41,86,50,54,48,60,68,63,44,70,26,41,44,62,40,43,56,68,76,79,46,79,64,65,47,64,32,72,41,55,53,61,48,66,39,32,48,44,55,44,38,51,54,33,49,52,50,19,45,74,55,65,39,44,75,43,57,51,23,39,68,78,47,72,45,80,68,84,74,32,29,40,38,30,28,70,99,44,70,47,40,15,44,27,38,35,24,26,48,32,72,78,21,53,54,38,59,72,72,63,56,54,70,48,73,49,72,59,67,33,35,32,36,40,35,34,35,41,55,77,48,63,83,79,54,68,76,38,60,40,83,40,78,41,14,32,40,31,37,81,46,93,40,30,38,37,39,38,32,57,67,71,79,70,65,80,89,49,82,80,43,58,68,56,50,36,52,52,50,27,60,28,69,70,45,90,61,45,66,75,43,67,77,44,72,51,72,50,49,46,35,26,35,33,38,82,58,44,62,58,92,55,37,34,46,33,28,38,33,29,37,37,53,41,76,72,60,42,44,64,66,21,52,12,35,38,37,20,49,56,42,15,58,39,49,36,29,49,74,73,66,42,36,15,91,64,41,65,58,48,44,42,69,48,46,50,58,54,53,52,50,52,40,36,53,44,32,29,28,51,44,32,44,39,55,44,73,40,12,48,23,40,36,53,53,47,56,58,38,38,72,33,48,56,35,20,30,50,49,39,33,68,60,35,48,74,72,62,62,42,77,92,61,87,56,62,84,55,42,29,15,69,52,50,50,36,45,32,76,86,72,46,42,43,38,69,76,28,43,72,52,30,29,36,37,38,27,46,72,54,50,64,69,55,52,52,51,50,53,58,45,34,72,69,71,44,64,54,44,80,42,70,46,44,46,83,66,56,88,70,47,30,26,37,36,28,40,43,72,42,29,22,68,38,76,27,73,46,82,76,50,63,67,59,54,51,52,55,48,40,63,51,28,61,63,76,79,83,82,129

Foldseek 3Di:
DDDAFAEEEEALFLLRLLLLLLLLLLPGAYEYEAQAQDDDDPCQDDPNFKFKAFLLLLLLCLLQPCNCQFQHPDQAWQDDDADPDADFLFDFLQQTFGPNLADCVVQVQAGGDRSNHMDMGGRSSSSVSSVVSSVVSPYHYDYNWHWQAWDDPQQWMWTHTDPDIHIHRAYEYPNAQVTNLCVRLPFDKDDDDFQWKKKWFAFAKPCPVLDDAGWDADLAFIKHDPDHRTIMTIGRDPPDDQVDDDDLVNVQVRCCRGSVDNMHTPTTDDMHMDTFTWIATPFQDDRRYGYAFSSGIDGDCRLNCRSSLRNSLSLQQNVQSSQVSVPWWFPCQNVLSCQQSVVVSVLVSVSRVLSVLLRPSDPRNVVSVVVLSVQSPHSVSSNVVSCSSNVSQRAGDDCPDDNQARHAGHFFQWPVRDTPSHVLSSLAKEKEAQQQDVVLVVLQVVVVVVVHRYYYHHTHTPDDPQWRIFIAGSSRGTQDTHSDHDDNVVVVVSVCNTTPDDDDDD/DDDAFAEEEEALFLLRLLLLLLLLLLPGAYEYEAQAQDDDDPCQDDPNFKFKAFLLLLLQCLLQPCNCQFQHPDQAWQDDDADPDADFLFDFLQQTFGPNLADCVVQVQAGGDRSNHMDMGGRSSSSVSSVVSSVVSPYHYDYSWHWQAWDDPQQWMWTHTDPDIHIHRAYEYPNAQVTNLCVRLPFDKDDDDFQWKKKWFAFAKPCPVLDDAGWDADLAFIKHDPDHRTIMTIGRPPPDDQVDDDDLVNVQVRCCRGSVDNMHTPTTDDMHMDTFTWIATPFQDDRRYGYAFSSGIDGDCRLNCRVSLRNSLSLQQNVQSSQVSVPWWFPCQNVLSCQQSVVVSVLVSVSRVLSVLLRPSDPRNVVSVVVLSVQSPHSVSSNVVSCSSNVSQRAGDDCPADNQARHAGHQFQWPVRDTPSHVLSSLAKEKEAQQQDPVLVVLQVVVVVVVHRYYYHHTHTPDDPQWRIFIAGSSRGTQDTHSDHDDNQVVVVSVCNTTPDDDDDD

pLDDT: mean 94.67, std 6.26, range [44.47, 98.94]

Radius of gyration: 34.57 Å; Cα contacts (8 Å, |Δi|>4): 2195; chains: 2; bounding box: 63×104×84 Å

Organism: Aspergillus oryzae (strain ATCC 42149 / RIB 40) (NCBI:txid510516)